Protein 6K35 (pdb70)

CATH classification: 3.20.20.80

Secondary structure (DSSP, 8-state):
--SEEEEEEEEEEETTEEEEEEEEEE-SSSPEEEEEEEEE-SS-B-GGG--SSEEEEETTEEEEE-SSSEE-TT-EEEEEEEE-SSPP--GGGS-S-EEEEEEETTEEEEEEEEEPPPB-SS-----------PPPSS--SSPPSEEEEEEEEEEE-TTS-EEE--GGGHHHHHHHHHHHHHHH-----B-TT-SEEEEE-TTS-TT-EEEEE-SS-EEEEESSHHHHHHHHHHHHHH-EEETTTTEEEEEEEEEEE--S-SEEEEEEE-SSS---HHHHHHHHHHHHHTT--EEEEE-EETTEE-B--TT-THHHHTTTEESTTSSBPPBSB-TTS-EE--B-HHHHHHHHHHHHTTT-EEEEEEEESSS-HHHHHH-HHHH--TT-------TTS-SS----TT-HHHHHHHHHHHHHHHHH--SSEEEEE-----TTTTTT-HHHHHHHHHTT--STHHHHHHHHHHHHHHHHHTT-EEEEEGGGGTTS-S-TTSEEEE-S-SHHHHHHHHTT--EEE--HHHHBTTB-SSSSTTS-SB-SS----HHHHHT--TTTTS-TT-TTGGGEEEEEEEE--TT--SHHHHHHHHTTHHHHHHHHHHS-GGG--HHHHHHHHHHHHHHHHHTT-----TT-/--SEEEEEEEEEEETTEEEEEEEEEE-SSS-EES-EEEEE--S-B-GGG--SSEEEEETTEEEEE-SS-EE-TT-EEEEEEEE-SSPP-SGGGS-SEEEEEEEETTEEEEEEEEEPPPB-S--------PPP----SS--SS--S-EEEEEEEEEE-TTS-EEE--GGGHHHHHHHHHHHHHHH-----B-TT-SEEEEE-TTS-TT-EEEEE-SS-EEEEESSHHHHHHHHHHHHHH---BTTTTBEEEEEEEEEE--S-SEEEEEEE-SSS---HHHHHHHHHHHHHTT--EEEEE-EETTEE-B--TT-THHHHTTTEESTTSSSPPBSB-TTS-EE--B-HHHHHHHHHHHHTTT-EEEEEEEESSS-HHHHHH-HHHH--TT-------TTS-SS----TT-HHHHHHHHHHHHHHHHH--SSEEEEE---PPTTTTTT-HHHHHHHHHHT---THHHHHHHHHHHHHHHHHTT-EEEEEGGGGTTS-S-TTSEEEE-S-SHHHHHHHHTT--EEE--HHHHBTTB-SSSSTTS-SB-SS----HHHHHT--TTTTS-TT-GGGGGEEEEEEEE--TT--SHHHHHHHHTTHHHHHHHHHHS-GGG--HHHHHHHHHHHHHHHHHHT-----TT-

GO terms:
  GO:0016231 beta-N-acetylglucosaminidase activity (F, IDA)

Sequence (1280 aa):
GSEYRVDLVVLSEQKQNCRFGLTFHNLSDQDLNSWGLTFAFDRYILPDSVSNGQLTQIGSFCTLKPEGIVLAANHHYYCEFSIGSNPFRYYSDGFNEAMIDFVVDGQPQRAQVDVTPIVLASPYRERSDIPASLTHAQPLLPKPNHIEVSDHSFTFDEQAGVAIYTDLANSAKAWLLEELQRIHQFTLSSSNSGKIIFKSNPTLDEGAYKLKVSEESIKIEAGSSSGFTHACATLLQLLKRDEATKTMEAVCCSIIDSPRFRYRGMMLDCARHFHSVEQVKRLINLLAHYKLNTFHWHLTDDEGWRVEIKSLPQLTEIGAWRGIDETIEPQYTHLSQRYGGFYTQEEIRDVIAFAEQRGITIIPEIDVPGHCRAAIKSLPHLLIEAEDTTEYRSIQHYNDNVINPALPGSYEFIDKVLEEIAALFPAPYVHIGADEVPNGVWSKSPACQALMEQLGYTDYKELQGHFLRHAEDKLRKLGKRMLGWEEAQHGNKVSKDTVIYSWLSEEAALNCARQGFDVVLQPAQTTYLDMTQDYAPEEPGVDWANPLPLEKAYNYEPLAEVPADDPIRKRIWGIQTALWCEIINNPSRMDYMIFPRLTAMAEACWTEKQHRDWTDYLSRLKGHLPLLDLQGVNYRKPWKGSEYRVDLVVLSEQKQNCRFGLTFHNLSDQDLNSWGLTFAFDRYILPDSVSNGQLTQIGSFCTLKPEGIVLAANHHYYCEFSIGSNPFRYYSDGFNEAMIDFVVDGQPQRAQVDVTPIVLASPYRERSDIPASLTHAQPLLPKPNHIEVSDHSFTFDEQAGVAIYTDLANSAKAWLLEELQRIHQFTLSSSNSGKIIFKSNPTLDEGAYKLKVSEESIKIEAGSSSGFTHACATLLQLLKRDEATKTMEAVCCSIIDSPRFRYRGMMLDCARHFHSVEQVKRLINLLAHYKLNTFHWHLTDDEGWRVEIKSLPQLTEIGAWRGIDETIEPQYTHLSQRYGGFYTQEEIRDVIAFAEQRGITIIPEIDVPGHCRAAIKSLPHLLIEAEDTTEYRSIQHYNDNVINPALPGSYEFIDKVLEEIAALFPAPYVHIGADEVPNGVWSKSPACQALMEQLGYTDYKELQGHFLRHAEDKLRKLGKRMLGWEEAQHGNKVSKDTVIYSWLSEEAALNCARQGFDVVLQPAQTTYLDMTQDYAPEEPGVDWANPLPLEKAYNYEPLAEVPADDPIRKRIWGIQTALWCEIINNPSRMDYMIFPRLTAMAEACWTEKQHRDWTDYLSRLKGHLPLLDLQGVNYRKPWK

B-factor: mean 44.73, std 13.66, range [16.6, 176.31]

Foldseek 3Di:
DDQKAKAKEFPDDDQQKTKIKIKIWNADQFKWFQKKKKFFAQFDWDQVFKDFAHWDDAQRIIMGTGPDTIAHHGGIDMIMTITGDDFAQFLQNDTQFMKMWTATPHRTDIDGYHYDRYHGDDHDPDKDADDDAAADLQLFFLDFQDKFFDPAKAKDAQAQAEEEDDPQAVLLVVLLQVCCCVLPVRHHHHDNRHQEYEDEDQVADPLKWKWFGDHRHIYIYHHHSLVSLLNSLSVVRQWDADPVVRMIMGTGMIGTGFFPFQAQEEEEACQLAHDDLVLVLVVLSVCLSNSHAEYEYAQAFQRAHAEAQPVQRLLCVQRFWEEDPGLHHDHLDPHPDTHGYHAYLVSLLVSQVSNVSNNHAYAYEDEDFARANSVCSSCVVLFDDPQFPFAWAWSSGHRGGGGDLLTVSSVVVLLRVLLVVLVRGVPLEYEHEQPTPTQRPPPRPPSSVVVCVVPVPDGVLLSLLVRVQVSQVSSVVSRHQYEYELSNPRNVNHDLSYEYEDACACPSLQVSLVVNHAYEYHYVLAAELQAFQISGNHTHHDQPNHHHHLVSNLPDARPVPQPPVDCSVVRYNFYYHYYDDSPPHDQLVVLASCPPSVSSSSNNRGHDPVVRDDSVSVSSVVNCVVSCVSVVRNYNDSND/DDQKAKAKEFPDDDQQKTKMKIKIWRQDDFKFFQKKKKFFAFFDWDQVFKDAAHWDDAQRIIIGGHPVGIAGHRGMDMIMTIGGDHFQQFLQNDTLFMKMWGADPRRIDMGTYHYDRYHGDDFDPDKDADDDFAADLQLFFLDFQDKDFDDAKAKDAQAQAEEEDDPQQVLLVVLLQVCCCVQPVGHHHHDNNHQEYEDEDQVADPQKWKWFGDNRHIYIYHNHSNVSLLNSLSVVSQWDADPVVRMIMGTGMIGTGDFPFQAFAEEEACQLAHDDLVLLLVVLLVCLSNSGQEYEYEQAFQRAHAEQQPVQNLLCVARQWEEDPGLHHDHLDPRHDTGGYHAYLVSLLVSQVSNVSSNHAYAYEDADQHRANSVCSSCVVLFPDPQADWAWAWSSGHGGGGGDLQTPSSLVVLLSRLLVVLVSGVAQEYEHEQPTDTPGPCVRPPRVVVVCVVVVPPDPLLSLLVSVLSSQVSSVVSRHQYEYELSNCGNNRHDLSYEYEDECACVSLQVSLVVRHAYEYEYVQAFELQAFQISGNHTHHDQPNHRHHLLSNLPDAHPVVQDPPDSSVVRYNFYYHYYDDSNPHDQLVVLASCPPSSSSSSSNRGHDPVVRDPNVSVSSVVNCVVSCVSVVRNYHDSND

Radius of gyration: 37.57 Å; Cα contacts (8 Å, |Δi|>4): 3111; chains: 2; bounding box: 74×99×106 Å

InterPro domains:
  IPR015882 Beta-hexosaminidase, bacterial type, N-terminal [PF02838] (141-251)
  IPR015883 Beta-hexosaminidase, catalytic domain [PF00728] (263-610)
  IPR017853 Glycoside hydrolase superfamily [SSF51445] (263-623)
  IPR025705 Beta-hexosaminidase [PR00738] (220-240)
  IPR025705 Beta-hexosaminidase [PR00738] (257-274)
  IPR025705 Beta-hexosaminidase [PR00738] (286-307)
  IPR025705 Beta-hexosaminidase [PR00738] (356-373)
  IPR025705 Beta-hexosaminidase [PR00738] (405-423)
  IPR025705 Beta-hexosaminidase [PR00738] (427-440)
  IPR025705 Beta-hexosaminidase [PR00738] (574-590)
  IPR025705 Beta-hexosaminidase [PR00738] (592-609)
  IPR025705 Beta-hexosaminidase [PTHR22600] (138-638)
  IPR029018 Beta-hexosaminidase-like, domain 2 [G3DSA:3.30.379.10] (134-261)
  IPR029018 Beta-hexosaminidase-like, domain 2 [SSF55545] (131-262)

Structure (mmCIF, N/CA/C/O backbone):
data_6K35
#
_entry.id   6K35
#
_cell.length_a   62.340
_cell.length_b   145.040
_cell.length_c   88.680
_cell.angle_alpha   90.00
_cell.angle_beta   109.66
_cell.angle_gamma   90.00
#
_symmetry.space_group_name_H-M   'P 1 21 1'
#
loop_
_entity.id
_entity.type
_entity.pdbx_description
1 polymer 'Beta-N-acetylglucosaminidase Nag2'
2 non-polymer 3AR,5R,6S,7R,7AR-5-HYDROXYMETHYL-2-METHYL-5,6,7,7A-TETRAHYDRO-3AH-PYRANO[3,2-D]THIAZOLE-6,7-DIOL
3 water water
#
loop_
_atom_site.group_PDB
_atom_site.id
_atom_site.type_symbol
_atom_site.label_atom_id
_atom_site.label_alt_id
_atom_site.label_comp_id
_atom_site.label_asym_id
_atom_site.label_entity_id
_atom_site.label_seq_id
_atom_site.pdbx_PDB_ins_code
_atom_site.Cartn_x
_atom_site.Cartn_y
_atom_site.Cartn_z
_atom_site.occupancy
_atom_site.B_iso_or_equiv
_atom_site.auth_seq_id
_atom_site.auth_comp_id
_atom_site.auth_asym_id
_atom_site.auth_atom_id
_atom_site.pdbx_PDB_model_num
ATOM 1 N N . GLY A 1 3 ? 0.94000 47.74500 -32.31300 1.000 32.87000 3 GLY A N 1
ATOM 2 C CA . GLY A 1 3 ? -0.08700 46.79300 -31.91200 1.000 57.42000 3 GLY A CA 1
ATOM 3 C C . GLY A 1 3 ? -1.52300 47.20300 -32.25000 1.000 60.29000 3 GLY A C 1
ATOM 4 O O . GLY A 1 3 ? -1.86800 47.27800 -33.42300 1.000 51.34000 3 GLY A O 1
ATOM 7 N N . SER A 1 4 ? -2.34500 47.42900 -31.21000 1.000 63.46000 4 SER A N 1
ATOM 8 C CA . SER A 1 4 ? -3.71700 47.91500 -31.31100 1.000 50.79000 4 SER A CA 1
ATOM 9 C C . SER A 1 4 ? -3.73400 49.31200 -31.90700 1.000 45.65000 4 SER A C 1
ATOM 10 O O . SER A 1 4 ? -2.73600 50.03700 -31.87600 1.000 46.59000 4 SER A O 1
ATOM 18 N N . GLU A 1 5 ? -4.88500 49.67500 -32.47500 1.000 42.31000 5 GLU A N 1
ATOM 19 C CA . GLU A 1 5 ? -5.10200 51.02800 -32.97200 1.000 51.18000 5 GLU A CA 1
ATOM 20 C C . GLU A 1 5 ? -5.45700 52.00200 -31.85400 1.000 50.77000 5 GLU A C 1
ATOM 21 O O . GLU A 1 5 ? -5.62700 53.19200 -32.11200 1.000 42.63000 5 GLU A O 1
ATOM 33 N N . TYR A 1 6 ? -5.67900 51.51000 -30.65000 1.000 51.25000 6 TYR A N 1
ATOM 34 C CA . TYR A 1 6 ? -6.08600 52.33200 -29.53100 1.000 39.81000 6 TYR A CA 1
ATOM 35 C C . TYR A 1 6 ? -5.04600 52.14800 -28.45700 1.000 37.97000 6 TYR A C 1
ATOM 36 O O . TYR A 1 6 ? -4.70800 51.01500 -28.12600 1.000 35.71000 6 TYR A O 1
ATOM 54 N N . ARG A 1 7 ? -4.46000 53.25700 -28.00100 1.000 34.09000 7 ARG A N 1
ATOM 55 C CA . ARG A 1 7 ? -3.37000 53.21000 -27.04200 1.000 39.22000 7 ARG A CA 1
ATOM 56 C C . ARG A 1 7 ? -3.56400 54.26000 -25.96100 1.000 49.45000 7 ARG A C 1
ATOM 57 O O . ARG A 1 7 ? -3.87800 55.41400 -26.26100 1.000 45.92000 7 ARG A O 1
ATOM 78 N N . VAL A 1 8 ? -3.33200 53.86300 -24.71300 1.000 43.69000 8 VAL A N 1
ATOM 79 C CA . VAL A 1 8 ? -3.42900 54.75100 -23.56500 1.000 42.09000 8 VAL A CA 1
ATOM 80 C C . VAL A 1 8 ? -2.06800 54.85800 -22.88900 1.000 44.71000 8 VAL A C 1
ATOM 81 O O . VAL A 1 8 ? -1.47000 53.84600 -22.51700 1.000 42.28000 8 VAL A O 1
ATOM 94 N N . ASP A 1 9 ? -1.62300 56.09300 -22.67000 1.000 45.17000 9 ASP A N 1
ATOM 95 C CA . ASP A 1 9 ? -0.35900 56.39300 -22.01700 1.000 37.68000 9 ASP A CA 1
ATOM 96 C C . ASP A 1 9 ? -0.65200 57.04300 -20.67500 1.000 42.87000 9 ASP A C 1
ATOM 97 O O . ASP A 1 9 ? -1.43000 57.99400 -20.60500 1.000 43.84000 9 ASP A O 1
ATOM 106 N N . LEU A 1 10 ? -0.04900 56.50700 -19.61100 1.000 31.89000 10 LEU A N 1
ATOM 107 C CA . LEU A 1 10 ? -0.18900 57.02200 -18.26200 1.000 30.63000 10 LEU A CA 1
ATOM 108 C C . LEU A 1 10 ? 1.18100 57.45600 -17.77600 1.000 35.97000 10 LEU A C 1
ATOM 109 O O . LEU A 1 10 ? 2.18800 56.81400 -18.07500 1.000 37.64000 10 LEU A O 1
ATOM 125 N N . VAL A 1 11 ? 1.21900 58.55800 -17.03600 1.000 35.53000 11 VAL A N 1
ATOM 126 C CA . VAL A 1 11 ? 2.47400 59.19100 -16.67100 1.000 37.66000 11 VAL A CA 1
ATOM 127 C C . VAL A 1 11 ? 2.33900 59.74100 -15.27400 1.000 34.07000 11 VAL A C 1
ATOM 128 O O . VAL A 1 11 ? 1.35800 60.40500 -14.95700 1.000 36.49000 11 VAL A O 1
ATOM 141 N N . VAL A 1 12 ? 3.33100 59.48400 -14.43500 1.000 35.03000 12 VAL A N 1
ATOM 142 C CA . VAL A 1 12 ? 3.38700 60.16100 -13.14800 1.000 36.93000 12 VAL A CA 1
ATOM 143 C C . VAL A 1 12 ? 3.87800 61.57700 -13.43300 1.000 39.83000 12 VAL A C 1
ATOM 144 O O . VAL A 1 12 ? 5.04800 61.76500 -13.77100 1.000 44.00000 12 VAL A O 1
ATOM 157 N N . LEU A 1 13 ? 2.98400 62.57100 -13.31200 1.000 41.61000 13 LEU A N 1
ATOM 158 C CA . LEU A 1 13 ? 3.38300 63.95900 -13.52600 1.000 43.61000 13 LEU A CA 1
ATOM 159 C C . LEU A 1 13 ? 4.15800 64.49300 -12.33200 1.000 44.82000 13 LEU A C 1
ATOM 160 O O . LEU A 1 13 ? 5.18700 65.15700 -12.49500 1.000 43.27000 13 LEU A O 1
ATOM 176 N N . SER A 1 14 ? 3.67200 64.21700 -11.12000 1.000 41.87000 14 SER A N 1
ATOM 177 C CA . SER A 1 14 ? 4.25800 64.82300 -9.93800 1.000 38.38000 14 SER A CA 1
ATOM 178 C C . SER A 1 14 ? 3.87800 64.03800 -8.70600 1.000 37.67000 14 SER A C 1
ATOM 179 O O . SER A 1 14 ? 2.83400 63.40700 -8.67200 1.000 46.36000 14 SER A O 1
ATOM 187 N N . GLU A 1 15 ? 4.69300 64.15300 -7.65800 1.000 49.77000 15 GLU A N 1
ATOM 188 C CA . GLU A 1 15 ? 4.39900 63.48100 -6.38800 1.000 44.77000 15 GLU A CA 1
ATOM 189 C C . GLU A 1 15 ? 4.66300 64.43200 -5.22700 1.000 50.67000 15 GLU A C 1
ATOM 190 O O . GLU A 1 15 ? 5.80600 64.80200 -4.96700 1.000 52.46000 15 GLU A O 1
ATOM 202 N N . GLN A 1 16 ? 3.59400 64.83100 -4.54600 1.000 65.84000 16 GLN A N 1
ATOM 203 C CA . GLN A 1 16 ? 3.64100 65.55200 -3.28000 1.000 63.57000 16 GLN A CA 1
ATOM 204 C C . GLN A 1 16 ? 3.02600 64.63500 -2.23700 1.000 67.55000 16 GLN A C 1
ATOM 205 O O . GLN A 1 16 ? 2.08700 63.90100 -2.55000 1.000 75.02000 16 GLN A O 1
ATOM 219 N N . LYS A 1 17 ? 3.51400 64.70700 -0.99600 1.000 76.52000 17 LYS A N 1
ATOM 220 C CA . LYS A 1 17 ? 3.29400 63.63600 -0.02700 1.000 73.60000 17 LYS A CA 1
ATOM 221 C C . LYS A 1 17 ? 1.83400 63.20200 0.02600 1.000 77.06000 17 LYS A C 1
ATOM 222 O O . LYS A 1 17 ? 0.94500 64.00100 0.34700 1.000 69.71000 17 LYS A O 1
ATOM 241 N N . GLN A 1 18 ? 1.60000 61.92500 -0.31100 1.000 70.16000 18 GLN A N 1
ATOM 242 C CA . GLN A 1 18 ? 0.27100 61.32200 -0.43400 1.000 65.00000 18 GLN A CA 1
ATOM 243 C C . GLN A 1 18 ? -0.56300 61.96500 -1.54900 1.000 65.91000 18 GLN A C 1
ATOM 244 O O . GLN A 1 18 ? -1.78300 61.80700 -1.58400 1.000 57.65000 18 GLN A O 1
ATOM 258 N N . ASN A 1 19 ? 0.03100 62.71500 -2.47600 1.000 62.33000 19 ASN A N 1
ATOM 259 C CA . ASN A 1 19 ? -0.78300 63.38500 -3.49700 1.000 55.34000 19 ASN A CA 1
ATOM 260 C C . ASN A 1 19 ? -0.04900 63.30100 -4.82600 1.000 64.57000 19 ASN A C 1
ATOM 261 O O . ASN A 1 19 ? 0.80900 64.13500 -5.12600 1.000 67.78000 19 ASN A O 1
ATOM 272 N N . CYS A 1 20 ? -0.40800 62.29200 -5.61200 1.000 56.56000 20 CYS A N 1
ATOM 273 C CA . CYS A 1 20 ? 0.19700 62.03800 -6.90300 1.000 53.04000 20 CYS A CA 1
ATOM 274 C C . CYS A 1 20 ? -0.76100 62.43200 -7.99800 1.000 51.34000 20 CYS A C 1
ATOM 275 O O . CYS A 1 20 ? -1.92300 62.01100 -7.99300 1.000 45.49000 20 CYS A O 1
ATOM 283 N N . ARG A 1 21 ? -0.24600 63.23900 -8.92300 1.000 50.77000 21 ARG A N 1
ATOM 284 C CA . ARG A 1 21 ? -0.92500 63.65400 -10.13900 1.000 42.31000 21 ARG A CA 1
ATOM 285 C C . ARG A 1 21 ? -0.43800 62.82000 -11.31200 1.000 40.34000 21 ARG A C 1
ATOM 286 O O . ARG A 1 21 ? 0.77100 62.65300 -11.49000 1.000 38.03000 21 ARG A O 1
ATOM 307 N N . PHE A 1 22 ? -1.38200 62.32100 -12.11800 1.000 36.13000 22 PHE A N 1
ATOM 308 C CA . PHE A 1 22 ? -1.08600 61.53500 -13.29900 1.000 34.20000 22 PHE A CA 1
ATOM 309 C C . PHE A 1 22 ? -1.70000 62.22100 -14.50300 1.000 36.95000 22 PHE A C 1
ATOM 310 O O . PHE A 1 22 ? -2.78500 62.79100 -14.40600 1.000 37.63000 22 PHE A O 1
ATOM 327 N N . GLY A 1 23 ? -1.02800 62.09400 -15.64500 1.000 30.45000 23 GLY A N 1
ATOM 328 C CA . GLY A 1 23 ? -1.59500 62.41200 -16.92600 1.000 25.26000 23 GLY A CA 1
ATOM 329 C C . GLY A 1 23 ? -1.95000 61.13600 -17.71300 1.000 30.44000 23 GLY A C 1
ATOM 330 O O . GLY A 1 23 ? -1.13000 60.23500 -17.82100 1.000 23.26000 23 GLY A O 1
ATOM 334 N N . LEU A 1 24 ? -3.15000 61.16000 -18.27200 1.000 33.38000 24 LEU A N 1
ATOM 335 C CA . LEU A 1 24 ? -3.66200 60.07900 -19.10500 1.000 29.29000 24 LEU A CA 1
ATOM 336 C C . LEU A 1 24 ? -3.95600 60.57300 -20.51900 1.000 40.09000 24 LEU A C 1
ATOM 337 O O . LEU A 1 24 ? -4.87900 61.36900 -20.71300 1.000 32.91000 24 LEU A O 1
ATOM 353 N N . THR A 1 25 ? -3.23400 60.02600 -21.50400 1.000 36.73000 25 THR A N 1
ATOM 354 C CA . THR A 1 25 ? -3.41300 60.32700 -22.91700 1.000 36.87000 25 THR A CA 1
ATOM 355 C C . THR A 1 25 ? -3.97400 59.11900 -23.64400 1.000 38.08000 25 THR A C 1
ATOM 356 O O . THR A 1 25 ? -3.32100 58.07300 -23.69100 1.000 36.80000 25 THR A O 1
ATOM 367 N N . PHE A 1 26 ? -5.14100 59.27700 -24.25500 1.000 34.73000 26 PHE A N 1
ATOM 368 C CA . PHE A 1 26 ? -5.72600 58.21600 -25.05100 1.000 36.37000 26 PHE A CA 1
ATOM 369 C C . PHE A 1 26 ? -5.60000 58.49800 -26.53800 1.000 44.80000 26 PHE A C 1
ATOM 370 O O . PHE A 1 26 ? -6.20100 59.44500 -27.03700 1.000 45.58000 26 PHE A O 1
ATOM 387 N N . HIS A 1 27 ? -4.93300 57.61100 -27.26000 1.000 48.77000 27 HIS A N 1
ATOM 388 C CA . HIS A 1 27 ? -4.67700 57.80600 -28.68100 1.000 43.97000 27 HIS A CA 1
ATOM 389 C C . HIS A 1 27 ? -5.63000 56.99600 -29.55100 1.000 40.28000 27 HIS A C 1
ATOM 390 O O . HIS A 1 27 ? -5.65300 55.76800 -29.48400 1.000 39.35000 27 HIS A O 1
ATOM 404 N N . ASN A 1 28 ? -6.43200 57.69200 -30.34500 1.000 37.96000 28 ASN A N 1
ATOM 405 C CA . ASN A 1 28 ? -7.09500 57.07700 -31.48900 1.000 46.72000 28 ASN A CA 1
ATOM 406 C C . ASN A 1 28 ? -6.12100 57.04700 -32.67000 1.000 39.69000 28 ASN A C 1
ATOM 407 O O . ASN A 1 28 ? -6.03900 57.96200 -33.47400 1.000 48.17000 28 ASN A O 1
ATOM 418 N N . LEU A 1 29 ? -5.36900 55.97000 -32.76500 1.000 44.94000 29 LEU A N 1
ATOM 419 C CA . LEU A 1 29 ? -4.35100 55.81400 -33.78600 1.000 50.28000 29 LEU A CA 1
ATOM 420 C C . LEU A 1 29 ? -4.92200 55.51800 -35.16400 1.000 50.36000 29 LEU A C 1
ATOM 421 O O . LEU A 1 29 ? -4.22500 55.68900 -36.16900 1.000 43.27000 29 LEU A O 1
ATOM 437 N N . SER A 1 30 ? -6.15600 55.05500 -35.23100 1.000 49.90000 30 SER A N 1
ATOM 438 C CA . SER A 1 30 ? -6.69100 54.60200 -36.49200 1.000 48.43000 30 SER A CA 1
ATOM 439 C C . SER A 1 30 ? -7.21100 55.73400 -37.35300 1.000 52.85000 30 SER A C 1
ATOM 440 O O . SER A 1 30 ? -7.04300 56.90900 -37.05100 1.000 50.41000 30 SER A O 1
ATOM 448 N N . ASP A 1 31 ? -7.98500 55.35700 -38.37500 1.000 69.22000 31 ASP A N 1
ATOM 449 C CA . ASP A 1 31 ? -8.38500 56.27200 -39.43700 1.000 65.66000 31 ASP A CA 1
ATOM 450 C C . ASP A 1 31 ? -9.78500 56.83500 -39.24600 1.000 65.14000 31 ASP A C 1
ATOM 451 O O . ASP A 1 31 ? -10.18100 57.71700 -40.01400 1.000 70.87000 31 ASP A O 1
ATOM 460 N N . GLN A 1 32 ? -10.54200 56.33900 -38.26200 1.000 55.16000 32 GLN A N 1
ATOM 461 C CA . GLN A 1 32 ? -11.94500 56.69000 -38.07700 1.000 64.47000 32 GLN A CA 1
ATOM 462 C C . GLN A 1 32 ? -12.10000 57.68900 -36.93800 1.000 63.31000 32 GLN A C 1
ATOM 463 O O . GLN A 1 32 ? -11.38000 57.64800 -35.94300 1.000 55.44000 32 GLN A O 1
ATOM 477 N N . ASP A 1 33 ? -13.05500 58.59400 -37.10800 1.000 59.93000 33 ASP A N 1
ATOM 478 C CA . ASP A 1 33 ? -13.55900 59.37100 -35.99900 1.000 49.58000 33 ASP A CA 1
ATOM 479 C C . ASP A 1 33 ? -14.28800 58.42400 -35.05400 1.000 62.06000 33 ASP A C 1
ATOM 480 O O . ASP A 1 33 ? -15.02400 57.53800 -35.49500 1.000 66.71000 33 ASP A O 1
ATOM 489 N N . LEU A 1 34 ? -14.06400 58.58900 -33.75300 1.000 57.90000 34 LEU A N 1
ATOM 490 C CA . LEU A 1 34 ? -14.69300 57.75400 -32.73900 1.000 57.17000 34 LEU A CA 1
ATOM 491 C C . LEU A 1 34 ? -15.86200 58.52600 -32.15900 1.000 55.44000 34 LEU A C 1
ATOM 492 O O . LEU A 1 34 ? -15.66500 59.58500 -31.56800 1.000 45.44000 34 LEU A O 1
ATOM 508 N N . ASN A 1 35 ? -17.05600 57.97500 -32.28000 1.000 62.68000 35 ASN A N 1
ATOM 509 C CA . ASN A 1 35 ? -18.25100 58.64500 -31.80900 1.000 60.47000 35 ASN A CA 1
ATOM 510 C C . ASN A 1 35 ? -18.71900 58.04300 -30.50800 1.000 57.41000 35 ASN A C 1
ATOM 511 O O . ASN A 1 35 ? -18.53900 56.84400 -30.26600 1.000 55.64000 35 ASN A O 1
ATOM 522 N N . SER A 1 36 ? -19.40600 58.88800 -29.72700 1.000 53.59000 36 SER A N 1
ATOM 523 C CA . SER A 1 36 ? -19.80700 58.59400 -28.35500 1.000 54.47000 36 SER A CA 1
ATOM 524 C C . SER A 1 36 ? -19.02800 57.41500 -27.79600 1.000 52.24000 36 SER A C 1
ATOM 525 O O . SER A 1 36 ? -19.54500 56.30200 -27.67900 1.000 58.01000 36 SER A O 1
ATOM 533 N N . TRP A 1 37 ? -17.79100 57.67600 -27.40300 1.000 52.46000 37 TRP A N 1
ATOM 534 C CA . TRP A 1 37 ? -16.89800 56.63600 -26.93600 1.000 48.22000 37 TRP A CA 1
ATOM 535 C C . TRP A 1 37 ? -16.64700 56.77100 -25.44100 1.000 54.46000 37 TRP A C 1
ATOM 536 O O . TRP A 1 37 ? -16.96000 57.79400 -24.81800 1.000 55.69000 37 TRP A O 1
ATOM 557 N N . GLY A 1 38 ? -16.07600 55.71300 -24.86800 1.000 52.82000 38 GLY A N 1
ATOM 558 C CA . GLY A 1 38 ? -15.73700 55.71600 -23.46200 1.000 50.94000 38 GLY A CA 1
ATOM 559 C C . GLY A 1 38 ? -14.65600 54.70300 -23.14600 1.000 46.46000 38 GLY A C 1
ATOM 560 O O . GLY A 1 38 ? -14.69300 53.56800 -23.61800 1.000 45.52000 38 GLY A O 1
ATOM 564 N N . LEU A 1 39 ? -13.68700 55.12000 -22.34400 1.000 40.97000 39 LEU A N 1
ATOM 565 C CA . LEU A 1 39 ? -12.55500 54.29400 -21.98100 1.000 37.33000 39 LEU A CA 1
ATOM 566 C C . LEU A 1 39 ? -12.86300 53.57900 -20.67400 1.000 43.71000 39 LEU A C 1
ATOM 567 O O . LEU A 1 39 ? -13.41100 54.18300 -19.75000 1.000 46.42000 39 LEU A O 1
ATOM 583 N N . THR A 1 40 ? -12.54300 52.28700 -20.59700 1.000 39.83000 40 THR A N 1
ATOM 584 C CA . THR A 1 40 ? -12.63900 51.58600 -19.31600 1.000 38.70000 40 THR A CA 1
ATOM 585 C C . THR A 1 40 ? -11.35200 50.81600 -19.05100 1.000 32.23000 40 THR A C 1
ATOM 586 O O . THR A 1 40 ? -10.80600 50.18300 -19.95100 1.000 34.98000 40 THR A O 1
ATOM 597 N N . PHE A 1 41 ? -10.84500 50.90100 -17.82800 1.000 36.44000 41 PHE A N 1
ATOM 598 C CA . PHE A 1 41 ? -9.58800 50.25000 -17.47400 1.000 36.71000 41 PHE A CA 1
ATOM 599 C C . PHE A 1 41 ? -9.67500 49.71000 -16.03400 1.000 33.60000 41 PHE A C 1
ATOM 600 O O . PHE A 1 41 ? -10.70500 49.80600 -15.35000 1.000 30.41000 41 PHE A O 1
ATOM 617 N N . ALA A 1 42 ? -8.57700 49.11700 -15.58800 1.000 26.97000 42 ALA A N 1
ATOM 618 C CA . ALA A 1 42 ? -8.47300 48.50300 -14.27500 1.000 31.95000 42 ALA A CA 1
ATOM 619 C C . ALA A 1 42 ? -7.29000 49.13600 -13.57500 1.000 29.68000 42 ALA A C 1
ATOM 620 O O . ALA A 1 42 ? -6.15900 49.05500 -14.05400 1.000 30.74000 42 ALA A O 1
ATOM 627 N N . PHE A 1 43 ? -7.56600 49.73900 -12.43200 1.000 33.05000 43 PHE A N 1
ATOM 628 C CA . PHE A 1 43 ? -6.65300 50.56400 -11.65500 1.000 38.28000 43 PHE A CA 1
ATOM 629 C C . PHE A 1 43 ? -7.04600 50.26600 -10.23200 1.000 30.03000 43 PHE A C 1
ATOM 630 O O . PHE A 1 43 ? -8.23900 50.23300 -9.94800 1.000 28.86000 43 PHE A O 1
ATOM 647 N N . ASP A 1 44 ? -6.06700 50.02900 -9.35400 1.000 31.76000 44 ASP A N 1
ATOM 648 C CA . ASP A 1 44 ? -6.35400 49.58400 -7.99700 1.000 28.75000 44 ASP A CA 1
ATOM 649 C C . ASP A 1 44 ? -6.14900 50.70100 -6.98200 1.000 37.50000 44 ASP A C 1
ATOM 650 O O . ASP A 1 44 ? -6.19100 50.46400 -5.76900 1.000 38.80000 44 ASP A O 1
ATOM 659 N N . ARG A 1 45 ? -5.95300 51.91800 -7.46400 1.000 34.12000 45 ARG A N 1
ATOM 660 C CA . ARG A 1 45 ? -5.89900 53.10600 -6.64600 1.000 29.22000 45 ARG A CA 1
ATOM 661 C C . ARG A 1 45 ? -7.21700 53.84900 -6.78700 1.000 32.27000 45 ARG A C 1
ATOM 662 O O . ARG A 1 45 ? -7.91400 53.71700 -7.79200 1.000 23.98000 45 ARG A O 1
ATOM 683 N N . TYR A 1 46 ? -7.57300 54.61200 -5.76000 1.000 33.92000 46 TYR A N 1
ATOM 684 C CA . TYR A 1 46 ? -8.82500 55.36200 -5.76600 1.000 38.30000 46 TYR A CA 1
ATOM 685 C C . TYR A 1 46 ? -8.60700 56.74700 -6.36200 1.000 31.28000 46 TYR A C 1
ATOM 686 O O . TYR A 1 46 ? -7.93800 57.58100 -5.76300 1.000 35.32000 46 TYR A O 1
ATOM 704 N N . ILE A 1 47 ? -9.19500 57.00400 -7.52000 1.000 35.02000 47 ILE A N 1
ATOM 705 C CA . ILE A 1 47 ? -8.96800 58.26200 -8.22400 1.000 39.82000 47 ILE A CA 1
ATOM 706 C C . ILE A 1 47 ? -9.84300 59.32900 -7.57800 1.000 36.72000 47 ILE A C 1
ATOM 707 O O . ILE A 1 47 ? -11.04900 59.13400 -7.42600 1.000 33.38000 47 ILE A O 1
ATOM 723 N N . LEU A 1 48 ? -9.23000 60.42100 -7.15000 1.000 32.36000 48 LEU A N 1
ATOM 724 C CA . LEU A 1 48 ? -9.94700 61.41700 -6.36200 1.000 33.04000 48 LEU A CA 1
ATOM 725 C C . LEU A 1 48 ? -10.95100 62.04400 -7.29100 1.000 31.81000 48 LEU A C 1
ATOM 726 O O . LEU A 1 48 ? -10.55200 62.62000 -8.30600 1.000 36.98000 48 LEU A O 1
ATOM 742 N N . PRO A 1 49 ? -12.23600 61.89200 -7.05800 1.000 35.57000 49 PRO A N 1
ATOM 743 C CA . PRO A 1 49 ? -13.19500 62.30700 -8.09400 1.000 37.94000 49 PRO A CA 1
ATOM 744 C C . PRO A 1 49 ? -13.17600 63.79700 -8.41000 1.000 38.89000 49 PRO A C 1
ATOM 745 O O . PRO A 1 49 ? -13.38900 64.14100 -9.57600 1.000 38.87000 49 PRO A O 1
ATOM 756 N N . ASP A 1 50 ? -12.89800 64.68700 -7.43400 1.000 43.80000 50 ASP A N 1
ATOM 757 C CA . ASP A 1 50 ? -12.83600 66.12600 -7.69500 1.000 39.15000 50 ASP A CA 1
ATOM 758 C C . ASP A 1 50 ? -11.50500 66.57600 -8.27100 1.000 39.83000 50 ASP A C 1
ATOM 759 O O . ASP A 1 50 ? -11.30500 67.78100 -8.45800 1.000 46.09000 50 ASP A O 1
ATOM 768 N N . SER A 1 51 ? -10.57700 65.65500 -8.51100 1.000 39.90000 51 SER A N 1
ATOM 769 C CA . SER A 1 51 ? -9.29600 65.98200 -9.13000 1.000 38.87000 51 SER A CA 1
ATOM 770 C C . SER A 1 51 ? -9.33500 65.84600 -10.63900 1.000 37.62000 51 SER A C 1
ATOM 771 O O . SER A 1 51 ? -8.38300 66.24500 -11.30600 1.000 32.18000 51 SER A O 1
ATOM 779 N N . VAL A 1 52 ? -10.37100 65.21900 -11.18000 1.000 40.48000 52 VAL A N 1
ATOM 780 C CA . VAL A 1 52 ? -10.32800 64.82500 -12.56700 1.000 38.84000 52 VAL A CA 1
ATOM 781 C C . VAL A 1 52 ? -10.40300 66.07700 -13.40000 1.000 39.06000 52 VAL A C 1
ATOM 782 O O . VAL A 1 52 ? -11.22800 66.94900 -13.13600 1.000 35.74000 52 VAL A O 1
ATOM 795 N N . SER A 1 53 ? -9.50700 66.17900 -14.37700 1.000 43.54000 53 SER A N 1
ATOM 796 C CA . SER A 1 53 ? -9.33500 67.42900 -15.09500 1.000 44.04000 53 SER A CA 1
ATOM 797 C C . SER A 1 53 ? -10.39300 67.59000 -16.17600 1.000 41.90000 53 SER A C 1
ATOM 798 O O . SER A 1 53 ? -10.95700 68.67300 -16.34500 1.000 40.49000 53 SER A O 1
ATOM 806 N N . ASN A 1 54 ? -10.70600 66.52600 -16.88700 1.000 33.24000 54 ASN A N 1
ATOM 807 C CA . ASN A 1 54 ? -11.42600 66.62300 -18.14700 1.000 37.36000 54 ASN A CA 1
ATOM 808 C C . ASN A 1 54 ? -12.22600 65.34400 -18.34800 1.000 53.35000 54 ASN A C 1
ATOM 809 O O . ASN A 1 54 ? -11.70300 64.35000 -18.85400 1.000 61.97000 54 ASN A O 1
ATOM 820 N N . GLY A 1 55 ? -13.48500 65.37300 -17.96000 1.000 49.28000 55 GLY A N 1
ATOM 821 C CA . GLY A 1 55 ? -14.42900 64.34000 -18.32800 1.000 53.98000 55 GLY A CA 1
ATOM 822 C C . GLY A 1 55 ? -15.00400 63.65500 -17.11300 1.000 59.92000 55 GLY A C 1
ATOM 823 O O . GLY A 1 55 ? -14.74700 64.02800 -15.97300 1.000 51.53000 55 GLY A O 1
ATOM 827 N N . GLN A 1 56 ? -15.79400 62.63300 -17.38700 1.000 55.79000 56 GLN A N 1
ATOM 828 C CA . GLN A 1 56 ? -16.55200 61.94900 -16.35800 1.000 56.07000 56 GLN A CA 1
ATOM 829 C C . GLN A 1 56 ? -15.91900 60.59700 -16.07900 1.000 50.68000 56 GLN A C 1
ATOM 830 O O . GLN A 1 56 ? -15.70300 59.81400 -16.99900 1.000 56.44000 56 GLN A O 1
ATOM 844 N N . LEU A 1 57 ? -15.59700 60.34000 -14.82100 1.000 47.73000 57 LEU A N 1
ATOM 845 C CA . LEU A 1 57 ? -14.92500 59.11400 -14.44000 1.000 55.27000 57 LEU A CA 1
ATOM 846 C C . LEU A 1 57 ? -15.67000 58.44300 -13.30100 1.000 54.33000 57 LEU A C 1
ATOM 847 O O . LEU A 1 57 ? -16.05700 59.09800 -12.33300 1.000 50.99000 57 LEU A O 1
ATOM 863 N N . THR A 1 58 ? -15.80800 57.12700 -13.41800 1.000 46.15000 58 THR A N 1
ATOM 864 C CA . THR A 1 58 ? -16.57600 56.27100 -12.52800 1.000 47.01000 58 THR A CA 1
ATOM 865 C C . THR A 1 58 ? -15.68400 55.12000 -12.08200 1.000 38.52000 58 THR A C 1
ATOM 866 O O . THR A 1 58 ? -14.99300 54.52900 -12.89800 1.000 39.25000 58 THR A O 1
ATOM 877 N N . GLN A 1 59 ? -15.71500 54.77300 -10.79900 1.000 39.65000 59 GLN A N 1
ATOM 878 C CA . GLN A 1 59 ? -14.83800 53.73100 -10.27900 1.000 33.07000 59 GLN A CA 1
ATOM 879 C C . GLN A 1 59 ? -15.61400 52.84000 -9.32400 1.000 36.62000 59 GLN A C 1
ATOM 880 O O . GLN A 1 59 ? -16.28000 53.31900 -8.40800 1.000 32.72000 59 GLN A O 1
ATOM 894 N N . ILE A 1 60 ? -15.56400 51.54300 -9.58400 1.000 41.00000 60 ILE A N 1
ATOM 895 C CA . ILE A 1 60 ? -16.24200 50.53100 -8.78000 1.000 35.93000 60 ILE A CA 1
ATOM 896 C C . ILE A 1 60 ? -15.16600 49.50700 -8.51300 1.000 30.91000 60 ILE A C 1
ATOM 897 O O . ILE A 1 60 ? -14.81700 48.73800 -9.40100 1.000 25.71000 60 ILE A O 1
ATOM 913 N N . GLY A 1 61 ? -14.57200 49.55500 -7.32700 1.000 29.90000 61 GLY A N 1
ATOM 914 C CA . GLY A 1 61 ? -13.38000 48.76600 -7.10900 1.000 35.56000 61 GLY A CA 1
ATOM 915 C C . GLY A 1 61 ? -12.27400 49.15700 -8.05900 1.000 31.91000 61 GLY A C 1
ATOM 916 O O . GLY A 1 61 ? -11.87100 50.32300 -8.07000 1.000 31.00000 61 GLY A O 1
ATOM 920 N N . SER A 1 62 ? -11.76300 48.20400 -8.85800 1.000 32.76000 62 SER A N 1
ATOM 921 C CA . SER A 1 62 ? -10.74500 48.53100 -9.85200 1.000 33.51000 62 SER A CA 1
ATOM 922 C C . SER A 1 62 ? -11.34700 48.99600 -11.17800 1.000 30.45000 62 SER A C 1
ATOM 923 O O . SER A 1 62 ? -10.61100 49.49800 -12.01500 1.000 30.43000 62 SER A O 1
ATOM 931 N N . PHE A 1 63 ? -12.65900 48.87900 -11.35900 1.000 29.03000 63 PHE A N 1
ATOM 932 C CA . PHE A 1 63 ? -13.30200 49.11900 -12.64200 1.000 33.89000 63 PHE A CA 1
ATOM 933 C C . PHE A 1 63 ? -13.59600 50.59500 -12.85800 1.000 29.06000 63 PHE A C 1
ATOM 934 O O . PHE A 1 63 ? -14.51800 51.14900 -12.25000 1.000 27.16000 63 PHE A O 1
ATOM 951 N N . CYS A 1 64 ? -12.85500 51.21100 -13.76600 1.000 34.85000 64 CYS A N 1
ATOM 952 C CA . CYS A 1 64 ? -13.00600 52.62300 -14.08100 1.000 35.74000 64 CYS A CA 1
ATOM 953 C C . CYS A 1 64 ? -13.59000 52.76300 -15.47400 1.000 37.66000 64 CYS A C 1
ATOM 954 O O . CYS A 1 64 ? -13.28400 51.97100 -16.37200 1.000 36.23000 64 CYS A O 1
ATOM 962 N N . THR A 1 65 ? -14.44300 53.75900 -15.65500 1.000 35.73000 65 THR A N 1
ATOM 963 C CA . THR A 1 65 ? -14.76400 54.20800 -17.00000 1.000 33.43000 65 THR A CA 1
ATOM 964 C C . THR A 1 65 ? -14.53700 55.70600 -17.09000 1.000 40.66000 65 THR A C 1
ATOM 965 O O . THR A 1 65 ? -14.94500 56.46900 -16.21100 1.000 37.73000 65 THR A O 1
ATOM 976 N N . LEU A 1 66 ? -13.85700 56.10100 -18.15100 1.000 36.42000 66 LEU A N 1
ATOM 977 C CA . LEU A 1 66 ? -13.65100 57.48600 -18.52400 1.000 47.54000 66 LEU A CA 1
ATOM 978 C C . LEU A 1 66 ? -14.47900 57.77300 -19.76100 1.000 42.02000 66 LEU A C 1
ATOM 979 O O . LEU A 1 66 ? -14.30300 57.11300 -20.79000 1.000 41.70000 66 LEU A O 1
ATOM 995 N N . LYS A 1 67 ? -15.35600 58.76300 -19.67400 1.000 45.48000 67 LYS A N 1
ATOM 996 C CA . LYS A 1 67 ? -16.10400 59.18900 -20.84400 1.000 47.27000 67 LYS A CA 1
ATOM 997 C C . LYS A 1 67 ? -15.83400 60.65900 -21.09300 1.000 40.28000 67 LYS A C 1
ATOM 998 O O . LYS A 1 67 ? -15.91600 61.45600 -20.15800 1.000 43.89000 67 LYS A O 1
ATOM 1017 N N . PRO A 1 68 ? -15.49000 61.04300 -22.32000 1.000 47.36000 68 PRO A N 1
ATOM 1018 C CA . PRO A 1 68 ? -15.06900 62.42500 -22.57700 1.000 45.80000 68 PRO A CA 1
ATOM 1019 C C . PRO A 1 68 ? -16.22100 63.40900 -22.49800 1.000 46.91000 68 PRO A C 1
ATOM 1020 O O . PRO A 1 68 ? -17.37700 63.07300 -22.77500 1.000 52.63000 68 PRO A O 1
ATOM 1031 N N . GLU A 1 69 ? -15.89200 64.64200 -22.08900 1.000 42.01000 69 GLU A N 1
ATOM 1032 C CA . GLU A 1 69 ? -16.91000 65.69600 -22.11400 1.000 58.46000 69 GLU A CA 1
ATOM 1033 C C . GLU A 1 69 ? -17.48500 65.87600 -23.52800 1.000 52.17000 69 GLU A C 1
ATOM 1034 O O . GLU A 1 69 ? -18.71000 65.98200 -23.68000 1.000 58.46000 69 GLU A O 1
ATOM 1046 N N . GLY A 1 70 ? -16.63900 65.81700 -24.56400 1.000 40.55000 70 GLY A N 1
ATOM 1047 C CA . GLY A 1 70 ? -17.05400 65.95400 -25.93800 1.000 43.30000 70 GLY A CA 1
ATOM 1048 C C . GLY A 1 70 ? -17.77300 64.69500 -26.39100 1.000 45.83000 70 GLY A C 1
ATOM 1049 O O . GLY A 1 70 ? -18.19600 63.86800 -25.58400 1.000 54.35000 70 GLY A O 1
ATOM 1053 N N . ILE A 1 71 ? -17.96600 64.56300 -27.70300 1.000 44.14000 71 ILE A N 1
ATOM 1054 C CA . ILE A 1 71 ? -18.60400 63.35700 -28.22400 1.000 50.88000 71 ILE A CA 1
ATOM 1055 C C . ILE A 1 71 ? -17.87900 62.73900 -29.40600 1.000 48.51000 71 ILE A C 1
ATOM 1056 O O . ILE A 1 71 ? -18.35600 61.74300 -29.93800 1.000 58.48000 71 ILE A O 1
ATOM 1072 N N . VAL A 1 72 ? -16.75300 63.28700 -29.86300 1.000 51.66000 72 VAL A N 1
ATOM 1073 C CA . VAL A 1 72 ? -16.04200 62.65700 -30.97700 1.000 45.88000 72 VAL A CA 1
ATOM 1074 C C . VAL A 1 72 ? -14.53900 62.76000 -30.78400 1.000 43.06000 72 VAL A C 1
ATOM 1075 O O . VAL A 1 72 ? -14.02800 63.79100 -30.35600 1.000 46.00000 72 VAL A O 1
ATOM 1088 N N . LEU A 1 73 ? -13.82900 61.69100 -31.08200 1.000 43.87000 73 LEU A N 1
ATOM 1089 C CA . LEU A 1 73 ? -12.37400 61.70800 -31.01100 1.000 47.05000 73 LEU A CA 1
ATOM 1090 C C . LEU A 1 73 ? -11.88700 61.54600 -32.43300 1.000 48.35000 73 LEU A C 1
ATOM 1091 O O . LEU A 1 73 ? -12.16000 60.53200 -33.08000 1.000 50.68000 73 LEU A O 1
ATOM 1107 N N . ALA A 1 74 ? -11.22100 62.56900 -32.93500 1.000 50.54000 74 ALA A N 1
ATOM 1108 C CA . ALA A 1 74 ? -10.85000 62.57800 -34.32900 1.000 51.41000 74 ALA A CA 1
ATOM 1109 C C . ALA A 1 74 ? -9.79800 61.51800 -34.57600 1.000 53.51000 74 ALA A C 1
ATOM 1110 O O . ALA A 1 74 ? -8.97600 61.23100 -33.70800 1.000 41.58000 74 ALA A O 1
ATOM 1117 N N . ALA A 1 75 ? -9.82100 60.95800 -35.78600 1.000 47.13000 75 ALA A N 1
ATOM 1118 C CA . ALA A 1 75 ? -8.78400 60.05300 -36.23100 1.000 47.65000 75 ALA A CA 1
ATOM 1119 C C . ALA A 1 75 ? -7.43400 60.69600 -36.00800 1.000 47.91000 75 ALA A C 1
ATOM 1120 O O . ALA A 1 75 ? -7.27900 61.90200 -36.17300 1.000 53.83000 75 ALA A O 1
ATOM 1127 N N . ASN A 1 76 ? -6.46900 59.89400 -35.58000 1.000 44.23000 76 ASN A N 1
ATOM 1128 C CA . ASN A 1 76 ? -5.08400 60.30000 -35.44300 1.000 46.21000 76 ASN A CA 1
ATOM 1129 C C . ASN A 1 76 ? -4.91500 61.33100 -34.35800 1.000 46.14000 76 ASN A C 1
ATOM 1130 O O . ASN A 1 76 ? -3.83600 61.86400 -34.22500 1.000 54.11000 76 ASN A O 1
ATOM 1141 N N . HIS A 1 77 ? -5.95200 61.66200 -33.61300 1.000 52.18000 77 HIS A N 1
ATOM 1142 C CA . HIS A 1 77 ? -5.79800 62.54700 -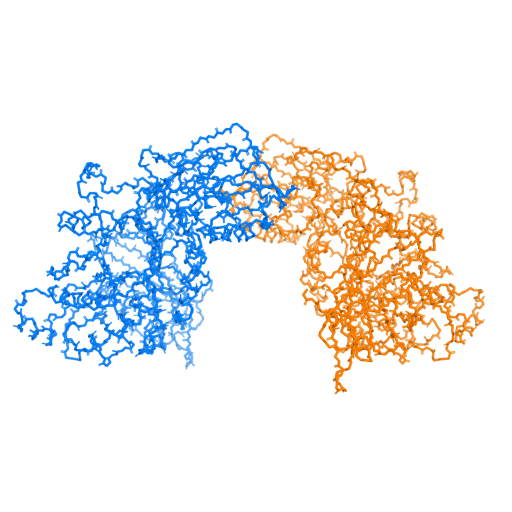32.47800 1.000 49.64000 77 HIS A CA 1
ATOM 1143 C C . HIS A 1 77 ? -5.87200 61.75100 -31.17400 1.000 56.55000 77 HIS A C 1
ATOM 1144 O O . HIS A 1 77 ? -5.69400 60.51800 -31.15000 1.000 45.62000 77 HIS A O 1
ATOM 1158 N N . HIS A 1 78 ? -6.08300 62.46700 -30.06500 1.000 51.10000 78 HIS A N 1
ATOM 1159 C CA . HIS A 1 78 ? -6.16700 61.83000 -28.76200 1.000 52.33000 78 HIS A CA 1
ATOM 1160 C C . HIS A 1 78 ? -6.94000 62.70000 -27.77800 1.000 46.92000 78 HIS A C 1
ATOM 1161 O O . HIS A 1 78 ? -7.23200 63.87300 -28.02400 1.000 51.67000 78 HIS A O 1
ATOM 1175 N N . TYR A 1 79 ? -7.26800 62.07700 -26.65200 1.000 40.97000 79 TYR A N 1
ATOM 1176 C CA . TYR A 1 79 ? -7.90800 62.69300 -25.50200 1.000 42.91000 79 TYR A CA 1
ATOM 1177 C C . TYR A 1 79 ? -6.88300 62.84100 -24.38700 1.000 45.18000 79 TYR A C 1
ATOM 1178 O O . TYR A 1 79 ? -5.98500 62.00900 -24.24000 1.000 50.14000 79 TYR A O 1
ATOM 1196 N N . TYR A 1 80 ? -6.99700 63.90700 -23.60000 1.000 39.48000 80 TYR A N 1
ATOM 1197 C CA . TYR A 1 80 ? -6.10700 64.05400 -22.45700 1.000 38.20000 80 TYR A CA 1
ATOM 1198 C C . TYR A 1 80 ? -6.87200 64.38200 -21.19400 1.000 41.20000 80 TYR A C 1
ATOM 1199 O O . TYR A 1 80 ? -7.75200 65.24400 -21.19700 1.000 44.62000 80 TYR A O 1
ATOM 1217 N N . CYS A 1 81 ? -6.47300 63.72700 -20.11000 1.000 39.12000 81 CYS A N 1
ATOM 1218 C CA . CYS A 1 81 ? -7.14100 63.81300 -18.83100 1.000 36.06000 81 CYS A CA 1
ATOM 1219 C C . CYS A 1 81 ? -6.13000 63.64800 -17.72100 1.000 38.73000 81 CYS A C 1
ATOM 1220 O O . CYS A 1 81 ? -5.27900 62.74700 -17.74600 1.000 37.63000 81 CYS A O 1
ATOM 1228 N N . GLU A 1 82 ? -6.27500 64.48300 -16.71900 1.000 31.32000 82 GLU A N 1
ATOM 1229 C CA . GLU A 1 82 ? -5.43100 64.39600 -15.54500 1.000 37.98000 82 GLU A CA 1
ATOM 1230 C C . GLU A 1 82 ? -6.26800 64.04900 -14.31400 1.000 39.79000 82 GLU A C 1
ATOM 1231 O O . GLU A 1 82 ? -7.45600 64.38100 -14.23900 1.000 32.43000 82 GLU A O 1
ATOM 1243 N N . PHE A 1 83 ? -5.62400 63.37900 -13.34700 1.000 34.74000 83 PHE A N 1
ATOM 1244 C CA . PHE A 1 83 ? -6.27900 63.01600 -12.10200 1.000 31.52000 83 PHE A CA 1
ATOM 1245 C C . PHE A 1 83 ? -5.25200 62.75500 -11.01400 1.000 31.38000 83 PHE A C 1
ATOM 1246 O O . PHE A 1 83 ? -4.05900 62.57400 -11.26300 1.000 32.86000 83 PHE A O 1
ATOM 1263 N N . SER A 1 84 ? -5.74700 62.72100 -9.79500 1.000 33.80000 84 SER A N 1
ATOM 1264 C CA . SER A 1 84 ? -4.89100 62.55700 -8.64200 1.000 36.86000 84 SER A CA 1
ATOM 1265 C C . SER A 1 84 ? -5.39700 61.40600 -7.81200 1.000 33.89000 84 SER A C 1
ATOM 1266 O O . SER A 1 84 ? -6.57400 61.05400 -7.89200 1.000 31.11000 84 SER A O 1
ATOM 1274 N N . ILE A 1 85 ? -4.48700 60.84200 -7.00700 1.000 45.49000 85 ILE A N 1
ATOM 1275 C CA . ILE A 1 85 ? -4.81600 59.85300 -5.97600 1.000 41.85000 85 ILE A CA 1
ATOM 1276 C C . ILE A 1 85 ? -4.05100 60.20900 -4.70400 1.000 46.31000 85 ILE A C 1
ATOM 1277 O O . ILE A 1 85 ? -2.97800 60.82000 -4.75800 1.000 41.13000 85 ILE A O 1
ATOM 1293 N N . GLY A 1 86 ? -4.58300 59.77000 -3.55400 1.000 42.25000 86 GLY A N 1
ATOM 1294 C CA . GLY A 1 86 ? -3.76700 59.66200 -2.35500 1.000 46.09000 86 GLY A CA 1
ATOM 1295 C C . GLY A 1 86 ? -3.01800 58.34200 -2.25300 1.000 49.41000 86 GLY A C 1
ATOM 1296 O O . GLY A 1 86 ? -3.64700 57.29000 -2.09500 1.000 56.71000 86 GLY A O 1
ATOM 1300 N N . SER A 1 87 ? -1.68800 58.36900 -2.33700 1.000 52.32000 87 SER A N 1
ATOM 1301 C CA . SER A 1 87 ? -0.90300 57.14500 -2.21000 1.000 55.47000 87 SER A CA 1
ATOM 1302 C C . SER A 1 87 ? 0.57300 57.49200 -2.29700 1.000 59.81000 87 SER A C 1
ATOM 1303 O O . SER A 1 87 ? 0.94600 58.53600 -2.83600 1.000 68.02000 87 SER A O 1
ATOM 1311 N N . ASN A 1 88 ? 1.40300 56.58700 -1.78400 1.000 45.88000 88 ASN A N 1
ATOM 1312 C CA . ASN A 1 88 ? 2.84200 56.70300 -1.89400 1.000 42.47000 88 ASN A CA 1
ATOM 1313 C C . ASN A 1 88 ? 3.27400 56.54000 -3.34900 1.000 44.90000 88 ASN A C 1
ATOM 1314 O O . ASN A 1 88 ? 2.53700 55.97700 -4.16400 1.000 43.35000 88 ASN A O 1
ATOM 1325 N N . PRO A 1 89 ? 4.48400 56.97900 -3.69000 1.000 35.85000 89 PRO A N 1
ATOM 1326 C CA . PRO A 1 89 ? 4.91800 56.92900 -5.08900 1.000 42.87000 89 PRO A CA 1
ATOM 1327 C C . PRO A 1 89 ? 4.87600 55.51900 -5.64800 1.000 44.64000 89 PRO A C 1
ATOM 1328 O O . PRO A 1 89 ? 5.14000 54.53700 -4.94800 1.000 36.26000 89 PRO A O 1
ATOM 1339 N N . PHE A 1 90 ? 4.52500 55.43400 -6.92500 1.000 42.09000 90 PHE A N 1
ATOM 1340 C CA . PHE A 1 90 ? 4.49100 54.16100 -7.61500 1.000 31.24000 90 PHE A CA 1
ATOM 1341 C C . PHE A 1 90 ? 5.90400 53.70000 -7.88000 1.000 34.13000 90 PHE A C 1
ATOM 1342 O O . PHE A 1 90 ? 6.66200 54.38400 -8.57600 1.000 29.91000 90 PHE A O 1
ATOM 1359 N N . ARG A 1 91 ? 6.25000 52.52500 -7.36500 1.000 35.64000 91 ARG A N 1
ATOM 1360 C CA . ARG A 1 91 ? 7.56000 51.97300 -7.63900 1.000 36.03000 91 ARG A CA 1
ATOM 1361 C C . ARG A 1 91 ? 7.57200 50.96200 -8.77500 1.000 30.65000 91 ARG A C 1
ATOM 1362 O O . ARG A 1 91 ? 8.65700 50.56400 -9.20900 1.000 29.66000 91 ARG A O 1
ATOM 1383 N N . TYR A 1 92 ? 6.42300 50.54400 -9.28200 1.000 35.78000 92 TYR A N 1
ATOM 1384 C CA . TYR A 1 92 ? 6.41300 49.41800 -10.20200 1.000 37.24000 92 TYR A CA 1
ATOM 1385 C C . TYR A 1 92 ? 5.50700 49.64600 -11.39600 1.000 31.15000 92 TYR A C 1
ATOM 1386 O O . TYR A 1 92 ? 4.42900 50.23000 -11.28600 1.000 30.43000 92 TYR A O 1
ATOM 1404 N N . TYR A 1 93 ? 5.93300 49.09800 -12.53200 1.000 32.30000 93 TYR A N 1
ATOM 1405 C CA . TYR A 1 93 ? 5.08600 49.09200 -13.72100 1.000 29.77000 93 TYR A CA 1
ATOM 1406 C C . TYR A 1 93 ? 3.75400 48.41600 -13.45800 1.000 29.93000 93 TYR A C 1
ATOM 1407 O O . TYR A 1 93 ? 2.73500 48.81200 -14.04500 1.000 32.16000 93 TYR A O 1
ATOM 1425 N N . SER A 1 94 ? 3.73700 47.41500 -12.55800 1.000 36.68000 94 SER A N 1
ATOM 1426 C CA . SER A 1 94 ? 2.48800 46.75900 -12.16100 1.000 40.17000 94 SER A CA 1
ATOM 1427 C C . SER A 1 94 ? 1.49800 47.75600 -11.54500 1.000 35.58000 94 SER A C 1
ATOM 1428 O O . SER A 1 94 ? 0.27700 47.52100 -11.55500 1.000 36.58000 94 SER A O 1
ATOM 1436 N N . ASP A 1 95 ? 1.98500 48.87400 -11.00000 1.000 35.92000 95 ASP A N 1
ATOM 1437 C CA . ASP A 1 95 ? 1.04600 49.78600 -10.35500 1.000 34.68000 95 ASP A CA 1
ATOM 1438 C C . ASP A 1 95 ? 0.19100 50.51200 -11.37600 1.000 36.43000 95 ASP A C 1
ATOM 1439 O O . ASP A 1 95 ? -0.80700 51.14400 -10.98500 1.000 28.04000 95 ASP A O 1
ATOM 1448 N N . GLY A 1 96 ? 0.56600 50.42400 -12.66600 1.000 34.20000 96 GLY A N 1
ATOM 1449 C CA . GLY A 1 96 ? -0.19600 51.00900 -13.74700 1.000 33.24000 96 GLY A CA 1
ATOM 1450 C C . GLY A 1 96 ? -1.45000 50.19800 -14.07700 1.000 34.33000 96 GLY A C 1
ATOM 1451 O O . GLY A 1 96 ? -1.78100 49.19300 -13.44100 1.000 34.81000 96 GLY A O 1
ATOM 1455 N N . PHE A 1 97 ? -2.16400 50.67000 -15.09500 1.000 32.86000 97 PHE A N 1
ATOM 1456 C CA . PHE A 1 97 ? -3.41100 50.04900 -15.50100 1.000 35.61000 97 PHE A CA 1
ATOM 1457 C C . PHE A 1 97 ? -3.12200 48.61800 -15.92300 1.000 35.47000 97 PHE A C 1
ATOM 1458 O O . PHE A 1 97 ? -2.13900 48.35100 -16.62900 1.000 36.77000 97 PHE A O 1
ATOM 1475 N N . ASN A 1 98 ? -3.96100 47.68500 -15.48000 1.000 36.99000 98 ASN A N 1
ATOM 1476 C CA . ASN A 1 98 ? -3.70000 46.30400 -15.85300 1.000 36.10000 98 ASN A CA 1
ATOM 1477 C C . ASN A 1 98 ? -4.27100 45.97600 -17.21000 1.000 31.38000 98 ASN A C 1
ATOM 1478 O O . ASN A 1 98 ? -3.77200 45.08000 -17.88400 1.000 41.99000 98 ASN A O 1
ATOM 1489 N N . GLU A 1 99 ? -5.33600 46.65400 -17.59800 1.000 37.53000 99 GLU A N 1
ATOM 1490 C CA . GLU A 1 99 ? -6.06400 46.32100 -18.80700 1.000 38.91000 99 GLU A CA 1
ATOM 1491 C C . GLU A 1 99 ? -6.81700 47.56700 -19.22000 1.000 38.29000 99 GLU A C 1
ATOM 1492 O O . GLU A 1 99 ? -7.30000 48.29000 -18.36300 1.000 36.23000 99 GLU A O 1
ATOM 1504 N N . ALA A 1 100 ? -6.89300 47.82900 -20.52300 1.000 46.10000 100 ALA A N 1
ATOM 1505 C CA . ALA A 1 100 ? -7.69700 48.92900 -21.03000 1.000 42.93000 100 ALA A CA 1
ATOM 1506 C C . ALA A 1 100 ? -8.54700 48.44300 -22.18900 1.000 40.55000 100 ALA A C 1
ATOM 1507 O O . ALA A 1 100 ? -8.16700 47.52900 -22.92200 1.000 40.33000 100 ALA A O 1
ATOM 1514 N N . MET A 1 101 ? -9.70600 49.07000 -22.34200 1.000 41.33000 101 MET A N 1
ATOM 1515 C CA . MET A 1 101 ? -10.58300 48.73300 -23.44700 1.000 47.91000 101 MET A CA 1
ATOM 1516 C C . MET A 1 101 ? -11.49800 49.91200 -23.72300 1.000 46.79000 101 MET A C 1
ATOM 1517 O O . MET A 1 101 ? -11.70800 50.77000 -22.85900 1.000 38.17000 101 MET A O 1
ATOM 1531 N N . ILE A 1 102 ? -11.99300 49.95200 -24.96600 1.000 44.07000 102 ILE A N 1
ATOM 1532 C CA . ILE A 1 102 ? -12.76000 51.06500 -25.49200 1.000 45.00000 102 ILE A CA 1
ATOM 1533 C C . ILE A 1 102 ? -14.05700 50.57400 -26.11500 1.000 50.95000 102 ILE A C 1
ATOM 1534 O O . ILE A 1 102 ? -14.08000 49.60400 -26.87900 1.000 48.19000 102 ILE A O 1
ATOM 1550 N N . ASP A 1 103 ? -15.13600 51.25700 -25.76400 1.000 47.01000 103 ASP A N 1
ATOM 1551 C CA . ASP A 1 103 ? -16.44300 51.09600 -26.37800 1.000 54.15000 103 ASP A CA 1
ATOM 1552 C C . ASP A 1 103 ? -16.66500 52.31400 -27.26800 1.000 58.84000 103 ASP A C 1
ATOM 1553 O O . ASP A 1 103 ? -16.33700 53.43500 -26.86900 1.000 53.44000 103 ASP A O 1
ATOM 1562 N N . PHE A 1 104 ? -17.21700 52.11400 -28.46300 1.000 61.82000 104 PHE A N 1
ATOM 1563 C CA . PHE A 1 104 ? -17.47800 53.27800 -29.29800 1.000 58.50000 104 PHE A CA 1
ATOM 1564 C C . PHE A 1 104 ? -18.45700 53.00300 -30.42400 1.000 59.06000 104 PHE A C 1
ATOM 1565 O O . PHE A 1 104 ? -18.95600 51.89600 -30.59900 1.000 61.78000 104 PHE A O 1
ATOM 1582 N N . VAL A 1 105 ? -18.68300 54.03800 -31.22900 1.000 67.05000 105 VAL A N 1
ATOM 1583 C CA . VAL A 1 105 ? -19.55400 53.96100 -32.39000 1.000 74.45000 105 VAL A CA 1
ATOM 1584 C C . VAL A 1 105 ? -18.87300 54.60800 -33.58700 1.000 74.70000 105 VAL A C 1
ATOM 1585 O O . VAL A 1 105 ? -18.21900 55.64900 -33.46700 1.000 62.22000 105 VAL A O 1
ATOM 1598 N N . VAL A 1 106 ? -19.03800 53.98000 -34.74400 1.000 77.25000 106 VAL A N 1
ATOM 1599 C CA . VAL A 1 106 ? -18.33000 54.35500 -35.95900 1.000 82.20000 106 VAL A CA 1
ATOM 1600 C C . VAL A 1 106 ? -19.33900 54.36700 -37.09200 1.000 77.52000 106 VAL A C 1
ATOM 1601 O O . VAL A 1 106 ? -20.10400 53.40900 -37.25200 1.000 83.08000 106 VAL A O 1
ATOM 1614 N N . ASP A 1 107 ? -19.35000 55.45000 -37.87400 1.000 70.98000 107 ASP A N 1
ATOM 1615 C CA . ASP A 1 107 ? -20.36800 55.61900 -38.91100 1.000 75.77000 107 ASP A CA 1
ATOM 1616 C C . ASP A 1 107 ? -21.66000 54.89900 -38.51700 1.000 68.21000 107 ASP A C 1
ATOM 1617 O O . ASP A 1 107 ? -22.31100 54.28000 -39.36200 1.000 62.12000 107 ASP A O 1
ATOM 1626 N N . GLY A 1 108 ? -22.03100 54.97000 -37.23500 1.000 65.38000 108 GLY A N 1
ATOM 1627 C CA . GLY A 1 108 ? -23.31100 54.47200 -36.78100 1.000 63.63000 108 GLY A CA 1
ATOM 1628 C C . GLY A 1 108 ? -23.28300 53.10600 -36.14100 1.000 73.03000 108 GLY A C 1
ATOM 1629 O O . GLY A 1 108 ? -24.32500 52.64800 -35.66400 1.000 72.72000 108 GLY A O 1
ATOM 1633 N N . GLN A 1 109 ? -22.13700 52.43400 -36.09400 1.000 75.71000 109 GLN A N 1
ATOM 1634 C CA . GLN A 1 109 ? -22.14500 51.04600 -35.63700 1.000 81.80000 109 GLN A CA 1
ATOM 1635 C C . GLN A 1 109 ? -21.44300 50.88800 -34.30000 1.000 77.49000 109 GLN A C 1
ATOM 1636 O O . GLN A 1 109 ? -20.25500 51.23600 -34.20000 1.000 70.81000 109 GLN A O 1
ATOM 1650 N N . PRO A 1 110 ? -22.10900 50.33000 -33.28000 1.000 78.66000 110 PRO A N 1
ATOM 1651 C CA . PRO A 1 110 ? -21.40900 49.98600 -32.03700 1.000 71.35000 110 PRO A CA 1
ATOM 1652 C C . PRO A 1 110 ? -20.24900 49.04100 -32.28900 1.000 68.23000 110 PRO A C 1
ATOM 1653 O O . PRO A 1 110 ? -20.26900 48.21900 -33.21200 1.000 57.32000 110 PRO A O 1
ATOM 1664 N N . GLN A 1 111 ? -19.22900 49.17500 -31.44600 1.000 68.41000 111 GLN A N 1
ATOM 1665 C CA . GLN A 1 111 ? -17.98200 48.44300 -31.59000 1.000 58.56000 111 GLN A CA 1
ATOM 1666 C C . GLN A 1 111 ? -17.29800 48.42100 -30.23100 1.000 58.11000 111 GLN A C 1
ATOM 1667 O O . GLN A 1 111 ? -17.69200 49.12700 -29.29300 1.000 52.49000 111 GLN A O 1
ATOM 1681 N N . ARG A 1 112 ? -16.30100 47.54300 -30.12100 1.000 52.70000 112 ARG A N 1
ATOM 1682 C CA . ARG A 1 112 ? -15.47600 47.43400 -28.92500 1.000 52.62000 112 ARG A CA 1
ATOM 1683 C C . ARG A 1 112 ? -14.08100 46.98200 -29.32800 1.000 52.54000 112 ARG A C 1
ATOM 1684 O O . ARG A 1 112 ? -13.93800 46.18400 -30.25200 1.000 58.48000 112 ARG A O 1
ATOM 1705 N N . ALA A 1 113 ? -13.05400 47.52900 -28.68300 1.000 51.73000 113 ALA A N 1
ATOM 1706 C CA . ALA A 1 113 ? -11.70100 47.18000 -29.07100 1.000 42.35000 113 ALA A CA 1
ATOM 1707 C C . ALA A 1 113 ? -10.78500 47.19900 -27.86800 1.000 39.85000 113 ALA A C 1
ATOM 1708 O O . ALA A 1 113 ? -10.97600 47.96400 -26.93000 1.000 39.64000 113 ALA A O 1
ATOM 1715 N N . GLN A 1 114 ? -9.81000 46.31300 -27.91500 1.000 49.69000 114 GLN A N 1
ATOM 1716 C CA . GLN A 1 114 ? -8.77500 46.27400 -26.91300 1.000 52.77000 114 GLN A CA 1
ATOM 1717 C C . GLN A 1 114 ? -7.89500 47.48800 -27.10700 1.000 44.79000 114 GLN A C 1
ATOM 1718 O O . GLN A 1 114 ? -7.57600 47.87100 -28.24600 1.000 43.79000 114 GLN A O 1
ATOM 1732 N N . VAL A 1 115 ? -7.49800 48.07900 -25.98200 1.000 39.22000 115 VAL A N 1
ATOM 1733 C CA . VAL A 1 115 ? -6.60100 49.22200 -25.95400 1.000 39.06000 115 VAL A CA 1
ATOM 1734 C C . VAL A 1 115 ? -5.23300 48.76800 -25.47400 1.000 36.12000 115 VAL A C 1
ATOM 1735 O O . VAL A 1 115 ? -5.10600 48.07100 -24.46700 1.000 40.01000 115 VAL A O 1
ATOM 1748 N N . ASP A 1 116 ? -4.21700 49.13700 -26.21700 1.000 39.98000 116 ASP A N 1
ATOM 1749 C CA . ASP A 1 116 ? -2.86600 48.90800 -25.75100 1.000 43.35000 116 ASP A CA 1
ATOM 1750 C C . ASP A 1 116 ? -2.61300 49.80600 -24.54100 1.000 41.02000 116 ASP A C 1
ATOM 1751 O O . ASP A 1 116 ? -2.92700 50.99500 -24.55600 1.000 38.91000 116 ASP A O 1
ATOM 1760 N N . VAL A 1 117 ? -2.08300 49.23800 -23.47300 1.000 40.30000 117 VAL A N 1
ATOM 1761 C CA . VAL A 1 117 ? -1.70800 50.01900 -22.29900 1.000 45.55000 117 VAL A CA 1
ATOM 1762 C C . VAL A 1 117 ? -0.19200 50.14500 -22.27400 1.000 36.37000 117 VAL A C 1
ATOM 1763 O O . VAL A 1 117 ? 0.53300 49.17300 -22.05000 1.000 38.72000 117 VAL A O 1
ATOM 1776 N N . THR A 1 118 ? 0.29700 51.34000 -22.49100 1.000 41.80000 118 THR A N 1
ATOM 1777 C CA . THR A 1 118 ? 1.72200 51.56100 -22.36200 1.000 44.35000 118 THR A CA 1
ATOM 1778 C C . THR A 1 118 ? 2.13100 51.44000 -20.90300 1.000 38.90000 118 THR A C 1
ATOM 1779 O O . THR A 1 118 ? 1.37400 51.86900 -20.02500 1.000 37.39000 118 THR A O 1
ATOM 1790 N N . PRO A 1 119 ? 3.30700 50.86300 -20.61200 1.000 43.13000 119 PRO A N 1
ATOM 1791 C CA . PRO A 1 119 ? 3.80200 50.84800 -19.22800 1.000 46.55000 119 PRO A CA 1
ATOM 1792 C C . PRO A 1 119 ? 3.82200 52.25700 -18.68200 1.000 39.36000 119 PRO A C 1
ATOM 1793 O O . PRO A 1 119 ? 4.24300 53.18200 -19.37000 1.000 47.51000 119 PRO A O 1
ATOM 1804 N N . ILE A 1 120 ? 3.32600 52.41700 -17.45700 1.000 37.92000 120 ILE A N 1
ATOM 1805 C CA . ILE A 1 120 ? 3.30700 53.71800 -16.80200 1.000 40.26000 120 ILE A CA 1
ATOM 1806 C C . ILE A 1 120 ? 4.71000 54.29600 -16.82300 1.000 48.00000 120 ILE A C 1
ATOM 1807 O O . ILE A 1 120 ? 5.69600 53.59200 -16.61100 1.000 47.51000 120 ILE A O 1
ATOM 1823 N N . VAL A 1 121 ? 4.82200 55.58100 -17.11200 1.000 48.39000 121 VAL A N 1
ATOM 1824 C CA . VAL A 1 121 ? 6.11000 56.25400 -16.99600 1.000 52.70000 121 VAL A CA 1
ATOM 1825 C C . VAL A 1 121 ? 6.24800 56.66000 -15.53300 1.000 46.23000 121 VAL A C 1
ATOM 1826 O O . VAL A 1 121 ? 5.50100 57.50500 -15.04100 1.000 40.56000 121 VAL A O 1
ATOM 1839 N N . LEU A 1 122 ? 7.16200 56.00900 -14.82700 1.000 46.84000 122 LEU A N 1
ATOM 1840 C CA . LEU A 1 122 ? 7.33200 56.24400 -13.40800 1.000 43.67000 122 LEU A CA 1
ATOM 1841 C C . LEU A 1 122 ? 8.25800 57.42300 -13.17900 1.000 39.88000 122 LEU A C 1
ATOM 1842 O O . LEU A 1 122 ? 9.22900 57.64100 -13.90700 1.000 41.24000 122 LEU A O 1
ATOM 1858 N N . ALA A 1 123 ? 7.97100 58.15300 -12.12600 1.000 30.06000 123 ALA A N 1
ATOM 1859 C CA . ALA A 1 123 ? 8.83700 59.22200 -11.68900 1.000 39.73000 123 ALA A CA 1
ATOM 1860 C C . ALA A 1 123 ? 9.87200 58.74800 -10.67900 1.000 45.31000 123 ALA A C 1
ATOM 1861 O O . ALA A 1 123 ? 11.03000 59.14000 -10.79200 1.000 40.76000 123 ALA A O 1
ATOM 1868 N N . SER A 1 124 ? 9.51800 57.88000 -9.72100 1.000 43.39000 124 SER A N 1
ATOM 1869 C CA . SER A 1 124 ? 10.44300 57.50600 -8.65100 1.000 39.34000 124 SER A CA 1
ATOM 1870 C C . SER A 1 124 ? 10.68300 56.01000 -8.56000 1.000 40.06000 124 SER A C 1
ATOM 1871 O O . SER A 1 124 ? 10.43900 55.38900 -7.51500 1.000 37.91000 124 SER A O 1
ATOM 1879 N N . PRO A 1 125 ? 11.25200 55.41200 -9.59500 1.000 43.25000 125 PRO A N 1
ATOM 1880 C CA . PRO A 1 125 ? 11.67200 54.01700 -9.46800 1.000 44.38000 125 PRO A CA 1
ATOM 1881 C C . PRO A 1 125 ? 12.73200 53.91400 -8.38200 1.000 49.58000 125 PRO A C 1
ATOM 1882 O O . PRO A 1 125 ? 13.30700 54.91100 -7.92700 1.000 49.48000 125 PRO A O 1
ATOM 1893 N N . TYR A 1 126 ? 12.97600 52.68200 -7.95400 1.000 46.04000 126 TYR A N 1
ATOM 1894 C CA . TYR A 1 126 ? 14.02100 52.42900 -6.98900 1.000 44.82000 126 TYR A CA 1
ATOM 1895 C C . TYR A 1 126 ? 15.35200 52.34400 -7.70500 1.000 38.98000 126 TYR A C 1
ATOM 1896 O O . TYR A 1 126 ? 15.44000 51.83100 -8.82200 1.000 42.13000 126 TYR A O 1
ATOM 1914 N N . ARG A 1 127 ? 16.39900 52.77900 -7.01600 1.000 41.69000 127 ARG A N 1
ATOM 1915 C CA . ARG A 1 127 ? 17.75500 52.53900 -7.48100 1.000 49.22000 127 ARG A CA 1
ATOM 1916 C C . ARG A 1 127 ? 18.32000 51.23400 -6.92800 1.000 43.47000 127 ARG A C 1
ATOM 1917 O O . ARG A 1 127 ? 19.03800 50.53700 -7.64600 1.000 51.12000 127 ARG A O 1
ATOM 1938 N N . GLU A 1 128 ? 18.02800 50.87300 -5.67800 1.000 50.58000 128 GLU A N 1
ATOM 1939 C CA . GLU A 1 128 ? 18.60100 49.65700 -5.10300 1.000 38.24000 128 GLU A CA 1
ATOM 1940 C C . GLU A 1 128 ? 18.08600 48.42100 -5.82500 1.000 41.02000 128 GLU A C 1
ATOM 1941 O O . GLU A 1 128 ? 17.00700 48.43200 -6.41100 1.000 44.49000 128 GLU A O 1
ATOM 1953 N N . ARG A 1 129 ? 18.89200 47.35800 -5.79900 1.000 55.33000 129 ARG A N 1
ATOM 1954 C CA . ARG A 1 129 ? 18.55700 46.03800 -6.32000 1.000 47.34000 129 ARG A CA 1
ATOM 1955 C C . ARG A 1 129 ? 18.95800 45.00500 -5.29200 1.000 48.26000 129 ARG A C 1
ATOM 1956 O O . ARG A 1 129 ? 20.05800 45.08100 -4.74700 1.000 43.84000 129 ARG A O 1
ATOM 1977 N N . SER A 1 130 ? 18.11100 44.00900 -5.07000 1.000 51.60000 130 SER A N 1
ATOM 1978 C CA . SER A 1 130 ? 18.55600 42.84000 -4.32000 1.000 51.28000 130 SER A CA 1
ATOM 1979 C C . SER A 1 130 ? 19.46000 42.01500 -5.22400 1.000 51.99000 130 SER A C 1
ATOM 1980 O O . SER A 1 130 ? 19.13400 41.75000 -6.38700 1.000 42.93000 130 SER A O 1
ATOM 1988 N N . ASP A 1 131 ? 20.62600 41.66100 -4.70800 1.000 53.55000 131 ASP A N 1
ATOM 1989 C CA . ASP A 1 131 ? 21.56600 40.79900 -5.41200 1.000 51.85000 131 ASP A CA 1
ATOM 1990 C C . ASP A 1 131 ? 21.68500 39.49000 -4.64600 1.000 52.95000 131 ASP A C 1
ATOM 1991 O O . ASP A 1 131 ? 21.76200 39.49100 -3.41300 1.000 50.02000 131 ASP A O 1
ATOM 2000 N N . ILE A 1 132 ? 21.65100 38.37900 -5.36300 1.000 43.19000 132 ILE A N 1
ATOM 2001 C CA . ILE A 1 132 ? 21.83700 37.06300 -4.76100 1.000 40.26000 132 ILE A CA 1
ATOM 2002 C C . ILE A 1 132 ? 23.20200 36.55900 -5.19400 1.000 44.29000 132 ILE A C 1
ATOM 2003 O O . ILE A 1 132 ? 23.47600 36.49800 -6.39500 1.000 45.33000 132 ILE A O 1
ATOM 2019 N N . PRO A 1 133 ? 24.07500 36.18800 -4.26900 1.000 43.47000 133 PRO A N 1
ATOM 2020 C CA . PRO A 1 133 ? 25.42600 35.76600 -4.65800 1.000 49.77000 133 PRO A CA 1
ATOM 2021 C C . PRO A 1 133 ? 25.44000 34.46700 -5.45800 1.000 47.44000 133 PRO A C 1
ATOM 2022 O O . PRO A 1 133 ? 24.54900 33.63100 -5.36100 1.000 36.09000 133 PRO A O 1
ATOM 2033 N N . ALA A 1 134 ? 26.48700 34.32500 -6.27300 1.000 48.72000 134 ALA A N 1
ATOM 2034 C CA . ALA A 1 134 ? 26.82500 33.05400 -6.88100 1.000 52.14000 134 ALA A CA 1
ATOM 2035 C C . ALA A 1 134 ? 26.88500 31.99400 -5.79700 1.000 55.25000 134 ALA A C 1
ATOM 2036 O O . ALA A 1 134 ? 27.29800 32.26900 -4.66900 1.000 52.04000 134 ALA A O 1
ATOM 2043 N N . SER A 1 135 ? 26.47900 30.77100 -6.14100 1.000 44.03000 135 SER A N 1
ATOM 2044 C CA . SER A 1 135 ? 26.38400 29.72000 -5.14900 1.000 49.19000 135 SER A CA 1
ATOM 2045 C C . SER A 1 135 ? 26.82200 28.36900 -5.68300 1.000 54.51000 135 SER A C 1
ATOM 2046 O O . SER A 1 135 ? 26.67200 28.04400 -6.86400 1.000 51.02000 135 SER A O 1
ATOM 2054 N N . LEU A 1 136 ? 27.34400 27.58000 -4.76300 1.000 56.29000 136 LEU A N 1
ATOM 2055 C CA . LEU A 1 136 ? 27.59600 26.18400 -5.00600 1.000 42.65000 136 LEU A CA 1
ATOM 2056 C C . LEU A 1 136 ? 26.27200 25.44900 -5.09900 1.000 43.95000 136 LEU A C 1
ATOM 2057 O O . LEU A 1 136 ? 25.23900 25.91000 -4.60200 1.000 42.41000 136 LEU A O 1
ATOM 2073 N N . THR A 1 137 ? 26.31400 24.30000 -5.76200 1.000 48.78000 137 THR A N 1
ATOM 2074 C CA . THR A 1 137 ? 25.22600 23.33400 -5.72300 1.000 52.69000 137 THR A CA 1
ATOM 2075 C C . THR A 1 137 ? 25.47700 22.38600 -4.56000 1.000 46.03000 137 THR A C 1
ATOM 2076 O O . THR A 1 137 ? 26.59300 21.89200 -4.39900 1.000 48.29000 137 THR A O 1
ATOM 2087 N N . HIS A 1 138 ? 24.46500 22.18100 -3.72400 1.000 47.70000 138 HIS A N 1
ATOM 2088 C CA . HIS A 1 138 ? 24.64100 21.38800 -2.51300 1.000 47.00000 138 HIS A CA 1
ATOM 2089 C C . HIS A 1 138 ? 24.38100 19.91300 -2.79500 1.000 49.56000 138 HIS A C 1
ATOM 2090 O O . HIS A 1 138 ? 23.48000 19.54600 -3.56000 1.000 45.55000 138 HIS A O 1
ATOM 2104 N N . ALA A 1 139 ? 25.21000 19.06500 -2.19300 1.000 47.69000 139 ALA A N 1
ATOM 2105 C CA . ALA A 1 139 ? 25.13900 17.64500 -2.51600 1.000 55.12000 139 ALA A CA 1
ATOM 2106 C C . ALA A 1 139 ? 23.76100 17.07400 -2.19900 1.000 54.19000 139 ALA A C 1
ATOM 2107 O O . ALA A 1 139 ? 23.24200 16.23000 -2.93800 1.000 50.31000 139 ALA A O 1
ATOM 2114 N N . GLN A 1 140 ? 23.14500 17.54400 -1.12000 1.000 47.14000 140 GLN A N 1
ATOM 2115 C CA . GLN A 1 140 ? 21.80300 17.14400 -0.70900 1.000 47.59000 140 GLN A CA 1
ATOM 2116 C C . GLN A 1 140 ? 20.88500 18.35100 -0.80900 1.000 41.84000 140 GLN A C 1
ATOM 2117 O O . GLN A 1 140 ? 20.85100 19.17600 0.10600 1.000 40.47000 140 GLN A O 1
ATOM 2131 N N . PRO A 1 141 ? 20.18600 18.55600 -1.92700 1.000 45.11000 141 PRO A N 1
ATOM 2132 C CA . PRO A 1 141 ? 19.39400 19.80400 -2.07600 1.000 43.65000 141 PRO A CA 1
ATOM 2133 C C . PRO A 1 141 ? 18.01900 19.65400 -1.43700 1.000 35.10000 141 PRO A C 1
ATOM 2134 O O . PRO A 1 141 ? 16.99400 19.55900 -2.10500 1.000 35.18000 141 PRO A O 1
ATOM 2145 N N . LEU A 1 142 ? 17.99300 19.66500 -0.10500 1.000 34.99000 142 LEU A N 1
ATOM 2146 C CA . LEU A 1 142 ? 16.80300 19.36600 0.68200 1.000 27.32000 142 LEU A CA 1
ATOM 2147 C C . LEU A 1 142 ? 16.15300 20.63200 1.20800 1.000 31.81000 142 LEU A C 1
ATOM 2148 O O . LEU A 1 142 ? 16.80500 21.45100 1.85900 1.000 30.49000 142 LEU A O 1
ATOM 2164 N N . LEU A 1 143 ? 14.85100 20.75400 0.98200 1.000 33.23000 143 LEU A N 1
ATOM 2165 C CA . LEU A 1 143 ? 14.10700 21.94900 1.33500 1.000 32.10000 143 LEU A CA 1
ATOM 2166 C C . LEU A 1 143 ? 12.72700 21.53600 1.81100 1.000 24.72000 143 LEU A C 1
ATOM 2167 O O . LEU A 1 143 ? 11.89600 21.18300 0.98100 1.000 26.38000 143 LEU A O 1
ATOM 2183 N N . PRO A 1 144 ? 12.39600 21.64300 3.08700 1.000 24.05000 144 PRO A N 1
ATOM 2184 C CA . PRO A 1 144 ? 13.16400 22.22000 4.19500 1.000 27.46000 144 PRO A CA 1
ATOM 2185 C C . PRO A 1 144 ? 14.36200 21.39500 4.66300 1.000 26.13000 144 PRO A C 1
ATOM 2186 O O . PRO A 1 144 ? 14.34500 20.18200 4.58700 1.000 29.71000 144 PRO A O 1
ATOM 2197 N N . LYS A 1 145 ? 15.37500 22.06800 5.18600 1.000 32.40000 145 LYS A N 1
ATOM 2198 C CA . LYS A 1 145 ? 16.58400 21.42300 5.71200 1.000 31.53000 145 LYS A CA 1
ATOM 2199 C C . LYS A 1 145 ? 16.22900 20.45500 6.84100 1.000 29.99000 145 LYS A C 1
ATOM 2200 O O . LYS A 1 145 ? 15.62900 20.88100 7.82900 1.000 27.43000 145 LYS A O 1
ATOM 2219 N N . PRO A 1 146 ? 16.52700 19.16000 6.72800 1.000 34.99000 146 PRO A N 1
ATOM 2220 C CA . PRO A 1 146 ? 16.23100 18.24900 7.84100 1.000 36.51000 146 PRO A CA 1
ATOM 2221 C C . PRO A 1 146 ? 16.97800 18.71900 9.06500 1.000 37.10000 146 PRO A C 1
ATOM 2222 O O . PRO A 1 146 ? 18.11100 19.19600 8.95400 1.000 34.96000 146 PRO A O 1
ATOM 2233 N N . ASN A 1 147 ? 16.32100 18.59500 10.23300 1.000 39.01000 147 ASN A N 1
ATOM 2234 C CA . ASN A 1 147 ? 16.90400 19.09500 11.47900 1.000 32.29000 147 ASN A CA 1
ATOM 2235 C C . ASN A 1 147 ? 18.03800 18.20400 11.97000 1.000 38.19000 147 ASN A C 1
ATOM 2236 O O . ASN A 1 147 ? 18.88600 18.66600 12.74000 1.000 40.97000 147 ASN A O 1
ATOM 2247 N N . HIS A 1 148 ? 18.07600 16.93700 11.54800 1.000 31.84000 148 HIS A N 1
ATOM 2248 C CA . HIS A 1 148 ? 19.27100 16.11800 11.72000 1.000 32.98000 148 HIS A CA 1
ATOM 2249 C C . HIS A 1 148 ? 19.61200 15.31800 10.47400 1.000 37.41000 148 HIS A C 1
ATOM 2250 O O . HIS A 1 148 ? 18.77000 14.61100 9.90800 1.000 30.33000 148 HIS A O 1
ATOM 2264 N N . ILE A 1 149 ? 20.86400 15.40400 10.07300 1.000 29.00000 149 ILE A N 1
ATOM 2265 C CA . ILE A 1 149 ? 21.29100 14.64900 8.91300 1.000 39.16000 149 ILE A CA 1
ATOM 2266 C C . ILE A 1 149 ? 22.78000 14.41100 9.02900 1.000 41.25000 149 ILE A C 1
ATOM 2267 O O . ILE A 1 149 ? 23.55200 15.31500 9.32600 1.000 39.34000 149 ILE A O 1
ATOM 2283 N N . GLU A 1 150 ? 23.16800 13.16400 8.86100 1.000 39.42000 150 GLU A N 1
ATOM 2284 C CA . GLU A 1 150 ? 24.56300 12.77200 8.75900 1.000 43.56000 150 GLU A CA 1
ATOM 2285 C C . GLU A 1 150 ? 24.70300 12.14200 7.38700 1.000 36.96000 150 GLU A C 1
ATOM 2286 O O . GLU A 1 150 ? 23.81100 11.42600 6.94800 1.000 43.60000 150 GLU A O 1
ATOM 2298 N N . VAL A 1 151 ? 25.78600 12.44100 6.69100 1.000 39.88000 151 VAL A N 1
ATOM 2299 C CA . VAL A 1 151 ? 25.96200 11.98800 5.31900 1.000 44.51000 151 VAL A CA 1
ATOM 2300 C C . VAL A 1 151 ? 27.26700 11.21800 5.22200 1.000 53.97000 151 VAL A C 1
ATOM 2301 O O . VAL A 1 151 ? 28.30100 11.67400 5.71700 1.000 49.02000 151 VAL A O 1
ATOM 2314 N N . SER A 1 152 ? 27.21500 10.05200 4.60200 1.000 51.44000 152 SER A N 1
ATOM 2315 C CA . SER A 1 152 ? 28.39000 9.22100 4.41000 1.000 60.16000 152 SER A CA 1
ATOM 2316 C C . SER A 1 152 ? 28.98300 9.45600 3.03000 1.000 61.52000 152 SER A C 1
ATOM 2317 O O . SER A 1 152 ? 28.34500 10.01100 2.12700 1.000 57.06000 152 SER A O 1
ATOM 2325 N N . ASP A 1 153 ? 30.23800 9.02700 2.89600 1.000 68.84000 153 ASP A N 1
ATOM 2326 C CA . ASP A 1 153 ? 30.98800 9.19800 1.66200 1.000 75.10000 153 ASP A CA 1
ATOM 2327 C C . ASP A 1 153 ? 30.37700 8.38400 0.53200 1.000 74.10000 153 ASP A C 1
ATOM 2328 O O . ASP A 1 153 ? 30.46300 8.79900 -0.62900 1.000 79.05000 153 ASP A O 1
ATOM 2337 N N . HIS A 1 154 ? 29.70100 7.26900 0.84300 1.000 80.40000 154 HIS A N 1
ATOM 2338 C CA . HIS A 1 154 ? 29.26900 6.34100 -0.19200 1.000 67.27000 154 HIS A CA 1
ATOM 2339 C C . HIS A 1 154 ? 27.81900 6.59300 -0.59500 1.000 49.64000 154 HIS A C 1
ATOM 2340 O O . HIS A 1 154 ? 27.23000 7.62100 -0.26300 1.000 53.76000 154 HIS A O 1
ATOM 2354 N N . SER A 1 155 ? 27.22700 5.63600 -1.31500 1.000 62.20000 155 SER A N 1
ATOM 2355 C CA . SER A 1 155 ? 25.90900 5.82000 -1.91200 1.000 59.65000 155 SER A CA 1
ATOM 2356 C C . SER A 1 155 ? 25.25400 4.47800 -2.19800 1.000 57.02000 155 SER A C 1
ATOM 2357 O O . SER A 1 155 ? 25.91600 3.44400 -2.26500 1.000 59.75000 155 SER A O 1
ATOM 2365 N N . PHE A 1 156 ? 23.92400 4.52500 -2.32600 1.000 51.45000 156 PHE A N 1
ATOM 2366 C CA . PHE A 1 156 ? 23.09000 3.38400 -2.67000 1.000 45.23000 156 PHE A CA 1
ATOM 2367 C C . PHE A 1 156 ? 22.44300 3.69300 -4.01400 1.000 50.88000 156 PHE A C 1
ATOM 2368 O O . PHE A 1 156 ? 21.66800 4.64700 -4.12100 1.000 47.91000 156 PHE A O 1
ATOM 2385 N N . THR A 1 157 ? 22.78400 2.89800 -5.03500 1.000 49.16000 157 THR A N 1
ATOM 2386 C CA . THR A 1 157 ? 22.19100 2.96800 -6.36300 1.000 46.03000 157 THR A CA 1
ATOM 2387 C C . THR A 1 157 ? 21.18600 1.84100 -6.52000 1.000 43.19000 157 THR A C 1
ATOM 2388 O O . THR A 1 157 ? 21.43400 0.73300 -6.06000 1.000 51.98000 157 THR A O 1
ATOM 2399 N N . PHE A 1 158 ? 20.03900 2.12800 -7.13700 1.000 47.20000 158 PHE A N 1
ATOM 2400 C CA . PHE A 1 158 ? 18.99700 1.11600 -7.30800 1.000 38.98000 158 PHE A CA 1
ATOM 2401 C C . PHE A 1 158 ? 18.18000 1.41100 -8.56600 1.000 44.90000 158 PHE A C 1
ATOM 2402 O O . PHE A 1 158 ? 18.27500 2.49200 -9.16900 1.000 45.76000 158 PHE A O 1
ATOM 2419 N N . ASP A 1 159 ? 17.36700 0.42500 -8.96600 1.000 33.44000 159 ASP A N 1
ATOM 2420 C CA . ASP A 1 159 ? 16.73100 0.48800 -10.27400 1.000 42.34000 159 ASP A CA 1
ATOM 2421 C C . ASP A 1 159 ? 15.26400 0.11400 -10.18400 1.000 38.75000 159 ASP A C 1
ATOM 2422 O O . ASP A 1 159 ? 14.72400 0.00900 -9.09100 1.000 35.21000 159 ASP A O 1
ATOM 2431 N N . GLU A 1 160 ? 14.58700 -0.03800 -11.32100 1.000 43.27000 160 GLU A N 1
ATOM 2432 C CA . GLU A 1 160 ? 13.12600 -0.12200 -11.26800 1.000 45.50000 160 GLU A CA 1
ATOM 2433 C C . GLU A 1 160 ? 12.61700 -1.44400 -10.67300 1.000 41.40000 160 GLU A C 1
ATOM 2434 O O . GLU A 1 160 ? 11.43000 -1.54800 -10.34000 1.000 35.62000 160 GLU A O 1
ATOM 2446 N N . GLN A 1 161 ? 13.47300 -2.45000 -10.53000 1.000 44.69000 161 GLN A N 1
ATOM 2447 C CA . GLN A 1 161 ? 13.08100 -3.71700 -9.92800 1.000 41.44000 161 GLN A CA 1
ATOM 2448 C C . GLN A 1 161 ? 13.39200 -3.74000 -8.45000 1.000 44.41000 161 GLN A C 1
ATOM 2449 O O . GLN A 1 161 ? 13.21400 -4.77500 -7.81200 1.000 47.60000 161 GLN A O 1
ATOM 2463 N N . ALA A 1 162 ? 13.80800 -2.59700 -7.89000 1.000 48.81000 162 ALA A N 1
ATOM 2464 C CA . ALA A 1 162 ? 14.25700 -2.54300 -6.50000 1.000 55.90000 162 ALA A CA 1
ATOM 2465 C C . ALA A 1 162 ? 13.15200 -2.92200 -5.51000 1.000 40.82000 162 ALA A C 1
ATOM 2466 O O . ALA A 1 162 ? 13.43400 -3.50000 -4.46500 1.000 32.11000 162 ALA A O 1
ATOM 2473 N N . GLY A 1 163 ? 11.91200 -2.52900 -5.78500 1.000 43.20000 163 GLY A N 1
ATOM 2474 C CA . GLY A 1 163 ? 10.78000 -2.96800 -4.99100 1.000 40.33000 163 GLY A CA 1
ATOM 2475 C C . GLY A 1 163 ? 10.58100 -2.18400 -3.70300 1.000 42.55000 163 GLY A C 1
ATOM 2476 O O . GLY A 1 163 ? 11.51900 -1.69900 -3.06900 1.000 37.31000 163 GLY A O 1
ATOM 2480 N N . VAL A 1 164 ? 9.32400 -2.13200 -3.26800 1.000 30.93000 164 VAL A N 1
ATOM 2481 C CA . VAL A 1 164 ? 8.91800 -1.31200 -2.14300 1.000 34.37000 164 VAL A CA 1
ATOM 2482 C C . VAL A 1 164 ? 8.15600 -2.17300 -1.14800 1.000 32.40000 164 VAL A C 1
ATOM 2483 O O . VAL A 1 164 ? 7.08600 -2.69000 -1.46700 1.000 30.47000 164 VAL A O 1
ATOM 2496 N N . ALA A 1 165 ? 8.64700 -2.21200 0.07700 1.000 25.11000 165 ALA A N 1
ATOM 2497 C CA . ALA A 1 165 ? 8.07200 -2.97800 1.17000 1.000 30.74000 165 ALA A CA 1
ATOM 2498 C C . ALA A 1 165 ? 7.36800 -2.06200 2.15300 1.000 32.65000 165 ALA A C 1
ATOM 2499 O O . ALA A 1 165 ? 7.92300 -1.03900 2.56500 1.000 31.92000 165 ALA A O 1
ATOM 2506 N N . ILE A 1 166 ? 6.17600 -2.45800 2.56800 1.000 32.82000 166 ILE A N 1
ATOM 2507 C CA . ILE A 1 166 ? 5.40000 -1.71300 3.54700 1.000 43.34000 166 ILE A CA 1
ATOM 2508 C C . ILE A 1 166 ? 4.86800 -2.66100 4.63100 1.000 39.16000 166 ILE A C 1
ATOM 2509 O O . ILE A 1 166 ? 4.01600 -3.51300 4.36400 1.000 33.44000 166 ILE A O 1
ATOM 2525 N N . TYR A 1 167 ? 5.34400 -2.47700 5.86200 1.000 32.85000 167 TYR A N 1
ATOM 2526 C CA . TYR A 1 167 ? 4.90500 -3.27200 7.00600 1.000 46.36000 167 TYR A CA 1
ATOM 2527 C C . TYR A 1 167 ? 4.06700 -2.49900 8.03700 1.000 39.42000 167 TYR A C 1
ATOM 2528 O O . TYR A 1 167 ? 4.03200 -2.90200 9.19400 1.000 38.82000 167 TYR A O 1
ATOM 2546 N N . THR A 1 168 ? 3.39000 -1.40800 7.64500 1.000 46.00000 168 THR A N 1
ATOM 2547 C CA . THR A 1 168 ? 2.35800 -0.77600 8.47000 1.000 26.01000 168 THR A CA 1
ATOM 2548 C C . THR A 1 168 ? 1.38900 0.01100 7.61300 1.000 35.92000 168 THR A C 1
ATOM 2549 O O . THR A 1 168 ? 1.81200 0.81300 6.77800 1.000 34.45000 168 THR A O 1
ATOM 2560 N N . ASP A 1 169 ? 0.09900 -0.12300 7.89500 1.000 40.74000 169 ASP A N 1
ATOM 2561 C CA . ASP A 1 169 ? -0.84800 0.57100 7.03100 1.000 45.23000 169 ASP A CA 1
ATOM 2562 C C . ASP A 1 169 ? -0.89400 2.07700 7.27900 1.000 41.29000 169 ASP A C 1
ATOM 2563 O O . ASP A 1 169 ? -1.48600 2.79000 6.45300 1.000 38.61000 169 ASP A O 1
ATOM 2572 N N . LEU A 1 170 ? -0.26400 2.59100 8.35200 1.000 37.22000 170 LEU A N 1
ATOM 2573 C CA . LEU A 1 170 ? -0.12400 4.04700 8.45400 1.000 43.29000 170 LEU A CA 1
ATOM 2574 C C . LEU A 1 170 ? 0.50500 4.65000 7.19900 1.000 41.26000 170 LEU A C 1
ATOM 2575 O O . LEU A 1 170 ? 0.16000 5.77300 6.82000 1.000 49.20000 170 LEU A O 1
ATOM 2591 N N . ALA A 1 171 ? 1.40800 3.93300 6.53400 1.000 35.03000 171 ALA A N 1
ATOM 2592 C CA . ALA A 1 171 ? 2.24500 4.53700 5.50900 1.000 33.81000 171 ALA A CA 1
ATOM 2593 C C . ALA A 1 171 ? 1.77000 4.28400 4.10000 1.000 33.71000 171 ALA A C 1
ATOM 2594 O O . ALA A 1 171 ? 2.48500 4.63500 3.13900 1.000 36.42000 171 ALA A O 1
ATOM 2601 N N . ASN A 1 172 ? 0.56400 3.73900 3.94500 1.000 34.60000 172 ASN A N 1
ATOM 2602 C CA . ASN A 1 172 ? 0.10100 3.35300 2.61100 1.000 42.43000 172 ASN A CA 1
ATOM 2603 C C . ASN A 1 172 ? -0.02100 4.58100 1.69700 1.000 39.10000 172 ASN A C 1
ATOM 2604 O O . ASN A 1 172 ? 0.42500 4.56800 0.54300 1.000 33.54000 172 ASN A O 1
ATOM 2615 N N . SER A 1 173 ? -0.57400 5.67500 2.22500 1.000 43.21000 173 SER A N 1
ATOM 2616 C CA . SER A 1 173 ? -0.74000 6.90900 1.45400 1.000 38.84000 173 SER A CA 1
ATOM 2617 C C . SER A 1 173 ? 0.61800 7.46700 1.00400 1.000 33.87000 173 SER A C 1
ATOM 2618 O O . SER A 1 173 ? 0.87000 7.69700 -0.19300 1.000 21.92000 173 SER A O 1
ATOM 2626 N N . ALA A 1 174 ? 1.54000 7.60900 1.95300 1.000 29.88000 174 ALA A N 1
ATOM 2627 C CA . ALA A 1 174 ? 2.86800 8.09000 1.61000 1.000 30.56000 174 ALA A CA 1
ATOM 2628 C C . ALA A 1 174 ? 3.46800 7.27400 0.48600 1.000 23.53000 174 ALA A C 1
ATOM 2629 O O . ALA A 1 174 ? 3.94000 7.82900 -0.50900 1.000 34.80000 174 ALA A O 1
ATOM 2636 N N . LYS A 1 175 ? 3.44600 5.94200 0.62000 1.000 37.79000 175 LYS A N 1
ATOM 2637 C CA . LYS A 1 175 ? 4.08700 5.05400 -0.35500 1.000 30.40000 175 LYS A CA 1
ATOM 2638 C C . LYS A 1 175 ? 3.47400 5.23000 -1.73500 1.000 25.75000 175 LYS A C 1
ATOM 2639 O O . LYS A 1 175 ? 4.18100 5.31400 -2.74500 1.000 31.56000 175 LYS A O 1
ATOM 2658 N N . ALA A 1 176 ? 2.14900 5.28900 -1.79800 1.000 27.83000 176 ALA A N 1
ATOM 2659 C CA . ALA A 1 176 ? 1.49200 5.48800 -3.08400 1.000 26.32000 176 ALA A CA 1
ATOM 2660 C C . ALA A 1 176 ? 1.74100 6.90400 -3.61500 1.000 34.17000 176 ALA A C 1
ATOM 2661 O O . ALA A 1 176 ? 1.75700 7.11300 -4.82600 1.000 34.57000 176 ALA A O 1
ATOM 2668 N N . TRP A 1 177 ? 1.96300 7.87400 -2.72100 1.000 35.43000 177 TRP A N 1
ATOM 2669 C CA . TRP A 1 177 ? 2.33600 9.20600 -3.15300 1.000 33.07000 177 TRP A CA 1
ATOM 2670 C C . TRP A 1 177 ? 3.75200 9.17600 -3.66900 1.000 29.18000 177 TRP A C 1
ATOM 2671 O O . TRP A 1 177 ? 4.05700 9.76300 -4.71200 1.000 35.14000 177 TRP A O 1
ATOM 2692 N N . LEU A 1 178 ? 4.61600 8.43300 -2.99000 1.000 35.66000 178 LEU A N 1
ATOM 2693 C CA . LEU A 1 178 ? 5.98600 8.32500 -3.46800 1.000 36.98000 178 LEU A CA 1
ATOM 2694 C C . LEU A 1 178 ? 6.01900 7.68900 -4.84900 1.000 31.85000 178 LEU A C 1
ATOM 2695 O O . LEU A 1 178 ? 6.70200 8.17900 -5.75600 1.000 33.30000 178 LEU A O 1
ATOM 2711 N N . LEU A 1 179 ? 5.32000 6.56000 -5.02100 1.000 37.17000 179 LEU A N 1
ATOM 2712 C CA . LEU A 1 179 ? 5.40500 5.87800 -6.31700 1.000 40.27000 179 LEU A CA 1
ATOM 2713 C C . LEU A 1 179 ? 4.84200 6.7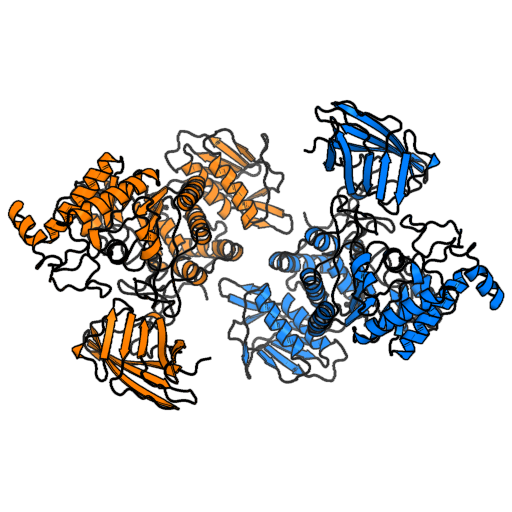6700 -7.41000 1.000 34.96000 179 LEU A C 1
ATOM 2714 O O . LEU A 1 179 ? 5.40400 6.86400 -8.50700 1.000 33.73000 179 LEU A O 1
ATOM 2730 N N . GLU A 1 180 ? 3.73700 7.44700 -7.10300 1.000 36.90000 180 GLU A N 1
ATOM 2731 C CA . GLU A 1 180 ? 3.08500 8.31500 -8.07800 1.000 40.05000 180 GLU A CA 1
ATOM 2732 C C . GLU A 1 180 ? 4.04500 9.40700 -8.53200 1.000 41.31000 180 GLU A C 1
ATOM 2733 O O . GLU A 1 180 ? 4.18500 9.67900 -9.73000 1.000 35.43000 180 GLU A O 1
ATOM 2745 N N . GLU A 1 181 ? 4.79400 9.97500 -7.58800 1.000 40.72000 181 GLU A N 1
ATOM 2746 C CA . GLU A 1 181 ? 5.64300 11.10800 -7.92100 1.000 36.99000 181 GLU A CA 1
ATOM 2747 C C . GLU A 1 181 ? 6.87700 10.64000 -8.67000 1.000 35.72000 181 GLU A C 1
ATOM 2748 O O . GLU A 1 181 ? 7.27000 11.23400 -9.69100 1.000 32.17000 181 GLU A O 1
ATOM 2760 N N . LEU A 1 182 ? 7.47800 9.54200 -8.22200 1.000 37.94000 182 LEU A N 1
ATOM 2761 C CA . LEU A 1 182 ? 8.55100 8.94800 -9.02200 1.000 43.16000 182 LEU A CA 1
ATOM 2762 C C . LEU A 1 182 ? 8.09300 8.74300 -10.46600 1.000 34.80000 182 LEU A C 1
ATOM 2763 O O . LEU A 1 182 ? 8.84200 8.99700 -11.41500 1.000 28.56000 182 LEU A O 1
ATOM 2779 N N . GLN A 1 183 ? 6.83400 8.37200 -10.65700 1.000 36.21000 183 GLN A N 1
ATOM 2780 C CA . GLN A 1 183 ? 6.36700 8.12200 -12.01800 1.000 41.53000 183 GLN A CA 1
ATOM 2781 C C . GLN A 1 183 ? 6.15900 9.43700 -12.75500 1.000 32.44000 183 GLN A C 1
ATOM 2782 O O . GLN A 1 183 ? 6.70600 9.64800 -13.84600 1.000 35.61000 183 GLN A O 1
ATOM 2796 N N . ARG A 1 184 ? 5.40800 10.34500 -12.15300 1.000 32.55000 184 ARG A N 1
ATOM 2797 C CA . ARG A 1 184 ? 5.10500 11.61400 -12.80800 1.000 38.49000 184 ARG A CA 1
ATOM 2798 C C . ARG A 1 184 ? 6.36400 12.42200 -13.05500 1.000 31.82000 184 ARG A C 1
ATOM 2799 O O . ARG A 1 184 ? 6.56600 12.95600 -14.14600 1.000 37.81000 184 ARG A O 1
ATOM 2820 N N . ILE A 1 185 ? 7.24500 12.49100 -12.07300 1.000 37.20000 185 ILE A N 1
ATOM 2821 C CA . ILE A 1 185 ? 8.39600 13.35900 -12.22500 1.000 37.62000 185 ILE A CA 1
ATOM 2822 C C . ILE A 1 185 ? 9.51300 12.70900 -13.01900 1.000 35.75000 185 ILE A C 1
ATOM 2823 O O . ILE A 1 185 ? 10.26700 13.40900 -13.69500 1.000 40.51000 185 ILE A O 1
ATOM 2839 N N . HIS A 1 186 ? 9.67500 11.39100 -12.92400 1.000 41.64000 186 HIS A N 1
ATOM 2840 C CA . HIS A 1 186 ? 10.88800 10.77400 -13.44100 1.000 43.18000 186 HIS A CA 1
ATOM 2841 C C . HIS A 1 186 ? 10.64800 9.58300 -14.36500 1.000 34.33000 186 HIS A C 1
ATOM 2842 O O . HIS A 1 186 ? 11.63000 8.94600 -14.78000 1.000 34.15000 186 HIS A O 1
ATOM 2856 N N . GLN A 1 187 ? 9.39200 9.25300 -14.69700 1.000 34.73000 187 GLN A N 1
ATOM 2857 C CA . GLN A 1 187 ? 9.13000 8.07900 -15.53700 1.000 38.36000 187 GLN A CA 1
ATOM 2858 C C . GLN A 1 187 ? 9.91800 6.90300 -14.97200 1.000 43.68000 187 GLN A C 1
ATOM 2859 O O . GLN A 1 187 ? 10.51700 6.10100 -15.70700 1.000 45.22000 187 GLN A O 1
ATOM 2873 N N . PHE A 1 188 ? 9.92200 6.83600 -13.63600 1.000 45.38000 188 PHE A N 1
ATOM 2874 C CA . PHE A 1 188 ? 10.59400 5.81500 -12.84600 1.000 39.22000 188 PHE A CA 1
ATOM 2875 C C . PHE A 1 188 ? 9.51500 5.04100 -12.09500 1.000 40.69000 188 PHE A C 1
ATOM 2876 O O . PHE A 1 188 ? 8.89700 5.57000 -11.17000 1.000 39.10000 188 PHE A O 1
ATOM 2893 N N . THR A 1 189 ? 9.27800 3.79600 -12.50000 1.000 43.63000 189 THR A N 1
ATOM 2894 C CA . THR A 1 189 ? 8.20000 2.97100 -11.96000 1.000 39.62000 189 THR A CA 1
ATOM 2895 C C . THR A 1 189 ? 8.75600 2.01400 -10.92600 1.000 33.27000 189 THR A C 1
ATOM 2896 O O . THR A 1 189 ? 9.56700 1.16000 -11.26400 1.000 45.42000 189 THR A O 1
ATOM 2907 N N . LEU A 1 190 ? 8.34100 2.16400 -9.66600 1.000 43.26000 190 LEU A N 1
ATOM 2908 C CA . LEU A 1 190 ? 8.65600 1.19400 -8.62200 1.000 33.31000 190 LEU A CA 1
ATOM 2909 C C . LEU A 1 190 ? 7.42800 0.34800 -8.35800 1.000 37.08000 190 LEU A C 1
ATOM 2910 O O . LEU A 1 190 ? 6.29800 0.81700 -8.49500 1.000 32.22000 190 LEU A O 1
ATOM 2926 N N . SER A 1 191 ? 7.65400 -0.90900 -8.02000 1.000 38.41000 191 SER A N 1
ATOM 2927 C CA . SER A 1 191 ? 6.58200 -1.84100 -7.73700 1.000 41.09000 191 SER A CA 1
ATOM 2928 C C . SER A 1 191 ? 6.76000 -2.34700 -6.32700 1.000 35.00000 191 SER A C 1
ATOM 2929 O O . SER A 1 191 ? 7.84500 -2.27200 -5.75100 1.000 39.21000 191 SER A O 1
ATOM 2937 N N . SER A 1 192 ? 5.66900 -2.81700 -5.75900 1.000 32.96000 192 SER A N 1
ATOM 2938 C CA . SER A 1 192 ? 5.69200 -3.22900 -4.36900 1.000 41.28000 192 SER A CA 1
ATOM 2939 C C . SER A 1 192 ? 5.91500 -4.73400 -4.27100 1.000 36.24000 192 SER A C 1
ATOM 2940 O O . SER A 1 192 ? 5.25900 -5.50800 -4.96000 1.000 35.80000 192 SER A O 1
ATOM 2948 N N . SER A 1 193 ? 6.90200 -5.11600 -3.45100 1.000 32.72000 193 SER A N 1
ATOM 2949 C CA . SER A 1 193 ? 7.28600 -6.49200 -3.19600 1.000 45.61000 193 SER A CA 1
ATOM 2950 C C . SER A 1 193 ? 7.57400 -6.70000 -1.71500 1.000 44.88000 193 SER A C 1
ATOM 2951 O O . SER A 1 193 ? 8.04800 -5.79100 -1.02900 1.000 38.07000 193 SER A O 1
ATOM 2959 N N . ASN A 1 194 ? 7.31000 -7.92800 -1.23400 1.000 44.27000 194 ASN A N 1
ATOM 2960 C CA . ASN A 1 194 ? 7.59100 -8.23300 0.16600 1.000 42.91000 194 ASN A CA 1
ATOM 2961 C C . ASN A 1 194 ? 9.05500 -8.00400 0.52600 1.000 43.50000 194 ASN A C 1
ATOM 2962 O O . ASN A 1 194 ? 9.36400 -7.72700 1.69500 1.000 47.79000 194 ASN A O 1
ATOM 2973 N N . SER A 1 195 ? 9.96200 -8.12500 -0.44100 1.000 39.72000 195 SER A N 1
ATOM 2974 C CA . SER A 1 195 ? 11.38500 -7.96100 -0.18200 1.000 42.92000 195 SER A CA 1
ATOM 2975 C C . SER A 1 195 ? 11.96700 -6.75800 -0.91200 1.000 44.18000 195 SER A C 1
ATOM 2976 O O . SER A 1 195 ? 13.03300 -6.87300 -1.53200 1.000 40.89000 195 SER A O 1
ATOM 2984 N N . GLY A 1 196 ? 11.28600 -5.60800 -0.82300 1.000 44.46000 196 GLY A N 1
ATOM 2985 C CA . GLY A 1 196 ? 11.78500 -4.39700 -1.44500 1.000 38.48000 196 GLY A CA 1
ATOM 2986 C C . GLY A 1 196 ? 13.00800 -3.84800 -0.73600 1.000 33.79000 196 GLY A C 1
ATOM 2987 O O . GLY A 1 196 ? 13.23600 -4.08800 0.45100 1.000 34.65000 196 GLY A O 1
ATOM 2991 N N . LYS A 1 197 ? 13.81000 -3.09000 -1.48800 1.000 33.37000 197 LYS A N 1
ATOM 2992 C CA . LYS A 1 197 ? 14.96900 -2.40000 -0.93500 1.000 39.87000 197 LYS A CA 1
ATOM 2993 C C . LYS A 1 197 ? 14.62700 -1.03700 -0.34000 1.000 38.28000 197 LYS A C 1
ATOM 2994 O O . LYS A 1 197 ? 15.49200 -0.40600 0.27900 1.000 32.51000 197 LYS A O 1
ATOM 3013 N N . ILE A 1 198 ? 13.38800 -0.58800 -0.52000 1.000 34.93000 198 ILE A N 1
ATOM 3014 C CA . ILE A 1 198 ? 12.82200 0.59000 0.11800 1.000 39.31000 198 ILE A CA 1
ATOM 3015 C C . ILE A 1 198 ? 11.74800 0.04400 1.03200 1.000 35.51000 198 ILE A C 1
ATOM 3016 O O . ILE A 1 198 ? 10.86800 -0.69300 0.58100 1.000 32.39000 198 ILE A O 1
ATOM 3032 N N . ILE A 1 199 ? 11.86100 0.34200 2.32100 1.000 34.03000 199 ILE A N 1
ATOM 3033 C CA . ILE A 1 199 ? 11.07900 -0.32200 3.35900 1.000 30.14000 199 ILE A CA 1
ATOM 3034 C C . ILE A 1 199 ? 10.39200 0.72600 4.22700 1.000 33.67000 199 ILE A C 1
ATOM 3035 O O . ILE A 1 199 ? 11.06200 1.57600 4.81500 1.000 29.52000 199 ILE A O 1
ATOM 3051 N N . PHE A 1 200 ? 9.05900 0.65400 4.30300 1.000 30.55000 200 PHE A N 1
ATOM 3052 C CA . PHE A 1 200 ? 8.25300 1.47200 5.21600 1.000 37.21000 200 PHE A CA 1
ATOM 3053 C C . PHE A 1 200 ? 7.90500 0.64800 6.46100 1.000 37.62000 200 PHE A C 1
ATOM 3054 O O . PHE A 1 200 ? 6.98400 -0.17500 6.42600 1.000 35.81000 200 PHE A O 1
ATOM 3071 N N . LYS A 1 201 ? 8.60100 0.89900 7.57300 1.000 37.27000 201 LYS A N 1
ATOM 3072 C CA . LYS A 1 201 ? 8.29600 0.26200 8.85300 1.000 37.49000 201 LYS A CA 1
ATOM 3073 C C . LYS A 1 201 ? 7.84900 1.26800 9.91200 1.000 41.16000 201 LYS A C 1
ATOM 3074 O O . LYS A 1 201 ? 8.20400 2.44800 9.86900 1.000 32.52000 201 LYS A O 1
ATOM 3093 N N . SER A 1 202 ? 7.12600 0.77800 10.91800 1.000 37.52000 202 SER A N 1
ATOM 3094 C CA . SER A 1 202 ? 6.63200 1.68500 11.94500 1.000 41.79000 202 SER A CA 1
ATOM 3095 C C . SER A 1 202 ? 7.65000 1.86100 13.06700 1.000 38.72000 202 SER A C 1
ATOM 3096 O O . SER A 1 202 ? 8.54200 1.03400 13.26500 1.000 36.02000 202 SER A O 1
ATOM 3104 N N . ASN A 1 203 ? 7.52500 2.99200 13.77400 1.000 40.73000 203 ASN A N 1
ATOM 3105 C CA . ASN A 1 203 ? 8.36300 3.29700 14.93300 1.000 39.50000 203 ASN A CA 1
ATOM 3106 C C . ASN A 1 203 ? 7.58500 4.16500 15.85000 1.000 46.91000 203 ASN A C 1
ATOM 3107 O O . ASN A 1 203 ? 7.45100 5.38400 15.61500 1.000 39.74000 203 ASN A O 1
ATOM 3118 N N . PRO A 1 204 ? 7.05800 3.64400 16.97600 1.000 49.47000 204 PRO A N 1
ATOM 3119 C CA . PRO A 1 204 ? 6.14500 4.41500 17.82200 1.000 40.34000 204 PRO A CA 1
ATOM 3120 C C . PRO A 1 204 ? 6.81800 5.43300 18.73600 1.000 44.99000 204 PRO A C 1
ATOM 3121 O O . PRO A 1 204 ? 6.09400 6.28700 19.29100 1.000 43.06000 204 PRO A O 1
ATOM 3132 N N . THR A 1 205 ? 8.15300 5.44000 18.84600 1.000 37.84000 205 THR A N 1
ATOM 3133 C CA . THR A 1 205 ? 8.77900 6.52600 19.59200 1.000 38.45000 205 THR A CA 1
ATOM 3134 C C . THR A 1 205 ? 8.72600 7.86400 18.84700 1.000 47.58000 205 THR A C 1
ATOM 3135 O O . THR A 1 205 ? 9.04700 8.89500 19.43700 1.000 43.50000 205 THR A O 1
ATOM 3146 N N . LEU A 1 206 ? 8.32200 7.88800 17.57900 1.000 48.91000 206 LEU A N 1
ATOM 3147 C CA . LEU A 1 206 ? 8.36800 9.11200 16.78400 1.000 45.31000 206 LEU A CA 1
ATOM 3148 C C . LEU A 1 206 ? 7.01600 9.80000 16.84900 1.000 42.78000 206 LEU A C 1
ATOM 3149 O O . LEU A 1 206 ? 5.98300 9.15700 16.63100 1.000 37.77000 206 LEU A O 1
ATOM 3165 N N . ASP A 1 207 ? 7.02500 11.09200 17.19600 1.000 46.43000 207 ASP A N 1
ATOM 3166 C CA . ASP A 1 207 ? 5.79300 11.84900 17.37100 1.000 43.19000 207 ASP A CA 1
ATOM 3167 C C . ASP A 1 207 ? 5.33100 12.39600 16.02400 1.000 37.55000 207 ASP A C 1
ATOM 3168 O O . ASP A 1 207 ? 6.09100 12.43400 15.04500 1.000 33.93000 207 ASP A O 1
ATOM 3177 N N . GLU A 1 208 ? 4.08000 12.85100 16.00700 1.000 26.27000 208 GLU A N 1
ATOM 3178 C CA . GLU A 1 208 ? 3.39800 13.31700 14.81700 1.000 32.13000 208 GLU A CA 1
ATOM 3179 C C . GLU A 1 208 ? 4.31900 14.07800 13.87500 1.000 39.18000 208 GLU A C 1
ATOM 3180 O O . GLU A 1 208 ? 4.90700 15.11100 14.24600 1.000 39.00000 208 GLU A O 1
ATOM 3192 N N . GLY A 1 209 ? 4.44100 13.54800 12.65500 1.000 39.12000 209 GLY A N 1
ATOM 3193 C CA . GLY A 1 209 ? 5.12100 14.21700 11.57300 1.000 37.50000 209 GLY A CA 1
ATOM 3194 C C . GLY A 1 209 ? 6.61400 14.08400 11.63600 1.000 37.30000 209 GLY A C 1
ATOM 3195 O O . GLY A 1 209 ? 7.31000 14.51800 10.70800 1.000 32.35000 209 GLY A O 1
ATOM 3199 N N . ALA A 1 210 ? 7.12300 13.52000 12.71600 1.000 33.37000 210 ALA A N 1
ATOM 3200 C CA . ALA A 1 210 ? 8.51500 13.12800 12.78600 1.000 42.26000 210 ALA A CA 1
ATOM 3201 C C . ALA A 1 210 ? 8.72200 11.86900 11.95400 1.000 37.15000 210 ALA A C 1
ATOM 3202 O O . ALA A 1 210 ? 7.79800 11.08100 11.73800 1.000 42.00000 210 ALA A O 1
ATOM 3209 N N . TYR A 1 211 ? 9.95200 11.66500 11.51000 1.000 39.65000 211 TYR A N 1
ATOM 3210 C CA . TYR A 1 211 ? 10.26800 10.48200 10.71700 1.000 40.08000 211 TYR A CA 1
ATOM 3211 C C . TYR A 1 211 ? 11.76400 10.22200 10.85700 1.000 41.62000 211 TYR A C 1
ATOM 3212 O O . TYR A 1 211 ? 12.52700 11.10100 11.25400 1.000 36.34000 211 TYR A O 1
ATOM 3230 N N . LYS A 1 212 ? 12.16600 8.99700 10.50600 1.000 40.32000 212 LYS A N 1
ATOM 3231 C CA . LYS A 1 212 ? 13.55800 8.60500 10.33400 1.000 35.85000 212 LYS A CA 1
ATOM 3232 C C . LYS A 1 212 ? 13.72400 8.01500 8.93300 1.000 41.45000 212 LYS A C 1
ATOM 3233 O O . LYS A 1 212 ? 12.86700 7.27200 8.44200 1.000 34.87000 212 LYS A O 1
ATOM 3252 N N . LEU A 1 213 ? 14.81000 8.38800 8.28400 1.000 41.91000 213 LEU A N 1
ATOM 3253 C CA . LEU A 1 213 ? 15.13000 7.93100 6.94800 1.000 39.14000 213 LEU A CA 1
ATOM 3254 C C . LEU A 1 213 ? 16.61800 7.62300 6.96400 1.000 48.16000 213 LEU A C 1
ATOM 3255 O O . LEU A 1 213 ? 17.41800 8.47400 7.36100 1.000 42.81000 213 LEU A O 1
ATOM 3271 N N . LYS A 1 214 ? 16.97200 6.39600 6.57500 1.000 44.60000 214 LYS A N 1
ATOM 3272 C CA . LYS A 1 214 ? 18.35400 5.93500 6.52900 1.000 48.37000 214 LYS A CA 1
ATOM 3273 C C . LYS A 1 214 ? 18.59200 5.23400 5.20400 1.000 54.08000 214 LYS A C 1
ATOM 3274 O O . LYS A 1 214 ? 17.91900 4.24500 4.89400 1.000 42.87000 214 LYS A O 1
ATOM 3293 N N . VAL A 1 215 ? 19.55000 5.75100 4.43800 1.000 54.18000 215 VAL A N 1
ATOM 3294 C CA . VAL A 1 215 ? 20.08700 5.10200 3.25200 1.000 51.81000 215 VAL A CA 1
ATOM 3295 C C . VAL A 1 215 ? 21.32200 4.33400 3.68700 1.000 49.83000 215 VAL A C 1
ATOM 3296 O O . VAL A 1 215 ? 22.22400 4.90000 4.31400 1.000 44.24000 215 VAL A O 1
ATOM 3309 N N . SER A 1 216 ? 21.35600 3.05400 3.35900 1.000 48.89000 216 SER A N 1
ATOM 3310 C CA . SER A 1 216 ? 22.51600 2.19200 3.54400 1.000 57.83000 216 SER A CA 1
ATOM 3311 C C . SER A 1 216 ? 22.88100 1.52800 2.21600 1.000 67.78000 216 SER A C 1
ATOM 3312 O O . SER A 1 216 ? 22.28300 1.80600 1.17700 1.000 67.11000 216 SER A O 1
ATOM 3320 N N . GLU A 1 217 ? 23.89000 0.65400 2.24700 1.000 72.03000 217 GLU A N 1
ATOM 3321 C CA . GLU A 1 217 ? 24.33100 -0.04500 1.04100 1.000 64.95000 217 GLU A CA 1
ATOM 3322 C C . GLU A 1 217 ? 23.32500 -1.09400 0.58500 1.000 62.68000 217 GLU A C 1
ATOM 3323 O O . GLU A 1 217 ? 23.32200 -1.45500 -0.59600 1.000 67.34000 217 GLU A O 1
ATOM 3335 N N . GLU A 1 218 ? 22.47100 -1.58000 1.48600 1.000 64.52000 218 GLU A N 1
ATOM 3336 C CA . GLU A 1 218 ? 21.45300 -2.57400 1.15400 1.000 59.44000 218 GLU A CA 1
ATOM 3337 C C . GLU A 1 218 ? 20.09800 -1.95800 0.81900 1.000 58.86000 218 GLU A C 1
ATOM 3338 O O . GLU A 1 218 ? 19.40700 -2.45100 -0.08300 1.000 52.70000 218 GLU A O 1
ATOM 3350 N N . SER A 1 219 ? 19.70400 -0.88700 1.49700 1.000 50.23000 219 SER A N 1
ATOM 3351 C CA . SER A 1 219 ? 18.29000 -0.56400 1.52900 1.000 46.78000 219 SER A CA 1
ATOM 3352 C C . SER A 1 219 ? 18.09200 0.91700 1.78000 1.000 44.34000 219 SER A C 1
ATOM 3353 O O . SER A 1 219 ? 19.04100 1.66500 2.02200 1.000 40.94000 219 SER A O 1
ATOM 3361 N N . ILE A 1 220 ? 16.83700 1.33300 1.72300 1.000 44.62000 220 ILE A N 1
ATOM 3362 C CA . ILE A 1 220 ? 16.42000 2.62300 2.25000 1.000 46.26000 220 ILE A CA 1
ATOM 3363 C C . ILE A 1 220 ? 15.27500 2.38700 3.21100 1.000 37.09000 220 ILE A C 1
ATOM 3364 O O . ILE A 1 220 ? 14.22600 1.88100 2.80100 1.000 36.22000 220 ILE A O 1
ATOM 3380 N N . LYS A 1 221 ? 15.44200 2.81500 4.46600 1.000 41.70000 221 LYS A N 1
ATOM 3381 C CA . LYS A 1 221 ? 14.44000 2.59300 5.50600 1.000 38.60000 221 LYS A CA 1
ATOM 3382 C C . LYS A 1 221 ? 13.74400 3.89500 5.87900 1.000 43.37000 221 LYS A C 1
ATOM 3383 O O . LYS A 1 221 ? 14.39700 4.92200 6.08900 1.000 47.89000 221 LYS A O 1
ATOM 3402 N N . ILE A 1 222 ? 12.42000 3.84300 5.98100 1.000 44.68000 222 ILE A N 1
ATOM 3403 C CA . ILE A 1 222 ? 11.60500 4.97700 6.40800 1.000 44.65000 222 ILE A CA 1
ATOM 3404 C C . ILE A 1 222 ? 10.83800 4.57700 7.66400 1.000 44.02000 222 ILE A C 1
ATOM 3405 O O . ILE A 1 222 ? 10.01300 3.66300 7.62900 1.000 39.72000 222 ILE A O 1
ATOM 3421 N N . GLU A 1 223 ? 11.09000 5.27200 8.76200 1.000 42.49000 223 GLU A N 1
ATOM 3422 C CA . GLU A 1 223 ? 10.39700 5.01900 10.02100 1.000 48.16000 223 GLU A CA 1
ATOM 3423 C C . GLU A 1 223 ? 9.59000 6.25000 10.42200 1.000 41.08000 223 GLU A C 1
ATOM 3424 O O . GLU A 1 223 ? 10.11500 7.37000 10.42000 1.000 37.99000 223 GLU A O 1
ATOM 3436 N N . ALA A 1 224 ? 8.34100 6.03400 10.81300 1.000 29.54000 224 ALA A N 1
ATOM 3437 C CA . ALA A 1 224 ? 7.54700 7.10700 11.38300 1.000 43.80000 224 ALA A CA 1
ATOM 3438 C C . ALA A 1 224 ? 6.47300 6.49000 12.25900 1.000 38.20000 224 ALA A C 1
ATOM 3439 O O . ALA A 1 224 ? 6.19400 5.30300 12.14600 1.000 35.28000 224 ALA A O 1
ATOM 3446 N N . GLY A 1 225 ? 5.86000 7.31900 13.12300 1.000 39.83000 225 GLY A N 1
ATOM 3447 C CA . GLY A 1 225 ? 4.74500 6.87200 13.93800 1.000 38.48000 225 GLY A CA 1
ATOM 3448 C C . GLY A 1 225 ? 3.43800 7.45700 13.45000 1.000 33.01000 225 GLY A C 1
ATOM 3449 O O . GLY A 1 225 ? 2.38900 7.24000 14.05500 1.000 24.46000 225 GLY A O 1
ATOM 3453 N N . SER A 1 226 ? 3.47600 8.23200 12.37500 1.000 33.67000 226 SER A N 1
ATOM 3454 C CA . SER A 1 226 ? 2.25900 8.85400 11.87800 1.000 35.39000 226 SER A CA 1
ATOM 3455 C C . SER A 1 226 ? 2.24300 8.76900 10.36800 1.000 36.25000 226 SER A C 1
ATOM 3456 O O . SER A 1 226 ? 3.28300 8.62800 9.71400 1.000 33.24000 226 SER A O 1
ATOM 3464 N N . SER A 1 227 ? 1.02800 8.80100 9.82700 1.000 35.28000 227 SER A N 1
ATOM 3465 C CA . SER A 1 227 ? 0.88500 8.93700 8.38800 1.000 35.63000 227 SER A CA 1
ATOM 3466 C C . SER A 1 227 ? 1.70300 10.12700 7.89600 1.000 32.23000 227 SER A C 1
ATOM 3467 O O . SER A 1 227 ? 2.51100 9.99800 6.96800 1.000 26.10000 227 SER A O 1
ATOM 3475 N N . SER A 1 228 ? 1.54700 11.28700 8.57400 1.000 28.43000 228 SER A N 1
ATOM 3476 C CA . SER A 1 228 ? 2.11900 12.55700 8.10300 1.000 31.30000 228 SER A CA 1
ATOM 3477 C C . SER A 1 228 ? 3.64300 12.50100 8.09800 1.000 31.62000 228 SER A C 1
ATOM 3478 O O . SER A 1 228 ? 4.30400 13.00800 7.17700 1.000 28.14000 228 SER A O 1
ATOM 3486 N N . GLY A 1 229 ? 4.21300 11.83700 9.09400 1.000 28.62000 229 GLY A N 1
ATOM 3487 C CA . GLY A 1 229 ? 5.65100 11.57500 9.09300 1.000 40.34000 229 GLY A CA 1
ATOM 3488 C C . GLY A 1 229 ? 6.08600 10.68500 7.93700 1.000 36.82000 229 GLY A C 1
ATOM 3489 O O . GLY A 1 229 ? 7.17900 10.84900 7.37800 1.000 33.03000 229 GLY A O 1
ATOM 3493 N N . PHE A 1 230 ? 5.24100 9.73200 7.55000 1.000 24.30000 230 PHE A N 1
ATOM 3494 C CA . PHE A 1 230 ? 5.59500 8.94900 6.36600 1.000 34.73000 230 PHE A CA 1
ATOM 3495 C C . PHE A 1 230 ? 5.56800 9.83100 5.12100 1.000 33.37000 230 PHE A C 1
ATOM 3496 O O . PHE A 1 230 ? 6.49500 9.77900 4.28600 1.000 30.51000 230 PHE A O 1
ATOM 3513 N N . THR A 1 231 ? 4.55000 10.70600 5.03600 1.000 33.49000 231 THR A N 1
ATOM 3514 C CA . THR A 1 231 ? 4.44100 11.66800 3.94100 1.000 38.27000 231 THR A CA 1
ATOM 3515 C C . THR A 1 231 ? 5.64300 12.60000 3.90800 1.000 31.66000 231 THR A C 1
ATOM 3516 O O . THR A 1 231 ? 6.17300 12.88800 2.84000 1.000 31.54000 231 THR A O 1
ATOM 3527 N N . HIS A 1 232 ? 6.11700 13.04800 5.07900 1.000 32.51000 232 HIS A N 1
ATOM 3528 C CA . HIS A 1 232 ? 7.26900 13.94900 5.11600 1.000 34.99000 232 HIS A CA 1
ATOM 3529 C C . HIS A 1 232 ? 8.53400 13.24000 4.68300 1.000 34.01000 232 HIS A C 1
ATOM 3530 O O . HIS A 1 232 ? 9.27500 13.74600 3.82300 1.000 32.48000 232 HIS A O 1
ATOM 3544 N N . ALA A 1 233 ? 8.75400 12.03200 5.21800 1.000 34.50000 233 ALA A N 1
ATOM 3545 C CA . ALA A 1 233 ? 9.88900 11.20000 4.81200 1.000 30.39000 233 ALA A CA 1
ATOM 3546 C C . ALA A 1 233 ? 9.93000 11.00800 3.31500 1.000 26.21000 233 ALA A C 1
ATOM 3547 O O . ALA A 1 233 ? 11.00500 11.07000 2.68900 1.000 22.24000 233 ALA A O 1
ATOM 3554 N N . CYS A 1 234 ? 8.75900 10.75900 2.71800 1.000 29.29000 234 CYS A N 1
ATOM 3555 C CA . CYS A 1 234 ? 8.70300 10.54900 1.26900 1.000 28.63000 234 CYS A CA 1
ATOM 3556 C C . CYS A 1 234 ? 9.09900 11.79800 0.51300 1.000 34.31000 234 CYS A C 1
ATOM 3557 O O . CYS A 1 234 ? 9.72400 11.72100 -0.56200 1.000 33.02000 234 CYS A O 1
ATOM 3565 N N . ALA A 1 235 ? 8.78200 12.95400 1.09600 1.000 28.70000 235 ALA A N 1
ATOM 3566 C CA . ALA A 1 235 ? 9.06900 14.23400 0.48100 1.000 29.71000 235 ALA A CA 1
ATOM 3567 C C . ALA A 1 235 ? 10.52500 14.61000 0.63900 1.000 32.02000 235 ALA A C 1
ATOM 3568 O O . ALA A 1 235 ? 11.05600 15.39100 -0.16000 1.000 37.38000 235 ALA A O 1
ATOM 3575 N N . THR A 1 236 ? 11.19200 14.08800 1.65700 1.000 26.74000 236 THR A N 1
ATOM 3576 C CA . THR A 1 236 ? 12.63800 14.25300 1.68800 1.000 28.18000 236 THR A CA 1
ATOM 3577 C C . THR A 1 236 ? 13.27900 13.35700 0.64300 1.000 29.99000 236 THR A C 1
ATOM 3578 O O . THR A 1 236 ? 14.09500 13.80100 -0.17600 1.000 29.66000 236 THR A O 1
ATOM 3589 N N . LEU A 1 237 ? 12.84100 12.09700 0.60600 1.000 38.28000 237 LEU A N 1
ATOM 3590 C CA . LEU A 1 237 ? 13.39400 11.11400 -0.32400 1.000 37.51000 237 LEU A CA 1
ATOM 3591 C C . LEU A 1 237 ? 13.29900 11.60500 -1.77500 1.000 27.75000 237 LEU A C 1
ATOM 3592 O O . LEU A 1 237 ? 14.28300 11.55200 -2.52600 1.000 30.13000 237 LEU A O 1
ATOM 3608 N N . LEU A 1 238 ? 12.15600 12.15800 -2.16800 1.000 29.80000 238 LEU A N 1
ATOM 3609 C CA . LEU A 1 238 ? 12.04400 12.71400 -3.52600 1.000 32.84000 238 LEU A CA 1
ATOM 3610 C C . LEU A 1 238 ? 13.08000 13.79400 -3.80600 1.000 29.37000 238 LEU A C 1
ATOM 3611 O O . LEU A 1 238 ? 13.50200 13.96600 -4.95500 1.000 39.57000 238 LEU A O 1
ATOM 3627 N N . GLN A 1 239 ? 13.51100 14.53500 -2.78100 1.000 34.96000 239 GLN A N 1
ATOM 3628 C CA . GLN A 1 239 ? 14.55800 15.51100 -3.02100 1.000 31.84000 239 GLN A CA 1
ATOM 3629 C C . GLN A 1 239 ? 15.93300 14.89100 -3.00100 1.000 34.61000 239 GLN A C 1
ATOM 3630 O O . GLN A 1 239 ? 16.85700 15.42200 -3.64600 1.000 30.86000 239 GLN A O 1
ATOM 3644 N N . LEU A 1 240 ? 16.07800 13.78400 -2.26000 1.000 30.50000 240 LEU A N 1
ATOM 3645 C CA . LEU A 1 240 ? 17.37800 13.16600 -2.05900 1.000 31.40000 240 LEU A CA 1
ATOM 3646 C C . LEU A 1 240 ? 17.81000 12.37600 -3.28200 1.000 37.39000 240 LEU A C 1
ATOM 3647 O O . LEU A 1 240 ? 18.99600 12.36700 -3.64100 1.000 37.28000 240 LEU A O 1
ATOM 3663 N N . LEU A 1 241 ? 16.87100 11.70800 -3.93800 1.000 36.66000 241 LEU A N 1
ATOM 3664 C CA . LEU A 1 241 ? 17.27700 10.79300 -4.99400 1.000 47.66000 241 LEU A CA 1
ATOM 3665 C C . LEU A 1 241 ? 17.79600 11.58600 -6.18600 1.000 39.54000 241 LEU A C 1
ATOM 3666 O O . LEU A 1 241 ? 17.44600 12.74000 -6.39200 1.000 35.19000 241 LEU A O 1
ATOM 3682 N N . LYS A 1 242 ? 18.69400 10.96300 -6.93900 1.000 45.64000 242 LYS A N 1
ATOM 3683 C CA . LYS A 1 242 ? 19.32300 11.57200 -8.10700 1.000 42.59000 242 LYS A CA 1
ATOM 3684 C C . LYS A 1 242 ? 19.25800 10.58300 -9.25000 1.000 42.04000 242 LYS A C 1
ATOM 3685 O O . LYS A 1 242 ? 19.76100 9.47000 -9.12200 1.000 53.64000 242 LYS A O 1
ATOM 3704 N N . ARG A 1 243 ? 18.68000 11.00900 -10.37400 1.000 47.19000 243 ARG A N 1
ATOM 3705 C CA . ARG A 1 243 ? 18.35600 10.12200 -11.47700 1.000 39.78000 243 ARG A CA 1
ATOM 3706 C C . ARG A 1 243 ? 19.48300 10.09700 -12.48700 1.000 45.84000 243 ARG A C 1
ATOM 3707 O O . ARG A 1 243 ? 20.03700 11.13600 -12.84100 1.000 54.35000 243 ARG A O 1
ATOM 3728 N N . ASP A 1 244 ? 19.82000 8.90100 -12.93500 1.000 50.95000 244 ASP A N 1
ATOM 3729 C CA . ASP A 1 244 ? 20.68100 8.67700 -14.08800 1.000 47.10000 244 ASP A CA 1
ATOM 3730 C C . ASP A 1 244 ? 19.80400 8.06600 -15.16400 1.000 44.45000 244 ASP A C 1
ATOM 3731 O O . ASP A 1 244 ? 19.44600 6.89000 -15.08500 1.000 48.44000 244 ASP A O 1
ATOM 3740 N N . GLU A 1 245 ? 19.48100 8.86000 -16.18800 1.000 56.51000 245 GLU A N 1
ATOM 3741 C CA . GLU A 1 245 ? 18.59900 8.36600 -17.24500 1.000 49.69000 245 GLU A CA 1
ATOM 3742 C C . GLU A 1 245 ? 19.31200 7.40400 -18.18100 1.000 52.01000 245 GLU A C 1
ATOM 3743 O O . GLU A 1 245 ? 18.65600 6.58700 -18.83800 1.000 52.59000 245 GLU A O 1
ATOM 3755 N N . ALA A 1 246 ? 20.64800 7.49700 -18.25900 1.000 52.98000 246 ALA A N 1
ATOM 3756 C CA . ALA A 1 246 ? 21.42100 6.60500 -19.12000 1.000 52.43000 246 ALA A CA 1
ATOM 3757 C C . ALA A 1 246 ? 21.36800 5.16600 -18.61000 1.000 54.97000 246 ALA A C 1
ATOM 3758 O O . ALA A 1 246 ? 21.29400 4.20600 -19.38700 1.000 46.83000 246 ALA A O 1
ATOM 3765 N N . THR A 1 247 ? 21.39000 5.00000 -17.30900 1.000 55.22000 247 THR A N 1
ATOM 3766 C CA . THR A 1 247 ? 21.26900 3.69700 -16.70800 1.000 54.62000 247 THR A CA 1
ATOM 3767 C C . THR A 1 247 ? 19.87000 3.45400 -16.18300 1.000 50.87000 247 THR A C 1
ATOM 3768 O O . THR A 1 247 ? 19.55100 2.32000 -15.81100 1.000 53.37000 247 THR A O 1
ATOM 3779 N N . LYS A 1 248 ? 19.01200 4.47100 -16.22900 1.000 46.76000 248 LYS A N 1
ATOM 3780 C CA . LYS A 1 248 ? 17.73500 4.47000 -15.52500 1.000 47.39000 248 LYS A CA 1
ATOM 3781 C C . LYS A 1 248 ? 17.90000 3.91900 -14.10300 1.000 45.81000 248 LYS A C 1
ATOM 3782 O O . LYS A 1 248 ? 17.22100 2.98500 -13.68200 1.000 46.24000 248 LYS A O 1
ATOM 3801 N N . THR A 1 249 ? 18.77800 4.57400 -13.33400 1.000 47.19000 249 THR A N 1
ATOM 3802 C CA . THR A 1 249 ? 18.90200 4.31200 -11.90700 1.000 44.75000 249 THR A CA 1
ATOM 3803 C C . THR A 1 249 ? 18.59200 5.55300 -11.06700 1.000 50.69000 249 THR A C 1
ATOM 3804 O O . THR A 1 249 ? 18.55400 6.69200 -11.56100 1.000 42.96000 249 THR A O 1
ATOM 3815 N N . MET A 1 250 ? 18.31700 5.29400 -9.78000 1.000 52.88000 250 MET A N 1
ATOM 3816 C CA . MET A 1 250 ? 18.21500 6.30300 -8.72900 1.000 51.54000 250 MET A CA 1
ATOM 3817 C C . MET A 1 250 ? 19.40800 6.13400 -7.80200 1.000 47.96000 250 MET A C 1
ATOM 3818 O O . MET A 1 250 ? 19.94800 5.03100 -7.64600 1.000 48.72000 250 MET A O 1
ATOM 3832 N N . GLU A 1 251 ? 19.79600 7.22700 -7.17300 1.000 37.28000 251 GLU A N 1
ATOM 3833 C CA . GLU A 1 251 ? 20.96900 7.23900 -6.32100 1.000 48.38000 251 GLU A CA 1
ATOM 3834 C C . GLU A 1 251 ? 20.66500 8.11700 -5.12400 1.000 44.63000 251 GLU A C 1
ATOM 3835 O O . GLU A 1 251 ? 20.18100 9.23700 -5.28500 1.000 44.56000 251 GLU A O 1
ATOM 3847 N N . ALA A 1 252 ? 20.91500 7.59500 -3.93100 1.000 42.68000 252 ALA A N 1
ATOM 3848 C CA . ALA A 1 252 ? 20.74900 8.34600 -2.70100 1.000 36.73000 252 ALA A CA 1
ATOM 3849 C C . ALA A 1 252 ? 22.00200 8.17600 -1.87700 1.000 42.83000 252 ALA A C 1
ATOM 3850 O O . ALA A 1 252 ? 22.54000 7.07900 -1.78700 1.000 48.81000 252 ALA A O 1
ATOM 3857 N N . VAL A 1 253 ? 22.49200 9.28100 -1.33100 1.000 48.96000 253 VAL A N 1
ATOM 3858 C CA . VAL A 1 253 ? 23.68900 9.23900 -0.51300 1.000 49.01000 253 VAL A CA 1
ATOM 3859 C C . VAL A 1 253 ? 23.40100 8.43500 0.74100 1.000 51.82000 253 VAL A C 1
ATOM 3860 O O . VAL A 1 253 ? 22.34600 8.57800 1.37500 1.000 48.38000 253 VAL A O 1
ATOM 3873 N N . CYS A 1 254 ? 24.33400 7.56100 1.09100 1.000 50.62000 254 CYS A N 1
ATOM 3874 C CA . CYS A 1 254 ? 24.24400 6.87000 2.36300 1.000 55.48000 254 CYS A CA 1
ATOM 3875 C C . CYS A 1 254 ? 24.15500 7.94500 3.42700 1.000 45.14000 254 CYS A C 1
ATOM 3876 O O . CYS A 1 254 ? 24.93700 8.89800 3.41800 1.000 46.18000 254 CYS A O 1
ATOM 3884 N N . CYS A 1 255 ? 23.15800 7.84900 4.29700 1.000 48.25000 255 CYS A N 1
ATOM 3885 C CA . CYS A 1 255 ? 22.97800 8.94100 5.24600 1.000 44.00000 255 CYS A CA 1
ATOM 3886 C C . CYS A 1 255 ? 21.97300 8.54600 6.30400 1.000 39.07000 255 CYS A C 1
ATOM 3887 O O . CYS A 1 255 ? 21.18100 7.62800 6.11600 1.000 39.03000 255 CYS A O 1
ATOM 3895 N N . SER A 1 256 ? 21.94400 9.33100 7.37500 1.000 42.29000 256 SER A N 1
ATOM 3896 C CA . SER A 1 256 ? 20.96800 9.14400 8.43900 1.000 49.05000 256 SER A CA 1
ATOM 3897 C C . SER A 1 256 ? 20.25400 10.44900 8.70900 1.000 37.19000 256 SER A C 1
ATOM 3898 O O . SER A 1 256 ? 20.89700 11.42000 9.09800 1.000 41.18000 256 SER A O 1
ATOM 3906 N N . ILE A 1 257 ? 18.92300 10.44500 8.56600 1.000 43.21000 257 ILE A N 1
ATOM 3907 C CA . ILE A 1 257 ? 18.07200 11.61100 8.80700 1.000 36.44000 257 ILE A CA 1
ATOM 3908 C C . ILE A 1 257 ? 17.08300 11.30300 9.92600 1.000 44.34000 257 ILE A C 1
ATOM 3909 O O . ILE A 1 257 ? 16.36600 10.30300 9.87900 1.000 42.75000 257 ILE A O 1
ATOM 3925 N N . ILE A 1 258 ? 17.04400 12.18000 10.91500 1.000 34.25000 258 ILE A N 1
ATOM 3926 C CA . ILE A 1 258 ? 16.05100 12.19000 11.96800 1.000 39.69000 258 ILE A CA 1
ATOM 3927 C C . ILE A 1 258 ? 15.44100 13.57500 11.90300 1.000 37.26000 258 ILE A C 1
ATOM 3928 O O . ILE A 1 258 ? 16.17200 14.56100 11.86700 1.000 37.15000 258 ILE A O 1
ATOM 3944 N N . ASP A 1 259 ? 14.12500 13.65800 11.81900 1.000 38.13000 259 ASP A N 1
ATOM 3945 C CA . ASP A 1 259 ? 13.50600 14.90300 11.41300 1.000 32.30000 259 ASP A CA 1
ATOM 3946 C C . ASP A 1 259 ? 12.13900 15.06500 12.02400 1.000 35.92000 259 ASP A C 1
ATOM 3947 O O . ASP A 1 259 ? 11.37500 14.09700 12.11700 1.000 36.01000 259 ASP A O 1
ATOM 3956 N N . SER A 1 260 ? 11.81200 16.33600 12.33000 1.000 29.67000 260 SER A N 1
ATOM 3957 C CA . SER A 1 260 ? 10.59000 16.75400 12.99600 1.000 31.97000 260 SER A CA 1
ATOM 3958 C C . SER A 1 260 ? 10.32000 18.23400 12.78500 1.000 29.15000 260 SER A C 1
ATOM 3959 O O . SER A 1 260 ? 11.27300 19.02000 12.74100 1.000 30.77000 260 SER A O 1
ATOM 3967 N N . PRO A 1 261 ? 9.06000 18.65500 12.73500 1.000 27.34000 261 PRO A N 1
ATOM 3968 C CA . PRO A 1 261 ? 8.77500 20.06700 12.46200 1.000 28.05000 261 PRO A CA 1
ATOM 3969 C C . PRO A 1 261 ? 8.80200 21.02500 13.63800 1.000 31.88000 261 PRO A C 1
ATOM 3970 O O . PRO A 1 261 ? 8.28200 20.76100 14.71900 1.000 28.90000 261 PRO A O 1
ATOM 3981 N N . ARG A 1 262 ? 9.30000 22.21700 13.35600 1.000 37.56000 262 ARG A N 1
ATOM 3982 C CA . ARG A 1 262 ? 9.31400 23.24900 14.37400 1.000 35.03000 262 ARG A CA 1
ATOM 3983 C C . ARG A 1 262 ? 7.90100 23.68500 14.73800 1.000 32.06000 262 ARG A C 1
ATOM 3984 O O . ARG A 1 262 ? 7.60000 23.89300 15.91600 1.000 34.01000 262 ARG A O 1
ATOM 4005 N N . PHE A 1 263 ? 7.02700 23.84700 13.74400 1.000 36.98000 263 PHE A N 1
ATOM 4006 C CA . PHE A 1 263 ? 5.68700 24.37900 13.95300 1.000 36.90000 263 PHE A CA 1
ATOM 4007 C C . PHE A 1 263 ? 4.67800 23.33300 13.50000 1.000 30.49000 263 PHE A C 1
ATOM 4008 O O . PHE A 1 263 ? 4.93100 22.60500 12.54700 1.000 26.49000 263 PHE A O 1
ATOM 4025 N N . ARG A 1 264 ? 3.55600 23.24300 14.24000 1.000 32.01000 264 ARG A N 1
ATOM 4026 C CA . ARG A 1 264 ? 2.49200 22.31300 13.89600 1.000 33.84000 264 ARG A CA 1
ATOM 4027 C C . ARG A 1 264 ? 1.71300 22.78900 12.66800 1.000 36.76000 264 ARG A C 1
ATOM 4028 O O . ARG A 1 264 ? 1.19200 21.97500 11.90000 1.000 35.13000 264 ARG A O 1
ATOM 4049 N N . TYR A 1 265 ? 1.58700 24.10900 12.50800 1.000 36.09000 265 TYR A N 1
ATOM 4050 C CA . TYR A 1 265 ? 0.74000 24.72700 11.49200 1.000 30.38000 265 TYR A CA 1
ATOM 4051 C C . TYR A 1 265 ? 1.64000 25.34500 10.43800 1.000 29.20000 265 TYR A C 1
ATOM 4052 O O . TYR A 1 265 ? 2.29800 26.34900 10.68000 1.000 31.43000 265 TYR A O 1
ATOM 4070 N N . ARG A 1 266 ? 1.67700 24.73200 9.27500 1.000 35.64000 266 ARG A N 1
ATOM 4071 C CA . ARG A 1 266 ? 2.56800 25.11000 8.18100 1.000 34.30000 266 ARG A CA 1
ATOM 4072 C C . ARG A 1 266 ? 1.67100 25.27000 6.95600 1.000 33.92000 266 ARG A C 1
ATOM 4073 O O . ARG A 1 266 ? 1.39100 24.29600 6.25300 1.000 30.63000 266 ARG A O 1
ATOM 4094 N N . GLY A 1 267 ? 1.23000 26.51200 6.72400 1.000 32.34000 267 GLY A N 1
ATOM 4095 C CA . GLY A 1 267 ? 0.16300 26.77600 5.77200 1.000 33.07000 267 GLY A CA 1
ATOM 4096 C C . GLY A 1 267 ? 0.50500 27.57200 4.52500 1.000 30.60000 267 GLY A C 1
ATOM 4097 O O . GLY A 1 267 ? 1.53600 28.24200 4.41500 1.000 24.30000 267 GLY A O 1
ATOM 4101 N N . MET A 1 268 ? -0.39400 27.47500 3.55600 1.000 31.56000 268 MET A N 1
ATOM 4102 C CA . MET A 1 268 ? -0.35700 28.29200 2.35900 1.000 22.32000 268 MET A CA 1
ATOM 4103 C C . MET A 1 268 ? -1.79800 28.61900 2.03000 1.000 23.13000 268 MET A C 1
ATOM 4104 O O . MET A 1 268 ? -2.64700 27.73500 1.99700 1.000 24.29000 268 MET A O 1
ATOM 4118 N N . MET A 1 269 ? -2.07700 29.88600 1.80900 1.000 29.42000 269 MET A N 1
ATOM 4119 C CA . MET A 1 269 ? -3.40300 30.33300 1.42500 1.000 25.16000 269 MET A CA 1
ATOM 4120 C C . MET A 1 269 ? -3.32700 30.77700 -0.01200 1.000 26.98000 269 MET A C 1
ATOM 4121 O O . MET A 1 269 ? -2.33300 31.37800 -0.42000 1.000 16.60000 269 MET A O 1
ATOM 4135 N N . LEU A 1 270 ? -4.37300 30.42400 -0.76100 1.000 24.49000 270 LEU A N 1
ATOM 4136 C CA . LEU A 1 270 ? -4.54900 30.77100 -2.16100 1.000 26.32000 270 LEU A CA 1
ATOM 4137 C C . LEU A 1 270 ? -5.83500 31.55600 -2.34800 1.000 26.44000 270 LEU A C 1
ATOM 4138 O O . LEU A 1 270 ? -6.90800 31.05400 -2.01700 1.000 22.59000 270 LEU A O 1
ATOM 4154 N N . ASP A 1 271 ? -5.71900 32.76900 -2.91800 1.000 31.91000 271 ASP A N 1
ATOM 4155 C CA . ASP A 1 271 ? -6.86600 33.57600 -3.32900 1.000 28.48000 271 ASP A CA 1
ATOM 4156 C C . ASP A 1 271 ? -7.37700 33.09100 -4.68000 1.000 23.95000 271 ASP A C 1
ATOM 4157 O O . ASP A 1 271 ? -6.69800 33.21300 -5.70600 1.000 28.91000 271 ASP A O 1
ATOM 4166 N N . CYS A 1 272 ? -8.57500 32.51300 -4.64500 1.000 25.17000 272 CYS A N 1
ATOM 4167 C CA . CYS A 1 272 ? -9.30500 32.00900 -5.79900 1.000 27.11000 272 CYS A CA 1
ATOM 4168 C C . CYS A 1 272 ? -10.55600 32.82700 -6.06500 1.000 32.54000 272 CYS A C 1
ATOM 4169 O O . CYS A 1 272 ? -11.26300 32.55500 -7.04800 1.000 27.08000 272 CYS A O 1
ATOM 4177 N N . ALA A 1 273 ? -10.84500 33.82800 -5.21200 1.000 32.40000 273 ALA A N 1
ATOM 4178 C CA . ALA A 1 273 ? -11.90900 34.77300 -5.53400 1.000 31.48000 273 ALA A CA 1
ATOM 4179 C C . ALA A 1 273 ? -11.48900 35.81000 -6.58100 1.000 29.09000 273 ALA A C 1
ATOM 4180 O O . ALA A 1 273 ? -12.22500 36.06300 -7.54600 1.000 29.59000 273 ALA A O 1
ATOM 4187 N N . ARG A 1 274 ? -10.32300 36.42900 -6.42200 1.000 30.12000 274 ARG A N 1
ATOM 4188 C CA . ARG A 1 274 ? -9.95100 37.51200 -7.34400 1.000 29.11000 274 ARG A CA 1
ATOM 4189 C C . ARG A 1 274 ? -9.77400 36.99000 -8.77300 1.000 30.64000 274 ARG A C 1
ATOM 4190 O O . ARG A 1 274 ? -10.15100 37.63700 -9.75300 1.000 35.94000 274 ARG A O 1
ATOM 4211 N N . HIS A 1 275 ? -9.17500 35.83100 -8.90400 1.000 30.94000 275 HIS A N 1
ATOM 4212 C CA . HIS A 1 275 ? -9.09600 35.13700 -10.16600 1.000 33.75000 275 HIS A CA 1
ATOM 4213 C C . HIS A 1 275 ? -9.26500 33.66200 -9.87900 1.000 32.59000 275 HIS A C 1
ATOM 4214 O O . HIS A 1 275 ? -8.76400 33.15100 -8.88400 1.000 36.68000 275 HIS A O 1
ATOM 4228 N N . PHE A 1 276 ? -10.04000 33.01900 -10.72900 1.000 35.33000 276 PHE A N 1
ATOM 4229 C CA . PHE A 1 276 ? -10.41900 31.64300 -10.52800 1.000 35.36000 276 PHE A CA 1
ATOM 4230 C C . PHE A 1 276 ? -9.30600 30.77000 -11.05600 1.000 36.60000 276 PHE A C 1
ATOM 4231 O O . PHE A 1 276 ? -8.74000 31.04700 -12.10700 1.000 39.00000 276 PHE A O 1
ATOM 4248 N N . HIS A 1 277 ? -8.95000 29.75400 -10.30200 1.000 33.48000 277 HIS A N 1
ATOM 4249 C CA . HIS A 1 277 ? -7.96500 28.79500 -10.75500 1.000 34.12000 277 HIS A CA 1
ATOM 4250 C C . HIS A 1 277 ? -8.60100 27.42400 -10.86400 1.000 34.32000 277 HIS A C 1
ATOM 4251 O O . HIS A 1 277 ? -9.48300 27.08700 -10.08700 1.000 36.73000 277 HIS A O 1
ATOM 4265 N N . SER A 1 278 ? -8.14900 26.64100 -11.82600 1.000 36.14000 278 SER A N 1
ATOM 4266 C CA . SER A 1 278 ? -8.80500 25.38700 -12.13400 1.000 31.93000 278 SER A CA 1
ATOM 4267 C C . SER A 1 278 ? -8.48500 24.33700 -11.08800 1.000 32.46000 278 SER A C 1
ATOM 4268 O O . SER A 1 278 ? -7.40800 24.34900 -10.45700 1.000 28.71000 278 SER A O 1
ATOM 4276 N N . VAL A 1 279 ? -9.43200 23.39800 -10.93700 1.000 35.73000 279 VAL A N 1
ATOM 4277 C CA . VAL A 1 279 ? -9.18300 22.20200 -10.13500 1.000 21.39000 279 VAL A CA 1
ATOM 4278 C C . VAL A 1 279 ? -7.79200 21.65800 -10.39600 1.000 32.29000 279 VAL A C 1
ATOM 4279 O O . VAL A 1 279 ? -7.07900 21.28700 -9.45500 1.000 37.07000 279 VAL A O 1
ATOM 4292 N N . GLU A 1 280 ? -7.36800 21.60600 -11.67500 1.000 33.06000 280 GLU A N 1
ATOM 4293 C CA . GLU A 1 280 ? -6.06300 21.00900 -11.99300 1.000 32.01000 280 GLU A CA 1
ATOM 4294 C C . GLU A 1 280 ? -4.93100 21.89900 -11.51700 1.000 33.40000 280 GLU A C 1
ATOM 4295 O O . GLU A 1 280 ? -3.86400 21.42300 -11.09000 1.000 29.28000 280 GLU A O 1
ATOM 4307 N N . GLN A 1 281 ? -5.13700 23.21200 -11.61100 1.000 32.23000 281 GLN A N 1
ATOM 4308 C CA . GLN A 1 281 ? -4.13600 24.11600 -11.08200 1.000 30.48000 281 GLN A CA 1
ATOM 4309 C C . GLN A 1 281 ? -4.12900 24.05600 -9.56900 1.000 27.78000 281 GLN A C 1
ATOM 4310 O O . GLN A 1 281 ? -3.06500 24.10900 -8.94600 1.000 29.31000 281 GLN A O 1
ATOM 4324 N N . VAL A 1 282 ? -5.29400 23.88500 -8.94900 1.000 27.97000 282 VAL A N 1
ATOM 4325 C CA . VAL A 1 282 ? -5.31400 23.90800 -7.48400 1.000 32.74000 282 VAL A CA 1
ATOM 4326 C C . VAL A 1 282 ? -4.65700 22.65100 -6.93000 1.000 29.59000 282 VAL A C 1
ATOM 4327 O O . VAL A 1 282 ? -3.77700 22.70700 -6.06300 1.000 26.95000 282 VAL A O 1
ATOM 4340 N N . LYS A 1 283 ? -5.05700 21.49900 -7.46400 1.000 29.28000 283 LYS A N 1
ATOM 4341 C CA . LYS A 1 283 ? -4.39000 20.24200 -7.14100 1.000 32.74000 283 LYS A CA 1
ATOM 4342 C C . LYS A 1 283 ? -2.89400 20.33200 -7.39100 1.000 27.73000 283 LYS A C 1
ATOM 4343 O O . LYS A 1 283 ? -2.08400 19.92700 -6.54100 1.000 29.35000 283 LYS A O 1
ATOM 4362 N N . ARG A 1 284 ? -2.48600 20.86700 -8.54300 1.000 25.42000 284 ARG A N 1
ATOM 4363 C CA . ARG A 1 284 ? -1.04700 20.91700 -8.81600 1.000 24.54000 284 ARG A CA 1
ATOM 4364 C C . ARG A 1 284 ? -0.33600 21.71100 -7.72800 1.000 36.16000 284 ARG A C 1
ATOM 4365 O O . ARG A 1 284 ? 0.78000 21.35300 -7.31100 1.000 31.41000 284 ARG A O 1
ATOM 4386 N N . LEU A 1 285 ? -1.00700 22.74400 -7.18300 1.000 33.45000 285 LEU A N 1
ATOM 4387 C CA . LEU A 1 285 ? -0.37300 23.52500 -6.12900 1.000 24.85000 285 LEU A CA 1
ATOM 4388 C C . LEU A 1 285 ? -0.27200 22.71500 -4.85000 1.000 30.35000 285 LEU A C 1
ATOM 4389 O O . LEU A 1 285 ? 0.79700 22.63000 -4.23000 1.000 31.57000 285 LEU A O 1
ATOM 4405 N N . ILE A 1 286 ? -1.40500 22.15700 -4.41300 1.000 31.71000 286 ILE A N 1
ATOM 4406 C CA . ILE A 1 286 ? -1.43100 21.34400 -3.20100 1.000 32.13000 286 ILE A CA 1
ATOM 4407 C C . ILE A 1 286 ? -0.33500 20.27900 -3.26300 1.000 25.74000 286 ILE A C 1
ATOM 4408 O O . ILE A 1 286 ? 0.40900 20.06600 -2.30400 1.000 26.14000 286 ILE A O 1
ATOM 4424 N N . ASN A 1 287 ? -0.15800 19.65700 -4.42400 1.000 29.02000 287 ASN A N 1
ATOM 4425 C CA . ASN A 1 287 ? 0.93100 18.70000 -4.55400 1.000 32.99000 287 ASN A CA 1
ATOM 4426 C C . ASN A 1 287 ? 2.25800 19.38000 -4.26500 1.000 32.37000 287 ASN A C 1
ATOM 4427 O O . ASN A 1 287 ? 3.04100 18.90800 -3.43200 1.000 29.43000 287 ASN A O 1
ATOM 4438 N N . LEU A 1 288 ? 2.51000 20.52900 -4.89900 1.000 29.73000 288 LEU A N 1
ATOM 4439 C CA . LEU A 1 288 ? 3.76700 21.21700 -4.62000 1.000 30.99000 288 LEU A CA 1
ATOM 4440 C C . LEU A 1 288 ? 3.88400 21.68200 -3.16800 1.000 31.71000 288 LEU A C 1
ATOM 4441 O O . LEU A 1 288 ? 5.01000 21.93900 -2.70100 1.000 28.47000 288 LEU A O 1
ATOM 4457 N N . LEU A 1 289 ? 2.75900 21.79600 -2.44800 1.000 29.78000 289 LEU A N 1
ATOM 4458 C CA . LEU A 1 289 ? 2.83900 22.19600 -1.04400 1.000 33.88000 289 LEU A CA 1
ATOM 4459 C C . LEU A 1 289 ? 3.38900 21.06500 -0.16200 1.000 38.97000 289 LEU A C 1
ATOM 4460 O O . LEU A 1 289 ? 4.15000 21.31700 0.79900 1.000 32.21000 289 LEU A O 1
ATOM 4476 N N . ALA A 1 290 ? 3.01100 19.81200 -0.47400 1.000 30.50000 290 ALA A N 1
ATOM 4477 C CA . ALA A 1 290 ? 3.46000 18.66400 0.31000 1.000 27.07000 290 ALA A CA 1
ATOM 4478 C C . ALA A 1 290 ? 4.90500 18.31100 0.01400 1.000 28.86000 290 ALA A C 1
ATOM 4479 O O . ALA A 1 290 ? 5.58200 17.77700 0.90700 1.000 21.17000 290 ALA A O 1
ATOM 4486 N N . HIS A 1 291 ? 5.41400 18.71700 -1.16900 1.000 26.27000 291 HIS A N 1
ATOM 4487 C CA . HIS A 1 291 ? 6.83300 18.56000 -1.47400 1.000 24.15000 291 HIS A CA 1
ATOM 4488 C C . HIS A 1 291 ? 7.73300 19.24800 -0.47200 1.000 26.41000 291 HIS A C 1
ATOM 4489 O O . HIS A 1 291 ? 8.84000 18.76000 -0.19900 1.000 27.84000 291 HIS A O 1
ATOM 4503 N N . TYR A 1 292 ? 7.25700 20.34700 0.11900 1.000 28.02000 292 TYR A N 1
ATOM 4504 C CA . TYR A 1 292 ? 7.99200 21.14800 1.10000 1.000 33.66000 292 TYR A CA 1
ATOM 4505 C C . TYR A 1 292 ? 7.46600 20.94200 2.50700 1.000 31.00000 292 TYR A C 1
ATOM 4506 O O . TYR A 1 292 ? 7.81600 21.71300 3.42000 1.000 22.24000 292 TYR A O 1
ATOM 4524 N N . LYS A 1 293 ? 6.62100 19.91300 2.68400 1.000 32.61000 293 LYS A N 1
ATOM 4525 C CA . LYS A 1 293 ? 6.15200 19.45100 3.98900 1.000 33.78000 293 LYS A CA 1
ATOM 4526 C C . LYS A 1 293 ? 5.17100 20.42600 4.64400 1.000 27.19000 293 LYS A C 1
ATOM 4527 O O . LYS A 1 293 ? 4.96500 20.38900 5.84700 1.000 29.69000 293 LYS A O 1
ATOM 4546 N N . LEU A 1 294 ? 4.50800 21.28700 3.88900 1.000 33.67000 294 LEU A N 1
ATOM 4547 C CA . LEU A 1 294 ? 3.40700 22.03200 4.48100 1.000 32.03000 294 LEU A CA 1
ATOM 4548 C C . LEU A 1 294 ? 2.25000 21.07300 4.67300 1.000 32.34000 294 LEU A C 1
ATOM 4549 O O . LEU A 1 294 ? 2.11300 20.07800 3.94200 1.000 28.99000 294 LEU A O 1
ATOM 4565 N N . ASN A 1 295 ? 1.36300 21.41500 5.59000 1.000 32.63000 295 ASN A N 1
ATOM 4566 C CA . ASN A 1 295 ? 0.26100 20.53100 5.89800 1.000 32.11000 295 ASN A CA 1
ATOM 4567 C C . ASN A 1 295 ? -1.10000 21.18800 5.83000 1.000 30.68000 295 ASN A C 1
ATOM 4568 O O . ASN A 1 295 ? -2.09200 20.50100 6.05100 1.000 28.49000 295 ASN A O 1
ATOM 4579 N N . THR A 1 296 ? -1.19000 22.48300 5.55600 1.000 29.26000 296 THR A N 1
ATOM 4580 C CA . THR A 1 296 ? -2.47600 23.17000 5.52900 1.000 28.66000 296 THR A CA 1
ATOM 4581 C C . THR A 1 296 ? -2.62900 23.92800 4.21800 1.000 26.00000 296 THR A C 1
ATOM 4582 O O . THR A 1 296 ? -1.68700 24.55000 3.74600 1.000 24.29000 296 THR A O 1
ATOM 4593 N N . PHE A 1 297 ? -3.79400 23.82200 3.60300 1.000 27.12000 297 PHE A N 1
ATOM 4594 C CA . PHE A 1 297 ? -4.11400 24.60400 2.41600 1.000 28.37000 297 PHE A CA 1
ATOM 4595 C C . PHE A 1 297 ? -5.31800 25.43500 2.80400 1.000 31.12000 297 PHE A C 1
ATOM 4596 O O . PHE A 1 297 ? -6.36200 24.87000 3.10700 1.000 28.16000 297 PHE A O 1
ATOM 4613 N N . HIS A 1 298 ? -5.14600 26.76600 2.85900 1.000 27.22000 298 HIS A N 1
ATOM 4614 C CA . HIS A 1 298 ? -6.18000 27.69700 3.31000 1.000 30.54000 298 HIS A CA 1
ATOM 4615 C C . HIS A 1 298 ? -6.80300 28.27600 2.05200 1.000 33.17000 298 HIS A C 1
ATOM 4616 O O . HIS A 1 298 ? -6.12500 28.91600 1.24600 1.000 38.11000 298 HIS A O 1
ATOM 4630 N N . TRP A 1 299 ? -8.06900 27.93100 1.83900 1.000 33.03000 299 TRP A N 1
ATOM 4631 C CA . TRP A 1 299 ? -8.74300 28.10700 0.55600 1.000 33.79000 299 TRP A CA 1
ATOM 4632 C C . TRP A 1 299 ? -9.53800 29.41300 0.62900 1.000 34.93000 299 TRP A C 1
ATOM 4633 O O . TRP A 1 299 ? -10.65100 29.47300 1.14400 1.000 22.25000 299 TRP A O 1
ATOM 4654 N N . HIS A 1 300 ? -8.96500 30.48100 0.12700 1.000 26.19000 300 HIS A N 1
ATOM 4655 C CA . HIS A 1 300 ? -9.73400 31.70200 0.14600 1.000 30.39000 300 HIS A CA 1
ATOM 4656 C C . HIS A 1 300 ? -10.73600 31.70900 -0.99100 1.000 28.51000 300 HIS A C 1
ATOM 4657 O O . HIS A 1 300 ? -10.39800 32.10700 -2.10600 1.000 25.42000 300 HIS A O 1
ATOM 4672 N N . LEU A 1 301 ? -11.96700 31.33200 -0.72000 1.000 23.76000 301 LEU A N 1
ATOM 4673 C CA . LEU A 1 301 ? -12.90200 30.99200 -1.78400 1.000 28.74000 301 LEU A CA 1
ATOM 4674 C C . LEU A 1 301 ? -13.89800 32.09700 -2.12500 1.000 34.17000 301 LEU A C 1
ATOM 4675 O O . LEU A 1 301 ? -14.65000 31.94600 -3.10700 1.000 33.46000 301 LEU A O 1
ATOM 4691 N N . THR A 1 302 ? -13.95700 33.17100 -1.31700 1.000 31.15000 302 THR A N 1
ATOM 4692 C CA . THR A 1 302 ? -15.02700 34.16600 -1.37900 1.000 31.13000 302 THR A CA 1
ATOM 4693 C C . THR A 1 302 ? -14.46500 35.57300 -1.17300 1.000 32.81000 302 THR A C 1
ATOM 4694 O O . THR A 1 302 ? -13.61500 35.77200 -0.31300 1.000 25.24000 302 THR A O 1
ATOM 4705 N N . ASP A 1 303 ? -14.90900 36.53500 -1.97700 1.000 33.61000 303 ASP A N 1
ATOM 4706 C CA . ASP A 1 303 ? -14.44000 37.91900 -1.84500 1.000 33.67000 303 ASP A CA 1
ATOM 4707 C C . ASP A 1 303 ? -15.36300 38.79100 -2.66200 1.000 25.57000 303 ASP A C 1
ATOM 4708 O O . ASP A 1 303 ? -16.45300 38.36600 -3.05900 1.000 22.90000 303 ASP A O 1
ATOM 4717 N N . ASP A 1 304 ? -14.94800 40.03300 -2.86800 1.000 34.28000 304 ASP A N 1
ATOM 4718 C CA . ASP A 1 304 ? -15.82300 40.97400 -3.55800 1.000 30.42000 304 ASP A CA 1
ATOM 4719 C C . ASP A 1 304 ? -15.95300 40.63900 -5.04400 1.000 29.79000 304 ASP A C 1
ATOM 4720 O O . ASP A 1 304 ? -16.97700 40.96300 -5.67300 1.000 28.78000 304 ASP A O 1
ATOM 4729 N N . GLU A 1 305 ? -14.96300 39.96700 -5.63300 1.000 29.11000 305 GLU A N 1
ATOM 4730 C CA . GLU A 1 305 ? -14.96000 39.82100 -7.08900 1.000 33.93000 305 GLU A CA 1
ATOM 4731 C C . GLU A 1 305 ? -15.23900 38.39700 -7.54300 1.000 31.66000 305 GLU A C 1
ATOM 4732 O O . GLU A 1 305 ? -15.02800 38.07900 -8.72200 1.000 35.47000 305 GLU A O 1
ATOM 4744 N N . GLY A 1 306 ? -15.70000 37.53800 -6.64400 1.000 30.92000 306 GLY A N 1
ATOM 4745 C CA . GLY A 1 306 ? -16.02800 36.16400 -6.99000 1.000 32.22000 306 GLY A CA 1
ATOM 4746 C C . GLY A 1 306 ? -16.48400 35.35700 -5.77700 1.000 33.92000 306 GLY A C 1
ATOM 4747 O O . GLY A 1 306 ? -15.96700 35.53200 -4.66200 1.000 36.74000 306 GLY A O 1
ATOM 4751 N N . TRP A 1 307 ? -17.47700 34.49600 -5.96700 1.000 33.17000 307 TRP A N 1
ATOM 4752 C CA . TRP A 1 307 ? -17.78700 33.41900 -5.02600 1.000 35.83000 307 TRP A CA 1
ATOM 4753 C C . TRP A 1 307 ? -17.56200 32.08600 -5.71400 1.000 31.33000 307 TRP A C 1
ATOM 4754 O O . TRP A 1 307 ? -18.21200 31.79300 -6.72200 1.000 29.78000 307 TRP A O 1
ATOM 4775 N N . ARG A 1 308 ? -16.65000 31.28400 -5.16700 1.000 31.50000 308 ARG A N 1
ATOM 4776 C CA . ARG A 1 308 ? -16.19300 30.09700 -5.87300 1.000 31.08000 308 ARG A CA 1
ATOM 4777 C C . ARG A 1 308 ? -16.63900 28.76700 -5.28300 1.000 34.93000 308 ARG A C 1
ATOM 4778 O O . ARG A 1 308 ? -16.18600 27.72300 -5.76700 1.000 31.90000 308 ARG A O 1
ATOM 4799 N N . VAL A 1 309 ? -17.44200 28.74300 -4.23300 1.000 30.98000 309 VAL A N 1
ATOM 4800 C CA . VAL A 1 309 ? -17.84800 27.46100 -3.66000 1.000 34.74000 309 VAL A CA 1
ATOM 4801 C C . VAL A 1 309 ? -19.35500 27.30000 -3.79400 1.000 33.41000 309 VAL A C 1
ATOM 4802 O O . VAL A 1 309 ? -20.12300 28.09600 -3.25100 1.000 26.02000 309 VAL A O 1
ATOM 4815 N N . GLU A 1 310 ? -19.77600 26.25000 -4.49500 1.000 32.55000 310 GLU A N 1
ATOM 4816 C CA . GLU A 1 310 ? -21.19700 25.97800 -4.67400 1.000 38.11000 310 GLU A CA 1
ATOM 4817 C C . GLU A 1 310 ? -21.87800 25.67900 -3.34000 1.000 35.55000 310 GLU A C 1
ATOM 4818 O O . GLU A 1 310 ? -21.37700 24.89800 -2.53600 1.000 34.67000 310 GLU A O 1
ATOM 4830 N N . ILE A 1 311 ? -23.04200 26.29100 -3.13800 1.000 35.27000 311 ILE A N 1
ATOM 4831 C CA . ILE A 1 311 ? -23.86500 26.13100 -1.95800 1.000 32.77000 311 ILE A CA 1
ATOM 4832 C C . ILE A 1 311 ? -25.23200 25.73900 -2.47500 1.000 41.56000 311 ILE A C 1
ATOM 4833 O O . ILE A 1 311 ? -26.01400 26.60700 -2.89100 1.000 39.66000 311 ILE A O 1
ATOM 4849 N N . LYS A 1 312 ? -25.53400 24.43800 -2.40700 1.000 38.60000 312 LYS A N 1
ATOM 4850 C CA . LYS A 1 312 ? -26.71800 23.91500 -3.07800 1.000 39.80000 312 LYS A CA 1
ATOM 4851 C C . LYS A 1 312 ? -27.95300 24.70400 -2.69900 1.000 36.54000 312 LYS A C 1
ATOM 4852 O O . LYS A 1 312 ? -28.74500 25.09800 -3.55300 1.000 39.19000 312 LYS A O 1
ATOM 4871 N N . SER A 1 313 ? -28.09600 25.00200 -1.42100 1.000 36.08000 313 SER A N 1
ATOM 4872 C CA . SER A 1 313 ? -29.27100 25.70300 -0.92400 1.000 39.32000 313 SER A CA 1
ATOM 4873 C C . SER A 1 313 ? -29.29100 27.19200 -1.25300 1.000 42.48000 313 SER A C 1
ATOM 4874 O O . SER A 1 313 ? -30.22900 27.90000 -0.85500 1.000 36.90000 313 SER A O 1
ATOM 4882 N N . LEU A 1 314 ? -28.29000 27.69100 -1.95200 1.000 38.88000 314 LEU A N 1
ATOM 4883 C CA . LEU A 1 314 ? -28.21400 29.11500 -2.28400 1.000 44.17000 314 LEU A CA 1
ATOM 4884 C C . LEU A 1 314 ? -27.58500 29.20700 -3.65300 1.000 35.66000 314 LEU A C 1
ATOM 4885 O O . LEU A 1 314 ? -26.46100 29.69200 -3.79800 1.000 34.78000 314 LEU A O 1
ATOM 4901 N N . PRO A 1 315 ? -28.24800 28.65200 -4.67600 1.000 37.48000 315 PRO A N 1
ATOM 4902 C CA . PRO A 1 315 ? -27.56500 28.46600 -5.97100 1.000 43.72000 315 PRO A CA 1
ATOM 4903 C C . PRO A 1 315 ? -27.16500 29.76900 -6.63300 1.000 38.50000 315 PRO A C 1
ATOM 4904 O O . PRO A 1 315 ? -26.19200 29.76400 -7.40700 1.000 37.56000 315 PRO A O 1
ATOM 4915 N N . GLN A 1 316 ? -27.82800 30.88500 -6.29300 1.000 32.22000 316 GLN A N 1
ATOM 4916 C CA . GLN A 1 316 ? -27.43800 32.17300 -6.85500 1.000 37.95000 316 GLN A CA 1
ATOM 4917 C C . GLN A 1 316 ? -25.97600 32.50200 -6.57200 1.000 40.55000 316 GLN A C 1
ATOM 4918 O O . GLN A 1 316 ? -25.33600 33.22500 -7.35700 1.000 35.07000 316 GLN A O 1
ATOM 4932 N N . LEU A 1 317 ? -25.41600 31.98400 -5.46800 1.000 30.70000 317 LEU A N 1
ATOM 4933 C CA . LEU A 1 317 ? -24.08300 32.43800 -5.09300 1.000 28.41000 317 LEU A CA 1
ATOM 4934 C C . LEU A 1 317 ? -23.06300 32.09800 -6.17300 1.000 38.78000 317 LEU A C 1
ATOM 4935 O O . LEU A 1 317 ? -22.06600 32.81400 -6.33100 1.000 33.85000 317 LEU A O 1
ATOM 4951 N N . THR A 1 318 ? -23.28000 30.99500 -6.91700 1.000 34.90000 318 THR A N 1
ATOM 4952 C CA . THR A 1 318 ? -22.40100 30.65000 -8.03100 1.000 38.95000 318 THR A CA 1
ATOM 4953 C C . THR A 1 318 ? -23.00100 31.01700 -9.37800 1.000 40.28000 318 THR A C 1
ATOM 4954 O O . THR A 1 318 ? -22.27600 31.49300 -10.25700 1.000 35.74000 318 THR A O 1
ATOM 4965 N N . GLU A 1 319 ? -24.30900 30.81200 -9.55700 1.000 38.68000 319 GLU A N 1
ATOM 4966 C CA . GLU A 1 319 ? -24.93700 31.19400 -10.81300 1.000 42.35000 319 GLU A CA 1
ATOM 4967 C C . GLU A 1 319 ? -24.70600 32.66400 -11.11300 1.000 35.98000 319 GLU A C 1
ATOM 4968 O O . GLU A 1 319 ? -24.59800 33.05200 -12.28400 1.000 39.85000 319 GLU A O 1
ATOM 4980 N N . ILE A 1 320 ? -24.65500 33.49500 -10.06600 1.000 38.93000 320 ILE A N 1
ATOM 4981 C CA . ILE A 1 320 ? -24.37100 34.92300 -10.19500 1.000 31.23000 320 ILE A CA 1
ATOM 4982 C C . ILE A 1 320 ? -22.98300 35.25500 -9.67100 1.000 30.69000 320 ILE A C 1
ATOM 4983 O O . ILE A 1 320 ? -22.16500 35.82700 -10.38200 1.000 34.26000 320 ILE A O 1
ATOM 4999 N N . GLY A 1 321 ? -22.69000 34.87000 -8.45000 1.000 34.75000 321 GLY A N 1
ATOM 5000 C CA . GLY A 1 321 ? -21.46000 35.35000 -7.85700 1.000 32.71000 321 GLY A CA 1
ATOM 5001 C C . GLY A 1 321 ? -20.20000 34.74100 -8.40900 1.000 25.37000 321 GLY A C 1
ATOM 5002 O O . GLY A 1 321 ? -19.10400 35.19100 -8.05200 1.000 24.64000 321 GLY A O 1
ATOM 5006 N N . ALA A 1 322 ? -20.32200 33.73600 -9.26700 1.000 34.26000 322 ALA A N 1
ATOM 5007 C CA . ALA A 1 322 ? -19.14000 33.10800 -9.83400 1.000 32.47000 322 ALA A CA 1
ATOM 5008 C C . ALA A 1 322 ? -18.67000 33.76800 -11.11100 1.000 31.20000 322 ALA A C 1
ATOM 5009 O O . ALA A 1 322 ? -17.65500 33.33600 -11.66200 1.000 35.61000 322 ALA A O 1
ATOM 5016 N N . TRP A 1 323 ? -19.38700 34.78200 -11.60300 1.000 33.85000 323 TRP A N 1
ATOM 5017 C CA . TRP A 1 323 ? -19.12400 35.36800 -12.91100 1.000 37.02000 323 TRP A CA 1
ATOM 5018 C C . TRP A 1 323 ? -19.22000 36.86800 -12.81200 1.000 31.55000 323 TRP A C 1
ATOM 5019 O O . TRP A 1 323 ? -20.13300 37.38200 -12.16900 1.000 27.97000 323 TRP A O 1
ATOM 5040 N N . ARG A 1 324 ? -18.31300 37.56700 -13.49400 1.000 35.57000 324 ARG A N 1
ATOM 5041 C CA . ARG A 1 324 ? -18.39500 39.02700 -13.61000 1.000 33.83000 324 ARG A CA 1
ATOM 5042 C C . ARG A 1 324 ? -18.08400 39.48200 -15.02400 1.000 28.67000 324 ARG A C 1
ATOM 5043 O O . ARG A 1 324 ? -17.40300 38.80300 -15.77400 1.000 25.95000 324 ARG A O 1
ATOM 5064 N N . GLY A 1 325 ? -18.51500 40.68700 -15.33300 1.000 37.01000 325 GLY A N 1
ATOM 5065 C CA . GLY A 1 325 ? -18.22300 41.29700 -16.60700 1.000 38.28000 325 GLY A CA 1
ATOM 5066 C C . GLY A 1 325 ? -19.33900 42.22700 -17.00400 1.000 32.37000 325 GLY A C 1
ATOM 5067 O O . GLY A 1 325 ? -20.35000 42.36700 -16.31300 1.000 27.69000 325 GLY A O 1
ATOM 5071 N N . ILE A 1 326 ? -19.13800 42.82600 -18.18400 1.000 41.83000 326 ILE A N 1
ATOM 5072 C CA . ILE A 1 326 ? -19.95900 43.93500 -18.66500 1.000 47.35000 326 ILE A CA 1
ATOM 5073 C C . ILE A 1 326 ? -21.43600 43.57500 -18.65100 1.000 40.97000 326 ILE A C 1
ATOM 5074 O O . ILE A 1 326 ? -22.28900 44.38700 -18.28800 1.000 38.38000 326 ILE A O 1
ATOM 5090 N N . ASP A 1 327 ? -21.76300 42.35200 -19.03500 1.000 52.46000 327 ASP A N 1
ATOM 5091 C CA . ASP A 1 327 ? -23.15300 41.94300 -19.16700 1.000 51.43000 327 ASP A CA 1
ATOM 5092 C C . ASP A 1 327 ? -23.56100 40.98900 -18.06800 1.000 50.45000 327 ASP A C 1
ATOM 5093 O O . ASP A 1 327 ? -24.49400 40.20300 -18.25500 1.000 56.13000 327 ASP A O 1
ATOM 5102 N N . GLU A 1 328 ? -22.82600 40.99100 -16.96200 1.000 44.57000 328 GLU A N 1
ATOM 5103 C CA . GLU A 1 328 ? -23.16800 40.22700 -15.77800 1.000 47.12000 328 GLU A CA 1
ATOM 5104 C C . GLU A 1 328 ? -23.59800 41.19400 -14.69500 1.000 42.57000 328 GLU A C 1
ATOM 5105 O O . GLU A 1 328 ? -23.37500 42.40600 -14.80600 1.000 31.27000 328 GLU A O 1
ATOM 5117 N N . THR A 1 329 ? -24.23700 40.62500 -13.66200 1.000 38.16000 329 THR A N 1
ATOM 5118 C CA . THR A 1 329 ? -24.63500 41.40000 -12.49500 1.000 38.21000 329 THR A CA 1
ATOM 5119 C C . THR A 1 329 ? -23.42800 42.04800 -11.83300 1.000 42.56000 329 THR A C 1
ATOM 5120 O O . THR A 1 329 ? -23.48900 43.21500 -11.42400 1.000 41.08000 329 THR A O 1
ATOM 5131 N N . ILE A 1 330 ? -22.30700 41.31300 -11.74900 1.000 35.37000 330 ILE A N 1
ATOM 5132 C CA . ILE A 1 330 ? -21.07700 41.81700 -11.14500 1.000 33.48000 330 ILE A CA 1
ATOM 5133 C C . ILE A 1 330 ? -20.15900 42.38100 -12.22700 1.000 37.73000 330 ILE A C 1
ATOM 5134 O O . ILE A 1 330 ? -19.90300 41.72800 -13.24800 1.000 33.78000 330 ILE A O 1
ATOM 5150 N N . GLU A 1 331 ? -19.62400 43.57100 -11.98300 1.000 30.44000 331 GLU A N 1
ATOM 5151 C CA . GLU A 1 331 ? -18.82500 44.24300 -12.99200 1.000 37.02000 331 GLU A CA 1
ATOM 5152 C C . GLU A 1 331 ? -17.47800 43.56100 -13.15400 1.000 34.06000 331 GLU A C 1
ATOM 5153 O O . GLU A 1 331 ? -16.99500 42.89200 -12.23400 1.000 31.23000 331 GLU A O 1
ATOM 5165 N N . PRO A 1 332 ? -16.81200 43.81300 -14.27500 1.000 36.38000 332 PRO A N 1
ATOM 5166 C CA . PRO A 1 332 ? -15.43300 43.34100 -14.45600 1.000 36.55000 332 PRO A CA 1
ATOM 5167 C C . PRO A 1 332 ? -14.51400 43.91200 -13.39500 1.000 34.50000 332 PRO A C 1
ATOM 5168 O O . PRO A 1 332 ? -14.71900 45.03300 -12.93500 1.000 34.08000 332 PRO A O 1
ATOM 5179 N N . GLN A 1 333 ? -13.46600 43.15300 -13.05600 1.000 27.77000 333 GLN A N 1
ATOM 5180 C CA . GLN A 1 333 ? -12.55400 43.53700 -11.99200 1.000 26.61000 333 GLN A CA 1
ATOM 5181 C C . GLN A 1 333 ? -11.16400 43.02500 -12.30000 1.000 28.90000 333 GLN A C 1
ATOM 5182 O O . GLN A 1 333 ? -10.98900 41.85600 -12.62500 1.000 26.98000 333 GLN A O 1
ATOM 5196 N N . TYR A 1 334 ? -10.20400 43.94200 -12.23600 1.000 25.24000 334 TYR A N 1
ATOM 5197 C CA . TYR A 1 334 ? -8.77300 43.69500 -12.32900 1.000 28.10000 334 TYR A CA 1
ATOM 5198 C C . TYR A 1 334 ? -8.28600 43.28700 -13.70800 1.000 29.57000 334 TYR A C 1
ATOM 5199 O O . TYR A 1 334 ? -7.28500 43.82800 -14.16400 1.000 28.95000 334 TYR A O 1
ATOM 5217 N N . THR A 1 335 ? -8.91700 42.30500 -14.34500 1.000 37.04000 335 THR A N 1
ATOM 5218 C CA . THR A 1 335 ? -8.49100 41.85100 -15.66900 1.000 36.25000 335 THR A CA 1
ATOM 5219 C C . THR A 1 335 ? -9.69000 41.21200 -16.36400 1.000 33.06000 335 THR A C 1
ATOM 5220 O O . THR A 1 335 ? -10.77000 41.06800 -15.77700 1.000 33.01000 335 THR A O 1
ATOM 5231 N N . HIS A 1 336 ? -9.49000 40.85400 -17.63500 1.000 34.75000 336 HIS A N 1
ATOM 5232 C CA . HIS A 1 336 ? -10.54000 40.28100 -18.48500 1.000 37.17000 336 HIS A CA 1
ATOM 5233 C C . HIS A 1 336 ? -11.73300 41.22400 -18.60100 1.000 34.08000 336 HIS A C 1
ATOM 5234 O O . HIS A 1 336 ? -12.89300 40.83100 -18.45200 1.000 30.90000 336 HIS A O 1
ATOM 5248 N N . LEU A 1 337 ? -11.42500 42.49200 -18.87600 1.000 39.93000 337 LEU A N 1
ATOM 5249 C CA . LEU A 1 337 ? -12.45500 43.52600 -18.96900 1.000 36.19000 337 LEU A CA 1
ATOM 5250 C C . LEU A 1 337 ? -13.49400 43.25000 -20.05100 1.000 40.22000 337 LEU A C 1
ATOM 5251 O O . LEU A 1 337 ? -14.66300 43.63600 -19.89400 1.000 33.20000 337 LEU A O 1
ATOM 5267 N N . SER A 1 338 ? -13.10800 42.54800 -21.12500 1.000 39.98000 338 SER A N 1
ATOM 5268 C CA . SER A 1 338 ? -13.97500 42.37700 -22.28400 1.000 42.51000 338 SER A CA 1
ATOM 5269 C C . SER A 1 338 ? -14.73000 41.05000 -22.29900 1.000 50.42000 338 SER A C 1
ATOM 5270 O O . SER A 1 338 ? -15.56900 40.84000 -23.17800 1.000 51.45000 338 SER A O 1
ATOM 5278 N N . GLN A 1 339 ? -14.46600 40.15100 -21.36400 1.000 49.70000 339 GLN A N 1
ATOM 5279 C CA . GLN A 1 339 ? -15.11400 38.85500 -21.38200 1.000 46.80000 339 GLN A CA 1
ATOM 5280 C C . GLN A 1 339 ? -15.94400 38.63700 -20.13500 1.000 41.33000 339 GLN A C 1
ATOM 5281 O O . GLN A 1 339 ? -15.78900 39.32700 -19.12300 1.000 41.17000 339 GLN A O 1
ATOM 5295 N N . ARG A 1 340 ? -16.85000 37.67800 -20.23200 1.000 34.44000 340 ARG A N 1
ATOM 5296 C CA . ARG A 1 340 ? -17.41000 37.07500 -19.03100 1.000 48.32000 340 ARG A CA 1
ATOM 5297 C C . ARG A 1 340 ? -16.34400 36.19300 -18.38600 1.000 35.80000 340 ARG A C 1
ATOM 5298 O O . ARG A 1 340 ? -15.76000 35.33000 -19.04400 1.000 39.01000 340 ARG A O 1
ATOM 5319 N N . TYR A 1 341 ? -16.06200 36.43600 -17.11700 1.000 36.02000 341 TYR A N 1
ATOM 5320 C CA . TYR A 1 341 ? -14.91700 35.84800 -16.44700 1.000 32.86000 341 TYR A CA 1
ATOM 5321 C C . TYR A 1 341 ? -15.36700 35.20000 -15.15200 1.000 29.96000 341 TYR A C 1
ATOM 5322 O O . TYR A 1 341 ? -16.07800 35.81800 -14.35900 1.000 33.23000 341 TYR A O 1
ATOM 5340 N N . GLY A 1 342 ? -14.94300 33.95500 -14.94500 1.000 31.49000 342 GLY A N 1
ATOM 5341 C CA . GLY A 1 342 ? -15.10900 33.30900 -13.65900 1.000 34.98000 342 GLY A CA 1
ATOM 5342 C C . GLY A 1 342 ? -15.10900 31.78800 -13.78100 1.000 39.36000 342 GLY A C 1
ATOM 5343 O O . GLY A 1 342 ? -14.41800 31.20800 -14.63500 1.000 32.07000 342 GLY A O 1
ATOM 5347 N N . GLY A 1 343 ? -15.90900 31.18800 -12.90900 1.000 32.13000 343 GLY A N 1
ATOM 5348 C CA . GLY A 1 343 ? -15.78100 29.79600 -12.59400 1.000 32.56000 343 GLY A CA 1
ATOM 5349 C C . GLY A 1 343 ? -16.04600 29.62600 -11.12300 1.000 34.16000 343 GLY A C 1
ATOM 5350 O O . GLY A 1 343 ? -16.19800 30.61300 -10.37900 1.000 30.70000 343 GLY A O 1
ATOM 5354 N N . PHE A 1 344 ? -16.11200 28.36700 -10.70700 1.000 32.46000 344 PHE A N 1
ATOM 5355 C CA . PHE A 1 344 ? -16.37100 28.00600 -9.32800 1.000 27.48000 344 PHE A CA 1
ATOM 5356 C C . PHE A 1 344 ? -16.19200 26.51300 -9.22500 1.000 31.98000 344 PHE A C 1
ATOM 5357 O O . PHE A 1 344 ? -16.17800 25.81000 -10.23600 1.000 34.46000 344 PHE A O 1
ATOM 5374 N N . TYR A 1 345 ? -16.08700 26.04100 -7.99100 1.000 35.33000 345 TYR A N 1
ATOM 5375 C CA . TYR A 1 345 ? -15.90700 24.62900 -7.70300 1.000 32.64000 345 TYR A CA 1
ATOM 5376 C C . TYR A 1 345 ? -17.21800 24.03800 -7.22900 1.000 33.98000 345 TYR A C 1
ATOM 5377 O O . TYR A 1 345 ? -17.83000 24.55900 -6.29300 1.000 33.56000 345 TYR A O 1
ATOM 5395 N N . THR A 1 346 ? -17.63700 22.94500 -7.86200 1.000 37.81000 346 THR A N 1
ATOM 5396 C CA . THR A 1 346 ? -18.80800 22.23100 -7.39000 1.000 33.38000 346 THR A CA 1
ATOM 5397 C C . THR A 1 346 ? -18.44200 21.48900 -6.11800 1.000 33.36000 346 THR A C 1
ATOM 5398 O O . THR A 1 346 ? -17.26200 21.27500 -5.80100 1.000 28.55000 346 THR A O 1
ATOM 5409 N N . GLN A 1 347 ? -19.46500 21.08800 -5.37700 1.000 33.88000 347 GLN A N 1
ATOM 5410 C CA . GLN A 1 347 ? -19.18300 20.31500 -4.18200 1.000 37.14000 347 GLN A CA 1
ATOM 5411 C C . GLN A 1 347 ? -18.46200 19.01100 -4.52700 1.000 32.14000 347 GLN A C 1
ATOM 5412 O O . GLN A 1 347 ? -17.50700 18.61900 -3.84300 1.000 34.30000 347 GLN A O 1
ATOM 5426 N N . GLU A 1 348 ? -18.81300 18.40000 -5.64700 1.000 35.08000 348 GLU A N 1
ATOM 5427 C CA . GLU A 1 348 ? -18.13400 17.17900 -6.08500 1.000 39.09000 348 GLU A CA 1
ATOM 5428 C C . GLU A 1 348 ? -16.67200 17.43700 -6.46800 1.000 34.19000 348 GLU A C 1
ATOM 5429 O O . GLU A 1 348 ? -15.76800 16.64500 -6.13000 1.000 31.30000 348 GLU A O 1
ATOM 5441 N N . GLU A 1 349 ? -16.41200 18.53600 -7.17500 1.000 32.80000 349 GLU A N 1
ATOM 5442 C CA . GLU A 1 349 ? -15.02300 18.95000 -7.38300 1.000 30.98000 349 GLU A CA 1
ATOM 5443 C C . GLU A 1 349 ? -14.30400 19.14900 -6.05000 1.000 29.48000 349 GLU A C 1
ATOM 5444 O O . GLU A 1 349 ? -13.21400 18.60100 -5.84000 1.000 28.93000 349 GLU A O 1
ATOM 5456 N N . ILE A 1 350 ? -14.96200 19.80900 -5.08500 1.000 35.68000 350 ILE A N 1
ATOM 5457 C CA . ILE A 1 350 ? -14.34000 20.09300 -3.78400 1.000 30.98000 350 ILE A CA 1
ATOM 5458 C C . ILE A 1 350 ? -14.06200 18.80200 -3.02400 1.000 33.10000 350 ILE A C 1
ATOM 5459 O O . ILE A 1 350 ? -12.96300 18.57900 -2.48500 1.000 27.89000 350 ILE A O 1
ATOM 5475 N N . ARG A 1 351 ? -15.04700 17.91700 -2.97500 1.000 32.55000 351 ARG A N 1
ATOM 5476 C CA . ARG A 1 351 ? -14.79100 16.60800 -2.40000 1.000 31.18000 351 ARG A CA 1
ATOM 5477 C C . ARG A 1 351 ? -13.58000 15.95700 -3.06200 1.000 37.81000 351 ARG A C 1
ATOM 5478 O O . ARG A 1 351 ? -12.70900 15.40100 -2.37700 1.000 40.83000 351 ARG A O 1
ATOM 5499 N N . ASP A 1 352 ? -13.44600 16.11600 -4.38600 1.000 34.99000 352 ASP A N 1
ATOM 5500 C CA . ASP A 1 352 ? -12.31400 15.53200 -5.09100 1.000 30.58000 352 ASP A CA 1
ATOM 5501 C C . ASP A 1 352 ? -11.00200 16.18500 -4.66400 1.000 30.79000 352 ASP A C 1
ATOM 5502 O O . ASP A 1 352 ? -9.99500 15.50600 -4.44200 1.000 25.59000 352 ASP A O 1
ATOM 5511 N N . VAL A 1 353 ? -10.98600 17.52000 -4.56200 1.000 35.27000 353 VAL A N 1
ATOM 5512 C CA . VAL A 1 353 ? -9.75500 18.21200 -4.15900 1.000 38.10000 353 VAL A CA 1
ATOM 5513 C C . VAL A 1 353 ? -9.37300 17.84400 -2.72200 1.000 36.09000 353 VAL A C 1
ATOM 5514 O O . VAL A 1 353 ? -8.18600 17.75800 -2.37500 1.000 29.73000 353 VAL A O 1
ATOM 5527 N N . ILE A 1 354 ? -10.37400 17.68500 -1.85100 1.000 32.17000 354 ILE A N 1
ATOM 5528 C CA . ILE A 1 354 ? -10.10900 17.29300 -0.47100 1.000 37.24000 354 ILE A CA 1
ATOM 5529 C C . ILE A 1 354 ? -9.44700 15.91400 -0.43800 1.000 35.67000 354 ILE A C 1
ATOM 5530 O O . ILE A 1 354 ? -8.39900 15.70300 0.19700 1.000 30.70000 354 ILE A O 1
ATOM 5546 N N . ALA A 1 355 ? -10.05400 14.95600 -1.13500 1.000 35.56000 355 ALA A N 1
ATOM 5547 C CA . ALA A 1 355 ? -9.48700 13.59900 -1.20400 1.000 41.33000 355 ALA A CA 1
ATOM 5548 C C . ALA A 1 355 ? -8.06700 13.63400 -1.75600 1.000 37.86000 355 ALA A C 1
ATOM 5549 O O . ALA A 1 355 ? -7.15300 13.01600 -1.19300 1.000 35.81000 355 ALA A O 1
ATOM 5556 N N . PHE A 1 356 ? -7.85400 14.41000 -2.83300 1.000 36.10000 356 PHE A N 1
ATOM 5557 C CA . PHE A 1 356 ? -6.52400 14.53600 -3.41900 1.000 30.05000 356 PHE A CA 1
ATOM 5558 C C . PHE A 1 356 ? -5.53100 15.07800 -2.39600 1.000 34.22000 356 PHE A C 1
ATOM 5559 O O . PHE A 1 356 ? -4.40600 14.57300 -2.27100 1.000 28.37000 356 PHE A O 1
ATOM 5576 N N . ALA A 1 357 ? -5.94100 16.09900 -1.63000 1.000 34.45000 357 ALA A N 1
ATOM 5577 C CA . ALA A 1 357 ? -5.01900 16.73000 -0.68400 1.000 38.21000 357 ALA A CA 1
ATOM 5578 C C . ALA A 1 357 ? -4.84500 15.88200 0.58400 1.000 36.44000 357 ALA A C 1
ATOM 5579 O O . ALA A 1 357 ? -3.74900 15.82200 1.16900 1.000 34.00000 357 ALA A O 1
ATOM 5586 N N . GLU A 1 358 ? -5.90700 15.22200 1.03600 1.000 30.46000 358 GLU A N 1
ATOM 5587 C CA . GLU A 1 358 ? -5.71800 14.26800 2.12200 1.000 38.80000 358 GLU A CA 1
ATOM 5588 C C . GLU A 1 358 ? -4.63600 13.25400 1.78400 1.000 33.59000 358 GLU A C 1
ATOM 5589 O O . GLU A 1 358 ? -3.81900 12.91100 2.64500 1.000 38.64000 358 GLU A O 1
ATOM 5601 N N . GLN A 1 359 ? -4.56400 12.82300 0.51600 1.000 36.05000 359 GLN A N 1
ATOM 5602 C CA . GLN A 1 359 ? -3.58300 11.79000 0.19100 1.000 42.44000 359 GLN A CA 1
ATOM 5603 C C . GLN A 1 359 ? -2.15800 12.27700 0.35500 1.000 44.48000 359 GLN A C 1
ATOM 5604 O O . GLN A 1 359 ? -1.22600 11.45300 0.29300 1.000 40.33000 359 GLN A O 1
ATOM 5618 N N . ARG A 1 360 ? -1.99000 13.60000 0.49600 1.000 40.78000 360 ARG A N 1
ATOM 5619 C CA . ARG A 1 360 ? -0.71900 14.30500 0.57900 1.000 41.56000 360 ARG A CA 1
ATOM 5620 C C . ARG A 1 360 ? -0.47200 14.86400 1.96400 1.000 37.32000 360 ARG A C 1
ATOM 5621 O O . ARG A 1 360 ? 0.41500 15.72100 2.13300 1.000 35.25000 360 ARG A O 1
ATOM 5642 N N . GLY A 1 361 ? -1.29700 14.48200 2.93400 1.000 33.44000 361 GLY A N 1
ATOM 5643 C CA . GLY A 1 361 ? -1.05700 14.94700 4.27900 1.000 32.29000 361 GLY A CA 1
ATOM 5644 C C . GLY A 1 361 ? -1.46100 16.37600 4.49800 1.000 31.15000 361 GLY A C 1
ATOM 5645 O O . GLY A 1 361 ? -1.01400 16.98200 5.45800 1.000 36.19000 361 GLY A O 1
ATOM 5649 N N . ILE A 1 362 ? -2.29700 16.92700 3.61600 1.000 37.78000 362 ILE A N 1
ATOM 5650 C CA . ILE A 1 362 ? -2.67100 18.33500 3.62300 1.000 34.37000 362 ILE A CA 1
ATOM 5651 C C . ILE A 1 362 ? -4.12400 18.42800 4.02700 1.000 32.11000 362 ILE A C 1
ATOM 5652 O O . ILE A 1 362 ? -4.99100 17.79500 3.42700 1.000 31.98000 362 ILE A O 1
ATOM 5668 N N . THR A 1 363 ? -4.36700 19.18300 5.07400 1.000 35.19000 363 THR A N 1
ATOM 5669 C CA . THR A 1 363 ? -5.70300 19.51300 5.52500 1.000 35.62000 363 THR A CA 1
ATOM 5670 C C . THR A 1 363 ? -6.10800 20.80700 4.85200 1.000 29.34000 363 THR A C 1
ATOM 5671 O O . THR A 1 363 ? -5.28500 21.70300 4.69400 1.000 34.70000 363 THR A O 1
ATOM 5682 N N . ILE A 1 364 ? -7.36000 20.89000 4.43300 1.000 28.74000 364 ILE A N 1
ATOM 5683 C CA . ILE A 1 364 ? -7.88000 22.04700 3.72300 1.000 30.24000 364 ILE A CA 1
ATOM 5684 C C . ILE A 1 364 ? -8.82000 22.79200 4.65000 1.000 29.29000 364 ILE A C 1
ATOM 5685 O O . ILE A 1 364 ? -9.70100 22.18800 5.25800 1.000 32.30000 364 ILE A O 1
ATOM 5701 N N . ILE A 1 365 ? -8.60800 24.09200 4.77200 1.000 30.34000 365 ILE A N 1
ATOM 5702 C CA . ILE A 1 365 ? -9.42600 24.97500 5.59100 1.000 26.37000 365 ILE A CA 1
ATOM 5703 C C . ILE A 1 365 ? -10.17000 25.90700 4.65000 1.000 30.08000 365 ILE A C 1
ATOM 5704 O O . ILE A 1 365 ? -9.53100 26.69500 3.95000 1.000 27.53000 365 ILE A O 1
ATOM 5720 N N . PRO A 1 366 ? -11.49800 25.83900 4.57900 1.000 34.29000 366 PRO A N 1
ATOM 5721 C CA . PRO A 1 366 ? -12.23100 26.79000 3.73500 1.000 37.68000 366 PRO A CA 1
ATOM 5722 C C . PRO A 1 366 ? -12.39100 28.12600 4.44100 1.000 28.29000 366 PRO A C 1
ATOM 5723 O O . PRO A 1 366 ? -12.55500 28.17800 5.65800 1.000 28.08000 366 PRO A O 1
ATOM 5734 N N . GLU A 1 367 ? -12.38500 29.19900 3.67000 1.000 31.51000 367 GLU A N 1
ATOM 5735 C CA . GLU A 1 367 ? -12.64400 30.54500 4.18100 1.000 29.41000 367 GLU A CA 1
ATOM 5736 C C . GLU A 1 367 ? -13.94300 31.04700 3.58500 1.000 25.19000 367 GLU A C 1
ATOM 5737 O O . GLU A 1 367 ? -14.07500 31.12200 2.37000 1.000 27.43000 367 GLU A O 1
ATOM 5749 N N . ILE A 1 368 ? -14.88000 31.39700 4.44200 1.000 28.35000 368 ILE A N 1
ATOM 5750 C CA . ILE A 1 368 ? -16.05600 32.15900 4.05800 1.000 26.52000 368 ILE A CA 1
ATOM 5751 C C . ILE A 1 368 ? -15.87800 33.55000 4.67000 1.000 31.88000 368 ILE A C 1
ATOM 5752 O O . ILE A 1 368 ? -16.11200 33.72200 5.87300 1.000 27.78000 368 ILE A O 1
ATOM 5768 N N . ASP A 1 369 ? -15.44000 34.53100 3.85700 1.000 33.43000 369 ASP A N 1
ATOM 5769 C CA . ASP A 1 369 ? -15.03100 35.85700 4.35200 1.000 34.07000 369 ASP A CA 1
ATOM 5770 C C . ASP A 1 369 ? -16.24900 36.72200 4.59400 1.000 28.37000 369 ASP A C 1
ATOM 5771 O O . ASP A 1 369 ? -16.86900 37.19000 3.64100 1.000 29.87000 369 ASP A O 1
ATOM 5780 N N . VAL A 1 370 ? -16.56900 36.96800 5.85800 1.000 32.34000 370 VAL A N 1
ATOM 5781 C CA . VAL A 1 370 ? -17.60200 37.95500 6.20800 1.000 35.37000 370 VAL A CA 1
ATOM 5782 C C . VAL A 1 370 ? -17.09900 38.86200 7.32100 1.000 28.59000 370 VAL A C 1
ATOM 5783 O O . VAL A 1 370 ? -16.09100 38.53200 7.94900 1.000 35.35000 370 VAL A O 1
ATOM 5796 N N . PRO A 1 371 ? -17.73900 40.01000 7.60700 1.000 32.69000 371 PRO A N 1
ATOM 5797 C CA . PRO A 1 371 ? -18.81500 40.65500 6.84300 1.000 32.37000 371 PRO A CA 1
ATOM 5798 C C . PRO A 1 371 ? -18.32800 41.65400 5.78800 1.000 35.17000 371 PRO A C 1
ATOM 5799 O O . PRO A 1 371 ? -19.10100 42.25900 5.03600 1.000 29.11000 371 PRO A O 1
ATOM 5810 N N . GLY A 1 372 ? -17.02500 41.86000 5.76300 1.000 28.53000 372 GLY A N 1
ATOM 5811 C CA . GLY A 1 372 ? -16.43900 42.59500 4.67700 1.000 32.64000 372 GLY A CA 1
ATOM 5812 C C . GLY A 1 372 ? -16.21100 41.69200 3.49800 1.000 33.70000 372 GLY A C 1
ATOM 5813 O O . GLY A 1 372 ? -16.42800 40.47500 3.54300 1.000 35.49000 372 GLY A O 1
ATOM 5817 N N . HIS A 1 373 ? -15.77600 42.32300 2.40700 1.000 28.09000 373 HIS A N 1
ATOM 5818 C CA . HIS A 1 373 ? -15.33700 41.60500 1.22600 1.000 28.14000 373 HIS A CA 1
ATOM 5819 C C . HIS A 1 373 ? -16.43000 40.67300 0.69900 1.000 30.66000 373 HIS A C 1
ATOM 5820 O O . HIS A 1 373 ? -16.18000 39.56600 0.21000 1.000 21.23000 373 HIS A O 1
ATOM 5835 N N . CYS A 1 374 ? -17.66000 41.15600 0.75500 1.000 31.31000 374 CYS A N 1
ATOM 5836 C CA . CYS A 1 374 ? -18.80000 40.31600 0.45400 1.000 34.53000 374 CYS A CA 1
ATOM 5837 C C . CYS A 1 374 ? -19.54900 40.71200 -0.80600 1.000 30.17000 374 CYS A C 1
ATOM 5838 O O . CYS A 1 374 ? -20.70100 40.30700 -0.98000 1.000 24.36000 374 CYS A O 1
ATOM 5846 N N . ARG A 1 375 ? -18.93800 41.52400 -1.67800 1.000 38.06000 375 ARG A N 1
ATOM 5847 C CA . ARG A 1 375 ? -19.70600 42.09900 -2.77800 1.000 30.40000 375 ARG A CA 1
ATOM 5848 C C . ARG A 1 375 ? -20.38100 41.00300 -3.60500 1.000 30.42000 375 ARG A C 1
ATOM 5849 O O . ARG A 1 375 ? -21.57200 41.09500 -3.93400 1.000 23.29000 375 ARG A O 1
ATOM 5870 N N . ALA A 1 376 ? -19.63700 39.93100 -3.91400 1.000 29.55000 376 ALA A N 1
ATOM 5871 C CA . ALA A 1 376 ? -20.17800 38.85700 -4.75000 1.000 28.41000 376 ALA A CA 1
ATOM 5872 C C . ALA A 1 376 ? -21.39500 38.20600 -4.09600 1.000 31.48000 376 ALA A C 1
ATOM 5873 O O . ALA A 1 376 ? -22.40300 37.92600 -4.76100 1.000 31.26000 376 ALA A O 1
ATOM 5880 N N . ALA A 1 377 ? -21.35000 38.01500 -2.77200 1.000 33.96000 377 ALA A N 1
ATOM 5881 C CA . ALA A 1 377 ? -22.50900 37.43100 -2.09100 1.000 31.25000 377 ALA A CA 1
ATOM 5882 C C . ALA A 1 377 ? -23.68900 38.39300 -2.10600 1.000 30.70000 377 ALA A C 1
ATOM 5883 O O . ALA A 1 377 ? -24.84000 37.99500 -2.34400 1.000 30.69000 377 ALA A O 1
ATOM 5890 N N . ILE A 1 378 ? -23.40500 39.68000 -1.92900 1.000 33.04000 378 ILE A N 1
ATOM 5891 C CA . ILE A 1 378 ? -24.47400 40.66600 -1.83800 1.000 34.09000 378 ILE A CA 1
ATOM 5892 C C . ILE A 1 378 ? -25.16200 40.82100 -3.18400 1.000 31.82000 378 ILE A C 1
ATOM 5893 O O . ILE A 1 378 ? -26.39500 40.83200 -3.25800 1.000 35.94000 378 ILE A O 1
ATOM 5909 N N . LYS A 1 379 ? -24.37800 40.85800 -4.27100 1.000 30.03000 379 LYS A N 1
ATOM 5910 C CA . LYS A 1 379 ? -24.95000 40.92800 -5.60700 1.000 33.14000 379 LYS A CA 1
ATOM 5911 C C . LYS A 1 379 ? -25.67500 39.64500 -5.98600 1.000 39.72000 379 LYS A C 1
ATOM 5912 O O . LYS A 1 379 ? -26.61400 39.68400 -6.79700 1.000 40.74000 379 LYS A O 1
ATOM 5931 N N . SER A 1 380 ? -25.26700 38.50200 -5.41900 1.000 43.63000 380 SER A N 1
ATOM 5932 C CA . SER A 1 380 ? -25.97200 37.25700 -5.73700 1.000 43.70000 380 SER A CA 1
ATOM 5933 C C . SER A 1 380 ? -27.29900 37.14700 -4.98800 1.000 39.65000 380 SER A C 1
ATOM 5934 O O . SER A 1 380 ? -28.27900 36.63800 -5.54900 1.000 41.50000 380 SER A O 1
ATOM 5942 N N . LEU A 1 381 ? -27.37500 37.69000 -3.77200 1.000 34.68000 381 LEU A N 1
ATOM 5943 C CA . LEU A 1 381 ? -28.53100 37.49800 -2.88400 1.000 43.97000 381 LEU A CA 1
ATOM 5944 C C . LEU A 1 381 ? -29.06000 38.80500 -2.30600 1.000 40.80000 381 LEU A C 1
ATOM 5945 O O . LEU A 1 381 ? -29.12600 38.98200 -1.08600 1.000 33.10000 381 LEU A O 1
ATOM 5961 N N . PRO A 1 382 ? -29.45500 39.74500 -3.17200 1.000 50.63000 382 PRO A N 1
ATOM 5962 C CA . PRO A 1 382 ? -29.90100 41.06400 -2.68000 1.000 42.49000 382 PRO A CA 1
ATOM 5963 C C . PRO A 1 382 ? -31.13700 41.00900 -1.80800 1.000 41.49000 382 PRO A C 1
ATOM 5964 O O . PRO A 1 382 ? -31.25100 41.82200 -0.87700 1.000 42.66000 382 PRO A O 1
ATOM 5975 N N . HIS A 1 383 ? -32.03900 40.05600 -2.05000 1.000 43.03000 383 HIS A N 1
ATOM 5976 C CA . HIS A 1 383 ? -33.24400 39.96200 -1.23000 1.000 45.66000 383 HIS A CA 1
ATOM 5977 C C . HIS A 1 383 ? -32.94100 39.59800 0.22400 1.000 45.64000 383 HIS A C 1
ATOM 5978 O O . HIS A 1 383 ? -33.72000 39.94300 1.13500 1.000 48.72000 383 HIS A O 1
ATOM 5992 N N . LEU A 1 384 ? -31.81900 38.93600 0.48100 1.000 38.62000 384 LEU A N 1
ATOM 5993 C CA . LEU A 1 384 ? -31.51600 38.60700 1.86200 1.000 43.26000 384 LEU A CA 1
ATOM 5994 C C . LEU A 1 384 ? -30.48300 39.52200 2.48900 1.000 39.07000 384 LEU A C 1
ATOM 5995 O O . LEU A 1 384 ? -30.37100 39.53500 3.71500 1.000 39.84000 384 LEU A O 1
ATOM 6011 N N . LEU A 1 385 ? -29.71700 40.26800 1.69800 1.000 39.49000 385 LEU A N 1
ATOM 6012 C CA . LEU A 1 385 ? -28.52000 40.91100 2.23500 1.000 44.50000 385 LEU A CA 1
ATOM 6013 C C . LEU A 1 385 ? -28.47300 42.42500 2.03400 1.000 44.24000 385 LEU A C 1
ATOM 6014 O O . LEU A 1 385 ? -27.52000 43.07100 2.49400 1.000 38.32000 385 LEU A O 1
ATOM 6030 N N . ILE A 1 386 ? -29.44800 43.01300 1.34700 1.000 48.15000 386 ILE A N 1
ATOM 6031 C CA . ILE A 1 386 ? -29.50500 44.46100 1.15900 1.000 47.28000 386 ILE A CA 1
ATOM 6032 C C . ILE A 1 386 ? -30.50900 45.04700 2.14200 1.000 43.09000 386 ILE A C 1
ATOM 6033 O O . ILE A 1 386 ? -31.60900 44.51900 2.27700 1.000 48.36000 386 ILE A O 1
ATOM 6049 N N . GLU A 1 387 ? -30.14000 46.14400 2.82200 1.000 47.38000 387 GLU A N 1
ATOM 6050 C CA . GLU A 1 387 ? -31.11000 47.01800 3.48900 1.000 48.49000 387 GLU A CA 1
ATOM 6051 C C . GLU A 1 387 ? -31.34100 48.24800 2.62800 1.000 42.38000 387 GLU A C 1
ATOM 6052 O O . GLU A 1 387 ? -30.51800 49.15600 2.62300 1.000 41.34000 387 GLU A O 1
ATOM 6064 N N . ALA A 1 388 ? -32.49900 48.30400 1.95400 1.000 54.85000 388 ALA A N 1
ATOM 6065 C CA . ALA A 1 388 ? -32.79500 49.39300 1.01400 1.000 61.12000 388 ALA A CA 1
ATOM 6066 C C . ALA A 1 388 ? -32.79000 50.76600 1.67500 1.000 61.56000 388 ALA A C 1
ATOM 6067 O O . ALA A 1 388 ? -32.56100 51.78300 1.00300 1.000 55.75000 388 ALA A O 1
ATOM 6074 N N . GLU A 1 389 ? -33.01000 50.80900 2.98300 1.000 49.23000 389 GLU A N 1
ATOM 6075 C CA . GLU A 1 389 ? -33.13200 52.03700 3.74200 1.000 47.22000 389 GLU A CA 1
ATOM 6076 C C . GLU A 1 389 ? -31.79200 52.53000 4.27900 1.000 45.24000 389 GLU A C 1
ATOM 6077 O O . GLU A 1 389 ? -31.73700 53.62800 4.82300 1.000 43.92000 389 GLU A O 1
ATOM 6089 N N . ASP A 1 390 ? -30.71100 51.75800 4.14700 1.000 45.49000 390 ASP A N 1
ATOM 6090 C CA . ASP A 1 390 ? -29.41000 52.19300 4.64000 1.000 46.44000 390 ASP A CA 1
ATOM 6091 C C . ASP A 1 390 ? -28.81300 53.20000 3.67000 1.000 42.49000 390 ASP A C 1
ATOM 6092 O O . ASP A 1 390 ? -28.68200 52.91500 2.48300 1.000 43.64000 390 ASP A O 1
ATOM 6101 N N . THR A 1 391 ? -28.43400 54.37600 4.17400 1.000 41.50000 391 THR A N 1
ATOM 6102 C CA . THR A 1 391 ? -27.75600 55.37900 3.36000 1.000 41.08000 391 THR A CA 1
ATOM 6103 C C . THR A 1 391 ? -26.34200 55.62600 3.85900 1.000 45.28000 391 THR A C 1
ATOM 6104 O O . THR A 1 391 ? -25.77600 56.68500 3.56400 1.000 44.95000 391 THR A O 1
ATOM 6115 N N . THR A 1 392 ? -25.75400 54.69600 4.61900 1.000 39.40000 392 THR A N 1
ATOM 6116 C CA . THR A 1 392 ? -24.36400 54.88800 5.01800 1.000 40.97000 392 THR A CA 1
ATOM 6117 C C . THR A 1 392 ? -23.50800 54.99400 3.76400 1.000 45.66000 392 THR A C 1
ATOM 6118 O O . THR A 1 392 ? -23.64200 54.18500 2.84100 1.000 43.32000 392 THR A O 1
ATOM 6129 N N . GLU A 1 393 ? -22.66800 56.02500 3.70700 1.000 43.50000 393 GLU A N 1
ATOM 6130 C CA . GLU A 1 393 ? -21.69300 56.18200 2.63500 1.000 40.35000 393 GLU A CA 1
ATOM 6131 C C . GLU A 1 393 ? -20.32800 55.77000 3.17900 1.000 39.84000 393 GLU A C 1
ATOM 6132 O O . GLU A 1 393 ? -19.76400 56.44700 4.03000 1.000 32.87000 393 GLU A O 1
ATOM 6144 N N . TYR A 1 394 ? -19.81600 54.63400 2.70600 1.000 37.14000 394 TYR A N 1
ATOM 6145 C CA . TYR A 1 394 ? -18.52100 54.12400 3.13400 1.000 37.04000 394 TYR A CA 1
ATOM 6146 C C . TYR A 1 394 ? -17.68900 53.75800 1.90800 1.000 38.38000 394 TYR A C 1
ATOM 6147 O O . TYR A 1 394 ? -18.19900 53.66200 0.79400 1.000 35.80000 394 TYR A O 1
ATOM 6165 N N . ARG A 1 395 ? -16.38900 53.57300 2.10800 1.000 36.79000 395 ARG A N 1
ATOM 6166 C CA . ARG A 1 395 ? -15.57300 53.02800 1.03400 1.000 31.89000 395 ARG A CA 1
ATOM 6167 C C . ARG A 1 395 ? -14.49600 52.10900 1.58200 1.000 33.34000 395 ARG A C 1
ATOM 6168 O O . ARG A 1 395 ? -13.70000 52.52000 2.42300 1.000 29.40000 395 ARG A O 1
ATOM 6189 N N . SER A 1 396 ? -14.41200 50.91100 1.01500 1.000 28.90000 396 SER A N 1
ATOM 6190 C CA . SER A 1 396 ? -13.46300 49.90700 1.45400 1.000 37.19000 396 SER A CA 1
ATOM 6191 C C . SER A 1 396 ? -12.09100 50.15800 0.85500 1.000 32.20000 396 SER A C 1
ATOM 6192 O O . SER A 1 396 ? -11.90000 51.01700 -0.02000 1.000 31.21000 396 SER A O 1
ATOM 6200 N N . ILE A 1 397 ? -11.13400 49.36300 1.34800 1.000 30.20000 397 ILE A N 1
ATOM 6201 C CA . ILE A 1 397 ? -9.74800 49.40000 0.91100 1.000 29.58000 397 ILE A CA 1
ATOM 6202 C C . ILE A 1 397 ? -9.60800 49.14200 -0.56300 1.000 33.23000 397 ILE A C 1
ATOM 6203 O O . ILE A 1 397 ? -8.59400 49.49600 -1.17300 1.000 36.58000 397 ILE A O 1
ATOM 6219 N N . GLN A 1 398 ? -10.59800 48.49200 -1.14400 1.000 32.77000 398 GLN A N 1
ATOM 6220 C CA . GLN A 1 398 ? -10.61800 48.13400 -2.53900 1.000 28.24000 398 GLN A CA 1
ATOM 6221 C C . GLN A 1 398 ? -11.57400 49.02000 -3.31800 1.000 29.23000 398 GLN A C 1
ATOM 6222 O O . GLN A 1 398 ? -11.77100 48.79300 -4.51400 1.000 29.20000 398 GLN A O 1
ATOM 6236 N N . HIS A 1 399 ? -12.18400 50.00600 -2.65500 1.000 30.61000 399 HIS A N 1
ATOM 6237 C CA . HIS A 1 399 ? -12.91400 51.09200 -3.30900 1.000 33.04000 399 HIS A CA 1
ATOM 6238 C C . HIS A 1 399 ? -14.30900 50.63600 -3.69600 1.000 31.83000 399 HIS A C 1
ATOM 6239 O O . HIS A 1 399 ? -14.84400 51.01600 -4.73700 1.000 27.55000 399 HIS A O 1
ATOM 6254 N N . TYR A 1 400 ? -14.92900 49.87400 -2.82000 1.000 38.87000 400 TYR A N 1
ATOM 6255 C CA . TYR A 1 400 ? -16.33800 49.57400 -2.91800 1.000 33.96000 400 TYR A CA 1
ATOM 6256 C C . TYR A 1 400 ? -17.09800 50.31300 -1.82700 1.000 35.24000 400 TYR A C 1
ATOM 6257 O O . TYR A 1 400 ? -16.57200 50.57500 -0.75200 1.000 23.86000 400 TYR A O 1
ATOM 6275 N N . ASN A 1 401 ? -18.35800 50.58000 -2.09700 1.000 36.03000 401 ASN A N 1
ATOM 6276 C CA . ASN A 1 401 ? -19.21400 51.23600 -1.13600 1.000 34.72000 401 ASN A CA 1
ATOM 6277 C C . ASN A 1 401 ? -20.50100 50.47200 -0.93300 1.000 33.55000 401 ASN A C 1
ATOM 6278 O O . ASN A 1 401 ? -21.42400 51.01300 -0.29500 1.000 31.86000 401 ASN A O 1
ATOM 6289 N N . ASP A 1 402 ? -20.57900 49.22200 -1.44700 1.000 31.18000 402 ASP A N 1
ATOM 6290 C CA . ASP A 1 402 ? -21.82500 48.45900 -1.46000 1.000 33.41000 402 ASP A CA 1
ATOM 6291 C C . ASP A 1 402 ? -21.60100 46.97100 -1.14900 1.000 40.81000 402 ASP A C 1
ATOM 6292 O O . ASP A 1 402 ? -22.34900 46.10200 -1.63600 1.000 38.65000 402 ASP A O 1
ATOM 6301 N N . ASN A 1 403 ? -20.59800 46.65800 -0.32900 1.000 33.19000 403 ASN A N 1
ATOM 6302 C CA . ASN A 1 403 ? -19.98800 45.33200 -0.34500 1.000 36.51000 403 ASN A CA 1
ATOM 6303 C C . ASN A 1 403 ? -19.90400 44.68300 1.03100 1.000 33.37000 403 ASN A C 1
ATOM 6304 O O . ASN A 1 403 ? -19.20800 43.68800 1.18200 1.000 29.40000 403 ASN A O 1
ATOM 6315 N N . VAL A 1 404 ? -20.59200 45.23300 2.02400 1.000 30.63000 404 VAL A N 1
ATOM 6316 C CA . VAL A 1 404 ? -20.46300 44.83000 3.40400 1.000 29.86000 404 VAL A CA 1
ATOM 6317 C C . VAL A 1 404 ? -21.77500 44.23700 3.86500 1.000 35.66000 404 VAL A C 1
ATOM 6318 O O . VAL A 1 404 ? -22.84300 44.78000 3.58000 1.000 32.73000 404 VAL A O 1
ATOM 6331 N N . ILE A 1 405 ? -21.68200 43.13300 4.60300 1.000 29.34000 405 ILE A N 1
ATOM 6332 C CA . ILE A 1 405 ? -22.86600 42.49800 5.15300 1.000 32.42000 405 ILE A CA 1
ATOM 6333 C C . ILE A 1 405 ? -23.40300 43.37500 6.26500 1.000 30.95000 405 ILE A C 1
ATOM 6334 O O . ILE A 1 405 ? -22.63000 43.94000 7.04100 1.000 27.74000 405 ILE A O 1
ATOM 6350 N N . ASN A 1 406 ? -24.73100 43.43600 6.37400 1.000 32.83000 406 ASN A N 1
ATOM 6351 C CA . ASN A 1 406 ? -25.42300 44.14800 7.43700 1.000 36.20000 406 ASN A CA 1
ATOM 6352 C C . ASN A 1 406 ? -25.77000 43.21200 8.58900 1.000 41.80000 406 ASN A C 1
ATOM 6353 O O . ASN A 1 406 ? -26.68800 42.38200 8.44400 1.000 39.00000 406 ASN A O 1
ATOM 6364 N N . PRO A 1 407 ? -25.16000 43.37800 9.76900 1.000 38.59000 407 PRO A N 1
ATOM 6365 C CA . PRO A 1 407 ? -25.37700 42.42800 10.87100 1.000 39.32000 407 PRO A CA 1
ATOM 6366 C C . PRO A 1 407 ? -26.69500 42.56700 11.61200 1.000 39.17000 407 PRO A C 1
ATOM 6367 O O . PRO A 1 407 ? -26.89200 41.85200 12.60000 1.000 33.90000 407 PRO A O 1
ATOM 6378 N N . ALA A 1 408 ? -27.59000 43.45200 11.18800 1.000 44.48000 408 ALA A N 1
ATOM 6379 C CA . ALA A 1 408 ? -28.90000 43.58500 11.80700 1.000 45.22000 408 ALA A CA 1
ATOM 6380 C C . ALA A 1 408 ? -30.00100 43.05400 10.91400 1.000 39.09000 408 ALA A C 1
ATOM 6381 O O . ALA A 1 408 ? -31.17000 43.22600 11.23800 1.000 46.83000 408 ALA A O 1
ATOM 6388 N N . LEU A 1 409 ? -29.66500 42.47900 9.77600 1.000 43.99000 409 LEU A N 1
ATOM 6389 C CA . LEU A 1 409 ? -30.66600 41.98400 8.83300 1.000 40.90000 409 LEU A CA 1
ATOM 6390 C C . LEU A 1 409 ? -30.86600 40.49600 9.05300 1.000 41.20000 409 LEU A C 1
ATOM 6391 O O . LEU A 1 409 ? -29.89500 39.73900 8.99300 1.000 40.49000 409 LEU A O 1
ATOM 6407 N N . PRO A 1 410 ? -32.08300 40.04300 9.34700 1.000 35.34000 410 PRO A N 1
ATOM 6408 C CA . PRO A 1 410 ? -32.29600 38.60700 9.522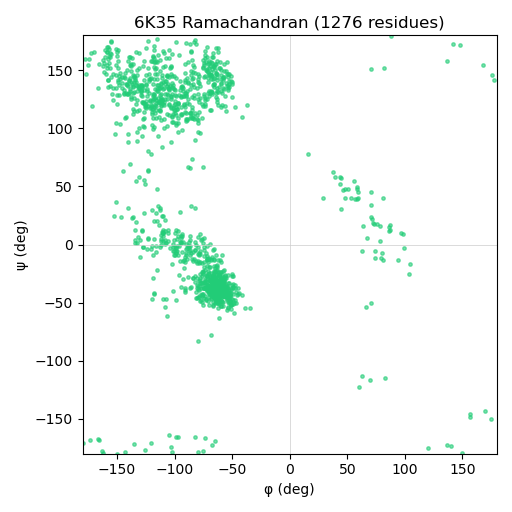00 1.000 35.92000 410 PRO A CA 1
ATOM 6409 C C . PRO A 1 410 ? -31.88100 37.80100 8.31400 1.000 41.92000 410 PRO A C 1
ATOM 6410 O O . PRO A 1 410 ? -31.52500 36.62500 8.49400 1.000 42.60000 410 PRO A O 1
ATOM 6421 N N . GLY A 1 411 ? -31.80600 38.41500 7.12100 1.000 41.87000 411 GLY A N 1
ATOM 6422 C CA . GLY A 1 411 ? -31.32600 37.69700 5.93900 1.000 37.77000 411 GLY A CA 1
ATOM 6423 C C . GLY A 1 411 ? -29.84000 37.35700 6.00200 1.000 39.56000 411 GLY A C 1
ATOM 6424 O O . GLY A 1 411 ? -29.38500 36.34600 5.44600 1.000 37.71000 411 GLY A O 1
ATOM 6428 N N . SER A 1 412 ? -29.05200 38.22400 6.65100 1.000 46.15000 412 SER A N 1
ATOM 6429 C CA . SER A 1 412 ? -27.62600 37.95100 6.81800 1.000 43.29000 412 SER A CA 1
ATOM 6430 C C . SER A 1 412 ? -27.41000 36.71900 7.68700 1.000 41.04000 412 SER A C 1
ATOM 6431 O O . SER A 1 412 ? -26.44400 35.96300 7.47400 1.000 40.82000 412 SER A O 1
ATOM 6439 N N . TYR A 1 413 ? -28.30100 36.48500 8.65600 1.000 41.28000 413 TYR A N 1
ATOM 6440 C CA . TYR A 1 413 ? -28.18700 35.25600 9.44900 1.000 45.76000 413 TYR A CA 1
ATOM 6441 C C . TYR A 1 413 ? -28.75600 34.04100 8.71600 1.000 38.56000 413 TYR A C 1
ATOM 6442 O O . TYR A 1 413 ? -28.18800 32.94300 8.79500 1.000 35.92000 413 TYR A O 1
ATOM 6460 N N . GLU A 1 414 ? -29.86600 34.21500 7.99700 1.000 40.77000 414 GLU A N 1
ATOM 6461 C CA . GLU A 1 414 ? -30.30800 33.18400 7.06400 1.000 40.38000 414 GLU A CA 1
ATOM 6462 C C . GLU A 1 414 ? -29.14100 32.74300 6.17800 1.000 42.61000 414 GLU A C 1
ATOM 6463 O O . GLU A 1 414 ? -28.81300 31.55100 6.10100 1.000 33.05000 414 GLU A O 1
ATOM 6475 N N . PHE A 1 415 ? -28.45600 33.71800 5.55900 1.000 37.87000 415 PHE A N 1
ATOM 6476 C CA . PHE A 1 415 ? -27.38700 33.44400 4.60300 1.000 32.45000 415 PHE A CA 1
ATOM 6477 C C . PHE A 1 415 ? -26.23400 32.69000 5.25300 1.000 32.57000 415 PHE A C 1
ATOM 6478 O O . PHE A 1 415 ? -25.86500 31.60300 4.80900 1.000 33.74000 415 PHE A O 1
ATOM 6495 N N . ILE A 1 416 ? -25.67100 33.21800 6.33500 1.000 31.60000 416 ILE A N 1
ATOM 6496 C CA . ILE A 1 416 ? -24.47900 32.59200 6.90000 1.000 33.02000 416 ILE A CA 1
ATOM 6497 C C . ILE A 1 416 ? -24.81600 31.22900 7.52100 1.000 36.61000 416 ILE A C 1
ATOM 6498 O O . ILE A 1 416 ? -24.03700 30.26900 7.41900 1.000 32.28000 416 ILE A O 1
ATOM 6514 N N . ASP A 1 417 ? -25.99400 31.10300 8.14000 1.000 40.38000 417 ASP A N 1
ATOM 6515 C CA . ASP A 1 417 ? -26.37200 29.80400 8.70400 1.000 38.84000 417 ASP A CA 1
ATOM 6516 C C . ASP A 1 417 ? -26.41200 28.74800 7.60500 1.000 40.14000 417 ASP A C 1
ATOM 6517 O O . ASP A 1 417 ? -26.01400 27.58800 7.81300 1.000 33.56000 417 ASP A O 1
ATOM 6526 N N . LYS A 1 418 ? -26.82100 29.15100 6.39300 1.000 40.10000 418 LYS A N 1
ATOM 6527 C CA . LYS A 1 418 ? -26.93400 28.16700 5.31700 1.000 40.10000 418 LYS A CA 1
ATOM 6528 C C . LYS A 1 418 ? -25.58300 27.87300 4.68200 1.000 37.56000 418 LYS A C 1
ATOM 6529 O O . LYS A 1 418 ? -25.28200 26.72400 4.34500 1.000 39.83000 418 LYS A O 1
ATOM 6548 N N . VAL A 1 419 ? -24.74200 28.88900 4.54100 1.000 37.60000 419 VAL A N 1
ATOM 6549 C CA . VAL A 1 419 ? -23.42600 28.64200 3.98000 1.000 33.52000 419 VAL A CA 1
ATOM 6550 C C . VAL A 1 419 ? -22.62200 27.75500 4.91000 1.000 33.80000 419 VAL A C 1
ATOM 6551 O O . VAL A 1 419 ? -22.00100 26.78300 4.47600 1.000 33.39000 419 VAL A O 1
ATOM 6564 N N . LEU A 1 420 ? -22.64300 28.05400 6.21100 1.000 35.20000 420 LEU A N 1
ATOM 6565 C CA . LEU A 1 420 ? -21.74100 27.37300 7.14600 1.000 38.12000 420 LEU A CA 1
ATOM 6566 C C . LEU A 1 420 ? -22.11700 25.89800 7.31200 1.000 35.90000 420 LEU A C 1
ATOM 6567 O O . LEU A 1 420 ? -21.23600 25.03000 7.44300 1.000 31.05000 420 LEU A O 1
ATOM 6583 N N . GLU A 1 421 ? -23.42700 25.61000 7.31600 1.000 34.87000 421 GLU A N 1
ATOM 6584 C CA . GLU A 1 421 ? -23.91100 24.23800 7.41000 1.000 39.53000 421 GLU A CA 1
ATOM 6585 C C . GLU A 1 421 ? -23.36600 23.39700 6.27000 1.000 36.56000 421 GLU A C 1
ATOM 6586 O O . GLU A 1 421 ? -22.83000 22.30700 6.49100 1.000 44.20000 421 GLU A O 1
ATOM 6598 N N . GLU A 1 422 ? -23.49000 23.88700 5.03700 1.000 33.71000 422 GLU A N 1
ATOM 6599 C CA . GLU A 1 422 ? -22.97100 23.13100 3.89400 1.000 38.19000 422 GLU A CA 1
ATOM 6600 C C . GLU A 1 422 ? -21.44400 23.09000 3.91800 1.000 38.88000 422 GLU A C 1
ATOM 6601 O O . GLU A 1 422 ? -20.83000 22.03400 3.70900 1.000 37.64000 422 GLU A O 1
ATOM 6613 N N . ILE A 1 423 ? -20.80900 24.24200 4.13700 1.000 39.56000 423 ILE A N 1
ATOM 6614 C CA . ILE A 1 423 ? -19.35400 24.26900 4.28600 1.000 44.07000 423 ILE A CA 1
ATOM 6615 C C . ILE A 1 423 ? -18.90600 23.22800 5.31600 1.000 37.30000 423 ILE A C 1
ATOM 6616 O O . ILE A 1 423 ? -18.03300 22.40500 5.04900 1.000 32.35000 423 ILE A O 1
ATOM 6632 N N . ALA A 1 424 ? -19.49500 23.25200 6.50800 1.000 34.42000 424 ALA A N 1
ATOM 6633 C CA . ALA A 1 424 ? -19.07300 22.32400 7.56500 1.000 42.17000 424 ALA A CA 1
ATOM 6634 C C . ALA A 1 424 ? -19.18700 20.88000 7.10000 1.000 39.68000 424 ALA A C 1
ATOM 6635 O O . ALA A 1 424 ? -18.28300 20.05800 7.31000 1.000 37.81000 424 ALA A O 1
ATOM 6642 N N . ALA A 1 425 ? -20.30100 20.57100 6.44200 1.000 36.73000 425 ALA A N 1
ATOM 6643 C CA . ALA A 1 425 ? -20.56600 19.22200 5.96700 1.000 32.26000 425 ALA A CA 1
ATOM 6644 C C . ALA A 1 425 ? -19.55500 18.81200 4.92300 1.000 32.69000 425 ALA A C 1
ATOM 6645 O O . ALA A 1 425 ? -19.14700 17.65500 4.86300 1.000 34.56000 425 ALA A O 1
ATOM 6652 N N . LEU A 1 426 ? -19.09200 19.77000 4.14200 1.000 39.33000 426 LEU A N 1
ATOM 6653 C CA . LEU A 1 426 ? -18.28700 19.48500 2.97300 1.000 25.78000 426 LEU A CA 1
ATOM 6654 C C . LEU A 1 426 ? -16.84500 19.23400 3.34900 1.000 32.68000 426 LEU A C 1
ATOM 6655 O O . LEU A 1 426 ? -16.23200 18.28300 2.87000 1.000 36.89000 426 LEU A O 1
ATOM 6671 N N . PHE A 1 427 ? -16.28400 20.08400 4.19400 1.000 37.15000 427 PHE A N 1
ATOM 6672 C CA . PHE A 1 427 ? -14.87600 20.02800 4.52000 1.000 36.94000 427 PHE A CA 1
ATOM 6673 C C . PHE A 1 427 ? -14.68800 19.28400 5.83100 1.000 39.38000 427 PHE A C 1
ATOM 6674 O O . PHE A 1 427 ? -15.17600 19.74600 6.87500 1.000 37.40000 427 PHE A O 1
ATOM 6691 N N . PRO A 1 428 ? -14.01300 18.13400 5.82900 1.000 40.05000 428 PRO A N 1
ATOM 6692 C CA . PRO A 1 428 ? -13.84300 17.39300 7.08300 1.000 36.91000 428 PRO A CA 1
ATOM 6693 C C . PRO A 1 428 ? -13.01300 18.12700 8.12200 1.000 39.36000 428 PRO A C 1
ATOM 6694 O O . PRO A 1 428 ? -13.14600 17.79100 9.30000 1.000 40.82000 428 PRO A O 1
ATOM 6705 N N . ALA A 1 429 ? -12.20000 19.11100 7.74800 1.000 39.16000 429 ALA A N 1
ATOM 6706 C CA . ALA A 1 429 ? -11.32800 19.75400 8.71400 1.000 36.02000 429 ALA A CA 1
ATOM 6707 C C . ALA A 1 429 ? -12.18200 20.32900 9.83000 1.000 37.95000 429 ALA A C 1
ATOM 6708 O O . ALA A 1 429 ? -13.30000 20.77600 9.57700 1.000 33.71000 429 ALA A O 1
ATOM 6715 N N . PRO A 1 430 ? -11.71400 20.29600 11.08300 1.000 40.30000 430 PRO A N 1
ATOM 6716 C CA . PRO A 1 430 ? -12.52900 20.84800 12.17300 1.000 34.56000 430 PRO A CA 1
ATOM 6717 C C . PRO A 1 430 ? -12.37500 22.36300 12.27500 1.000 30.45000 430 PRO A C 1
ATOM 6718 O O . PRO A 1 430 ? -12.59600 22.95300 13.33500 1.000 23.93000 430 PRO A O 1
ATOM 6729 N N . TYR A 1 431 ? -12.14600 23.00700 11.13300 1.000 36.10000 431 TYR A N 1
ATOM 6730 C CA . TYR A 1 431 ? -11.82100 24.42300 11.10700 1.000 35.13000 431 TYR A CA 1
ATOM 6731 C C . TYR A 1 431 ? -12.48200 25.12400 9.93900 1.000 30.07000 431 TYR A C 1
ATOM 6732 O O . TYR A 1 431 ? -12.48300 24.62800 8.81300 1.000 34.22000 431 TYR A O 1
ATOM 6750 N N . VAL A 1 432 ? -13.00600 26.30200 10.21500 1.000 34.03000 432 VAL A N 1
ATOM 6751 C CA . VAL A 1 432 ? -13.55200 27.17000 9.19400 1.000 27.14000 432 VAL A CA 1
ATOM 6752 C C . VAL A 1 432 ? -13.04700 28.57500 9.46100 1.000 31.01000 432 VAL A C 1
ATOM 6753 O O . VAL A 1 432 ? -13.22600 29.10300 10.55800 1.000 27.49000 432 VAL A O 1
ATOM 6766 N N . HIS A 1 433 ? -12.43500 29.18000 8.46300 1.000 34.53000 433 HIS A N 1
ATOM 6767 C CA . HIS A 1 433 ? -11.96400 30.54400 8.56700 1.000 25.53000 433 HIS A CA 1
ATOM 6768 C C . HIS A 1 433 ? -13.08500 31.47800 8.15700 1.000 29.50000 433 HIS A C 1
ATOM 6769 O O . HIS A 1 433 ? -13.69800 31.29200 7.11100 1.000 30.42000 433 HIS A O 1
ATOM 6783 N N . ILE A 1 434 ? -13.41400 32.42000 9.04500 1.000 34.05000 434 ILE A N 1
ATOM 6784 C CA . ILE A 1 434 ? -14.54800 33.30800 8.85100 1.000 33.13000 434 ILE A CA 1
ATOM 6785 C C . ILE A 1 434 ? -14.15800 34.66600 8.28600 1.000 35.82000 434 ILE A C 1
ATOM 6786 O O . ILE A 1 434 ? -15.01700 35.55800 8.18600 1.000 35.62000 434 ILE A O 1
ATOM 6802 N N . GLY A 1 435 ? -12.88800 34.86300 7.95500 1.000 27.93000 435 GLY A N 1
ATOM 6803 C CA . GLY A 1 435 ? -12.44300 36.14100 7.45800 1.000 37.99000 435 GLY A CA 1
ATOM 6804 C C . GLY A 1 435 ? -12.41900 37.30300 8.43000 1.000 31.67000 435 GLY A C 1
ATOM 6805 O O . GLY A 1 435 ? -11.60700 37.32500 9.37000 1.000 31.55000 435 GLY A O 1
ATOM 6809 N N . ALA A 1 436 ? -13.24700 38.31500 8.12500 1.000 33.38000 436 ALA A N 1
ATOM 6810 C CA . ALA A 1 436 ? -13.42900 39.50500 8.96300 1.000 35.01000 436 ALA A CA 1
ATOM 6811 C C . ALA A 1 436 ? -12.43300 40.64000 8.73200 1.000 27.89000 436 ALA A C 1
ATOM 6812 O O . ALA A 1 436 ? -12.36400 41.55600 9.56100 1.000 33.69000 436 ALA A O 1
ATOM 6819 N N . ASP A 1 437 ? -11.70500 40.60600 7.61300 1.000 31.48000 437 ASP A N 1
ATOM 6820 C CA . ASP A 1 437 ? -10.71800 41.62700 7.29300 1.000 34.23000 437 ASP A CA 1
ATOM 6821 C C . ASP A 1 437 ? -11.35600 42.84200 6.62900 1.000 27.75000 437 ASP A C 1
ATOM 6822 O O . ASP A 1 437 ? -12.37200 42.74700 5.91400 1.000 26.19000 437 ASP A O 1
ATOM 6831 N N . GLU A 1 438 ? -10.73900 43.99400 6.89600 1.000 28.42000 438 GLU A N 1
ATOM 6832 C CA . GLU A 1 438 ? -10.95000 45.23400 6.12900 1.000 31.38000 438 GLU A CA 1
ATOM 6833 C C . GLU A 1 438 ? -12.42500 45.58200 5.97200 1.000 27.84000 438 GLU A C 1
ATOM 6834 O O . GLU A 1 438 ? -12.90000 45.88500 4.88300 1.000 28.97000 438 GLU A O 1
ATOM 6846 N N . VAL A 1 439 ? -13.15200 45.52700 7.07900 1.000 30.56000 439 VAL A N 1
ATOM 6847 C CA . VAL A 1 439 ? -14.48300 46.11100 7.17200 1.000 36.09000 439 VAL A CA 1
ATOM 6848 C C . VAL A 1 439 ? -14.29600 47.61300 7.28300 1.000 31.02000 439 VAL A C 1
ATOM 6849 O O . VAL A 1 439 ? -13.61300 48.05800 8.19600 1.000 28.88000 439 VAL A O 1
ATOM 6862 N N . PRO A 1 440 ? -14.80500 48.40600 6.34700 1.000 40.02000 440 PRO A N 1
ATOM 6863 C CA . PRO A 1 440 ? -14.52000 49.84900 6.34200 1.000 36.69000 440 PRO A CA 1
ATOM 6864 C C . PRO A 1 440 ? -15.00500 50.50800 7.61900 1.000 40.74000 440 PRO A C 1
ATOM 6865 O O . PRO A 1 440 ? -15.97300 50.04900 8.23700 1.000 40.98000 440 PRO A O 1
ATOM 6876 N N . ASN A 1 441 ? -14.33200 51.61000 7.99400 1.000 49.33000 441 ASN A N 1
ATOM 6877 C CA . ASN A 1 441 ? -14.59800 52.25100 9.28600 1.000 51.05000 441 ASN A CA 1
ATOM 6878 C C . ASN A 1 441 ? -15.98800 52.86800 9.35800 1.000 44.86000 441 ASN A C 1
ATOM 6879 O O . ASN A 1 441 ? -16.58500 52.92600 10.45400 1.000 51.43000 441 ASN A O 1
ATOM 6890 N N . GLY A 1 442 ? -16.50700 53.33500 8.22500 1.000 38.24000 442 GLY A N 1
ATOM 6891 C CA . GLY A 1 442 ? -17.77800 54.01000 8.26100 1.000 53.11000 442 GLY A CA 1
ATOM 6892 C C . GLY A 1 442 ? -19.02500 53.14400 8.32400 1.000 50.91000 442 GLY A C 1
ATOM 6893 O O . GLY A 1 442 ? -20.12200 53.70400 8.42500 1.000 43.66000 442 GLY A O 1
ATOM 6897 N N . VAL A 1 443 ? -18.93700 51.81000 8.30600 1.000 39.95000 443 VAL A N 1
ATOM 6898 C CA . VAL A 1 443 ? -20.12700 51.06600 7.89300 1.000 41.93000 443 VAL A CA 1
ATOM 6899 C C . VAL A 1 443 ? -21.22900 51.09000 8.95800 1.000 39.01000 443 VAL A C 1
ATOM 6900 O O . VAL A 1 443 ? -20.97900 51.12600 10.17300 1.000 35.23000 443 VAL A O 1
ATOM 6913 N N . TRP A 1 444 ? -22.47700 51.01100 8.48400 1.000 39.67000 444 TRP A N 1
ATOM 6914 C CA . TRP A 1 444 ? -23.66400 50.80800 9.31500 1.000 39.36000 444 TRP A CA 1
ATOM 6915 C C . TRP A 1 444 ? -24.06300 52.05000 10.09300 1.000 40.83000 444 TRP A C 1
ATOM 6916 O O . TRP A 1 444 ? -25.09100 52.03400 10.76500 1.000 47.08000 444 TRP A O 1
ATOM 6937 N N . SER A 1 445 ? -23.27800 53.12200 10.04300 1.000 43.26000 445 SER A N 1
ATOM 6938 C CA . SER A 1 445 ? -23.55700 54.28000 10.88600 1.000 43.17000 445 SER A CA 1
ATOM 6939 C C . SER A 1 445 ? -24.90600 54.91000 10.56700 1.000 47.13000 445 SER A C 1
ATOM 6940 O O . SER A 1 445 ? -25.57700 55.40400 11.47800 1.000 45.28000 445 SER A O 1
ATOM 6948 N N . LYS A 1 446 ? -25.34400 54.85200 9.30500 1.000 38.91000 446 LYS A N 1
ATOM 6949 C CA . LYS A 1 446 ? -26.66300 55.33800 8.91500 1.000 40.23000 446 LYS A CA 1
ATOM 6950 C C . LYS A 1 446 ? -27.60600 54.20600 8.52700 1.000 40.13000 446 LYS A C 1
ATOM 6951 O O . LYS A 1 446 ? -28.54300 54.42900 7.77600 1.000 44.15000 446 LYS A O 1
ATOM 6970 N N . SER A 1 447 ? -27.38600 52.99100 9.02400 1.000 49.99000 447 SER A N 1
ATOM 6971 C CA . SER A 1 447 ? -28.31400 51.89300 8.79900 1.000 43.40000 447 SER A CA 1
ATOM 6972 C C . SER A 1 447 ? -29.40100 51.92200 9.86000 1.000 43.36000 447 SER A C 1
ATOM 6973 O O . SER A 1 447 ? -29.10000 51.68400 11.03900 1.000 42.35000 447 SER A O 1
ATOM 6981 N N . PRO A 1 448 ? -30.66500 52.19700 9.50400 1.000 44.39000 448 PRO A N 1
ATOM 6982 C CA . PRO A 1 448 ? -31.74300 52.15800 10.52000 1.000 43.03000 448 PRO A CA 1
ATOM 6983 C C . PRO A 1 448 ? -31.75800 50.89400 11.34400 1.000 43.31000 448 PRO A C 1
ATOM 6984 O O . PRO A 1 448 ? -31.88900 50.94500 12.57600 1.000 41.63000 448 PRO A O 1
ATOM 6995 N N . ALA A 1 449 ? -31.64600 49.74200 10.68400 1.000 45.19000 449 ALA A N 1
ATOM 6996 C CA . ALA A 1 449 ? -31.69900 48.48300 11.40400 1.000 35.94000 449 ALA A CA 1
ATOM 6997 C C . ALA A 1 449 ? -30.51900 48.35300 12.36700 1.000 45.76000 449 ALA A C 1
ATOM 6998 O O . ALA A 1 449 ? -30.67600 47.91700 13.52100 1.000 42.72000 449 ALA A O 1
ATOM 7005 N N . CYS A 1 450 ? -29.32400 48.75100 11.92200 1.000 47.55000 450 CYS A N 1
ATOM 7006 C CA . CYS A 1 450 ? -28.18800 48.68300 12.83200 1.000 44.32000 450 CYS A CA 1
ATOM 7007 C C . CYS A 1 450 ? -28.33000 49.71200 13.93800 1.000 43.99000 450 CYS A C 1
ATOM 7008 O O . CYS A 1 450 ? -27.99100 49.44100 15.09600 1.000 46.16000 450 CYS A O 1
ATOM 7016 N N . GLN A 1 451 ? -28.78200 50.91800 13.59000 1.000 43.66000 451 GLN A N 1
ATOM 7017 C CA . GLN A 1 451 ? -29.03800 51.92100 14.62300 1.000 45.69000 451 GLN A CA 1
ATOM 7018 C C . GLN A 1 451 ? -29.95200 51.35200 15.70500 1.000 43.49000 451 GLN A C 1
ATOM 7019 O O . GLN A 1 451 ? -29.71900 51.55200 16.90200 1.000 51.88000 451 GLN A O 1
ATOM 7033 N N . ALA A 1 452 ? -30.97000 50.58900 15.30700 1.000 44.03000 452 ALA A N 1
ATOM 7034 C CA . ALA A 1 452 ? -31.92300 50.08400 16.29000 1.000 33.08000 452 ALA A CA 1
ATOM 7035 C C . ALA A 1 452 ? -31.32600 48.96400 17.12700 1.000 37.90000 452 ALA A C 1
ATOM 7036 O O . ALA A 1 452 ? -31.60200 48.86500 18.32900 1.000 49.04000 452 ALA A O 1
ATOM 7043 N N . LEU A 1 453 ? -30.51100 48.10200 16.51500 1.000 51.70000 453 LEU A N 1
ATOM 7044 C CA . LEU A 1 453 ? -29.87700 47.01400 17.26100 1.000 46.75000 453 LEU A CA 1
ATOM 7045 C C . LEU A 1 453 ? -28.76700 47.54600 18.15700 1.000 49.36000 453 LEU A C 1
ATOM 7046 O O . LEU A 1 453 ? -28.52200 46.98900 19.23600 1.000 48.77000 453 LEU A O 1
ATOM 7062 N N . MET A 1 454 ? -28.11000 48.63200 17.73000 1.000 50.12000 454 MET A N 1
ATOM 7063 C CA . MET A 1 454 ? -27.10300 49.30500 18.55300 1.000 57.67000 454 MET A CA 1
ATOM 7064 C C . MET A 1 454 ? -27.72000 49.84600 19.84500 1.000 58.50000 454 MET A C 1
ATOM 7065 O O . MET A 1 454 ? -27.10100 49.81500 20.92000 1.000 50.52000 454 MET A O 1
ATOM 7079 N N . GLU A 1 455 ? -28.92600 50.40200 19.72700 1.000 56.78000 455 GLU A N 1
ATOM 7080 C CA . GLU A 1 455 ? -29.73300 50.83100 20.85500 1.000 58.90000 455 GLU A CA 1
ATOM 7081 C C . GLU A 1 455 ? -30.30000 49.65400 21.64700 1.000 57.34000 455 GLU A C 1
ATOM 7082 O O . GLU A 1 455 ? -30.43000 49.73200 22.88000 1.000 62.63000 455 GLU A O 1
ATOM 7094 N N . GLN A 1 456 ? -30.66400 48.57600 20.96000 1.000 56.99000 456 GLN A N 1
ATOM 7095 C CA . GLN A 1 456 ? -31.44200 47.51400 21.60200 1.000 57.11000 456 GLN A CA 1
ATOM 7096 C C . GLN A 1 456 ? -30.61800 46.74300 22.61800 1.000 48.27000 456 GLN A C 1
ATOM 7097 O O . GLN A 1 456 ? -31.16800 46.15300 23.55500 1.000 58.58000 456 GLN A O 1
ATOM 7111 N N . LEU A 1 457 ? -29.30400 46.74500 22.45400 1.000 49.45000 457 LEU A N 1
ATOM 7112 C CA . LEU A 1 457 ? -28.41500 46.03000 23.35200 1.000 49.23000 457 LEU A CA 1
ATOM 7113 C C . LEU A 1 457 ? -27.19800 46.87800 23.71400 1.000 49.25000 457 LEU A C 1
ATOM 7114 O O . LEU A 1 457 ? -26.19400 46.34500 24.17500 1.000 44.78000 457 LEU A O 1
ATOM 7130 N N . GLY A 1 458 ? -27.30900 48.20500 23.62500 1.000 58.72000 458 GLY A N 1
ATOM 7131 C CA . GLY A 1 458 ? -26.40200 49.04900 24.39700 1.000 49.93000 458 GLY A CA 1
ATOM 7132 C C . GLY A 1 458 ? -24.99100 49.09100 23.86900 1.000 51.43000 458 GLY A C 1
ATOM 7133 O O . GLY A 1 458 ? -24.07300 49.50800 24.58100 1.000 47.79000 458 GLY A O 1
ATOM 7137 N N . TYR A 1 459 ? -24.79400 48.69600 22.62100 1.000 52.49000 459 TYR A N 1
ATOM 7138 C CA . TYR A 1 459 ? -23.48900 48.83400 22.00800 1.000 46.88000 459 TYR A CA 1
ATOM 7139 C C . TYR A 1 459 ? -23.13400 50.30900 21.88900 1.000 44.80000 459 TYR A C 1
ATOM 7140 O O . TYR A 1 459 ? -24.00100 51.15300 21.69400 1.000 44.35000 459 TYR A O 1
ATOM 7158 N N . THR A 1 460 ? -21.83900 50.61400 21.99900 1.000 43.67000 460 THR A N 1
ATOM 7159 C CA . THR A 1 460 ? -21.35900 51.98700 21.91000 1.000 48.92000 460 THR A CA 1
ATOM 7160 C C . THR A 1 460 ? -20.44700 52.20500 20.72000 1.000 50.33000 460 THR A C 1
ATOM 7161 O O . THR A 1 460 ? -20.04900 53.34700 20.46900 1.000 46.02000 460 THR A O 1
ATOM 7172 N N . ASP A 1 461 ? -20.09900 51.14000 19.99600 1.000 49.99000 461 ASP A N 1
ATOM 7173 C CA . ASP A 1 461 ? -19.16000 51.16100 18.89100 1.000 41.56000 461 ASP A CA 1
ATOM 7174 C C . ASP A 1 461 ? -19.71200 50.25200 17.81400 1.000 50.77000 461 ASP A C 1
ATOM 7175 O O . ASP A 1 461 ? -20.24900 49.17700 18.11000 1.000 39.70000 461 ASP A O 1
ATOM 7184 N N . TYR A 1 462 ? -19.56100 50.68000 16.56400 1.000 53.82000 462 TYR A N 1
ATOM 7185 C CA . TYR A 1 462 ? -20.07600 49.89000 15.46200 1.000 45.48000 462 TYR A CA 1
ATOM 7186 C C . TYR A 1 462 ? -19.17100 48.71400 15.14300 1.000 43.46000 462 TYR A C 1
ATOM 7187 O O . TYR A 1 462 ? -19.63200 47.76600 14.51000 1.000 48.30000 462 TYR A O 1
ATOM 7205 N N . LYS A 1 463 ? -17.93100 48.70300 15.64800 1.000 44.07000 463 LYS A N 1
ATOM 7206 C CA . LYS A 1 463 ? -17.14400 47.47400 15.62100 1.000 37.41000 463 LYS A CA 1
ATOM 7207 C C . LYS A 1 463 ? -17.78400 46.39600 16.49300 1.000 47.28000 463 LYS A C 1
ATOM 7208 O O . LYS A 1 463 ? -17.66200 45.19800 16.20300 1.000 45.31000 463 LYS A O 1
ATOM 7227 N N . GLU A 1 464 ? -18.44000 46.80600 17.58400 1.000 52.76000 464 GLU A N 1
ATOM 7228 C CA . GLU A 1 464 ? -19.19400 45.88600 18.43600 1.000 43.10000 464 GLU A CA 1
ATOM 7229 C C . GLU A 1 464 ? -20.23500 45.11000 17.63900 1.000 45.18000 464 GLU A C 1
ATOM 7230 O O . GLU A 1 464 ? -20.62200 43.98400 18.01800 1.000 41.42000 464 GLU A O 1
ATOM 7242 N N . LEU A 1 465 ? -20.73600 45.71300 16.55700 1.000 37.14000 465 LEU A N 1
ATOM 7243 C CA . LEU A 1 465 ? -21.75600 45.05100 15.75500 1.000 38.83000 465 LEU A CA 1
ATOM 7244 C C . LEU A 1 465 ? -21.12200 43.95600 14.91900 1.000 38.74000 465 LEU A C 1
ATOM 7245 O O . LEU A 1 465 ? -21.74600 42.92300 14.65200 1.000 31.49000 465 LEU A O 1
ATOM 7261 N N . GLN A 1 466 ? -19.87300 44.17700 14.49500 1.000 42.18000 466 GLN A N 1
ATOM 7262 C CA . GLN A 1 466 ? -19.13300 43.15800 13.75700 1.000 40.01000 466 GLN A CA 1
ATOM 7263 C C . GLN A 1 466 ? -18.87000 41.93700 14.63800 1.000 41.93000 466 GLN A C 1
ATOM 7264 O O . GLN A 1 466 ? -19.07600 40.79300 14.21000 1.000 37.52000 466 GLN A O 1
ATOM 7278 N N . GLY A 1 467 ? -18.41500 42.16600 15.88000 1.000 36.17000 467 GLY A N 1
ATOM 7279 C CA . GLY A 1 467 ? -18.20600 41.07200 16.81800 1.000 35.92000 467 GLY A CA 1
ATOM 7280 C C . GLY A 1 467 ? -19.49000 40.31400 17.10200 1.000 41.80000 467 GLY A C 1
ATOM 7281 O O . GLY A 1 467 ? -19.49500 39.08400 17.24500 1.000 37.42000 467 GLY A O 1
ATOM 7285 N N . HIS A 1 468 ? -20.59500 41.05100 17.22500 1.000 40.45000 468 HIS A N 1
ATOM 7286 C CA . HIS A 1 468 ? -21.88200 40.41600 17.44700 1.000 37.43000 468 HIS A CA 1
ATOM 7287 C C . HIS A 1 468 ? -22.14200 39.36000 16.38800 1.000 41.55000 468 HIS A C 1
ATOM 7288 O O . HIS A 1 468 ? -22.62400 38.26400 16.70000 1.000 37.75000 468 HIS A O 1
ATOM 7302 N N . PHE A 1 469 ? -21.80300 39.67500 15.12800 1.000 37.56000 469 PHE A N 1
ATOM 7303 C CA . PHE A 1 469 ? -22.06600 38.77100 14.00700 1.000 40.66000 469 PHE A CA 1
ATOM 7304 C C . PHE A 1 469 ? -21.09700 37.59500 14.00300 1.000 36.88000 469 PHE A C 1
ATOM 7305 O O . PHE A 1 469 ? -21.50600 36.43700 13.84100 1.000 33.45000 469 PHE A O 1
ATOM 7322 N N . LEU A 1 470 ? -19.80700 37.88500 14.19500 1.000 34.46000 470 LEU A N 1
ATOM 7323 C CA . LEU A 1 470 ? -18.79200 36.84600 14.23500 1.000 38.77000 470 LEU A CA 1
ATOM 7324 C C . LEU A 1 470 ? -19.01300 35.91400 15.41300 1.000 42.39000 470 LEU A C 1
ATOM 7325 O O . LEU A 1 470 ? -18.74300 34.69900 15.29500 1.000 44.47000 470 LEU A O 1
ATOM 7341 N N . ARG A 1 471 ? -19.53700 36.43700 16.53600 1.000 40.13000 471 ARG A N 1
ATOM 7342 C CA . ARG A 1 471 ? -19.81800 35.53500 17.64000 1.000 38.52000 471 ARG A CA 1
ATOM 7343 C C . ARG A 1 471 ? -20.96100 34.59500 17.27900 1.000 36.57000 471 ARG A C 1
ATOM 7344 O O . ARG A 1 471 ? -20.96900 33.43000 17.69100 1.000 35.79000 471 ARG A O 1
ATOM 7365 N N . HIS A 1 472 ? -21.93500 35.08500 16.51100 1.000 30.06000 472 HIS A N 1
ATOM 7366 C CA . HIS A 1 472 ? -22.99600 34.21300 16.03500 1.000 37.49000 472 HIS A CA 1
ATOM 7367 C C . HIS A 1 472 ? -22.43800 33.14900 15.08500 1.000 41.03000 472 HIS A C 1
ATOM 7368 O O . HIS A 1 472 ? -22.74300 31.95200 15.20900 1.000 40.54000 472 HIS A O 1
ATOM 7382 N N . ALA A 1 473 ? -21.58600 33.56600 14.14400 1.000 34.71000 473 ALA A N 1
ATOM 7383 C CA . ALA A 1 473 ? -20.89300 32.59300 13.30600 1.000 42.61000 473 ALA A CA 1
ATOM 7384 C C . ALA A 1 473 ? -20.12500 31.57700 14.15600 1.000 45.41000 473 ALA A C 1
ATOM 7385 O O . ALA A 1 473 ? -20.07700 30.38700 13.82500 1.000 43.69000 473 ALA A O 1
ATOM 7392 N N . GLU A 1 474 ? -19.49900 32.02000 15.24500 1.000 40.18000 474 GLU A N 1
ATOM 7393 C CA . GLU A 1 474 ? -18.68300 31.08900 16.01500 1.000 39.21000 474 GLU A CA 1
ATOM 7394 C C . GLU A 1 474 ? -19.56700 30.08600 16.73400 1.000 40.48000 474 GLU A C 1
ATOM 7395 O O . GLU A 1 474 ? -19.23900 28.89000 16.83000 1.000 30.82000 474 GLU A O 1
ATOM 7407 N N . ASP A 1 475 ? -20.68900 30.58000 17.26100 1.000 44.13000 475 ASP A N 1
ATOM 7408 C CA . ASP A 1 475 ? -21.63600 29.72000 17.95700 1.000 46.79000 475 ASP A CA 1
ATOM 7409 C C . ASP A 1 475 ? -22.24000 28.70400 16.99500 1.000 39.25000 475 ASP A C 1
ATOM 7410 O O . ASP A 1 475 ? -22.46900 27.54600 17.36400 1.000 43.82000 475 ASP A O 1
ATOM 7419 N N . LYS A 1 476 ? -22.47600 29.09900 15.74400 1.000 42.38000 476 LYS A N 1
ATOM 7420 C CA . LYS A 1 476 ? -23.02100 28.14300 14.78000 1.000 41.14000 476 LYS A CA 1
ATOM 7421 C C . LYS A 1 476 ? -21.95400 27.14200 14.35300 1.000 40.37000 476 LYS A C 1
ATOM 7422 O O . LYS A 1 476 ? -22.21900 25.94000 14.23400 1.000 36.08000 476 LYS A O 1
ATOM 7441 N N . LEU A 1 477 ? -20.75000 27.63900 14.07100 1.000 35.51000 477 LEU A N 1
ATOM 7442 C CA . LEU A 1 477 ? -19.63300 26.76300 13.78500 1.000 36.13000 477 LEU A CA 1
ATOM 7443 C C . LEU A 1 477 ? -19.42700 25.74600 14.91700 1.000 39.24000 477 LEU A C 1
ATOM 7444 O O . LEU A 1 477 ? -19.19900 24.55100 14.66700 1.000 39.24000 477 LEU A O 1
ATOM 7460 N N . ARG A 1 478 ? -19.52900 26.18900 16.17000 1.000 39.35000 478 ARG A N 1
ATOM 7461 C CA . ARG A 1 478 ? -19.29800 25.26600 17.27900 1.000 42.29000 478 ARG A CA 1
ATOM 7462 C C . ARG A 1 478 ? -20.36000 24.17600 17.31500 1.000 40.19000 478 ARG A C 1
ATOM 7463 O O . ARG A 1 478 ? -20.03700 22.99800 17.49100 1.000 34.43000 478 ARG A O 1
ATOM 7484 N N . LYS A 1 479 ? -21.62600 24.54500 17.10100 1.000 41.87000 479 LYS A N 1
ATOM 7485 C CA . LYS A 1 479 ? -22.70200 23.56300 17.02800 1.000 40.40000 479 LYS A CA 1
ATOM 7486 C C . LYS A 1 479 ? -22.53800 22.58600 15.86600 1.000 32.21000 479 LYS A C 1
ATOM 7487 O O . LYS A 1 479 ? -23.13000 21.50400 15.89200 1.000 38.77000 479 LYS A O 1
ATOM 7506 N N . LEU A 1 480 ? -21.77700 22.95500 14.85300 1.000 38.95000 480 LEU A N 1
ATOM 7507 C CA . LEU A 1 480 ? -21.47800 22.12600 13.69700 1.000 31.48000 480 LEU A CA 1
ATOM 7508 C C . LEU A 1 480 ? -20.17900 21.36800 13.87700 1.000 34.24000 480 LEU A C 1
ATOM 7509 O O . LEU A 1 480 ? -19.71600 20.72300 12.93400 1.000 37.99000 480 LEU A O 1
ATOM 7525 N N . GLY A 1 481 ? -19.53700 21.50900 15.03500 1.000 33.11000 481 GLY A N 1
ATOM 7526 C CA . GLY A 1 481 ? -18.30700 20.80000 15.28000 1.000 33.50000 481 GLY A CA 1
ATOM 7527 C C . GLY A 1 481 ? -17.05200 21.48700 14.81200 1.000 32.79000 481 GLY A C 1
ATOM 7528 O O . GLY A 1 481 ? -15.98900 20.87000 14.84100 1.000 31.50000 481 GLY A O 1
ATOM 7532 N N . LYS A 1 482 ? -17.11200 22.76900 14.44800 1.000 32.88000 482 LYS A N 1
ATOM 7533 C CA . LYS A 1 482 ? -15.93900 23.46800 13.93100 1.000 31.10000 482 LYS A CA 1
ATOM 7534 C C . LYS A 1 482 ? -15.47700 24.59400 14.85200 1.000 32.99000 482 LYS A C 1
ATOM 7535 O O . LYS A 1 482 ? -16.28900 25.33400 15.41100 1.000 38.90000 482 LYS A O 1
ATOM 7554 N N . ARG A 1 483 ? -14.15700 24.67900 15.03200 1.000 32.15000 483 ARG A N 1
ATOM 7555 C CA . ARG A 1 483 ? -13.50800 25.83000 15.64000 1.000 33.61000 483 ARG A CA 1
ATOM 7556 C C . ARG A 1 483 ? -13.35800 26.93400 14.59700 1.000 28.55000 483 ARG A C 1
ATOM 7557 O O . ARG A 1 483 ? -12.94900 26.68900 13.46100 1.000 28.08000 483 ARG A O 1
ATOM 7578 N N . MET A 1 484 ? -13.68300 28.15000 14.98800 1.000 29.14000 484 MET A N 1
ATOM 7579 C CA . MET A 1 484 ? -13.59500 29.30200 14.10000 1.000 35.68000 484 MET A CA 1
ATOM 7580 C C . MET A 1 484 ? -12.19500 29.89600 14.06400 1.000 35.89000 484 MET A C 1
ATOM 7581 O O . MET A 1 484 ? -11.55500 30.08100 15.10400 1.000 26.54000 484 MET A O 1
ATOM 7595 N N . LEU A 1 485 ? -11.76400 30.25500 12.86100 1.000 33.50000 485 LEU A N 1
ATOM 7596 C CA . LEU A 1 485 ? -10.54100 31.00800 12.63000 1.000 33.11000 485 LEU A CA 1
ATOM 7597 C C . LEU A 1 485 ? -10.94300 32.32400 11.98500 1.000 29.44000 485 LEU A C 1
ATOM 7598 O O . LEU A 1 485 ? -12.00300 32.41900 11.35200 1.000 28.65000 485 LEU A O 1
ATOM 7614 N N . GLY A 1 486 ? -10.07800 33.32500 12.13000 1.000 23.95000 486 GLY A N 1
ATOM 7615 C CA . GLY A 1 486 ? -10.34700 34.66800 11.63800 1.000 24.38000 486 GLY A CA 1
ATOM 7616 C C . GLY A 1 486 ? -9.07700 35.46300 11.44400 1.000 24.82000 486 GLY A C 1
ATOM 7617 O O . GLY A 1 486 ? -8.05300 35.17400 12.06400 1.000 22.84000 486 GLY A O 1
ATOM 7621 N N . TRP A 1 487 ? -9.12600 36.41800 10.50600 1.000 27.42000 487 TRP A N 1
ATOM 7622 C CA . TRP A 1 487 ? -8.08800 37.44200 10.44000 1.000 32.77000 487 TRP A CA 1
ATOM 7623 C C . TRP A 1 487 ? -8.15200 38.25600 11.71700 1.000 28.57000 487 TRP A C 1
ATOM 7624 O O . TRP A 1 487 ? -9.10300 38.13000 12.50700 1.000 27.90000 487 TRP A O 1
ATOM 7645 N N . GLU A 1 488 ? -7.11800 39.09200 11.92200 1.000 34.92000 488 GLU A N 1
ATOM 7646 C CA . GLU A 1 488 ? -6.94200 39.72700 13.23000 1.000 28.75000 488 GLU A CA 1
ATOM 7647 C C . GLU A 1 488 ? -8.15100 40.56300 13.60600 1.000 32.00000 488 GLU A C 1
ATOM 7648 O O . GLU A 1 488 ? -8.59000 40.54400 14.75700 1.000 36.34000 488 GLU A O 1
ATOM 7660 N N . GLU A 1 489 ? -8.76000 41.23000 12.63000 1.000 35.21000 489 GLU A N 1
ATOM 7661 C CA . GLU A 1 489 ? -9.86800 42.11700 12.95200 1.000 34.60000 489 GLU A CA 1
ATOM 7662 C C . GLU A 1 489 ? -11.05900 41.38500 13.51900 1.000 35.28000 489 GLU A C 1
ATOM 7663 O O . GLU A 1 489 ? -11.99600 42.04700 13.98300 1.000 37.89000 489 GLU A O 1
ATOM 7675 N N . ALA A 1 490 ? -11.06200 40.05000 13.48800 1.000 34.27000 490 ALA A N 1
ATOM 7676 C CA . ALA A 1 490 ? -12.17400 39.32700 14.09300 1.000 37.50000 490 ALA A CA 1
ATOM 7677 C C . ALA A 1 490 ? -12.26900 39.64800 15.57500 1.000 36.20000 490 ALA A C 1
ATOM 7678 O O . ALA A 1 490 ? -13.36200 39.64900 16.16500 1.000 27.52000 490 ALA A O 1
ATOM 7685 N N . GLN A 1 491 ? -11.12500 39.93600 16.18100 1.000 44.11000 491 GLN A N 1
ATOM 7686 C CA . GLN A 1 491 ? -11.07600 40.34000 17.56800 1.000 42.55000 491 GLN A CA 1
ATOM 7687 C C . GLN A 1 491 ? -11.78000 41.67600 17.82200 1.000 44.88000 491 GLN A C 1
ATOM 7688 O O . GLN A 1 491 ? -12.24500 41.89200 18.94200 1.000 43.96000 491 GLN A O 1
ATOM 7702 N N . HIS A 1 492 ? -11.92900 42.54500 16.81900 1.000 45.87000 492 HIS A N 1
ATOM 7703 C CA . HIS A 1 492 ? -12.60500 43.81400 17.04500 1.000 40.40000 492 HIS A CA 1
ATOM 7704 C C . HIS A 1 492 ? -13.96300 43.58400 17.68700 1.000 45.65000 492 HIS A C 1
ATOM 7705 O O . HIS A 1 492 ? -14.69900 42.65600 17.32800 1.000 44.45000 492 HIS A O 1
ATOM 7719 N N . GLY A 1 493 ? -14.25200 44.39000 18.69900 1.000 41.86000 493 GLY A N 1
ATOM 7720 C CA . GLY A 1 493 ? -15.49100 44.28200 19.40200 1.000 41.57000 493 GLY A CA 1
ATOM 7721 C C . GLY A 1 493 ? -15.43300 43.42200 20.63200 1.000 42.04000 493 GLY A C 1
ATOM 7722 O O . GLY A 1 493 ? -16.36200 43.47000 21.44100 1.000 43.47000 493 GLY A O 1
ATOM 7726 N N . ASN A 1 494 ? -14.36200 42.64600 20.79100 1.000 49.86000 494 ASN A N 1
ATOM 7727 C CA . ASN A 1 494 ? -14.22900 41.68600 21.88500 1.000 40.24000 494 ASN A CA 1
ATOM 7728 C C . ASN A 1 494 ? -15.54900 40.97700 22.16700 1.000 45.10000 494 ASN A C 1
ATOM 7729 O O . ASN A 1 494 ? -16.06000 40.98100 23.29900 1.000 37.12000 494 ASN A O 1
ATOM 7740 N N . LYS A 1 495 ? -16.07800 40.31500 21.12700 1.000 39.68000 495 LYS A N 1
ATOM 7741 C CA . LYS A 1 495 ? -17.27600 39.49100 21.26100 1.000 42.88000 495 LYS A CA 1
ATOM 7742 C C . LYS A 1 495 ? -17.01700 38.02300 21.00700 1.000 42.65000 495 LYS A C 1
ATOM 7743 O O . LYS A 1 495 ? -17.75700 37.17500 21.50600 1.000 39.79000 495 LYS A O 1
ATOM 7762 N N . VAL A 1 496 ? -15.96900 37.72000 20.30100 1.000 42.10000 496 VAL A N 1
ATOM 7763 C CA . VAL A 1 496 ? -15.65400 36.35600 19.93800 1.000 41.98000 496 VAL A CA 1
ATOM 7764 C C . VAL A 1 496 ? -14.89700 35.70900 21.07700 1.000 37.06000 496 VAL A C 1
ATOM 7765 O O . VAL A 1 496 ? -14.22200 36.38500 21.84100 1.000 34.23000 496 VAL A O 1
ATOM 7778 N N . SER A 1 497 ? -14.97300 34.38600 21.17500 1.000 41.09000 497 SER A N 1
ATOM 7779 C CA . SER A 1 497 ? -14.42500 33.70500 22.33400 1.000 30.55000 497 SER A CA 1
ATOM 7780 C C . SER A 1 497 ? -12.93700 33.41600 22.13500 1.000 40.10000 497 SER A C 1
ATOM 7781 O O . SER A 1 497 ? -12.39000 33.47500 21.01200 1.000 32.75000 497 SER A O 1
ATOM 7789 N N . LYS A 1 498 ? -12.28900 33.05500 23.24900 1.000 41.30000 498 LYS A N 1
ATOM 7790 C CA . LYS A 1 498 ? -10.85500 32.81000 23.23900 1.000 39.41000 498 LYS A CA 1
ATOM 7791 C C . LYS A 1 498 ? -10.46500 31.61000 22.41100 1.000 31.73000 498 LYS A C 1
ATOM 7792 O O . LYS A 1 498 ? -9.26200 31.34100 22.30600 1.000 26.71000 498 LYS A O 1
ATOM 7811 N N . ASP A 1 499 ? -11.44300 30.89200 21.87400 1.000 32.51000 499 ASP A N 1
ATOM 7812 C CA . ASP A 1 499 ? -11.21700 29.72200 21.04400 1.000 33.59000 499 ASP A CA 1
ATOM 7813 C C . ASP A 1 499 ? -10.98500 30.09600 19.57800 1.000 40.69000 499 ASP A C 1
ATOM 7814 O O . ASP A 1 499 ? -10.56400 29.23400 18.78600 1.000 32.59000 499 ASP A O 1
ATOM 7823 N N . THR A 1 500 ? -11.26400 31.35200 19.21600 1.000 31.85000 500 THR A N 1
ATOM 7824 C CA . THR A 1 500 ? -11.04500 31.83300 17.86600 1.000 30.34000 500 THR A CA 1
ATOM 7825 C C . THR A 1 500 ? -9.56500 32.01700 17.62200 1.000 32.65000 500 THR A C 1
ATOM 7826 O O . THR A 1 500 ? -8.87000 32.66400 18.40700 1.000 29.98000 500 THR A O 1
ATOM 7837 N N . VAL A 1 501 ? -9.09300 31.38100 16.55200 1.000 33.19000 501 VAL A N 1
ATOM 7838 C CA . VAL A 1 501 ? -7.69400 31.36600 16.17200 1.000 25.32000 501 VAL A CA 1
ATOM 7839 C C . VAL A 1 501 ? -7.43100 32.59500 15.30900 1.000 33.27000 501 VAL A C 1
ATOM 7840 O O . VAL A 1 501 ? -8.10300 32.81200 14.29700 1.000 26.85000 501 VAL A O 1
ATOM 7853 N N . ILE A 1 502 ? -6.50700 33.43500 15.76000 1.000 29.74000 502 ILE A N 1
ATOM 7854 C CA . ILE A 1 502 ? -6.30400 34.77300 15.22100 1.000 32.11000 502 ILE A CA 1
ATOM 7855 C C . ILE A 1 502 ? -5.16600 34.72500 14.22400 1.000 23.05000 502 ILE A C 1
ATOM 7856 O O . ILE A 1 502 ? -4.03000 34.42200 14.59300 1.000 27.08000 502 ILE A O 1
ATOM 7872 N N . TYR A 1 503 ? -5.44700 35.09400 12.98900 1.000 27.95000 503 TYR A N 1
ATOM 7873 C CA . TYR A 1 503 ? -4.41400 35.23500 11.96000 1.000 34.17000 503 TYR A CA 1
ATOM 7874 C C . TYR A 1 503 ? -3.90400 36.67700 11.93100 1.000 31.60000 503 TYR A C 1
ATOM 7875 O O . TYR A 1 503 ? -4.67600 37.58700 11.67500 1.000 28.53000 503 TYR A O 1
ATOM 7893 N N . SER A 1 504 ? -2.59700 36.85600 12.15100 1.000 31.96000 504 SER A N 1
ATOM 7894 C CA . SER A 1 504 ? -1.91900 38.14400 12.25800 1.000 32.79000 504 SER A CA 1
ATOM 7895 C C . SER A 1 504 ? -1.24800 38.48300 10.92700 1.000 32.11000 504 SER A C 1
ATOM 7896 O O . SER A 1 504 ? -0.20200 37.94000 10.57900 1.000 28.52000 504 SER A O 1
ATOM 7904 N N . TRP A 1 505 ? -1.83800 39.39700 10.19600 1.000 40.16000 505 TRP A N 1
ATOM 7905 C CA . TRP A 1 505 ? -1.39900 39.66800 8.83200 1.000 39.55000 505 TRP A CA 1
ATOM 7906 C C . TRP A 1 505 ? -0.88700 41.07400 8.58700 1.000 35.43000 505 TRP A C 1
ATOM 7907 O O . TRP A 1 505 ? 0.07600 41.23900 7.85200 1.000 37.54000 505 TRP A O 1
ATOM 7928 N N . LEU A 1 506 ? -1.54700 42.09400 9.12400 1.000 32.34000 506 LEU A N 1
ATOM 7929 C CA . LEU A 1 506 ? -0.98600 43.43800 9.08400 1.000 36.84000 506 LEU A CA 1
ATOM 7930 C C . LEU A 1 506 ? 0.46700 43.45500 9.55600 1.000 33.75000 506 LEU A C 1
ATOM 7931 O O . LEU A 1 506 ? 1.31700 44.14800 8.98800 1.000 32.50000 506 LEU A O 1
ATOM 7947 N N . SER A 1 507 ? 0.78300 42.64200 10.53400 1.000 40.10000 507 SER A N 1
ATOM 7948 C CA . SER A 1 507 ? 2.12500 42.54200 11.10300 1.000 42.72000 507 SER A CA 1
ATOM 7949 C C . SER A 1 507 ? 2.05200 41.37000 12.07200 1.000 37.04000 507 SER A C 1
ATOM 7950 O O . SER A 1 507 ? 1.06800 40.61800 12.05700 1.000 39.13000 507 SER A O 1
ATOM 7958 N N . GLU A 1 508 ? 3.07600 41.21100 12.91600 1.000 40.46000 508 GLU A N 1
ATOM 7959 C CA . GLU A 1 508 ? 3.02500 40.24500 14.01400 1.000 40.73000 508 GLU A CA 1
ATOM 7960 C C . GLU A 1 508 ? 2.38500 40.81000 15.26900 1.000 34.45000 508 GLU A C 1
ATOM 7961 O O . GLU A 1 508 ? 2.36800 40.12700 16.30000 1.000 33.50000 508 GLU A O 1
ATOM 7973 N N . GLU A 1 509 ? 1.87900 42.04500 15.22500 1.000 35.48000 509 GLU A N 1
ATOM 7974 C CA . GLU A 1 509 ? 1.45900 42.70400 16.46400 1.000 40.81000 509 GLU A CA 1
ATOM 7975 C C . GLU A 1 509 ? 0.27500 41.97400 17.09100 1.000 37.30000 509 GLU A C 1
ATOM 7976 O O . GLU A 1 509 ? 0.27100 41.67300 18.28800 1.000 35.25000 509 GLU A O 1
ATOM 7988 N N . ALA A 1 510 ? -0.75700 41.70200 16.29600 1.000 39.70000 510 ALA A N 1
ATOM 7989 C CA . ALA A 1 510 ? -1.95300 41.06000 16.83100 1.000 39.23000 510 ALA A CA 1
ATOM 7990 C C . ALA A 1 510 ? -1.62200 39.66500 17.33700 1.000 36.72000 510 ALA A C 1
ATOM 7991 O O . ALA A 1 510 ? -2.20900 39.17200 18.30500 1.000 36.54000 510 ALA A O 1
ATOM 7998 N N . ALA A 1 511 ? -0.65800 39.02300 16.70300 1.000 39.35000 511 ALA A N 1
ATOM 7999 C CA . ALA A 1 511 ? -0.25000 37.71100 17.16000 1.000 32.83000 511 ALA A CA 1
ATOM 8000 C C . ALA A 1 511 ? 0.27300 37.80600 18.57200 1.000 33.83000 511 ALA A C 1
ATOM 8001 O O . ALA A 1 511 ? -0.06100 36.98400 19.43500 1.000 35.25000 511 ALA A O 1
ATOM 8008 N N . LEU A 1 512 ? 1.10900 38.81300 18.82000 1.000 40.65000 512 LEU A N 1
ATOM 8009 C CA . LEU A 1 512 ? 1.67400 39.00700 20.15300 1.000 46.62000 512 LEU A CA 1
ATOM 8010 C C . LEU A 1 512 ? 0.59200 39.39100 21.14500 1.000 38.96000 512 LEU A C 1
ATOM 8011 O O . LEU A 1 512 ? 0.40100 38.73200 22.17800 1.000 39.67000 512 LEU A O 1
ATOM 8027 N N . ASN A 1 513 ? -0.17800 40.40500 20.80600 1.000 41.68000 513 ASN A N 1
ATOM 8028 C CA . ASN A 1 513 ? -1.21400 40.87500 21.70700 1.000 46.16000 513 ASN A CA 1
ATOM 8029 C C . ASN A 1 513 ? -2.20800 39.77400 22.00700 1.000 39.75000 513 ASN A C 1
ATOM 8030 O O . ASN A 1 513 ? -2.55600 39.52500 23.17100 1.000 38.81000 513 ASN A O 1
ATOM 8041 N N . CYS A 1 514 ? -2.67100 39.08800 20.96600 1.000 39.87000 514 CYS A N 1
ATOM 8042 C CA . CYS A 1 514 ? -3.74100 38.12000 21.18500 1.000 38.48000 514 CYS A CA 1
ATOM 8043 C C . CYS A 1 514 ? -3.22200 36.90500 21.93900 1.000 38.51000 514 CYS A C 1
ATOM 8044 O O . CYS A 1 514 ? -3.90800 36.38500 22.83200 1.000 38.74000 514 CYS A O 1
ATOM 8052 N N . ALA A 1 515 ? -1.97700 36.49100 21.67200 1.000 39.16000 515 ALA A N 1
ATOM 8053 C CA . ALA A 1 515 ? -1.42700 35.34700 22.40500 1.000 42.28000 515 ALA A CA 1
ATOM 8054 C C . ALA A 1 515 ? -1.31000 35.66300 23.90100 1.000 45.77000 515 ALA A C 1
ATOM 8055 O O . ALA A 1 515 ? -1.63600 34.82200 24.75900 1.000 36.88000 515 ALA A O 1
ATOM 8062 N N . ARG A 1 516 ? -0.92600 36.90600 24.23400 1.000 46.84000 516 ARG A N 1
ATOM 8063 C CA . ARG A 1 516 ? -0.84300 37.28500 25.64100 1.000 41.13000 516 ARG A CA 1
ATOM 8064 C C . ARG A 1 516 ? -2.16600 37.07900 26.35300 1.000 35.08000 516 ARG A C 1
ATOM 8065 O O . ARG A 1 516 ? -2.17900 36.77100 27.54300 1.000 43.35000 516 ARG A O 1
ATOM 8086 N N . GLN A 1 517 ? -3.28000 37.24600 25.65000 1.000 38.05000 517 GLN A N 1
ATOM 8087 C CA . GLN A 1 517 ? -4.61200 37.14600 26.22900 1.000 40.29000 517 GLN A CA 1
ATOM 8088 C C . GLN A 1 517 ? -5.22800 35.75700 26.10800 1.000 42.65000 517 GLN A C 1
ATOM 8089 O O . GLN A 1 517 ? -6.41500 35.59500 26.39900 1.000 46.80000 517 GLN A O 1
ATOM 8103 N N . GLY A 1 518 ? -4.47600 34.75400 25.67400 1.000 44.86000 518 GLY A N 1
ATOM 8104 C CA . GLY A 1 518 ? -4.98200 33.39500 25.68200 1.000 35.64000 518 GLY A CA 1
ATOM 8105 C C . GLY A 1 518 ? -5.55700 32.90800 24.37200 1.000 40.12000 518 GLY A C 1
ATOM 8106 O O . GLY A 1 518 ? -6.19100 31.84000 24.35800 1.000 39.82000 518 GLY A O 1
ATOM 8110 N N . PHE A 1 519 ? -5.37000 33.66200 23.27600 1.000 42.59000 519 PHE A N 1
ATOM 8111 C CA . PHE A 1 519 ? -5.80700 33.26500 21.94700 1.000 33.13000 519 PHE A CA 1
ATOM 8112 C C . PHE A 1 519 ? -4.72000 32.46100 21.27100 1.000 32.62000 519 PHE A C 1
ATOM 8113 O O . PHE A 1 519 ? -3.55900 32.86200 21.32000 1.000 32.31000 519 PHE A O 1
ATOM 8130 N N . ASP A 1 520 ? -5.09500 31.39400 20.55700 1.000 25.77000 520 ASP A N 1
ATOM 8131 C CA . ASP A 1 520 ? -4.13100 30.74600 19.67500 1.000 36.38000 520 ASP A CA 1
ATOM 8132 C C . ASP A 1 520 ? -4.00000 31.55300 18.39000 1.000 28.06000 520 ASP A C 1
ATOM 8133 O O . ASP A 1 520 ? -4.99600 32.03100 17.84400 1.000 28.01000 520 ASP A O 1
ATOM 8142 N N . VAL A 1 521 ? -2.76600 31.69900 17.90000 1.000 32.50000 521 VAL A N 1
ATOM 8143 C CA . VAL A 1 521 ? -2.52600 32.52000 16.71800 1.000 28.05000 521 VAL A CA 1
ATOM 8144 C C . VAL A 1 521 ? -1.75300 31.78700 15.62100 1.000 34.59000 521 VAL A C 1
ATOM 8145 O O . VAL A 1 521 ? -0.98000 30.85600 15.87700 1.000 32.98000 521 VAL A O 1
ATOM 8158 N N . VAL A 1 522 ? -1.98100 32.24300 14.37900 1.000 31.26000 522 VAL A N 1
ATOM 8159 C CA . VAL A 1 522 ? -1.16100 31.92700 13.22100 1.000 27.15000 522 VAL A CA 1
ATOM 8160 C C . VAL A 1 522 ? -0.50000 33.20400 12.72600 1.000 30.30000 522 VAL A C 1
ATOM 8161 O O . VAL A 1 522 ? -1.15300 34.23700 12.55900 1.000 26.22000 522 VAL A O 1
ATOM 8174 N N . LEU A 1 523 ? 0.78600 33.11600 12.48200 1.000 31.10000 523 LEU A N 1
ATOM 8175 C CA . LEU A 1 523 ? 1.58400 34.22500 11.98700 1.000 33.26000 523 LEU A CA 1
ATOM 8176 C C . LEU A 1 523 ? 1.61500 34.26400 10.45500 1.000 32.41000 523 LEU A C 1
ATOM 8177 O O . LEU A 1 523 ? 2.26700 33.43500 9.80700 1.000 30.25000 523 LEU A O 1
ATOM 8193 N N . GLN A 1 524 ? 0.90300 35.25300 9.88900 1.000 34.05000 524 GLN A N 1
ATOM 8194 C CA . GLN A 1 524 ? 0.92700 35.54000 8.45800 1.000 31.89000 524 GLN A CA 1
ATOM 8195 C C . GLN A 1 524 ? 1.27800 37.00200 8.18400 1.000 36.36000 524 GLN A C 1
ATOM 8196 O O . GLN A 1 524 ? 0.57500 37.68800 7.43800 1.000 37.47000 524 GLN A O 1
ATOM 8210 N N . PRO A 1 525 ? 2.37700 37.51000 8.75800 1.000 37.84000 525 PRO A N 1
ATOM 8211 C CA . PRO A 1 525 ? 2.70700 38.92200 8.53900 1.000 36.42000 525 PRO A CA 1
ATOM 8212 C C . PRO A 1 525 ? 2.99500 39.20100 7.08000 1.000 37.74000 525 PRO A C 1
ATOM 8213 O O . PRO A 1 525 ? 3.77000 38.48200 6.44000 1.000 30.28000 525 PRO A O 1
ATOM 8224 N N . ALA A 1 526 ? 2.36300 40.28500 6.58100 1.000 36.58000 526 ALA A N 1
ATOM 8225 C CA . ALA A 1 526 ? 2.56000 40.77100 5.21600 1.000 34.79000 526 ALA A CA 1
ATOM 8226 C C . ALA A 1 526 ? 3.99000 41.19200 4.94400 1.000 29.15000 526 ALA A C 1
ATOM 8227 O O . ALA A 1 526 ? 4.45800 41.12100 3.80000 1.000 30.05000 526 ALA A O 1
ATOM 8234 N N . GLN A 1 527 ? 4.70600 41.62800 5.96700 1.000 32.52000 527 GLN A N 1
ATOM 8235 C CA . GLN A 1 527 ? 6.05400 42.10400 5.70300 1.000 34.90000 527 GLN A CA 1
ATOM 8236 C C . GLN A 1 527 ? 6.98100 40.99200 5.26500 1.000 35.32000 527 GLN A C 1
ATOM 8237 O O . GLN A 1 527 ? 7.93700 41.27100 4.51700 1.000 38.90000 527 GLN A O 1
ATOM 8251 N N . THR A 1 528 ? 6.70500 39.73200 5.68100 1.000 37.83000 528 THR A N 1
ATOM 8252 C CA . THR A 1 528 ? 7.60800 38.64800 5.32900 1.000 32.57000 528 THR A CA 1
ATOM 8253 C C . THR A 1 528 ? 6.98400 37.43500 4.66700 1.000 32.33000 528 THR A C 1
ATOM 8254 O O . THR A 1 528 ? 7.72800 36.49100 4.38500 1.000 31.93000 528 THR A O 1
ATOM 8265 N N . THR A 1 529 ? 5.66300 37.37600 4.47500 1.000 35.55000 529 THR A N 1
ATOM 8266 C CA . THR A 1 529 ? 5.07000 36.09300 4.10000 1.000 38.31000 529 THR A CA 1
ATOM 8267 C C . THR A 1 529 ? 4.12100 36.21200 2.92000 1.000 39.55000 529 THR A C 1
ATOM 8268 O O . THR A 1 529 ? 3.42700 35.23700 2.60100 1.000 34.56000 529 THR A O 1
ATOM 8279 N N . TYR A 1 530 ? 4.03000 37.37600 2.28500 1.000 38.61000 530 TYR A N 1
ATOM 8280 C CA . TYR A 1 530 ? 3.06600 37.55100 1.20400 1.000 43.32000 530 TYR A CA 1
ATOM 8281 C C . TYR A 1 530 ? 3.71200 37.35900 -0.15300 1.000 38.12000 530 TYR A C 1
ATOM 8282 O O . TYR A 1 530 ? 4.44700 38.23400 -0.62100 1.000 34.60000 530 TYR A O 1
ATOM 8300 N N . LEU A 1 531 ? 3.37500 36.24300 -0.79700 1.000 33.44000 531 LEU A N 1
ATOM 8301 C CA . LEU A 1 531 ? 3.90200 35.91900 -2.11500 1.000 33.05000 531 LEU A CA 1
ATOM 8302 C C . LEU A 1 531 ? 3.38900 36.84900 -3.21300 1.000 33.49000 531 LEU A C 1
ATOM 8303 O O . LEU A 1 531 ? 3.94000 36.83300 -4.31700 1.000 27.39000 531 LEU A O 1
ATOM 8319 N N . ASP A 1 532 ? 2.36500 37.65700 -2.94400 1.000 30.45000 532 ASP A N 1
ATOM 8320 C CA . ASP A 1 532 ? 1.96200 38.61600 -3.95600 1.000 33.15000 532 ASP A CA 1
ATOM 8321 C C . ASP A 1 532 ? 2.85200 39.85300 -3.97800 1.000 36.34000 532 ASP A C 1
ATOM 8322 O O . ASP A 1 532 ? 2.78000 40.60800 -4.96400 1.000 35.59000 532 ASP A O 1
ATOM 8331 N N . MET A 1 533 ? 3.67400 40.08000 -2.93400 1.000 29.56000 533 MET A N 1
ATOM 8332 C CA . MET A 1 533 ? 4.58400 41.22600 -2.93200 1.000 28.15000 533 MET A CA 1
ATOM 8333 C C . MET A 1 533 ? 5.68800 40.96300 -3.94500 1.000 32.42000 533 MET A C 1
ATOM 8334 O O . MET A 1 533 ? 6.08300 39.81200 -4.13900 1.000 33.44000 533 MET A O 1
ATOM 8348 N N . THR A 1 534 ? 6.21000 42.04200 -4.56300 1.000 35.41000 534 THR A N 1
ATOM 8349 C CA . THR A 1 534 ? 7.30400 41.96100 -5.53300 1.000 31.55000 534 THR A CA 1
ATOM 8350 C C . THR A 1 534 ? 8.53200 41.29100 -4.92300 1.000 28.88000 534 THR A C 1
ATOM 8351 O O . THR A 1 534 ? 8.77200 41.34400 -3.71600 1.000 27.85000 534 THR A O 1
ATOM 8362 N N . GLN A 1 535 ? 9.35700 40.71100 -5.78000 1.000 30.83000 535 GLN A N 1
ATOM 8363 C CA . GLN A 1 535 ? 10.52600 39.98500 -5.31100 1.000 35.91000 535 GLN A CA 1
ATOM 8364 C C . GLN A 1 535 ? 11.81300 40.79900 -5.41500 1.000 38.78000 535 GLN A C 1
ATOM 8365 O O . GLN A 1 535 ? 12.86400 40.28200 -5.04000 1.000 32.72000 535 GLN A O 1
ATOM 8379 N N . ASP A 1 536 ? 11.76600 42.03400 -5.94100 1.000 40.18000 536 ASP A N 1
ATOM 8380 C CA . ASP A 1 536 ? 12.95100 42.87500 -6.10700 1.000 39.51000 536 ASP A CA 1
ATOM 8381 C C . ASP A 1 536 ? 12.50600 44.32700 -6.24700 1.000 40.93000 536 ASP A C 1
ATOM 8382 O O . ASP A 1 536 ? 11.31800 44.62600 -6.40300 1.000 39.27000 536 ASP A O 1
ATOM 8391 N N . TYR A 1 537 ? 13.47500 45.23600 -6.14700 1.000 42.86000 537 TYR A N 1
ATOM 8392 C CA . TYR A 1 537 ? 13.16400 46.65600 -6.23200 1.000 41.27000 537 TYR A CA 1
ATOM 8393 C C . TYR A 1 537 ? 13.07700 47.15800 -7.67100 1.000 41.31000 537 TYR A C 1
ATOM 8394 O O . TYR A 1 537 ? 12.59100 48.27000 -7.88400 1.000 40.63000 537 TYR A O 1
ATOM 8412 N N . ALA A 1 538 ? 13.55800 46.39600 -8.65100 1.000 32.56000 538 ALA A N 1
ATOM 8413 C CA . ALA A 1 538 ? 13.49300 46.85600 -10.02200 1.000 34.38000 538 ALA A CA 1
ATOM 8414 C C . ALA A 1 538 ? 12.03600 47.08000 -10.40700 1.000 36.36000 538 ALA A C 1
ATOM 8415 O O . ALA A 1 538 ? 11.17900 46.26700 -10.04800 1.000 32.65000 538 ALA A O 1
ATOM 8422 N N . PRO A 1 539 ? 11.71600 48.16800 -11.12100 1.000 29.29000 539 PRO A N 1
ATOM 8423 C CA . PRO A 1 539 ? 10.30200 48.46100 -11.41600 1.000 35.47000 539 PRO A CA 1
ATOM 8424 C C . PRO A 1 539 ? 9.66300 47.47000 -12.37200 1.000 36.55000 539 PRO A C 1
ATOM 8425 O O . PRO A 1 539 ? 8.42300 47.43800 -12.45400 1.000 35.49000 539 PRO A O 1
ATOM 8436 N N . GLU A 1 540 ? 10.45800 46.63800 -13.04100 1.000 31.65000 540 GLU A N 1
ATOM 8437 C CA . GLU A 1 540 ? 9.91500 45.57300 -13.87300 1.000 36.66000 540 GLU A CA 1
ATOM 8438 C C . GLU A 1 540 ? 9.38500 44.36600 -13.09000 1.000 33.82000 540 GLU A C 1
ATOM 8439 O O . GLU A 1 540 ? 8.64800 43.57400 -13.67200 1.000 25.39000 540 GLU A O 1
ATOM 8451 N N . GLU A 1 541 ? 9.72900 44.20700 -11.80600 1.000 35.24000 541 GLU A N 1
ATOM 8452 C CA . GLU A 1 541 ? 9.19700 43.11100 -10.98400 1.000 31.01000 541 GLU A CA 1
ATOM 8453 C C . GLU A 1 541 ? 7.67300 43.13200 -10.85900 1.000 33.75000 541 GLU A C 1
ATOM 8454 O O . GLU A 1 541 ? 7.11800 44.07700 -10.27400 1.000 31.83000 541 GLU A O 1
ATOM 8466 N N . PRO A 1 542 ? 6.97000 42.10100 -11.32300 1.000 32.01000 542 PRO A N 1
ATOM 8467 C CA . PRO A 1 542 ? 5.52200 42.05400 -11.09100 1.000 31.64000 542 PRO A CA 1
ATOM 8468 C C . PRO A 1 542 ? 5.22300 41.93100 -9.60400 1.000 32.93000 542 PRO A C 1
ATOM 8469 O O . PRO A 1 542 ? 6.01000 41.37700 -8.83600 1.000 36.56000 542 PRO A O 1
ATOM 8480 N N . GLY A 1 543 ? 4.07900 42.46800 -9.20100 1.000 31.01000 543 GLY A N 1
ATOM 8481 C CA . GLY A 1 543 ? 3.57000 42.31200 -7.86300 1.000 29.47000 543 GLY A CA 1
ATOM 8482 C C . GLY A 1 543 ? 3.03500 43.60200 -7.32800 1.000 28.24000 543 GLY A C 1
ATOM 8483 O O . GLY A 1 543 ? 2.86300 44.57100 -8.05400 1.000 35.39000 543 GLY A O 1
ATOM 8487 N N . VAL A 1 544 ? 2.70000 43.56400 -6.04200 1.000 30.08000 544 VAL A N 1
ATOM 8488 C CA . VAL A 1 544 ? 2.28000 44.72400 -5.27800 1.000 24.94000 544 VAL A CA 1
ATOM 8489 C C . VAL A 1 544 ? 3.32800 44.97400 -4.20500 1.000 32.72000 544 VAL A C 1
ATOM 8490 O O . VAL A 1 544 ? 4.28400 44.19800 -4.03600 1.000 31.12000 544 VAL A O 1
ATOM 8503 N N . ASP A 1 545 ? 3.12500 46.07900 -3.43700 1.000 37.32000 545 ASP A N 1
ATOM 8504 C CA . ASP A 1 545 ? 4.14100 46.45400 -2.45700 1.000 32.26000 545 ASP A CA 1
ATOM 8505 C C . ASP A 1 545 ? 3.63800 47.22600 -1.23600 1.000 33.99000 545 ASP A C 1
ATOM 8506 O O . ASP A 1 545 ? 4.45600 47.90800 -0.60100 1.000 37.60000 545 ASP A O 1
ATOM 8515 N N . TRP A 1 546 ? 2.35500 47.09800 -0.83900 1.000 39.00000 546 TRP A N 1
ATOM 8516 C CA . TRP A 1 546 ? 1.84800 47.89500 0.29500 1.000 41.02000 546 TRP A CA 1
ATOM 8517 C C . TRP A 1 546 ? 2.55900 47.52500 1.59800 1.000 33.83000 546 TRP A C 1
ATOM 8518 O O . TRP A 1 546 ? 2.88000 48.39800 2.40600 1.000 30.58000 546 TRP A O 1
ATOM 8539 N N . ALA A 1 547 ? 2.88700 46.25700 1.79600 1.000 39.65000 547 ALA A N 1
ATOM 8540 C CA . ALA A 1 547 ? 3.75600 45.98000 2.93200 1.000 43.80000 547 ALA A CA 1
ATOM 8541 C C . ALA A 1 547 ? 5.11000 46.59600 2.56900 1.000 45.21000 547 ALA A C 1
ATOM 8542 O O . ALA A 1 547 ? 5.43900 47.71800 2.98600 1.000 49.29000 547 ALA A O 1
ATOM 8549 N N . ASN A 1 548 ? 5.85600 45.91100 1.72000 1.000 39.17000 548 ASN A N 1
ATOM 8550 C CA . ASN A 1 548 ? 7.21500 46.26800 1.33400 1.000 36.28000 548 ASN A CA 1
ATOM 8551 C C . ASN A 1 548 ? 7.61000 45.26200 0.25800 1.000 37.11000 548 ASN A C 1
ATOM 8552 O O . ASN A 1 548 ? 7.02000 44.17700 0.19700 1.000 31.32000 548 ASN A O 1
ATOM 8563 N N . PRO A 1 549 ? 8.53900 45.58300 -0.63500 1.000 37.63000 549 PRO A N 1
ATOM 8564 C CA . PRO A 1 549 ? 9.12200 44.53100 -1.46700 1.000 33.66000 549 PRO A CA 1
ATOM 8565 C C . PRO A 1 549 ? 9.61700 43.42100 -0.56800 1.000 34.22000 549 PRO A C 1
ATOM 8566 O O . PRO A 1 549 ? 10.14800 43.69100 0.50100 1.000 34.02000 549 PRO A O 1
ATOM 8577 N N . LEU A 1 550 ? 9.43300 42.16000 -1.00100 1.000 32.79000 550 LEU A N 1
ATOM 8578 C CA . LEU A 1 550 ? 9.84500 40.98500 -0.23400 1.000 31.02000 550 LEU A CA 1
ATOM 8579 C C . LEU A 1 550 ? 10.79600 40.14100 -1.06400 1.000 35.51000 550 LEU A C 1
ATOM 8580 O O . LEU A 1 550 ? 10.38300 39.14400 -1.67400 1.000 28.63000 550 LEU A O 1
ATOM 8596 N N . PRO A 1 551 ? 12.06500 40.52100 -1.12400 1.000 36.70000 551 PRO A N 1
ATOM 8597 C CA . PRO A 1 551 ? 13.06900 39.65100 -1.74300 1.000 36.85000 551 PRO A CA 1
ATOM 8598 C C . PRO A 1 551 ? 13.20000 38.29500 -1.04600 1.000 36.17000 551 PRO A C 1
ATOM 8599 O O . PRO A 1 551 ? 12.87500 38.10200 0.13000 1.000 32.83000 551 PRO A O 1
ATOM 8610 N N . LEU A 1 552 ? 13.70500 37.33700 -1.81500 1.000 41.88000 552 LEU A N 1
ATOM 8611 C CA . LEU A 1 552 ? 13.96300 36.00600 -1.28700 1.000 37.96000 552 LEU A CA 1
ATOM 8612 C C . LEU A 1 552 ? 14.68700 36.08200 0.06400 1.000 37.57000 552 LEU A C 1
ATOM 8613 O O . LEU A 1 552 ? 14.23700 35.48900 1.05300 1.000 42.56000 552 LEU A O 1
ATOM 8629 N N . GLU A 1 553 ? 15.77600 36.84900 0.15500 1.000 34.30000 553 GLU A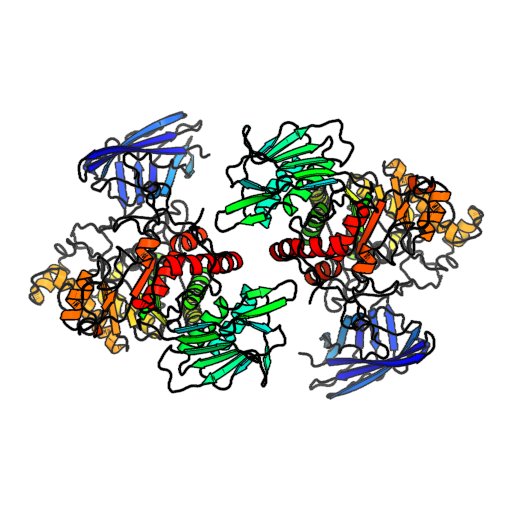 N 1
ATOM 8630 C CA . GLU A 1 553 ? 16.57600 36.82700 1.38900 1.000 36.88000 553 GLU A CA 1
ATOM 8631 C C . GLU A 1 553 ? 15.76300 37.32200 2.58500 1.000 36.02000 553 GLU A C 1
ATOM 8632 O O . GLU A 1 553 ? 15.87900 36.78800 3.69600 1.000 31.98000 553 GLU A O 1
ATOM 8644 N N . LYS A 1 554 ? 14.90700 38.32600 2.36600 1.000 38.09000 554 LYS A N 1
ATOM 8645 C CA . LYS A 1 554 ? 14.02600 38.80400 3.43000 1.000 37.35000 554 LYS A CA 1
ATOM 8646 C C . LYS A 1 554 ? 13.12200 37.68200 3.91300 1.000 37.13000 554 LYS A C 1
ATOM 8647 O O . LYS A 1 554 ? 13.01400 37.42800 5.11400 1.000 38.94000 554 LYS A O 1
ATOM 8666 N N . ALA A 1 555 ? 12.47700 36.98000 2.97100 1.000 36.80000 555 ALA A N 1
ATOM 8667 C CA . ALA A 1 555 ? 11.53500 35.92200 3.32700 1.000 36.34000 555 ALA A CA 1
ATOM 8668 C C . ALA A 1 555 ? 12.24000 34.78700 4.07300 1.000 36.90000 555 ALA A C 1
ATOM 8669 O O . ALA A 1 555 ? 11.71600 34.26400 5.06000 1.000 24.88000 555 ALA A O 1
ATOM 8676 N N . TYR A 1 556 ? 13.45300 34.42200 3.63000 1.000 41.85000 556 TYR A N 1
ATOM 8677 C CA . TYR A 1 556 ? 14.21000 33.38000 4.31400 1.000 37.29000 556 TYR A CA 1
ATOM 8678 C C . TYR A 1 556 ? 14.51400 33.78600 5.75600 1.000 41.95000 556 TYR A C 1
ATOM 8679 O O . TYR A 1 556 ? 14.23700 33.03100 6.69700 1.000 36.70000 556 TYR A O 1
ATOM 8697 N N . ASN A 1 557 ? 15.03500 34.99500 5.95200 1.000 43.98000 557 ASN A N 1
ATOM 8698 C CA . ASN A 1 557 ? 15.52800 35.39200 7.25300 1.000 46.49000 557 ASN A CA 1
ATOM 8699 C C . ASN A 1 557 ? 14.41500 35.72900 8.23400 1.000 34.54000 557 ASN A C 1
ATOM 8700 O O . ASN A 1 557 ? 14.73900 36.17100 9.33400 1.000 33.14000 557 ASN A O 1
ATOM 8711 N N . TYR A 1 558 ? 13.14500 35.53600 7.86700 1.000 35.90000 558 TYR A N 1
ATOM 8712 C CA . TYR A 1 558 ? 12.03600 35.75500 8.78600 1.000 30.16000 558 TYR A CA 1
ATOM 8713 C C . TYR A 1 558 ? 12.12000 34.79000 9.95000 1.000 32.92000 558 TYR A C 1
ATOM 8714 O O . TYR A 1 558 ? 12.19000 33.58300 9.75700 1.000 34.68000 558 TYR A O 1
ATOM 8732 N N . GLU A 1 559 ? 12.16300 35.33700 11.15600 1.000 36.49000 559 GLU A N 1
ATOM 8733 C CA . GLU A 1 559 ? 12.13500 34.58900 12.39300 1.000 39.36000 559 GLU A CA 1
ATOM 8734 C C . GLU A 1 559 ? 10.88100 34.99000 13.14400 1.000 39.37000 559 GLU A C 1
ATOM 8735 O O . GLU A 1 559 ? 10.80300 36.12500 13.61900 1.000 45.25000 559 GLU A O 1
ATOM 8747 N N . PRO A 1 560 ? 9.91600 34.10900 13.32300 1.000 37.72000 560 PRO A N 1
ATOM 8748 C CA . PRO A 1 560 ? 8.63900 34.53200 13.90900 1.000 45.56000 560 PRO A CA 1
ATOM 8749 C C . PRO A 1 560 ? 8.78200 34.98200 15.35900 1.000 45.91000 560 PRO A C 1
ATOM 8750 O O . PRO A 1 560 ? 9.48800 34.35400 16.16100 1.000 28.41000 560 PRO A O 1
ATOM 8761 N N . LEU A 1 561 ? 8.07900 36.08500 15.66700 1.000 40.80000 561 LEU A N 1
ATOM 8762 C CA . LEU A 1 561 ? 8.17800 36.83000 16.92500 1.000 46.63000 561 LEU A CA 1
ATOM 8763 C C . LEU A 1 561 ? 9.62400 36.84600 17.40000 1.000 44.69000 561 LEU A C 1
ATOM 8764 O O . LEU A 1 561 ? 9.97000 36.34400 18.46400 1.000 51.71000 561 LEU A O 1
ATOM 8780 N N . ALA A 1 562 ? 10.48300 37.46200 16.58400 1.000 45.16000 562 ALA A N 1
ATOM 8781 C CA . ALA A 1 562 ? 11.92400 37.36900 16.81800 1.000 51.07000 562 ALA A CA 1
ATOM 8782 C C . ALA A 1 562 ? 12.32900 37.89100 18.19200 1.000 52.93000 562 ALA A C 1
ATOM 8783 O O . ALA A 1 562 ? 13.47000 37.69100 18.61600 1.000 53.85000 562 ALA A O 1
ATOM 8790 N N . GLU A 1 563 ? 11.41200 38.50900 18.91500 1.000 57.18000 563 GLU A N 1
ATOM 8791 C CA . GLU A 1 563 ? 11.78100 39.27500 20.09300 1.000 66.71000 563 GLU A CA 1
ATOM 8792 C C . GLU A 1 563 ? 11.14100 38.71700 21.34100 1.000 63.72000 563 GLU A C 1
ATOM 8793 O O . GLU A 1 563 ? 11.44800 39.16300 22.44300 1.000 64.30000 563 GLU A O 1
ATOM 8805 N N . VAL A 1 564 ? 10.23300 37.78600 21.19100 1.000 56.16000 564 VAL A N 1
ATOM 8806 C CA . VAL A 1 564 ? 9.76600 37.01100 22.31900 1.000 52.98000 564 VAL A CA 1
ATOM 8807 C C . VAL A 1 564 ? 10.82000 35.95500 22.61000 1.000 48.72000 564 VAL A C 1
ATOM 8808 O O . VAL A 1 564 ? 11.14400 35.16600 21.72100 1.000 54.67000 564 VAL A O 1
ATOM 8813 N N . PRO A 1 565 ? 11.37300 35.90600 23.81500 1.000 55.29000 565 PRO A N 1
ATOM 8814 C CA . PRO A 1 565 ? 12.38000 34.88500 24.11200 1.000 55.36000 565 PRO A CA 1
ATOM 8815 C C . PRO A 1 565 ? 11.78200 33.49500 24.01000 1.000 51.10000 565 PRO A C 1
ATOM 8816 O O . PRO A 1 565 ? 10.61500 33.27800 24.31900 1.000 49.98000 565 PRO A O 1
ATOM 8827 N N . ALA A 1 566 ? 12.59300 32.55400 23.52700 1.000 48.21000 566 ALA A N 1
ATOM 8828 C CA . ALA A 1 566 ? 12.14000 31.17300 23.39700 1.000 45.32000 566 ALA A CA 1
ATOM 8829 C C . ALA A 1 566 ? 11.49900 30.64400 24.67400 1.000 51.83000 566 ALA A C 1
ATOM 8830 O O . ALA A 1 566 ? 10.63600 29.75600 24.60300 1.000 53.25000 566 ALA A O 1
ATOM 8837 N N . ASP A 1 567 ? 11.88600 31.17600 25.84900 1.000 61.46000 567 ASP A N 1
ATOM 8838 C CA . ASP A 1 567 ? 11.25400 30.71200 27.08100 1.000 60.98000 567 ASP A CA 1
ATOM 8839 C C . ASP A 1 567 ? 9.78200 31.07200 27.14700 1.000 51.45000 567 ASP A C 1
ATOM 8840 O O . ASP A 1 567 ? 9.03600 30.44600 27.89800 1.000 55.01000 567 ASP A O 1
ATOM 8849 N N . ASP A 1 568 ? 9.36400 32.08700 26.42700 1.000 54.43000 568 ASP A N 1
ATOM 8850 C CA . ASP A 1 568 ? 8.13500 32.77700 26.76500 1.000 51.19000 568 ASP A CA 1
ATOM 8851 C C . ASP A 1 568 ? 6.91400 31.90100 26.54100 1.000 46.91000 568 ASP A C 1
ATOM 8852 O O . ASP A 1 568 ? 6.74900 31.34000 25.44200 1.000 43.23000 568 ASP A O 1
ATOM 8861 N N . PRO A 1 569 ? 6.00300 31.81400 27.51800 1.000 45.76000 569 PRO A N 1
ATOM 8862 C CA . PRO A 1 569 ? 4.75800 31.07000 27.29300 1.000 42.06000 569 PRO A CA 1
ATOM 8863 C C . PRO A 1 569 ? 3.85500 31.70600 26.26900 1.000 36.12000 569 PRO A C 1
ATOM 8864 O O . PRO A 1 569 ? 2.77700 31.17400 26.03300 1.000 39.94000 569 PRO A O 1
ATOM 8875 N N . ILE A 1 570 ? 4.17400 32.88300 25.74000 1.000 42.06000 570 ILE A N 1
ATOM 8876 C CA . ILE A 1 570 ? 3.43900 33.32500 24.56300 1.000 47.58000 570 ILE A CA 1
ATOM 8877 C C . ILE A 1 570 ? 3.65200 32.33400 23.42900 1.000 34.62000 570 ILE A C 1
ATOM 8878 O O . ILE A 1 570 ? 2.73400 32.05200 22.64200 1.000 31.54000 570 ILE A O 1
ATOM 8894 N N . ARG A 1 571 ? 4.86300 31.78600 23.33300 1.000 34.52000 571 ARG A N 1
ATOM 8895 C CA . ARG A 1 571 ? 5.20200 30.91400 22.21800 1.000 34.21000 571 ARG A CA 1
ATOM 8896 C C . ARG A 1 571 ? 4.36600 29.64800 22.20000 1.000 35.51000 571 ARG A C 1
ATOM 8897 O O . ARG A 1 571 ? 4.20200 29.05200 21.12800 1.000 38.98000 571 ARG A O 1
ATOM 8918 N N . LYS A 1 572 ? 3.73000 29.28500 23.32800 1.000 37.24000 572 LYS A N 1
ATOM 8919 C CA . LYS A 1 572 ? 2.85200 28.11300 23.34100 1.000 38.66000 572 LYS A CA 1
ATOM 8920 C C . LYS A 1 572 ? 1.54300 28.35000 22.59000 1.000 42.07000 572 LYS A C 1
ATOM 8921 O O . LYS A 1 572 ? 0.83400 27.38100 22.26700 1.000 32.90000 572 LYS A O 1
ATOM 8940 N N . ARG A 1 573 ? 1.23700 29.60700 22.24900 1.000 39.54000 573 ARG A N 1
ATOM 8941 C CA . ARG A 1 573 ? 0.00100 29.91800 21.53800 1.000 36.60000 573 ARG A CA 1
ATOM 8942 C C . ARG A 1 573 ? 0.20400 30.07300 20.04300 1.000 31.79000 573 ARG A C 1
ATOM 8943 O O . ARG A 1 573 ? -0.75900 30.29300 19.30700 1.000 34.43000 573 ARG A O 1
ATOM 8964 N N . ILE A 1 574 ? 1.43300 29.98000 19.57000 1.000 25.99000 574 ILE A N 1
ATOM 8965 C CA . ILE A 1 574 ? 1.66900 29.98400 18.13800 1.000 30.77000 574 ILE A CA 1
ATOM 8966 C C . ILE A 1 574 ? 1.39000 28.58900 17.58200 1.000 31.63000 574 ILE A C 1
ATOM 8967 O O . ILE A 1 574 ? 2.19300 27.67400 17.76800 1.000 24.14000 574 ILE A O 1
ATOM 8983 N N . TRP A 1 575 ? 0.26900 28.44400 16.86700 1.000 34.65000 575 TRP A N 1
ATOM 8984 C CA . TRP A 1 575 ? 0.03300 27.28400 15.99900 1.000 30.96000 575 TRP A CA 1
ATOM 8985 C C . TRP A 1 575 ? 1.17400 27.10400 14.99700 1.000 29.62000 575 TRP A C 1
ATOM 8986 O O . TRP A 1 575 ? 1.79000 26.04100 14.90700 1.000 30.88000 575 TRP A O 1
ATOM 9007 N N . GLY A 1 576 ? 1.45100 28.13400 14.21700 1.000 31.02000 576 GLY A N 1
ATOM 9008 C CA . GLY A 1 576 ? 2.59200 28.11300 13.31800 1.000 26.08000 576 GLY A CA 1
ATOM 9009 C C . GLY A 1 576 ? 2.55800 29.28300 12.34500 1.000 33.73000 576 GLY A C 1
ATOM 9010 O O . GLY A 1 576 ? 2.14300 30.39600 12.69900 1.000 26.90000 576 GLY A O 1
ATOM 9014 N N . ILE A 1 577 ? 2.99300 29.00800 11.10400 1.000 35.14000 577 ILE A N 1
ATOM 9015 C CA . ILE A 1 577 ? 3.13900 30.03900 10.08800 1.000 31.95000 577 ILE A CA 1
ATOM 9016 C C . ILE A 1 577 ? 2.31200 29.71000 8.85100 1.000 38.92000 577 ILE A C 1
ATOM 9017 O O . ILE A 1 577 ? 2.14200 28.53200 8.49100 1.000 36.09000 577 ILE A O 1
ATOM 9033 N N . GLN A 1 578 ? 1.89500 30.77600 8.14000 1.000 29.89000 578 GLN A N 1
ATOM 9034 C CA . GLN A 1 578 ? 1.28400 30.68100 6.81800 1.000 27.67000 578 GLN A CA 1
ATOM 9035 C C . GLN A 1 578 ? 1.84500 31.68200 5.83100 1.000 31.88000 578 GLN A C 1
ATOM 9036 O O . GLN A 1 578 ? 2.10600 32.83800 6.16600 1.000 32.10000 578 GLN A O 1
ATOM 9050 N N . THR A 1 579 ? 1.97300 31.24800 4.59000 1.000 32.69000 579 THR A N 1
ATOM 9051 C CA . THR A 1 579 ? 2.33300 32.12700 3.49000 1.000 29.57000 579 THR A CA 1
ATOM 9052 C C . THR A 1 579 ? 1.12900 32.24400 2.56700 1.000 31.23000 579 THR A C 1
ATOM 9053 O O . THR A 1 579 ? 0.42800 31.26300 2.33900 1.000 22.88000 579 THR A O 1
ATOM 9064 N N . ALA A 1 580 ? 0.86700 33.45500 2.06500 1.000 33.21000 580 ALA A N 1
ATOM 9065 C CA . ALA A 1 580 ? -0.31300 33.71500 1.25400 1.000 30.05000 580 ALA A CA 1
ATOM 9066 C C . ALA A 1 580 ? -0.02100 34.32900 -0.11800 1.000 31.16000 580 ALA A C 1
ATOM 9067 O O . ALA A 1 580 ? 0.90700 35.12600 -0.30700 1.000 33.63000 580 ALA A O 1
ATOM 9074 N N . LEU A 1 581 ? -0.85700 33.92600 -1.06800 1.000 23.83000 581 LEU A N 1
ATOM 9075 C CA . LEU A 1 581 ? -0.94600 34.50300 -2.39500 1.000 27.54000 581 LEU A CA 1
ATOM 9076 C C . LEU A 1 581 ? -2.34900 35.03400 -2.58300 1.000 31.56000 581 LEU A C 1
ATOM 9077 O O . LEU A 1 581 ? -3.30600 34.25400 -2.64500 1.000 30.60000 581 LEU A O 1
ATOM 9093 N N . TRP A 1 582 ? -2.44200 36.35600 -2.67500 1.000 33.22000 582 TRP A N 1
ATOM 9094 C CA . TRP A 1 582 ? -3.60900 37.09200 -3.12100 1.000 29.93000 582 TRP A CA 1
ATOM 9095 C C . TRP A 1 582 ? -3.41200 37.36600 -4.60400 1.000 28.81000 582 TRP A C 1
ATOM 9096 O O . TRP A 1 582 ? -2.30200 37.66100 -5.04300 1.000 19.52000 582 TRP A O 1
ATOM 9117 N N . CYS A 1 583 ? -4.49200 37.26500 -5.36600 1.000 25.20000 583 CYS A N 1
ATOM 9118 C CA . CYS A 1 583 ? -4.39300 37.13400 -6.80800 1.000 29.56000 583 CYS A CA 1
ATOM 9119 C C . CYS A 1 583 ? -5.00000 38.28700 -7.61400 1.000 36.07000 583 CYS A C 1
ATOM 9120 O O . CYS A 1 583 ? -5.34400 38.10600 -8.78800 1.000 29.29000 583 CYS A O 1
ATOM 9128 N N . GLU A 1 584 ? -5.04200 39.49400 -7.02900 1.000 32.95000 584 GLU A N 1
ATOM 9129 C CA . GLU A 1 584 ? -5.56700 40.66300 -7.72700 1.000 30.19000 584 GLU A CA 1
ATOM 9130 C C . GLU A 1 584 ? -4.98400 40.78600 -9.11600 1.000 30.54000 584 GLU A C 1
ATOM 9131 O O . GLU A 1 584 ? -5.71500 40.97300 -10.10100 1.000 35.31000 584 GLU A O 1
ATOM 9143 N N . ILE A 1 585 ? -3.66500 40.66000 -9.22600 1.000 32.16000 585 ILE A N 1
ATOM 9144 C CA . ILE A 1 585 ? -3.04300 40.77700 -10.53500 1.000 28.74000 585 ILE A CA 1
ATOM 9145 C C . ILE A 1 585 ? -2.44200 39.46000 -10.99800 1.000 30.13000 585 ILE A C 1
ATOM 9146 O O . ILE A 1 585 ? -1.46400 39.48300 -11.74800 1.000 31.25000 585 ILE A O 1
ATOM 9162 N N . ILE A 1 586 ? -3.02100 38.32000 -10.57700 1.000 30.69000 586 ILE A N 1
ATOM 9163 C CA . ILE A 1 586 ? -2.50800 36.96800 -10.88800 1.000 36.05000 586 ILE A CA 1
ATOM 9164 C C . ILE A 1 586 ? -3.60700 36.08200 -11.48700 1.000 32.19000 586 ILE A C 1
ATOM 9165 O O . ILE A 1 586 ? -4.47800 35.59100 -10.76000 1.000 24.92000 586 ILE A O 1
ATOM 9181 N N . ASN A 1 587 ? -3.52200 35.79500 -12.79200 1.000 29.66000 587 ASN A N 1
ATOM 9182 C CA . ASN A 1 587 ? -4.64400 35.12000 -13.43800 1.000 30.67000 587 ASN A CA 1
ATOM 9183 C C . ASN A 1 587 ? -4.20500 34.01700 -14.37900 1.000 32.65000 587 ASN A C 1
ATOM 9184 O O . ASN A 1 587 ? -4.93400 33.70600 -15.31600 1.000 37.00000 587 ASN A O 1
ATOM 9195 N N . ASN A 1 588 ? -3.01700 33.46300 -14.20700 1.000 28.86000 588 ASN A N 1
ATOM 9196 C CA . ASN A 1 588 ? -2.54300 32.44700 -15.13300 1.000 36.79000 588 ASN A CA 1
ATOM 9197 C C . ASN A 1 588 ? -1.45900 31.67900 -14.41000 1.000 41.03000 588 ASN A C 1
ATOM 9198 O O . ASN A 1 588 ? -0.71300 32.26900 -13.61500 1.000 36.09000 588 ASN A O 1
ATOM 9209 N N . PRO A 1 589 ? -1.32900 30.37600 -14.67600 1.000 34.11000 589 PRO A N 1
ATOM 9210 C CA . PRO A 1 589 ? -0.37500 29.57200 -13.90200 1.000 30.71000 589 PRO A CA 1
ATOM 9211 C C . PRO A 1 589 ? 1.05000 30.05000 -14.01300 1.000 29.28000 589 PRO A C 1
ATOM 9212 O O . PRO A 1 589 ? 1.82300 29.91000 -13.05700 1.000 35.52000 589 PRO A O 1
ATOM 9223 N N . SER A 1 590 ? 1.41700 30.65400 -15.12200 1.000 33.27000 590 SER A N 1
ATOM 9224 C CA . SER A 1 590 ? 2.79800 31.07800 -15.29000 1.000 36.09000 590 SER A CA 1
ATOM 9225 C C . SER A 1 590 ? 3.12400 32.21200 -14.31700 1.000 34.09000 590 SER A C 1
ATOM 9226 O O . SER A 1 590 ? 4.17300 32.20300 -13.64300 1.000 31.70000 590 SER A O 1
ATOM 9234 N N . ARG A 1 591 ? 2.20600 33.16600 -14.17200 1.000 35.48000 591 ARG A N 1
ATOM 9235 C CA . ARG A 1 591 ? 2.44000 34.22000 -13.18600 1.000 33.16000 591 ARG A CA 1
ATOM 9236 C C . ARG A 1 591 ? 2.38300 33.65300 -11.77100 1.000 31.05000 591 ARG A C 1
ATOM 9237 O O . ARG A 1 591 ? 3.25400 33.95300 -10.93500 1.000 29.82000 591 ARG A O 1
ATOM 9258 N N . MET A 1 592 ? 1.43000 32.75200 -11.51100 1.000 27.31000 592 MET A N 1
ATOM 9259 C CA . MET A 1 592 ? 1.32600 32.15400 -10.18000 1.000 32.09000 592 MET A CA 1
ATOM 9260 C C . MET A 1 592 ? 2.65600 31.53100 -9.72800 1.000 33.33000 592 MET A C 1
ATOM 9261 O O . MET A 1 592 ? 3.20800 31.89500 -8.67500 1.000 28.13000 592 MET A O 1
ATOM 9275 N N . ASP A 1 593 ? 3.20800 30.62400 -10.55300 1.000 24.93000 593 ASP A N 1
ATOM 9276 C CA . ASP A 1 593 ? 4.47400 29.97000 -10.23300 1.000 30.75000 593 ASP A CA 1
ATOM 9277 C C . ASP A 1 593 ? 5.58700 30.98500 -9.96800 1.000 34.04000 593 ASP A C 1
ATOM 9278 O O . ASP A 1 593 ? 6.44500 30.78300 -9.09400 1.000 29.56000 593 ASP A O 1
ATOM 9287 N N . TYR A 1 594 ? 5.60200 32.07900 -10.73200 1.000 29.38000 594 TYR A N 1
ATOM 9288 C CA . TYR A 1 594 ? 6.66400 33.07300 -10.61400 1.000 30.82000 594 TYR A CA 1
ATOM 9289 C C . TYR A 1 594 ? 6.61000 33.77400 -9.25700 1.000 27.55000 594 TYR A C 1
ATOM 9290 O O . TYR A 1 594 ? 7.63100 33.97700 -8.60000 1.000 20.47000 594 TYR A O 1
ATOM 9308 N N . MET A 1 595 ? 5.41500 34.15100 -8.83300 1.000 23.51000 595 MET A N 1
ATOM 9309 C CA . MET A 1 595 ? 5.24500 34.79000 -7.53600 1.000 28.73000 595 MET A CA 1
ATOM 9310 C C . MET A 1 595 ? 5.46800 33.80100 -6.38500 1.000 36.10000 595 MET A C 1
ATOM 9311 O O . MET A 1 595 ? 6.05100 34.16700 -5.34900 1.000 27.59000 595 MET A O 1
ATOM 9325 N N . ILE A 1 596 ? 5.04600 32.53400 -6.53900 1.000 26.78000 596 ILE A N 1
ATOM 9326 C CA . ILE A 1 596 ? 5.09700 31.63600 -5.38600 1.000 27.21000 596 ILE A CA 1
ATOM 9327 C C . ILE A 1 596 ? 6.52600 31.13800 -5.14400 1.000 30.19000 596 ILE A C 1
ATOM 9328 O O . ILE A 1 596 ? 7.00500 31.08600 -3.99600 1.000 30.31000 596 ILE A O 1
ATOM 9344 N N . PHE A 1 597 ? 7.18700 30.66800 -6.20200 1.000 26.42000 597 PHE A N 1
ATOM 9345 C CA . PHE A 1 597 ? 8.49700 30.04400 -6.11900 1.000 28.78000 597 PHE A CA 1
ATOM 9346 C C . PHE A 1 597 ? 9.54400 31.04900 -6.54000 1.000 30.95000 597 PHE A C 1
ATOM 9347 O O . PHE A 1 597 ? 9.38800 31.69200 -7.57500 1.000 29.89000 597 PHE A O 1
ATOM 9364 N N . PRO A 1 598 ? 10.64700 31.17500 -5.79600 1.000 34.43000 598 PRO A N 1
ATOM 9365 C CA . PRO A 1 598 ? 11.00600 30.18300 -4.78400 1.000 32.65000 598 PRO A CA 1
ATOM 9366 C C . PRO A 1 598 ? 10.71400 30.49800 -3.35600 1.000 34.85000 598 PRO A C 1
ATOM 9367 O O . PRO A 1 598 ? 11.02800 29.66900 -2.49300 1.000 33.98000 598 PRO A O 1
ATOM 9378 N N . ARG A 1 599 ? 10.13700 31.67900 -3.10400 1.000 35.85000 599 ARG A N 1
ATOM 9379 C CA . ARG A 1 599 ? 10.02100 32.13300 -1.72900 1.000 29.70000 599 ARG A CA 1
ATOM 9380 C C . ARG A 1 599 ? 9.17400 31.17900 -0.91600 1.000 31.76000 599 ARG A C 1
ATOM 9381 O O . ARG A 1 599 ? 9.39100 31.01800 0.29000 1.000 29.36000 599 ARG A O 1
ATOM 9402 N N . LEU A 1 600 ? 8.27200 30.45400 -1.56200 1.000 38.08000 600 LEU A N 1
ATOM 9403 C CA . LEU A 1 600 ? 7.55400 29.44400 -0.79100 1.000 31.83000 600 LEU A CA 1
ATOM 9404 C C . LEU A 1 600 ? 8.52300 28.47900 -0.12100 1.000 29.19000 600 LEU A C 1
ATOM 9405 O O . LEU A 1 600 ? 8.32800 28.11100 1.03700 1.000 34.23000 600 LEU A O 1
ATOM 9421 N N . THR A 1 601 ? 9.58200 28.05200 -0.82100 1.000 35.13000 601 THR A N 1
ATOM 9422 C CA . THR A 1 601 ? 10.46800 27.06700 -0.18700 1.000 37.65000 601 THR A CA 1
ATOM 9423 C C . THR A 1 601 ? 11.20500 27.69400 0.99900 1.000 34.85000 601 THR A C 1
ATOM 9424 O O . THR A 1 601 ? 11.45400 27.01400 2.00400 1.000 34.89000 601 THR A O 1
ATOM 9435 N N . ALA A 1 602 ? 11.52500 28.99800 0.92400 1.000 35.63000 602 ALA A N 1
ATOM 9436 C CA . ALA A 1 602 ? 12.10700 29.66300 2.09200 1.000 37.84000 602 ALA A CA 1
ATOM 9437 C C . ALA A 1 602 ? 11.10000 29.73400 3.23100 1.000 31.64000 602 ALA A C 1
ATOM 9438 O O . ALA A 1 602 ? 11.47500 29.67200 4.41200 1.000 29.49000 602 ALA A O 1
ATOM 9445 N N . MET A 1 603 ? 9.81700 29.84000 2.88400 1.000 30.58000 603 MET A N 1
ATOM 9446 C CA . MET A 1 603 ? 8.76900 29.85800 3.89100 1.000 29.66000 603 MET A CA 1
ATOM 9447 C C . MET A 1 603 ? 8.56200 28.47900 4.53300 1.000 30.76000 603 MET A C 1
ATOM 9448 O O . MET A 1 603 ? 8.29400 28.38400 5.74200 1.000 26.33000 603 MET A O 1
ATOM 9462 N N . ALA A 1 604 ? 8.64700 27.40100 3.73900 1.000 28.38000 604 ALA A N 1
ATOM 9463 C CA . ALA A 1 604 ? 8.52600 26.04500 4.28700 1.000 30.63000 604 ALA A CA 1
ATOM 9464 C C . ALA A 1 604 ? 9.69600 25.72700 5.22700 1.000 29.23000 604 ALA A C 1
ATOM 9465 O O . ALA A 1 604 ? 9.50500 25.09300 6.27600 1.000 27.76000 604 ALA A O 1
ATOM 9472 N N . GLU A 1 605 ? 10.87600 26.28400 4.94300 1.000 26.57000 605 GLU A N 1
ATOM 9473 C CA . GLU A 1 605 ? 12.02600 26.08800 5.82100 1.000 28.38000 605 GLU A CA 1
ATOM 9474 C C . GLU A 1 605 ? 11.90600 26.84100 7.14700 1.000 31.52000 605 GLU A C 1
ATOM 9475 O O . GLU A 1 605 ? 12.54500 26.44800 8.12800 1.000 34.41000 605 GLU A O 1
ATOM 9487 N N . ALA A 1 606 ? 11.16200 27.95200 7.19000 1.000 25.60000 606 ALA A N 1
ATOM 9488 C CA . ALA A 1 606 ? 10.91900 28.66700 8.44700 1.000 29.02000 606 ALA A CA 1
ATOM 9489 C C . ALA A 1 606 ? 9.85500 27.96400 9.27900 1.000 29.30000 606 ALA A C 1
ATOM 9490 O O . ALA A 1 606 ? 9.86300 28.02000 10.52600 1.000 25.30000 606 ALA A O 1
ATOM 9497 N N . CYS A 1 607 ? 8.93300 27.31300 8.57500 1.000 34.13000 607 CYS A N 1
ATOM 9498 C CA . CYS A 1 607 ? 7.88900 26.52700 9.20200 1.000 34.59000 607 CYS A CA 1
ATOM 9499 C C . CYS A 1 607 ? 8.43400 25.29500 9.91000 1.000 30.50000 607 CYS A C 1
ATOM 9500 O O . CYS A 1 607 ? 7.85800 24.86700 10.91700 1.000 32.84000 607 CYS A O 1
ATOM 9508 N N . TRP A 1 608 ? 9.54300 24.73700 9.41500 1.000 30.10000 608 TRP A N 1
ATOM 9509 C CA . TRP A 1 608 ? 9.92600 23.34300 9.67400 1.000 30.58000 608 TRP A CA 1
ATOM 9510 C C . TRP A 1 608 ? 11.26900 23.22400 10.37600 1.000 30.78000 608 TRP A C 1
ATOM 9511 O O . TRP A 1 608 ? 11.41400 22.45300 11.33700 1.000 34.21000 608 TRP A O 1
ATOM 9532 N N . THR A 1 609 ? 12.27300 23.95300 9.90100 1.000 32.66000 609 THR A N 1
ATOM 9533 C CA . THR A 1 609 ? 13.60100 23.86000 10.47300 1.000 35.75000 609 THR A CA 1
ATOM 9534 C C . THR A 1 609 ? 13.76600 24.79000 11.66500 1.000 37.35000 609 THR A C 1
ATOM 9535 O O . THR A 1 609 ? 13.34900 25.94800 11.64300 1.000 33.72000 609 THR A O 1
ATOM 9546 N N . GLU A 1 610 ? 14.40300 24.24800 12.69200 1.000 32.94000 610 GLU A N 1
ATOM 9547 C CA . GLU A 1 610 ? 14.81100 24.96600 13.87700 1.000 31.36000 610 GLU A CA 1
ATOM 9548 C C . GLU A 1 610 ? 15.76600 26.09000 13.51600 1.000 32.53000 610 GLU A C 1
ATOM 9549 O O . GLU A 1 610 ? 16.64700 25.92700 12.67500 1.000 37.44000 610 GLU A O 1
ATOM 9561 N N . LYS A 1 611 ? 15.58200 27.23300 14.16900 1.000 41.61000 611 LYS A N 1
ATOM 9562 C CA . LYS A 1 611 ? 16.31100 28.46200 13.89300 1.000 33.85000 611 LYS A CA 1
ATOM 9563 C C . LYS A 1 611 ? 17.78700 28.20400 13.83200 1.000 33.15000 611 LYS A C 1
ATOM 9564 O O . LYS A 1 611 ? 18.48100 28.77400 12.99000 1.000 43.42000 611 LYS A O 1
ATOM 9583 N N . GLN A 1 612 ? 18.26600 27.31800 14.68500 1.000 33.76000 612 GLN A N 1
ATOM 9584 C CA . GLN A 1 612 ? 19.70200 27.10700 14.76200 1.000 39.09000 612 GLN A CA 1
ATOM 9585 C C . GLN A 1 612 ? 20.27800 26.42600 13.52900 1.000 41.37000 612 GLN A C 1
ATOM 9586 O O . GLN A 1 612 ? 21.49200 26.52100 13.31100 1.000 44.76000 612 GLN A O 1
ATOM 9600 N N . HIS A 1 613 ? 19.45700 25.75600 12.71700 1.000 39.34000 613 HIS A N 1
ATOM 9601 C CA . HIS A 1 613 ? 19.95300 25.10400 11.51300 1.000 43.22000 613 HIS A CA 1
ATOM 9602 C C . HIS A 1 613 ? 19.68500 25.92100 10.25000 1.000 44.08000 613 HIS A C 1
ATOM 9603 O O . HIS A 1 613 ? 19.99100 25.45600 9.13700 1.000 38.43000 613 HIS A O 1
ATOM 9617 N N . ARG A 1 614 ? 19.13400 27.12200 10.39200 1.000 38.77000 614 ARG A N 1
ATOM 9618 C CA . ARG A 1 614 ? 18.74700 27.94200 9.24100 1.000 48.72000 614 ARG A CA 1
ATOM 9619 C C . ARG A 1 614 ? 19.82700 28.97000 8.92800 1.000 46.01000 614 ARG A C 1
ATOM 9620 O O . ARG A 1 614 ? 20.08500 29.86600 9.73000 1.000 51.88000 614 ARG A O 1
ATOM 9641 N N . ASP A 1 615 ? 20.42700 28.86300 7.73800 1.000 48.03000 615 ASP A N 1
ATOM 9642 C CA . ASP A 1 615 ? 21.47900 29.76000 7.28600 1.000 43.64000 615 ASP A CA 1
ATOM 9643 C C . ASP A 1 615 ? 21.23500 30.15400 5.84300 1.000 41.96000 615 ASP A C 1
ATOM 9644 O O . ASP A 1 615 ? 20.95300 29.30500 4.99500 1.000 39.75000 615 ASP A O 1
ATOM 9653 N N . TRP A 1 616 ? 21.39700 31.44700 5.55700 1.000 44.93000 616 TRP A N 1
ATOM 9654 C CA . TRP A 1 616 ? 21.10000 31.94400 4.21800 1.000 39.46000 616 TRP A CA 1
ATOM 9655 C C . TRP A 1 616 ? 21.96200 31.25600 3.17100 1.000 40.20000 616 TRP A C 1
ATOM 9656 O O . TRP A 1 616 ? 21.45700 30.72700 2.17500 1.000 33.78000 616 TRP A O 1
ATOM 9677 N N . THR A 1 617 ? 23.27900 31.27200 3.38900 1.000 40.00000 617 THR A N 1
ATOM 9678 C CA . THR A 1 617 ? 24.22200 30.74500 2.41700 1.000 37.69000 617 THR A CA 1
ATOM 9679 C C . THR A 1 617 ? 23.97500 29.26000 2.18600 1.000 40.60000 617 THR A C 1
ATOM 9680 O O . THR A 1 617 ? 23.92200 28.80100 1.03500 1.000 42.65000 617 THR A O 1
ATOM 9691 N N . ASP A 1 618 ? 23.75900 28.50700 3.27000 1.000 37.03000 618 ASP A N 1
ATOM 9692 C CA . ASP A 1 618 ? 23.45200 27.09100 3.15000 1.000 37.37000 618 ASP A CA 1
ATOM 9693 C C . ASP A 1 618 ? 22.15100 26.87200 2.38600 1.000 35.14000 618 ASP A C 1
ATOM 9694 O O . ASP A 1 618 ? 22.09300 26.03000 1.48700 1.000 35.60000 618 ASP A O 1
ATOM 9703 N N . TYR A 1 619 ? 21.10100 27.63100 2.71400 1.000 33.91000 619 TYR A N 1
ATOM 9704 C CA . TYR A 1 619 ? 19.83200 27.49000 2.00000 1.000 37.04000 619 TYR A CA 1
ATOM 9705 C C . TYR A 1 619 ? 19.96900 27.81600 0.51100 1.000 40.79000 619 TYR A C 1
ATOM 9706 O O . TYR A 1 619 ? 19.30100 27.19600 -0.33400 1.000 33.73000 619 TYR A O 1
ATOM 9724 N N . LEU A 1 620 ? 20.84000 28.76300 0.15000 1.000 38.98000 620 LEU A N 1
ATOM 9725 C CA . LEU A 1 620 ? 20.92800 29.09200 -1.27100 1.000 39.75000 620 LEU A CA 1
ATOM 9726 C C . LEU A 1 620 ? 21.54700 27.95800 -2.08100 1.000 42.82000 620 LEU A C 1
ATOM 9727 O O . LEU A 1 620 ? 21.20600 27.77400 -3.27000 1.000 34.57000 620 LEU A O 1
ATOM 9743 N N . SER A 1 621 ? 22.44700 27.18800 -1.45100 1.000 36.39000 621 SER A N 1
ATOM 9744 C CA . SER A 1 621 ? 23.09800 26.08400 -2.14300 1.000 43.68000 621 SER A CA 1
ATOM 9745 C C . SER A 1 621 ? 22.17500 24.88600 -2.24100 1.000 40.05000 621 SER A C 1
ATOM 9746 O O . SER A 1 621 ? 22.28100 24.09000 -3.18700 1.000 38.71000 621 SER A O 1
ATOM 9754 N N . ARG A 1 622 ? 21.26900 24.74400 -1.27600 1.000 39.68000 622 ARG A N 1
ATOM 9755 C CA . ARG A 1 622 ? 20.24800 23.71200 -1.39300 1.000 38.17000 622 ARG A CA 1
ATOM 9756 C C . ARG A 1 622 ? 19.20300 24.11900 -2.42500 1.000 38.83000 622 ARG A C 1
ATOM 9757 O O . ARG A 1 622 ? 18.75300 23.28200 -3.21700 1.000 35.22000 622 ARG A O 1
ATOM 9778 N N . LEU A 1 623 ? 18.86200 25.41300 -2.48300 1.000 39.01000 623 LEU A N 1
ATOM 9779 C CA . LEU A 1 623 ? 17.91400 25.88900 -3.49100 1.000 41.89000 623 LEU A CA 1
ATOM 9780 C C . LEU A 1 623 ? 18.47500 25.68700 -4.89300 1.000 41.68000 623 LEU A C 1
ATOM 9781 O O . LEU A 1 623 ? 17.81400 25.13700 -5.78200 1.000 38.61000 623 LEU A O 1
ATOM 9797 N N . LYS A 1 624 ? 19.72500 26.08800 -5.08700 1.000 42.87000 624 LYS A N 1
ATOM 9798 C CA . LYS A 1 624 ? 20.37200 25.90300 -6.37500 1.000 37.51000 624 LYS A CA 1
ATOM 9799 C C . LYS A 1 624 ? 20.35100 24.44900 -6.83100 1.000 38.61000 624 LYS A C 1
ATOM 9800 O O . LYS A 1 624 ? 20.25600 24.18500 -8.04200 1.000 35.17000 624 LYS A O 1
ATOM 9819 N N . GLY A 1 625 ? 20.49200 23.49400 -5.90400 1.000 40.89000 625 GLY A N 1
ATOM 9820 C CA . GLY A 1 625 ? 20.38600 22.08800 -6.27200 1.000 38.55000 625 GLY A CA 1
ATOM 9821 C C . GLY A 1 625 ? 18.97500 21.56600 -6.38200 1.000 30.59000 625 GLY A C 1
ATOM 9822 O O . GLY A 1 625 ? 18.76900 20.48400 -6.92800 1.000 36.41000 625 GLY A O 1
ATOM 9826 N N . HIS A 1 626 ? 17.99900 22.30100 -5.87800 1.000 39.25000 626 HIS A N 1
ATOM 9827 C CA . HIS A 1 626 ? 16.61500 21.90100 -6.05700 1.000 34.82000 626 HIS A CA 1
ATOM 9828 C C . HIS A 1 626 ? 16.05100 22.38700 -7.35900 1.000 33.97000 626 HIS A C 1
ATOM 9829 O O . HIS A 1 626 ? 15.20300 21.71400 -7.95100 1.000 34.66000 626 HIS A O 1
ATOM 9843 N N . LEU A 1 627 ? 16.45800 23.59100 -7.74900 1.000 36.48000 627 LEU A N 1
ATOM 9844 C CA . LEU A 1 627 ? 16.02400 24.22400 -8.99500 1.000 38.67000 627 LEU A CA 1
ATOM 9845 C C . LEU A 1 627 ? 15.80000 23.24000 -10.13800 1.000 34.99000 627 LEU A C 1
ATOM 9846 O O . LEU A 1 627 ? 14.71800 23.26800 -10.75100 1.000 34.86000 627 LEU A O 1
ATOM 9862 N N . PRO A 1 628 ? 16.76800 22.39500 -10.50700 1.000 38.02000 628 PRO A N 1
ATOM 9863 C CA . PRO A 1 628 ? 16.51800 21.41300 -11.58900 1.000 39.75000 628 PRO A CA 1
ATOM 9864 C C . PRO A 1 628 ? 15.23800 20.62100 -11.40100 1.000 36.91000 628 PRO A C 1
ATOM 9865 O O . PRO A 1 628 ? 14.53600 20.33500 -12.39100 1.000 37.45000 628 PRO A O 1
ATOM 9876 N N . LEU A 1 629 ? 14.88000 20.30500 -10.15700 1.000 34.40000 629 LEU A N 1
ATOM 9877 C CA . LEU A 1 629 ? 13.68000 19.51900 -9.93700 1.000 30.83000 629 LEU A CA 1
ATOM 9878 C C . LEU A 1 629 ? 12.42400 20.31100 -10.27900 1.000 36.76000 629 LEU A C 1
ATOM 9879 O O . LEU A 1 629 ? 11.41400 19.74000 -10.74300 1.000 35.64000 629 LEU A O 1
ATOM 9895 N N . LEU A 1 630 ? 12.46600 21.62500 -10.09300 1.000 35.53000 630 LEU A N 1
ATOM 9896 C CA . LEU A 1 630 ? 11.32900 22.41700 -10.55500 1.000 42.77000 630 LEU A CA 1
ATOM 9897 C C . LEU A 1 630 ? 11.33100 22.60600 -12.07300 1.000 34.39000 630 LEU A C 1
ATOM 9898 O O . LEU A 1 630 ? 10.24900 22.76700 -12.66500 1.000 29.25000 630 LEU A O 1
ATOM 9914 N N . ASP A 1 631 ? 12.51600 22.56700 -12.71900 1.000 38.88000 631 ASP A N 1
ATOM 9915 C CA . ASP A 1 631 ? 12.54900 22.61500 -14.19200 1.000 32.11000 631 ASP A CA 1
ATOM 9916 C C . ASP A 1 631 ? 11.89800 21.36400 -14.79600 1.000 34.53000 631 ASP A C 1
ATOM 9917 O O . ASP A 1 631 ? 11.14800 21.44700 -15.78000 1.000 38.65000 631 ASP A O 1
ATOM 9926 N N . LEU A 1 632 ? 12.14700 20.19600 -14.19300 1.000 34.41000 632 LEU A N 1
ATOM 9927 C CA . LEU A 1 632 ? 11.56700 18.94400 -14.68900 1.000 31.95000 632 LEU A CA 1
ATOM 9928 C C . LEU A 1 632 ? 10.04000 18.93000 -14.57700 1.000 34.91000 632 LEU A C 1
ATOM 9929 O O . LEU A 1 632 ? 9.35700 18.31900 -15.41100 1.000 32.97000 632 LEU A O 1
ATOM 9945 N N . GLN A 1 633 ? 9.49200 19.62500 -13.58300 1.000 37.42000 633 GLN A N 1
ATOM 9946 C CA . GLN A 1 633 ? 8.05000 19.75100 -13.38400 1.000 38.17000 633 GLN A CA 1
ATOM 9947 C C . GLN A 1 633 ? 7.42800 20.91400 -14.17400 1.000 40.38000 633 GLN A C 1
ATOM 9948 O O . GLN A 1 633 ? 6.20000 21.08300 -14.11800 1.000 29.11000 633 GLN A O 1
ATOM 9962 N N . GLY A 1 634 ? 8.22700 21.69300 -14.91400 1.000 36.06000 634 GLY A N 1
ATOM 9963 C CA . GLY A 1 634 ? 7.71200 22.87200 -15.61600 1.000 34.01000 634 GLY A CA 1
ATOM 9964 C C . GLY A 1 634 ? 7.06900 23.87900 -14.68300 1.000 36.41000 634 GLY A C 1
ATOM 9965 O O . GLY A 1 634 ? 5.91300 24.25900 -14.88700 1.000 33.26000 634 GLY A O 1
ATOM 9969 N N . VAL A 1 635 ? 7.76600 24.24000 -13.60500 1.000 33.45000 635 VAL A N 1
ATOM 9970 C CA . VAL A 1 635 ? 7.30800 25.21000 -12.61300 1.000 35.68000 635 VAL A CA 1
ATOM 9971 C C . VAL A 1 635 ? 8.07100 26.48500 -12.89400 1.000 33.32000 635 VAL A C 1
ATOM 9972 O O . VAL A 1 635 ? 9.30700 26.48500 -12.84600 1.000 29.19000 635 VAL A O 1
ATOM 9985 N N . ASN A 1 636 ? 7.35900 27.55600 -13.23100 1.000 31.34000 636 ASN A N 1
ATOM 9986 C CA . ASN A 1 636 ? 8.04100 28.77200 -13.70900 1.000 40.37000 636 ASN A CA 1
ATOM 9987 C C . ASN A 1 636 ? 8.47200 29.69800 -12.56500 1.000 39.65000 636 ASN A C 1
ATOM 9988 O O . ASN A 1 636 ? 7.99400 30.82400 -12.42400 1.000 40.94000 636 ASN A O 1
ATOM 9999 N N . TYR A 1 637 ? 9.40800 29.22000 -11.76200 1.000 36.56000 637 TYR A N 1
ATOM 10000 C CA . TYR A 1 637 ? 9.91800 30.00400 -10.65300 1.000 37.54000 637 TYR A CA 1
ATOM 10001 C C . TYR A 1 637 ? 10.70600 31.20800 -11.16400 1.000 36.34000 637 TYR A C 1
ATOM 10002 O O . TYR A 1 637 ? 11.29900 31.16900 -12.24400 1.000 43.07000 637 TYR A O 1
ATOM 10020 N N . ARG A 1 638 ? 10.72000 32.28400 -10.37000 1.000 33.08000 638 ARG A N 1
ATOM 10021 C CA . ARG A 1 638 ? 11.64500 33.37800 -10.63600 1.000 36.83000 638 ARG A CA 1
ATOM 10022 C C . ARG A 1 638 ? 13.06300 32.91000 -10.34800 1.000 34.27000 638 ARG A C 1
ATOM 10023 O O . ARG A 1 638 ? 13.33900 32.38700 -9.26200 1.000 34.44000 638 ARG A O 1
ATOM 10044 N N . LYS A 1 639 ? 13.96900 33.14700 -11.29600 1.000 33.36000 639 LYS A N 1
ATOM 10045 C CA . LYS A 1 639 ? 15.28000 32.52000 -11.28200 1.000 35.91000 639 LYS A CA 1
ATOM 10046 C C . LYS A 1 639 ? 16.23100 33.31300 -10.41000 1.000 40.08000 639 LYS A C 1
ATOM 10047 O O . LYS A 1 639 ? 16.61500 34.43100 -10.78600 1.000 39.38000 639 LYS A O 1
ATOM 10066 N N . PRO A 1 640 ? 16.61400 32.80400 -9.24800 1.000 44.15000 640 PRO A N 1
ATOM 10067 C CA . PRO A 1 640 ? 17.49300 33.58800 -8.37300 1.000 45.80000 640 PRO A CA 1
ATOM 10068 C C . PRO A 1 640 ? 18.71700 34.18000 -9.04500 1.000 45.64000 640 PRO A C 1
ATOM 10069 O O . PRO A 1 640 ? 19.15000 35.27300 -8.64200 1.000 34.52000 640 PRO A O 1
ATOM 10080 N N . TRP A 1 641 ? 19.28600 33.48200 -10.03700 1.000 46.27000 641 TRP A N 1
ATOM 10081 C CA . TRP A 1 641 ? 20.63000 33.74900 -10.52800 1.000 45.55000 641 TRP A CA 1
ATOM 10082 C C . TRP A 1 641 ? 20.67400 34.32400 -11.94300 1.000 48.71000 641 TRP A C 1
ATOM 10083 O O . TRP A 1 641 ? 21.76600 34.45500 -12.50700 1.000 47.76000 641 TRP A O 1
ATOM 10104 N N . LYS A 1 642 ? 19.53800 34.72500 -12.50800 1.000 43.79000 642 LYS A N 1
ATOM 10105 C CA . LYS A 1 642 ? 19.52800 35.32000 -13.84500 1.000 50.91000 642 LYS A CA 1
ATOM 10106 C C . LYS A 1 642 ? 19.78400 36.81200 -13.77000 1.000 45.51000 642 LYS A C 1
ATOM 10107 O O . LYS A 1 642 ? 20.38000 37.37400 -14.69100 1.000 57.49000 642 LYS A O 1
ATOM 10126 N N . GLY B 1 3 ? -6.28300 -10.16800 -17.93900 1.000 38.60000 3 GLY B N 1
ATOM 10127 C CA . GLY B 1 3 ? -7.51700 -9.37500 -17.94500 1.000 34.53000 3 GLY B CA 1
ATOM 10128 C C . GLY B 1 3 ? -8.55300 -10.15200 -18.75300 1.000 39.05000 3 GLY B C 1
ATOM 10129 O O . GLY B 1 3 ? -9.72600 -9.70200 -18.91000 1.000 44.14000 3 GLY B O 1
ATOM 10132 N N . SER B 1 4 ? -8.14500 -11.33200 -19.23400 1.000 56.50000 4 SER B N 1
ATOM 10133 C CA . SER B 1 4 ? -8.84400 -12.02800 -20.30100 1.000 47.93000 4 SER B CA 1
ATOM 10134 C C . SER B 1 4 ? -9.31200 -13.41000 -19.88200 1.000 49.04000 4 SER B C 1
ATOM 10135 O O . SER B 1 4 ? -8.60700 -14.14400 -19.17800 1.000 45.95000 4 SER B O 1
ATOM 10143 N N . GLU B 1 5 ? -10.49300 -13.76300 -20.37600 1.000 49.03000 5 GLU B N 1
ATOM 10144 C CA . GLU B 1 5 ? -11.08100 -15.06700 -20.15900 1.000 50.27000 5 GLU B CA 1
ATOM 10145 C C . GLU B 1 5 ? -10.56500 -16.08700 -21.16600 1.000 55.48000 5 GLU B C 1
ATOM 10146 O O . GLU B 1 5 ? -10.88400 -17.27300 -21.05300 1.000 55.66000 5 GLU B O 1
ATOM 10158 N N . TYR B 1 6 ? -9.79000 -15.64600 -22.15400 1.000 56.26000 6 TYR B N 1
ATOM 10159 C CA . TYR B 1 6 ? -9.26000 -16.50900 -23.19800 1.000 54.25000 6 TYR B CA 1
ATOM 10160 C C . TYR B 1 6 ? -7.76300 -16.29600 -23.31700 1.000 47.28000 6 TYR B C 1
ATOM 10161 O O . TYR B 1 6 ? -7.27800 -15.16700 -23.27200 1.000 44.08000 6 TYR B O 1
ATOM 10179 N N . ARG B 1 7 ? -7.03100 -17.39300 -23.43700 1.000 45.93000 7 ARG B N 1
ATOM 10180 C CA . ARG B 1 7 ? -5.58300 -17.32400 -23.48300 1.000 44.77000 7 ARG B CA 1
ATOM 10181 C C . ARG B 1 7 ? -5.04300 -18.28300 -24.52900 1.000 44.93000 7 ARG B C 1
ATOM 10182 O O . ARG B 1 7 ? -5.57100 -19.37700 -24.73200 1.000 41.20000 7 ARG B O 1
ATOM 10203 N N . VAL B 1 8 ? -3.98900 -17.85300 -25.19600 1.000 38.48000 8 VAL B N 1
ATOM 10204 C CA . VAL B 1 8 ? -3.30200 -18.67600 -26.16500 1.000 40.99000 8 VAL B CA 1
ATOM 10205 C C . VAL B 1 8 ? -1.87900 -18.85000 -25.67900 1.000 41.26000 8 VAL B C 1
ATOM 10206 O O . VAL B 1 8 ? -1.22800 -17.87200 -25.32200 1.000 34.21000 8 VAL B O 1
ATOM 10219 N N . ASP B 1 9 ? -1.41400 -20.10200 -25.63000 1.000 41.94000 9 ASP B N 1
ATOM 10220 C CA . ASP B 1 9 ? -0.02700 -20.41800 -25.30700 1.000 38.64000 9 ASP B CA 1
ATOM 10221 C C . ASP B 1 9 ? 0.63500 -21.06100 -26.51700 1.000 46.49000 9 ASP B C 1
ATOM 10222 O O . ASP B 1 9 ? 0.07200 -21.97900 -27.10900 1.000 51.28000 9 ASP B O 1
ATOM 10231 N N . LEU B 1 10 ? 1.84200 -20.60300 -26.86000 1.000 43.90000 10 LEU B N 1
ATOM 10232 C CA . LEU B 1 10 ? 2.59600 -21.10400 -28.00000 1.000 41.38000 10 LEU B CA 1
ATOM 10233 C C . LEU B 1 10 ? 3.95400 -21.58300 -27.53000 1.000 37.46000 10 LEU B C 1
ATOM 10234 O O . LEU B 1 10 ? 4.64500 -20.86800 -26.80200 1.000 36.56000 10 LEU B O 1
ATOM 10250 N N . VAL B 1 11 ? 4.35400 -22.75500 -27.99000 1.000 31.06000 11 VAL B N 1
ATOM 10251 C CA . VAL B 1 11 ? 5.56900 -23.37700 -27.50200 1.000 37.66000 11 VAL B CA 1
ATOM 10252 C C . VAL B 1 11 ? 6.36400 -23.91200 -28.66400 1.000 34.60000 11 VAL B C 1
ATOM 10253 O O . VAL B 1 11 ? 5.79700 -24.42300 -29.62100 1.000 45.31000 11 VAL B O 1
ATOM 10266 N N . VAL B 1 12 ? 7.68100 -23.83700 -28.56800 1.000 33.67000 12 VAL B N 1
ATOM 10267 C CA . VAL B 1 12 ? 8.52200 -24.48400 -29.56300 1.000 36.76000 12 VAL B CA 1
ATOM 10268 C C . VAL B 1 12 ? 8.71300 -25.92200 -29.10000 1.000 44.13000 12 VAL B C 1
ATOM 10269 O O . VAL B 1 12 ? 9.31500 -26.16000 -28.05500 1.000 35.32000 12 VAL B O 1
ATOM 10282 N N . LEU B 1 13 ? 8.17000 -26.88000 -29.85500 1.000 40.88000 13 LEU B N 1
ATOM 10283 C CA . LEU B 1 13 ? 8.29400 -28.27700 -29.45200 1.000 42.93000 13 LEU B CA 1
ATOM 10284 C C . LEU B 1 13 ? 9.58200 -28.90800 -29.96300 1.000 48.30000 13 LEU B C 1
ATOM 10285 O O . LEU B 1 13 ? 10.18200 -29.72500 -29.26200 1.000 47.52000 13 LEU B O 1
ATOM 10301 N N . SER B 1 14 ? 10.01900 -28.57100 -31.17800 1.000 46.21000 14 SER B N 1
ATOM 10302 C CA . SER B 1 14 ? 11.27100 -29.12400 -31.67900 1.000 38.49000 14 SER B CA 1
ATOM 10303 C C . SER B 1 14 ? 11.79300 -28.30900 -32.84500 1.000 47.61000 14 SER B C 1
ATOM 10304 O O . SER B 1 14 ? 11.01600 -27.73400 -33.60300 1.000 47.40000 14 SER B O 1
ATOM 10312 N N . GLU B 1 15 ? 13.11600 -28.33900 -33.02700 1.000 48.20000 15 GLU B N 1
ATOM 10313 C CA . GLU B 1 15 ? 13.77900 -27.61700 -34.11200 1.000 46.19000 15 GLU B CA 1
ATOM 10314 C C . GLU B 1 15 ? 14.76100 -28.53400 -34.82400 1.000 40.21000 15 GLU B C 1
ATOM 10315 O O . GLU B 1 15 ? 15.89100 -28.72500 -34.38300 1.000 51.85000 15 GLU B O 1
ATOM 10327 N N . GLN B 1 16 ? 14.33000 -29.10800 -35.92600 1.000 51.10000 16 GLN B N 1
ATOM 10328 C CA . GLN B 1 16 ? 15.21900 -29.82700 -36.82200 1.000 56.40000 16 GLN B CA 1
ATOM 10329 C C . GLN B 1 16 ? 15.52200 -28.93900 -38.01200 1.000 58.64000 16 GLN B C 1
ATOM 10330 O O . GLN B 1 16 ? 14.80400 -27.97100 -38.26900 1.000 70.58000 16 GLN B O 1
ATOM 10344 N N . LYS B 1 17 ? 16.57100 -29.29600 -38.75900 1.000 52.89000 17 LYS B N 1
ATOM 10345 C CA . LYS B 1 17 ? 17.09100 -28.38600 -39.77300 1.000 49.85000 17 LYS B CA 1
ATOM 10346 C C . LYS B 1 17 ? 15.94100 -27.71100 -40.51400 1.000 58.29000 17 LYS B C 1
ATOM 10347 O O . LYS B 1 17 ? 15.19300 -28.38600 -41.23900 1.000 54.99000 17 LYS B O 1
ATOM 10366 N N . GLN B 1 18 ? 15.77300 -26.39500 -40.25800 1.000 63.62000 18 GLN B N 1
ATOM 10367 C CA . GLN B 1 18 ? 14.73000 -25.51500 -40.84500 1.000 55.91000 18 GLN B CA 1
ATOM 10368 C C . GLN B 1 18 ? 13.34500 -26.16500 -40.85200 1.000 58.73000 18 GLN B C 1
ATOM 10369 O O . GLN B 1 18 ? 12.51400 -25.86200 -41.70500 1.000 59.29000 18 GLN B O 1
ATOM 10383 N N . ASN B 1 19 ? 13.06600 -27.02800 -39.87300 1.000 62.39000 19 ASN B N 1
ATOM 10384 C CA . ASN B 1 19 ? 11.77100 -27.70300 -39.71600 1.000 54.94000 19 ASN B CA 1
ATOM 10385 C C . ASN B 1 19 ? 11.40300 -27.53700 -38.24500 1.000 58.55000 19 ASN B C 1
ATOM 10386 O O . ASN B 1 19 ? 11.76400 -28.37200 -37.41000 1.000 66.35000 19 ASN B O 1
ATOM 10397 N N . CYS B 1 20 ? 10.71700 -26.44400 -37.91700 1.000 61.91000 20 CYS B N 1
ATOM 10398 C CA . CYS B 1 20 ? 10.35900 -26.14200 -36.53600 1.000 54.06000 20 CYS B CA 1
ATOM 10399 C C . CYS B 1 20 ? 8.91700 -26.55400 -36.27500 1.000 52.89000 20 CYS B C 1
ATOM 10400 O O . CYS B 1 20 ? 8.00400 -26.13900 -36.99700 1.000 48.28000 20 CYS B O 1
ATOM 10408 N N . ARG B 1 21 ? 8.71300 -27.32900 -35.21000 1.000 55.41000 21 ARG B N 1
ATOM 10409 C CA . ARG B 1 21 ? 7.38300 -27.73200 -34.76500 1.000 45.79000 21 ARG B CA 1
ATOM 10410 C C . ARG B 1 21 ? 6.95500 -26.96200 -33.52500 1.000 41.72000 21 ARG B C 1
ATOM 10411 O O . ARG B 1 21 ? 7.71900 -26.84400 -32.56400 1.000 42.64000 21 ARG B O 1
ATOM 10432 N N . PHE B 1 22 ? 5.70900 -26.48900 -33.54400 1.000 41.51000 22 PHE B N 1
ATOM 10433 C CA . PHE B 1 22 ? 5.11500 -25.70300 -32.48400 1.000 36.65000 22 PHE B CA 1
ATOM 10434 C C . PHE B 1 22 ? 3.92000 -26.43300 -31.89600 1.000 35.13000 22 PHE B C 1
ATOM 10435 O O . PHE B 1 22 ? 3.24700 -27.19300 -32.58700 1.000 37.27000 22 PHE B O 1
ATOM 10452 N N . GLY B 1 23 ? 3.63900 -26.15900 -30.62800 1.000 25.66000 23 GLY B N 1
ATOM 10453 C CA . GLY B 1 23 ? 2.35700 -26.46300 -30.03100 1.000 29.71000 23 GLY B CA 1
ATOM 10454 C C . GLY B 1 23 ? 1.58400 -25.21400 -29.66600 1.000 34.47000 23 GLY B C 1
ATOM 10455 O O . GLY B 1 23 ? 2.11500 -24.30100 -29.03700 1.000 30.50000 23 GLY B O 1
ATOM 10459 N N . LEU B 1 24 ? 0.29900 -25.21400 -30.01200 1.000 37.40000 24 LEU B N 1
ATOM 10460 C CA . LEU B 1 24 ? -0.62900 -24.13800 -29.68900 1.000 36.31000 24 LEU B CA 1
ATOM 10461 C C . LEU B 1 24 ? -1.73500 -24.66000 -28.78500 1.000 39.34000 24 LEU B C 1
ATOM 10462 O O . LEU B 1 24 ? -2.44200 -25.59900 -29.14100 1.000 30.23000 24 LEU B O 1
ATOM 10478 N N . THR B 1 25 ? -1.92400 -23.99300 -27.65500 1.000 43.33000 25 THR B N 1
ATOM 10479 C CA . THR B 1 25 ? -2.90800 -24.36000 -26.65200 1.000 47.53000 25 THR B CA 1
ATOM 10480 C C . THR B 1 25 ? -3.78200 -23.15000 -26.40000 1.000 42.14000 25 THR B C 1
ATOM 10481 O O . THR B 1 25 ? -3.28500 -22.10500 -25.99000 1.000 44.05000 25 THR B O 1
ATOM 10492 N N . PHE B 1 26 ? -5.07200 -23.28900 -26.66700 1.000 44.68000 26 PHE B N 1
ATOM 10493 C CA . PHE B 1 26 ? -6.02200 -22.19500 -26.56400 1.000 46.99000 26 PHE B CA 1
ATOM 10494 C C . PHE B 1 26 ? -6.98100 -22.47100 -25.41700 1.000 52.21000 26 PHE B C 1
ATOM 10495 O O . PHE B 1 26 ? -7.78500 -23.40200 -25.48800 1.000 44.50000 26 PHE B O 1
ATOM 10512 N N . HIS B 1 27 ? -6.94300 -21.63700 -24.39300 1.000 56.94000 27 HIS B N 1
ATOM 10513 C CA . HIS B 1 27 ? -7.66300 -21.91500 -23.16000 1.000 55.60000 27 HIS B CA 1
ATOM 10514 C C . HIS B 1 27 ? -8.94000 -21.09100 -23.09900 1.000 50.30000 27 HIS B C 1
ATOM 10515 O O . HIS B 1 27 ? -8.94400 -19.91100 -23.45200 1.000 47.81000 27 HIS B O 1
ATOM 10529 N N . ASN B 1 28 ? -10.02100 -21.73800 -22.70400 1.000 47.93000 28 ASN B N 1
ATOM 10530 C CA . ASN B 1 28 ? -11.29500 -21.08800 -22.44700 1.000 50.80000 28 ASN B CA 1
ATOM 10531 C C . ASN B 1 28 ? -11.46500 -20.98000 -20.94200 1.000 51.52000 28 ASN B C 1
ATOM 10532 O O . ASN B 1 28 ? -12.04200 -21.86200 -20.31600 1.000 55.64000 28 ASN B O 1
ATOM 10543 N N . LEU B 1 29 ? -10.96300 -19.87900 -20.36000 1.000 54.66000 29 LEU B N 1
ATOM 10544 C CA . LEU B 1 29 ? -11.02600 -19.68500 -18.91000 1.000 56.94000 29 LEU B CA 1
ATOM 10545 C C . LEU B 1 29 ? -12.39100 -19.21200 -18.42800 1.000 56.23000 29 LEU B C 1
ATOM 10546 O O . LEU B 1 29 ? -12.63000 -19.23400 -17.22300 1.000 59.71000 29 LEU B O 1
ATOM 10562 N N . SER B 1 30 ? -13.30300 -18.88100 -19.33900 1.000 61.65000 30 SER B N 1
ATOM 10563 C CA . SER B 1 30 ? -14.57800 -18.27400 -18.99800 1.000 60.98000 30 SER B CA 1
ATOM 10564 C C . SER B 1 30 ? -15.48400 -19.23700 -18.23500 1.000 66.98000 30 SER B C 1
ATOM 10565 O O . SER B 1 30 ? -15.09400 -20.34000 -17.84000 1.000 62.55000 30 SER B O 1
ATOM 10573 N N . ASP B 1 31 ? -16.72500 -18.77100 -18.03300 1.000 81.20000 31 ASP B N 1
ATOM 10574 C CA . ASP B 1 31 ? -17.79700 -19.49600 -17.37200 1.000 78.60000 31 ASP B CA 1
ATOM 10575 C C . ASP B 1 31 ? -18.65700 -20.26900 -18.35000 1.000 78.29000 31 ASP B C 1
ATOM 10576 O O . ASP B 1 31 ? -19.23500 -21.29000 -17.97500 1.000 80.25000 31 ASP B O 1
ATOM 10585 N N . GLN B 1 32 ? -18.78500 -19.78400 -19.58200 1.000 71.42000 32 GLN B N 1
ATOM 10586 C CA . GLN B 1 32 ? -19.66500 -20.38900 -20.56800 1.000 68.34000 32 GLN B CA 1
ATOM 10587 C C . GLN B 1 32 ? -18.85300 -21.16700 -21.59100 1.000 74.52000 32 GLN B C 1
ATOM 10588 O O . GLN B 1 32 ? -17.62900 -21.06100 -21.67100 1.000 75.08000 32 GLN B O 1
ATOM 10602 N N . ASP B 1 33 ? -19.56200 -21.96300 -22.37700 1.000 75.76000 33 ASP B N 1
ATOM 10603 C CA . ASP B 1 33 ? -18.95800 -22.69600 -23.47300 1.000 76.20000 33 ASP B CA 1
ATOM 10604 C C . ASP B 1 33 ? -18.85600 -21.78300 -24.68300 1.000 72.70000 33 ASP B C 1
ATOM 10605 O O . ASP B 1 33 ? -19.64200 -20.84600 -24.83600 1.000 66.22000 33 ASP B O 1
ATOM 10614 N N . LEU B 1 34 ? -17.87000 -22.05600 -25.53900 1.000 69.75000 34 LEU B N 1
ATOM 10615 C CA . LEU B 1 34 ? -17.66600 -21.29600 -26.77400 1.000 69.69000 34 LEU B CA 1
ATOM 10616 C C . LEU B 1 34 ? -18.24100 -22.10300 -27.92700 1.000 64.94000 34 LEU B C 1
ATOM 10617 O O . LEU B 1 34 ? -17.74200 -23.18300 -28.23400 1.000 68.43000 34 LEU B O 1
ATOM 10633 N N . ASN B 1 35 ? -19.27300 -21.58300 -28.57600 1.000 70.70000 35 ASN B N 1
ATOM 10634 C CA . ASN B 1 35 ? -19.90000 -22.28100 -29.68400 1.000 74.20000 35 ASN B CA 1
ATOM 10635 C C . ASN B 1 35 ? -19.52900 -21.61600 -30.99500 1.000 75.68000 35 ASN B C 1
ATOM 10636 O O . ASN B 1 35 ? -19.42200 -20.38900 -31.06300 1.000 71.25000 35 ASN B O 1
ATOM 10647 N N . SER B 1 36 ? -19.37300 -22.43900 -32.03600 1.000 76.64000 36 SER B N 1
ATOM 10648 C CA . SER B 1 36 ? -19.01600 -21.97900 -33.37800 1.000 67.85000 36 SER B CA 1
ATOM 10649 C C . SER B 1 36 ? -17.91100 -20.93300 -33.28900 1.000 73.73000 36 SER B C 1
ATOM 10650 O O . SER B 1 36 ? -18.00600 -19.82600 -33.83200 1.000 71.53000 36 SER B O 1
ATOM 10658 N N . TRP B 1 37 ? -16.84700 -21.28600 -32.57600 1.000 65.97000 37 TRP B N 1
ATOM 10659 C CA . TRP B 1 37 ? -15.78600 -20.32300 -32.36100 1.000 58.59000 37 TRP B CA 1
ATOM 10660 C C . TRP B 1 37 ? -14.72700 -20.41800 -33.44200 1.000 59.37000 37 TRP B C 1
ATOM 10661 O O . TRP B 1 37 ? -14.57100 -21.43900 -34.11900 1.000 60.84000 37 TRP B O 1
ATOM 10682 N N . GLY B 1 38 ? -14.02400 -19.30400 -33.62400 1.000 60.63000 38 GLY B N 1
ATOM 10683 C CA . GLY B 1 38 ? -12.84800 -19.27400 -34.45600 1.000 54.62000 38 GLY B CA 1
ATOM 10684 C C . GLY B 1 38 ? -11.77400 -18.42500 -33.81600 1.000 56.98000 38 GLY B C 1
ATOM 10685 O O . GLY B 1 38 ? -12.01700 -17.27900 -33.42400 1.000 59.53000 38 GLY B O 1
ATOM 10689 N N . LEU B 1 39 ? -10.56700 -18.97000 -33.73800 1.000 51.38000 39 LEU B N 1
ATOM 10690 C CA . LEU B 1 39 ? -9.42000 -18.22600 -33.25100 1.000 48.12000 39 LEU B CA 1
ATOM 10691 C C . LEU B 1 39 ? -8.66600 -17.61100 -34.42800 1.000 41.78000 39 LEU B C 1
ATOM 10692 O O . LEU B 1 39 ? -8.43500 -18.26800 -35.44200 1.000 42.83000 39 LEU B O 1
ATOM 10708 N N . THR B 1 40 ? -8.28400 -16.34600 -34.27100 1.000 49.38000 40 THR B N 1
ATOM 10709 C CA . THR B 1 40 ? -7.49900 -15.60300 -35.25300 1.000 43.23000 40 THR B CA 1
ATOM 10710 C C . THR B 1 40 ? -6.29600 -14.95200 -34.57900 1.000 37.17000 40 THR B C 1
ATOM 10711 O O . THR B 1 40 ? -6.42700 -14.31900 -33.54000 1.000 42.88000 40 THR B O 1
ATOM 10722 N N . PHE B 1 41 ? -5.12400 -15.10500 -35.16400 1.000 39.24000 41 PHE B N 1
ATOM 10723 C CA . PHE B 1 41 ? -3.93600 -14.47300 -34.61500 1.000 40.44000 41 PHE B CA 1
ATOM 10724 C C . PHE B 1 41 ? -3.09900 -13.92200 -35.76800 1.000 33.63000 41 PHE B C 1
ATOM 10725 O O . PHE B 1 41 ? -3.24700 -14.33500 -36.91800 1.000 32.38000 41 PHE B O 1
ATOM 10742 N N . ALA B 1 42 ? -2.20500 -13.00000 -35.43500 1.000 30.35000 42 ALA B N 1
ATOM 10743 C CA . ALA B 1 42 ? -1.19600 -12.50000 -36.35200 1.000 31.64000 42 ALA B CA 1
ATOM 10744 C C . ALA B 1 42 ? 0.11400 -13.21700 -36.07500 1.000 32.81000 42 ALA B C 1
ATOM 10745 O O . ALA B 1 42 ? 0.58600 -13.22800 -34.93800 1.000 31.24000 42 ALA B O 1
ATOM 10752 N N . PHE B 1 43 ? 0.70200 -13.78000 -37.14000 1.000 31.24000 43 PHE B N 1
ATOM 10753 C CA . PHE B 1 43 ? 1.92400 -14.57500 -37.14500 1.000 31.21000 43 PHE B CA 1
ATOM 10754 C C . PHE B 1 43 ? 2.58400 -14.34300 -38.47800 1.000 31.61000 43 PHE B C 1
ATOM 10755 O O . PHE B 1 43 ? 1.90200 -14.35700 -39.49900 1.000 39.05000 43 PHE B O 1
ATOM 10772 N N . ASP B 1 44 ? 3.90300 -14.21100 -38.48500 1.000 33.21000 44 ASP B N 1
ATOM 10773 C CA . ASP B 1 44 ? 4.58500 -13.70500 -39.66600 1.000 32.99000 44 ASP B CA 1
ATOM 10774 C C . ASP B 1 44 ? 5.43100 -14.78400 -40.33800 1.000 31.79000 44 ASP B C 1
ATOM 10775 O O . ASP B 1 44 ? 6.19600 -14.48000 -41.25500 1.000 34.06000 44 ASP B O 1
ATOM 10784 N N . ARG B 1 45 ? 5.32400 -16.03400 -39.89400 1.000 34.65000 45 ARG B N 1
ATOM 10785 C CA . ARG B 1 45 ? 5.95300 -17.16400 -40.55700 1.000 25.50000 45 ARG B CA 1
ATOM 10786 C C . ARG B 1 45 ? 4.83800 -17.94400 -41.23700 1.000 31.73000 45 ARG B C 1
ATOM 10787 O O . ARG B 1 45 ? 3.66500 -17.76000 -40.91000 1.000 28.06000 45 ARG B O 1
ATOM 10808 N N . TYR B 1 46 ? 5.20900 -18.77500 -42.22300 1.000 31.75000 46 TYR B N 1
ATOM 10809 C CA . TYR B 1 46 ? 4.24200 -19.44700 -43.08800 1.000 33.89000 46 TYR B CA 1
ATOM 10810 C C . TYR B 1 46 ? 3.91600 -20.83300 -42.51900 1.000 36.02000 46 TYR B C 1
ATOM 10811 O O . TYR B 1 46 ? 4.77200 -21.72600 -42.48400 1.000 35.40000 46 TYR B O 1
ATOM 10829 N N . ILE B 1 47 ? 2.68700 -21.01100 -42.05200 1.000 32.41000 47 ILE B N 1
ATOM 10830 C CA . ILE B 1 47 ? 2.31100 -22.28800 -41.45000 1.000 45.69000 47 ILE B CA 1
ATOM 10831 C C . ILE B 1 47 ? 2.09100 -23.29700 -42.57500 1.000 44.89000 47 ILE B C 1
ATOM 10832 O O . ILE B 1 47 ? 1.27900 -23.06700 -43.48000 1.000 34.21000 47 ILE B O 1
ATOM 10848 N N . LEU B 1 48 ? 2.85300 -24.38100 -42.54800 1.000 39.04000 48 LEU B N 1
ATOM 10849 C CA . LEU B 1 48 ? 2.82300 -25.38400 -43.58700 1.000 36.28000 48 LEU B CA 1
ATOM 10850 C C . LEU B 1 48 ? 1.49100 -26.09800 -43.49900 1.000 35.10000 48 LEU B C 1
ATOM 10851 O O . LEU B 1 48 ? 1.22300 -26.73700 -42.48100 1.000 39.90000 48 LEU B O 1
ATOM 10867 N N . PRO B 1 49 ? 0.62100 -26.00400 -44.49700 1.000 40.33000 49 PRO B N 1
ATOM 10868 C CA . PRO B 1 49 ? -0.77600 -26.43100 -44.27100 1.000 49.30000 49 PRO B CA 1
ATOM 10869 C C . PRO B 1 49 ? -0.94800 -27.91400 -44.01400 1.000 40.08000 49 PRO B C 1
ATOM 10870 O O . PRO B 1 49 ? -1.89000 -28.27400 -43.29700 1.000 43.07000 49 PRO B O 1
ATOM 10881 N N . ASP B 1 50 ? -0.06400 -28.76800 -44.53000 1.000 40.90000 50 ASP B N 1
ATOM 10882 C CA . ASP B 1 50 ? -0.11900 -30.20400 -44.28200 1.000 39.07000 50 ASP B CA 1
ATOM 10883 C C . ASP B 1 50 ? 0.49200 -30.62400 -42.95500 1.000 38.21000 50 ASP B C 1
ATOM 10884 O O . ASP B 1 50 ? 0.52900 -31.82000 -42.66900 1.000 36.57000 50 ASP B O 1
ATOM 10893 N N . SER B 1 51 ? 1.01000 -29.69400 -42.15300 1.000 41.99000 51 SER B N 1
ATOM 10894 C CA . SER B 1 51 ? 1.58700 -30.05500 -40.86200 1.000 40.53000 51 SER B CA 1
ATOM 10895 C C . SER B 1 51 ? 0.59000 -29.89400 -39.71900 1.000 36.51000 51 SER B C 1
ATOM 10896 O O . SER B 1 51 ? 0.94400 -30.10600 -38.56100 1.000 35.77000 51 SER B O 1
ATOM 10904 N N . VAL B 1 52 ? -0.63700 -29.50900 -40.01300 1.000 36.90000 52 VAL B N 1
ATOM 10905 C CA . VAL B 1 52 ? -1.54100 -29.05400 -38.97300 1.000 43.61000 52 VAL B CA 1
ATOM 10906 C C . VAL B 1 52 ? -2.17700 -30.26600 -38.33500 1.000 33.53000 52 VAL B C 1
ATOM 10907 O O . VAL B 1 52 ? -2.75900 -31.09700 -39.01400 1.000 39.38000 52 VAL B O 1
ATOM 10920 N N . SER B 1 53 ? -2.07800 -30.35700 -37.03900 1.000 40.85000 53 SER B N 1
ATOM 10921 C CA . SER B 1 53 ? -2.45100 -31.58700 -36.36900 1.000 43.83000 53 SER B CA 1
ATOM 10922 C C . SER B 1 53 ? -3.95700 -31.74800 -36.29900 1.000 49.20000 53 SER B C 1
ATOM 10923 O O . SER B 1 53 ? -4.46200 -32.86700 -36.18900 1.000 51.94000 53 SER B O 1
ATOM 10931 N N . ASN B 1 54 ? -4.69300 -30.65100 -36.34100 1.000 47.38000 54 ASN B N 1
ATOM 10932 C CA . ASN B 1 54 ? -6.00400 -30.63100 -35.71600 1.000 52.64000 54 ASN B CA 1
ATOM 10933 C C . ASN B 1 54 ? -6.68900 -29.33400 -36.10900 1.000 55.30000 54 ASN B C 1
ATOM 10934 O O . ASN B 1 54 ? -6.17000 -28.24600 -35.82700 1.000 58.57000 54 ASN B O 1
ATOM 10945 N N . GLY B 1 55 ? -7.82500 -29.44900 -36.79500 1.000 46.64000 55 GLY B N 1
ATOM 10946 C CA . GLY B 1 55 ? -8.58300 -28.27800 -37.17300 1.000 48.45000 55 GLY B CA 1
ATOM 10947 C C . GLY B 1 55 ? -8.15600 -27.67200 -38.50300 1.000 51.15000 55 GLY B C 1
ATOM 10948 O O . GLY B 1 55 ? -7.25400 -28.14100 -39.20400 1.000 50.43000 55 GLY B O 1
ATOM 10952 N N . GLN B 1 56 ? -8.86000 -26.59800 -38.85000 1.000 48.57000 56 GLN B N 1
ATOM 10953 C CA . GLN B 1 56 ? -8.75200 -25.93900 -40.14500 1.000 49.65000 56 GLN B CA 1
ATOM 10954 C C . GLN B 1 56 ? -7.99800 -24.63800 -39.94500 1.000 50.18000 56 GLN B C 1
ATOM 10955 O O . GLN B 1 56 ? -8.49900 -23.73300 -39.27700 1.000 51.56000 56 GLN B O 1
ATOM 10969 N N . LEU B 1 57 ? -6.79100 -24.54900 -40.49200 1.000 43.59000 57 LEU B N 1
ATOM 10970 C CA . LEU B 1 57 ? -5.95000 -23.38200 -40.26300 1.000 51.78000 57 LEU B CA 1
ATOM 10971 C C . LEU B 1 57 ? -5.70400 -22.64600 -41.56400 1.000 49.35000 57 LEU B C 1
ATOM 10972 O O . LEU B 1 57 ? -5.13200 -23.20200 -42.51200 1.000 50.25000 57 LEU B O 1
ATOM 10988 N N . THR B 1 58 ? -6.09900 -21.38400 -41.55900 1.000 44.12000 58 THR B N 1
ATOM 10989 C CA . THR B 1 58 ? -6.09500 -20.48300 -42.68800 1.000 39.00000 58 THR B CA 1
ATOM 10990 C C . THR B 1 58 ? -5.07200 -19.38700 -42.45200 1.000 35.28000 58 THR B C 1
ATOM 10991 O O . THR B 1 58 ? -4.83100 -18.99100 -41.32600 1.000 48.76000 58 THR B O 1
ATOM 11002 N N . GLN B 1 59 ? -4.48300 -18.87300 -43.51400 1.000 39.27000 59 GLN B N 1
ATOM 11003 C CA . GLN B 1 59 ? -3.50200 -17.81300 -43.35200 1.000 32.56000 59 GLN B CA 1
ATOM 11004 C C . GLN B 1 59 ? -3.53600 -16.92300 -44.58300 1.000 35.19000 59 GLN B C 1
ATOM 11005 O O . GLN B 1 59 ? -3.31300 -17.40600 -45.69100 1.000 25.35000 59 GLN B O 1
ATOM 11019 N N . ILE B 1 60 ? -3.81500 -15.63100 -44.38000 1.000 32.41000 60 ILE B N 1
ATOM 11020 C CA . ILE B 1 60 ? -3.73200 -14.61100 -45.43100 1.000 33.44000 60 ILE B CA 1
ATOM 11021 C C . ILE B 1 60 ? -2.68800 -13.59400 -44.99500 1.000 28.06000 60 ILE B C 1
ATOM 11022 O O . ILE B 1 60 ? -2.94700 -12.72100 -44.16400 1.000 25.44000 60 ILE B O 1
ATOM 11038 N N . GLY B 1 61 ? -1.48900 -13.74300 -45.53300 1.000 30.62000 61 GLY B N 1
ATOM 11039 C CA . GLY B 1 61 ? -0.35700 -13.00300 -45.02600 1.000 33.57000 61 GLY B CA 1
ATOM 11040 C C . GLY B 1 61 ? -0.03300 -13.33500 -43.58600 1.000 30.45000 61 GLY B C 1
ATOM 11041 O O . GLY B 1 61 ? 0.44200 -14.43000 -43.30700 1.000 34.11000 61 GLY B O 1
ATOM 11045 N N . SER B 1 62 ? -0.21200 -12.38400 -42.68000 1.000 30.57000 62 SER B N 1
ATOM 11046 C CA . SER B 1 62 ? 0.10700 -12.56500 -41.27500 1.000 33.84000 62 SER B CA 1
ATOM 11047 C C . SER B 1 62 ? -1.09300 -13.09200 -40.50300 1.000 30.52000 62 SER B C 1
ATOM 11048 O O . SER B 1 62 ? -0.95500 -13.43100 -39.33300 1.000 26.17000 62 SER B O 1
ATOM 11056 N N . PHE B 1 63 ? -2.26300 -13.08700 -41.13400 1.000 31.18000 63 PHE B N 1
ATOM 11057 C CA . PHE B 1 63 ? -3.56000 -13.23500 -40.49200 1.000 30.18000 63 PHE B CA 1
ATOM 11058 C C . PHE B 1 63 ? -4.02300 -14.69000 -40.59300 1.000 36.73000 63 PHE B C 1
ATOM 11059 O O . PHE B 1 63 ? -4.48000 -15.14700 -41.65400 1.000 27.96000 63 PHE B O 1
ATOM 11076 N N . CYS B 1 64 ? -3.92000 -15.41300 -39.47700 1.000 35.34000 64 CYS B N 1
ATOM 11077 C CA . CYS B 1 64 ? -4.29700 -16.81400 -39.42400 1.000 32.44000 64 CYS B CA 1
ATOM 11078 C C . CYS B 1 64 ? -5.61100 -16.96600 -38.70000 1.000 35.66000 64 CYS B C 1
ATOM 11079 O O . CYS B 1 64 ? -5.88700 -16.24600 -37.75100 1.000 36.40000 64 CYS B O 1
ATOM 11087 N N . THR B 1 65 ? -6.40700 -17.91900 -39.16700 1.000 43.99000 65 THR B N 1
ATOM 11088 C CA . THR B 1 65 ? -7.67500 -18.27500 -38.56000 1.000 40.72000 65 THR B CA 1
ATOM 11089 C C . THR B 1 65 ? -7.62200 -19.76200 -38.30100 1.000 44.81000 65 THR B C 1
ATOM 11090 O O . THR B 1 65 ? -7.44900 -20.54300 -39.24400 1.000 40.62000 65 THR B O 1
ATOM 11101 N N . LEU B 1 66 ? -7.71900 -20.14200 -37.03100 1.000 41.61000 66 LEU B N 1
ATOM 11102 C CA . LEU B 1 66 ? -7.83600 -21.54100 -36.63000 1.000 45.05000 66 LEU B CA 1
ATOM 11103 C C . LEU B 1 66 ? -9.29800 -21.80800 -36.30500 1.000 44.00000 66 LEU B C 1
ATOM 11104 O O . LEU B 1 66 ? -9.84200 -21.24100 -35.35500 1.000 45.41000 66 LEU B O 1
ATOM 11120 N N . LYS B 1 67 ? -9.93900 -22.62600 -37.11600 1.000 46.94000 67 LYS B N 1
ATOM 11121 C CA . LYS B 1 67 ? -11.29700 -23.04100 -36.84800 1.000 56.03000 67 LYS B CA 1
ATOM 11122 C C . LYS B 1 67 ? -11.31100 -24.51600 -36.46400 1.000 57.05000 67 LYS B C 1
ATOM 11123 O O . LYS B 1 67 ? -10.64800 -25.33700 -37.11900 1.000 50.87000 67 LYS B O 1
ATOM 11142 N N . PRO B 1 68 ? -12.02200 -24.88700 -35.41100 1.000 57.10000 68 PRO B N 1
ATOM 11143 C CA . PRO B 1 68 ? -12.21800 -26.31000 -35.12700 1.000 73.54000 68 PRO B CA 1
ATOM 11144 C C . PRO B 1 68 ? -13.49900 -26.83600 -35.75800 1.000 77.74000 68 PRO B C 1
ATOM 11145 O O . PRO B 1 68 ? -14.54000 -26.17500 -35.67200 1.000 81.77000 68 PRO B O 1
ATOM 11156 N N . GLU B 1 69 ? -13.42900 -27.97600 -36.45500 1.000 85.97000 69 GLU B N 1
ATOM 11157 C CA . GLU B 1 69 ? -14.62400 -28.71500 -36.82000 1.000 105.50000 69 GLU B CA 1
ATOM 11158 C C . GLU B 1 69 ? -15.10200 -29.52600 -35.63900 1.000 106.64000 69 GLU B C 1
ATOM 11159 O O . GLU B 1 69 ? -15.98500 -30.36600 -35.80400 1.000 125.54000 69 GLU B O 1
ATOM 11171 N N . GLY B 1 70 ? -14.46900 -29.33600 -34.46700 1.000 98.72000 70 GLY B N 1
ATOM 11172 C CA . GLY B 1 70 ? -15.01000 -29.78600 -33.19700 1.000 87.00000 70 GLY B CA 1
ATOM 11173 C C . GLY B 1 70 ? -16.33700 -29.11200 -32.91400 1.000 87.67000 70 GLY B C 1
ATOM 11174 O O . GLY B 1 70 ? -17.35400 -29.78800 -32.76600 1.000 98.95000 70 GLY B O 1
ATOM 11178 N N . ILE B 1 71 ? -16.26600 -27.78000 -32.78400 1.000 85.94000 71 ILE B N 1
ATOM 11179 C CA . ILE B 1 71 ? -17.29500 -26.72500 -32.79700 1.000 93.19000 71 ILE B CA 1
ATOM 11180 C C . ILE B 1 71 ? -17.59800 -26.22300 -31.38800 1.000 85.82000 71 ILE B C 1
ATOM 11181 O O . ILE B 1 71 ? -18.04700 -25.08200 -31.19000 1.000 91.22000 71 ILE B O 1
ATOM 11197 N N . VAL B 1 72 ? -17.36500 -27.06900 -30.40000 1.000 79.10000 72 VAL B N 1
ATOM 11198 C CA . VAL B 1 72 ? -17.63600 -26.71900 -29.02000 1.000 84.82000 72 VAL B CA 1
ATOM 11199 C C . VAL B 1 72 ? -16.32100 -26.75800 -28.26800 1.000 81.89000 72 VAL B C 1
ATOM 11200 O O . VAL B 1 72 ? -15.56700 -27.73000 -28.37300 1.000 78.76000 72 VAL B O 1
ATOM 11213 N N . LEU B 1 73 ? -16.04200 -25.68600 -27.53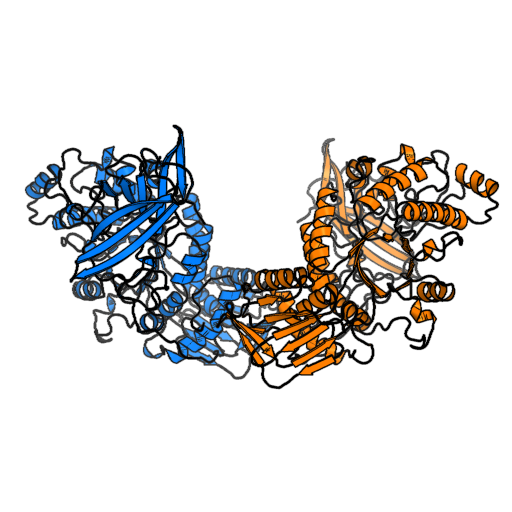800 1.000 75.62000 73 LEU B N 1
ATOM 11214 C CA . LEU B 1 73 ? -14.99700 -25.65600 -26.52500 1.000 70.52000 73 LEU B CA 1
ATOM 11215 C C . LEU B 1 73 ? -15.70500 -25.24300 -25.24900 1.000 72.88000 73 LEU B C 1
ATOM 11216 O O . LEU B 1 73 ? -16.29800 -24.16500 -25.19000 1.000 68.81000 73 LEU B O 1
ATOM 11232 N N . ALA B 1 74 ? -15.68300 -26.08400 -24.23900 1.000 69.15000 74 ALA B N 1
ATOM 11233 C CA . ALA B 1 74 ? -16.53000 -25.76400 -23.10400 1.000 82.65000 74 ALA B CA 1
ATOM 11234 C C . ALA B 1 74 ? -15.71700 -25.09400 -21.99700 1.000 78.54000 74 ALA B C 1
ATOM 11235 O O . ALA B 1 74 ? -14.49200 -24.95100 -22.07300 1.000 71.63000 74 ALA B O 1
ATOM 11242 N N . ALA B 1 75 ? -16.43700 -24.66500 -20.96700 1.000 75.13000 75 ALA B N 1
ATOM 11243 C CA . ALA B 1 75 ? -15.85000 -23.88700 -19.89400 1.000 70.36000 75 ALA B CA 1
ATOM 11244 C C . ALA B 1 75 ? -14.63800 -24.59800 -19.32900 1.000 66.41000 75 ALA B C 1
ATOM 11245 O O . ALA B 1 75 ? -14.63500 -25.82300 -19.18700 1.000 71.63000 75 ALA B O 1
ATOM 11252 N N . ASN B 1 76 ? -13.58700 -23.81300 -19.07100 1.000 62.42000 76 ASN B N 1
ATOM 11253 C CA . ASN B 1 76 ? -12.37600 -24.26800 -18.40800 1.000 66.45000 76 ASN B CA 1
ATOM 11254 C C . ASN B 1 76 ? -11.64400 -25.33600 -19.21500 1.000 68.26000 76 ASN B C 1
ATOM 11255 O O . ASN B 1 76 ? -10.56900 -25.75300 -18.74500 1.000 69.35000 76 ASN B O 1
ATOM 11266 N N . HIS B 1 77 ? -12.22900 -25.82900 -20.37900 1.000 78.22000 77 HIS B N 1
ATOM 11267 C CA . HIS B 1 77 ? -11.54100 -26.72000 -21.36600 1.000 76.01000 77 HIS B CA 1
ATOM 11268 C C . HIS B 1 77 ? -10.40000 -25.92500 -21.99300 1.000 70.60000 77 HIS B C 1
ATOM 11269 O O . HIS B 1 77 ? -10.31000 -24.69600 -21.86400 1.000 67.94000 77 HIS B O 1
ATOM 11283 N N . HIS B 1 78 ? -9.89100 -26.55200 -23.04700 1.000 68.85000 78 HIS B N 1
ATOM 11284 C CA . HIS B 1 78 ? -8.98400 -25.95000 -24.02200 1.000 60.97000 78 HIS B CA 1
ATOM 11285 C C . HIS B 1 78 ? -8.89700 -26.73300 -25.34300 1.000 51.94000 78 HIS B C 1
ATOM 11286 O O . HIS B 1 78 ? -9.16800 -27.93400 -25.38700 1.000 60.81000 78 HIS B O 1
ATOM 11300 N N . TYR B 1 79 ? -8.45100 -26.04200 -26.40700 1.000 51.53000 79 TYR B N 1
ATOM 11301 C CA . TYR B 1 79 ? -8.25500 -26.60300 -27.74700 1.000 50.81000 79 TYR B CA 1
ATOM 11302 C C . TYR B 1 79 ? -6.76300 -26.70900 -28.02700 1.000 49.71000 79 TYR B C 1
ATOM 11303 O O . TYR B 1 79 ? -5.98800 -25.83000 -27.63800 1.000 44.96000 79 TYR B O 1
ATOM 11321 N N . TYR B 1 80 ? -6.34300 -27.79500 -28.67300 1.000 51.19000 80 TYR B N 1
ATOM 11322 C CA . TYR B 1 80 ? -4.91600 -27.98500 -28.88800 1.000 49.88000 80 TYR B CA 1
ATOM 11323 C C . TYR B 1 80 ? -4.58700 -28.32700 -30.33900 1.000 47.75000 80 TYR B C 1
ATOM 11324 O O . TYR B 1 80 ? -5.17700 -29.22800 -30.94600 1.000 44.59000 80 TYR B O 1
ATOM 11342 N N . CYS B 1 81 ? -3.56000 -27.65000 -30.84200 1.000 37.68000 81 CYS B N 1
ATOM 11343 C CA . CYS B 1 81 ? -3.11600 -27.76500 -32.21400 1.000 44.78000 81 CYS B CA 1
ATOM 11344 C C . CYS B 1 81 ? -1.60100 -27.75700 -32.26000 1.000 43.82000 81 CYS B C 1
ATOM 11345 O O . CYS B 1 81 ? -0.95200 -27.02000 -31.51300 1.000 43.26000 81 CYS B O 1
ATOM 11353 N N . GLU B 1 82 ? -1.03400 -28.58200 -33.14100 1.000 38.83000 82 GLU B N 1
ATOM 11354 C CA . GLU B 1 82 ? 0.38500 -28.49500 -33.45600 1.000 42.66000 82 GLU B CA 1
ATOM 11355 C C . GLU B 1 82 ? 0.55300 -28.13700 -34.92900 1.000 41.75000 82 GLU B C 1
ATOM 11356 O O . GLU B 1 82 ? -0.28400 -28.48900 -35.76500 1.000 45.69000 82 GLU B O 1
ATOM 11368 N N . PHE B 1 83 ? 1.65900 -27.45100 -35.23900 1.000 43.11000 83 PHE B N 1
ATOM 11369 C CA . PHE B 1 83 ? 1.99100 -27.12000 -36.61500 1.000 35.79000 83 PHE B CA 1
ATOM 11370 C C . PHE B 1 83 ? 3.48000 -26.88500 -36.76000 1.000 33.75000 83 PHE B C 1
ATOM 11371 O O . PHE B 1 83 ? 4.19900 -26.64500 -35.79000 1.000 32.83000 83 PHE B O 1
ATOM 11388 N N . SER B 1 84 ? 3.93400 -26.96000 -37.99900 1.000 31.27000 84 SER B N 1
ATOM 11389 C CA . SER B 1 84 ? 5.34200 -26.80600 -38.30700 1.000 37.38000 84 SER B CA 1
ATOM 11390 C C . SER B 1 84 ? 5.51900 -25.59600 -39.19900 1.000 29.26000 84 SER B C 1
ATOM 11391 O O . SER B 1 84 ? 4.55800 -25.10500 -39.77600 1.000 33.04000 84 SER B O 1
ATOM 11399 N N . ILE B 1 85 ? 6.77900 -25.16300 -39.36500 1.000 40.44000 85 ILE B N 1
ATOM 11400 C CA . ILE B 1 85 ? 7.14700 -24.11500 -40.33300 1.000 39.62000 85 ILE B CA 1
ATOM 11401 C C . ILE B 1 85 ? 8.56600 -24.37100 -40.84100 1.000 43.69000 85 ILE B C 1
ATOM 11402 O O . ILE B 1 85 ? 9.35600 -25.05900 -40.20100 1.000 42.65000 85 ILE B O 1
ATOM 11418 N N . GLY B 1 86 ? 8.89100 -23.81700 -42.01600 1.000 38.04000 86 GLY B N 1
ATOM 11419 C CA . GLY B 1 86 ? 10.27300 -23.72700 -42.45100 1.000 34.83000 86 GLY B CA 1
ATOM 11420 C C . GLY B 1 86 ? 10.87100 -22.41800 -41.97200 1.000 47.35000 86 GLY B C 1
ATOM 11421 O O . GLY B 1 86 ? 10.28700 -21.35000 -42.17200 1.000 51.02000 86 GLY B O 1
ATOM 11425 N N . SER B 1 87 ? 12.02600 -22.50700 -41.32000 1.000 44.31000 87 SER B N 1
ATOM 11426 C CA . SER B 1 87 ? 12.64000 -21.36200 -40.65900 1.000 43.09000 87 SER B CA 1
ATOM 11427 C C . SER B 1 87 ? 13.78600 -21.79500 -39.75800 1.000 44.47000 87 SER B C 1
ATOM 11428 O O . SER B 1 87 ? 13.77700 -22.91900 -39.23500 1.000 49.03000 87 SER B O 1
ATOM 11436 N N . ASN B 1 88 ? 14.73600 -20.88300 -39.52100 1.000 44.47000 88 ASN B N 1
ATOM 11437 C CA . ASN B 1 88 ? 15.68800 -21.05000 -38.43400 1.000 49.35000 88 ASN B CA 1
ATOM 11438 C C . ASN B 1 88 ? 14.97900 -20.95700 -37.08800 1.000 43.14000 88 ASN B C 1
ATOM 11439 O O . ASN B 1 88 ? 13.83000 -20.51200 -37.01300 1.000 41.55000 88 ASN B O 1
ATOM 11450 N N . PRO B 1 89 ? 15.63900 -21.38800 -36.01100 1.000 52.20000 89 PRO B N 1
ATOM 11451 C CA . PRO B 1 89 ? 14.99700 -21.31600 -34.67900 1.000 43.11000 89 PRO B CA 1
ATOM 11452 C C . PRO B 1 89 ? 14.61600 -19.88700 -34.35100 1.000 40.52000 89 PRO B C 1
ATOM 11453 O O . PRO B 1 89 ? 15.35000 -18.95100 -34.66900 1.000 41.22000 89 PRO B O 1
ATOM 11464 N N . PHE B 1 90 ? 13.45700 -19.72700 -33.71800 1.000 42.70000 90 PHE B N 1
ATOM 11465 C CA . PHE B 1 90 ? 13.04300 -18.44200 -33.18000 1.000 34.87000 90 PHE B CA 1
ATOM 11466 C C . PHE B 1 90 ? 14.01100 -18.00300 -32.09700 1.000 32.40000 90 PHE B C 1
ATOM 11467 O O . PHE B 1 90 ? 14.21800 -18.71400 -31.11200 1.000 31.17000 90 PHE B O 1
ATOM 11484 N N . ARG B 1 91 ? 14.56600 -16.80500 -32.24400 1.000 36.18000 91 ARG B N 1
ATOM 11485 C CA . ARG B 1 91 ? 15.47800 -16.30000 -31.23600 1.000 31.34000 91 ARG B CA 1
ATOM 11486 C C . ARG B 1 91 ? 14.84200 -15.30100 -30.27500 1.000 31.53000 91 ARG B C 1
ATOM 11487 O O . ARG B 1 91 ? 15.50000 -14.90100 -29.30800 1.000 31.96000 91 ARG B O 1
ATOM 11508 N N . TYR B 1 92 ? 13.58400 -14.90800 -30.49600 1.000 31.45000 92 TYR B N 1
ATOM 11509 C CA . TYR B 1 92 ? 13.04000 -13.68900 -29.90000 1.000 34.90000 92 TYR B CA 1
ATOM 11510 C C . TYR B 1 92 ? 11.57600 -13.85900 -29.52400 1.000 32.31000 92 TYR B C 1
ATOM 11511 O O . TYR B 1 92 ? 10.80200 -14.49900 -30.23100 1.000 35.99000 92 TYR B O 1
ATOM 11529 N N . TYR B 1 93 ? 11.19000 -13.24300 -28.41800 1.000 32.86000 93 TYR B N 1
ATOM 11530 C CA . TYR B 1 93 ? 9.77900 -13.22100 -28.08300 1.000 35.66000 93 TYR B CA 1
ATOM 11531 C C . TYR B 1 93 ? 8.95000 -12.49700 -29.13400 1.000 36.58000 93 TYR B C 1
ATOM 11532 O O . TYR B 1 93 ? 7.76600 -12.83400 -29.28600 1.000 41.51000 93 TYR B O 1
ATOM 11550 N N . SER B 1 94 ? 9.54800 -11.56300 -29.90700 1.000 38.57000 94 SER B N 1
ATOM 11551 C CA . SER B 1 94 ? 8.79900 -10.88600 -30.98200 1.000 38.22000 94 SER B CA 1
ATOM 11552 C C . SER B 1 94 ? 8.34900 -11.88100 -32.06400 1.000 34.63000 94 SER B C 1
ATOM 11553 O O . SER B 1 94 ? 7.27700 -11.72300 -32.67900 1.000 31.85000 94 SER B O 1
ATOM 11561 N N . ASP B 1 95 ? 9.14900 -12.92700 -32.29400 1.000 38.78000 95 ASP B N 1
ATOM 11562 C CA . ASP B 1 95 ? 8.80100 -13.94200 -33.28800 1.000 30.55000 95 ASP B CA 1
ATOM 11563 C C . ASP B 1 95 ? 7.48100 -14.63900 -32.98000 1.000 33.04000 95 ASP B C 1
ATOM 11564 O O . ASP B 1 95 ? 6.92300 -15.30500 -33.86800 1.000 33.52000 95 ASP B O 1
ATOM 11573 N N . GLY B 1 96 ? 6.96500 -14.50800 -31.75600 1.000 25.84000 96 GLY B N 1
ATOM 11574 C CA . GLY B 1 96 ? 5.73100 -15.17500 -31.38500 1.000 35.07000 96 GLY B CA 1
ATOM 11575 C C . GLY B 1 96 ? 4.53100 -14.39400 -31.91400 1.000 32.37000 96 GLY B C 1
ATOM 11576 O O . GLY B 1 96 ? 4.67100 -13.37400 -32.58700 1.000 35.81000 96 GLY B O 1
ATOM 11580 N N . PHE B 1 97 ? 3.32100 -14.89200 -31.61900 1.000 33.29000 97 PHE B N 1
ATOM 11581 C CA . PHE B 1 97 ? 2.10800 -14.24100 -32.12100 1.000 37.70000 97 PHE B CA 1
ATOM 11582 C C . PHE B 1 97 ? 2.03300 -12.79500 -31.61600 1.000 38.02000 97 PHE B C 1
ATOM 11583 O O . PHE B 1 97 ? 2.20900 -12.53400 -30.42300 1.000 42.21000 97 PHE B O 1
ATOM 11600 N N . ASN B 1 98 ? 1.74800 -11.85500 -32.52300 1.000 36.74000 98 ASN B N 1
ATOM 11601 C CA . ASN B 1 98 ? 1.63200 -10.45400 -32.12500 1.000 40.21000 98 ASN B CA 1
ATOM 11602 C C . ASN B 1 98 ? 0.34300 -10.13500 -31.41100 1.000 33.88000 98 ASN B C 1
ATOM 11603 O O . ASN B 1 98 ? 0.28600 -9.12400 -30.71600 1.000 40.56000 98 ASN B O 1
ATOM 11614 N N . GLU B 1 99 ? -0.70800 -10.93200 -31.62300 1.000 37.00000 99 GLU B N 1
ATOM 11615 C CA . GLU B 1 99 ? -2.03600 -10.58100 -31.13800 1.000 39.87000 99 GLU B CA 1
ATOM 11616 C C . GLU B 1 99 ? -3.00000 -11.71900 -31.46100 1.000 38.40000 99 GLU B C 1
ATOM 11617 O O . GLU B 1 99 ? -2.84400 -12.37300 -32.48800 1.000 30.39000 99 GLU B O 1
ATOM 11629 N N . ALA B 1 100 ? -3.99700 -11.95000 -30.60400 1.000 38.18000 100 ALA B N 1
ATOM 11630 C CA . ALA B 1 100 ? -5.00900 -12.95700 -30.85300 1.000 42.96000 100 ALA B CA 1
ATOM 11631 C C . ALA B 1 100 ? -6.38700 -12.44900 -30.49300 1.000 39.38000 100 ALA B C 1
ATOM 11632 O O . ALA B 1 100 ? -6.53200 -11.59000 -29.62800 1.000 36.65000 100 ALA B O 1
ATOM 11639 N N . MET B 1 101 ? -7.40300 -13.03900 -31.12700 1.000 39.40000 101 MET B N 1
ATOM 11640 C CA . MET B 1 101 ? -8.78100 -12.80500 -30.72000 1.000 45.83000 101 MET B CA 1
ATOM 11641 C C . MET B 1 101 ? -9.64100 -13.97600 -31.15500 1.000 40.43000 101 MET B C 1
ATOM 11642 O O . MET B 1 101 ? -9.23600 -14.77500 -32.00200 1.000 40.72000 101 MET B O 1
ATOM 11656 N N . ILE B 1 102 ? -10.85300 -14.05300 -30.58800 1.000 38.89000 102 ILE B N 1
ATOM 11657 C CA . ILE B 1 102 ? -11.81200 -15.10600 -30.93100 1.000 48.06000 102 ILE B CA 1
ATOM 11658 C C . ILE B 1 102 ? -13.11600 -14.49900 -31.43500 1.000 51.66000 102 ILE B C 1
ATOM 11659 O O . ILE B 1 102 ? -13.59200 -13.49600 -30.89700 1.000 50.61000 102 ILE B O 1
ATOM 11675 N N . ASP B 1 103 ? -13.69600 -15.14100 -32.45000 1.000 55.62000 103 ASP B N 1
ATOM 11676 C CA . ASP B 1 103 ? -15.09300 -15.00900 -32.84800 1.000 60.00000 103 ASP B CA 1
ATOM 11677 C C . ASP B 1 103 ? -15.88200 -16.19800 -32.32100 1.000 68.74000 103 ASP B C 1
ATOM 11678 O O . ASP B 1 103 ? -15.37200 -17.32400 -32.31000 1.000 64.37000 103 ASP B O 1
ATOM 11687 N N . PHE B 1 104 ? -17.13800 -15.97100 -31.93400 1.000 74.56000 104 PHE B N 1
ATOM 11688 C CA . PHE B 1 104 ? -18.00900 -17.07600 -31.52900 1.000 74.18000 104 PHE B CA 1
ATOM 11689 C C . PHE B 1 104 ? -19.46200 -16.60400 -31.56100 1.000 77.76000 104 PHE B C 1
ATOM 11690 O O . PHE B 1 104 ? -19.76300 -15.47200 -31.94500 1.000 80.00000 104 PHE B O 1
ATOM 11707 N N . VAL B 1 105 ? -20.37300 -17.49800 -31.19800 1.000 79.17000 105 VAL B N 1
ATOM 11708 C CA . VAL B 1 105 ? -21.80600 -17.24300 -31.31200 1.000 87.92000 105 VAL B CA 1
ATOM 11709 C C . VAL B 1 105 ? -22.47200 -17.61100 -29.99400 1.000 79.88000 105 VAL B C 1
ATOM 11710 O O . VAL B 1 105 ? -22.47500 -18.78300 -29.61000 1.000 83.81000 105 VAL B O 1
ATOM 11723 N N . VAL B 1 106 ? -23.05300 -16.62300 -29.31400 1.000 88.88000 106 VAL B N 1
ATOM 11724 C CA . VAL B 1 106 ? -23.84700 -16.85900 -28.11000 1.000 106.01000 106 VAL B CA 1
ATOM 11725 C C . VAL B 1 106 ? -25.30200 -16.57800 -28.44800 1.000 96.44000 106 VAL B C 1
ATOM 11726 O O . VAL B 1 106 ? -25.65000 -15.46100 -28.84700 1.000 94.96000 106 VAL B O 1
ATOM 11739 N N . ASP B 1 107 ? -26.15200 -17.58600 -28.27200 1.000 98.59000 107 ASP B N 1
ATOM 11740 C CA . ASP B 1 107 ? -27.57200 -17.48100 -28.61000 1.000 108.12000 107 ASP B CA 1
ATOM 11741 C C . ASP B 1 107 ? -27.74900 -16.84800 -29.99000 1.000 98.22000 107 ASP B C 1
ATOM 11742 O O . ASP B 1 107 ? -28.55900 -15.94200 -30.18200 1.000 95.85000 107 ASP B O 1
ATOM 11751 N N . GLY B 1 108 ? -26.98100 -17.33000 -30.96600 1.000 95.64000 108 GLY B N 1
ATOM 11752 C CA . GLY B 1 108 ? -27.14800 -16.84700 -32.33100 1.000 98.50000 108 GLY B CA 1
ATOM 11753 C C . GLY B 1 108 ? -26.69000 -15.42400 -32.55700 1.000 90.48000 108 GLY B C 1
ATOM 11754 O O . GLY B 1 108 ? -27.16100 -14.76300 -33.48800 1.000 85.50000 108 GLY B O 1
ATOM 11758 N N . GLN B 1 109 ? -25.78400 -14.92900 -31.73300 1.000 90.88000 109 GLN B N 1
ATOM 11759 C CA . GLN B 1 109 ? -25.32600 -13.54700 -31.85100 1.000 86.95000 109 GLN B CA 1
ATOM 11760 C C . GLN B 1 109 ? -23.81100 -13.52200 -31.94700 1.000 89.77000 109 GLN B C 1
ATOM 11761 O O . GLN B 1 109 ? -23.13900 -13.86200 -30.95600 1.000 88.87000 109 GLN B O 1
ATOM 11775 N N . PRO B 1 110 ? -23.22500 -13.10700 -33.07600 1.000 90.96000 110 PRO B N 1
ATOM 11776 C CA . PRO B 1 110 ? -21.76300 -13.18900 -33.22500 1.000 95.41000 110 PRO B CA 1
ATOM 11777 C C . PRO B 1 110 ? -21.05700 -12.29500 -32.22600 1.000 85.45000 110 PRO B C 1
ATOM 11778 O O . PRO B 1 110 ? -21.37900 -11.11100 -32.10300 1.000 69.25000 110 PRO B O 1
ATOM 11789 N N . GLN B 1 111 ? -20.08100 -12.87800 -31.52500 1.000 84.16000 111 GLN B N 1
ATOM 11790 C CA . GLN B 1 111 ? -19.30200 -12.20500 -30.49700 1.000 76.01000 111 GLN B CA 1
ATOM 11791 C C . GLN B 1 111 ? -17.82100 -12.31900 -30.83300 1.000 66.84000 111 GLN B C 1
ATOM 11792 O O . GLN B 1 111 ? -17.40900 -13.05000 -31.73600 1.000 64.21000 111 GLN B O 1
ATOM 11806 N N . ARG B 1 112 ? -17.02400 -11.55600 -30.09800 1.000 60.25000 112 ARG B N 1
ATOM 11807 C CA . ARG B 1 112 ? -15.60100 -11.41700 -30.35000 1.000 63.12000 112 ARG B CA 1
ATOM 11808 C C . ARG B 1 112 ? -14.95900 -10.94700 -29.05200 1.000 57.34000 112 ARG B C 1
ATOM 11809 O O . ARG B 1 112 ? -15.54800 -10.16300 -28.30700 1.000 63.73000 112 ARG B O 1
ATOM 11830 N N . ALA B 1 113 ? -13.76500 -11.46400 -28.76300 1.000 57.81000 113 ALA B N 1
ATOM 11831 C CA . ALA B 1 113 ? -13.04900 -11.10800 -27.54600 1.000 36.82000 113 ALA B CA 1
ATOM 11832 C C . ALA B 1 113 ? -11.55600 -11.14000 -27.79600 1.000 43.13000 113 ALA B C 1
ATOM 11833 O O . ALA B 1 113 ? -11.07200 -11.98300 -28.55400 1.000 42.03000 113 ALA B O 1
ATOM 11840 N N . GLN B 1 114 ? -10.83800 -10.19200 -27.18800 1.000 41.17000 114 GLN B N 1
ATOM 11841 C CA . GLN B 1 114 ? -9.39300 -10.24500 -27.27500 1.000 48.37000 114 GLN B CA 1
ATOM 11842 C C . GLN B 1 114 ? -8.92300 -11.44700 -26.47700 1.000 43.02000 114 GLN B C 1
ATOM 11843 O O . GLN B 1 114 ? -9.52200 -11.82900 -25.47500 1.000 49.93000 114 GLN B O 1
ATOM 11857 N N . VAL B 1 115 ? -7.86000 -12.05200 -26.95800 1.000 40.51000 115 VAL B N 1
ATOM 11858 C CA . VAL B 1 115 ? -7.24600 -13.21200 -26.34400 1.000 39.06000 115 VAL B CA 1
ATOM 11859 C C . VAL B 1 115 ? -5.88600 -12.81400 -25.79400 1.000 37.92000 115 VAL B C 1
ATOM 11860 O O . VAL B 1 115 ? -5.12300 -12.08500 -26.43100 1.000 40.30000 115 VAL B O 1
ATOM 11873 N N . ASP B 1 116 ? -5.58200 -13.30400 -24.61100 1.000 48.37000 116 ASP B N 1
ATOM 11874 C CA . ASP B 1 116 ? -4.26600 -13.07700 -24.05200 1.000 47.59000 116 ASP B CA 1
ATOM 11875 C C . ASP B 1 116 ? -3.26100 -13.96200 -24.76800 1.000 43.34000 116 ASP B C 1
ATOM 11876 O O . ASP B 1 116 ? -3.46500 -15.16800 -24.90800 1.000 40.06000 116 ASP B O 1
ATOM 11885 N N . VAL B 1 117 ? -2.19200 -13.35500 -25.26400 1.000 38.53000 117 VAL B N 1
ATOM 11886 C CA . VAL B 1 117 ? -1.11000 -14.09600 -25.89200 1.000 46.13000 117 VAL B CA 1
ATOM 11887 C C . VAL B 1 117 ? 0.05300 -14.19300 -24.90500 1.000 44.08000 117 VAL B C 1
ATOM 11888 O O . VAL B 1 117 ? 0.79900 -13.23200 -24.70200 1.000 36.68000 117 VAL B O 1
ATOM 11901 N N . THR B 1 118 ? 0.23000 -15.38600 -24.33700 1.000 38.77000 118 THR B N 1
ATOM 11902 C CA . THR B 1 118 ? 1.39100 -15.66400 -23.51100 1.000 40.84000 118 THR B CA 1
ATOM 11903 C C . THR B 1 118 ? 2.64100 -15.54500 -24.36900 1.000 37.69000 118 THR B C 1
ATOM 11904 O O . THR B 1 118 ? 2.60500 -15.92700 -25.53800 1.000 44.64000 118 THR B O 1
ATOM 11915 N N . PRO B 1 119 ? 3.73700 -14.99800 -23.84100 1.000 41.46000 119 PRO B N 1
ATOM 11916 C CA . PRO B 1 119 ? 5.00300 -15.02900 -24.58100 1.000 41.76000 119 PRO B CA 1
ATOM 11917 C C . PRO B 1 119 ? 5.32500 -16.42800 -25.06900 1.000 48.17000 119 PRO B C 1
ATOM 11918 O O . PRO B 1 119 ? 5.17300 -17.40500 -24.32500 1.000 42.12000 119 PRO B O 1
ATOM 11929 N N . ILE B 1 120 ? 5.80400 -16.51100 -26.31800 1.000 38.20000 120 ILE B N 1
ATOM 11930 C CA . ILE B 1 120 ? 6.23200 -17.78800 -26.86500 1.000 39.17000 120 ILE B CA 1
ATOM 11931 C C . ILE B 1 120 ? 7.24900 -18.40300 -25.92300 1.000 42.30000 120 ILE B C 1
ATOM 11932 O O . ILE B 1 120 ? 8.14000 -17.72200 -25.40600 1.000 40.05000 120 ILE B O 1
ATOM 11948 N N . VAL B 1 121 ? 7.10800 -19.70400 -25.67900 1.000 48.23000 121 VAL B N 1
ATOM 11949 C CA . VAL B 1 121 ? 8.14100 -20.44900 -24.96500 1.000 44.96000 121 VAL B CA 1
ATOM 11950 C C . VAL B 1 121 ? 9.21200 -20.85000 -25.96900 1.000 41.91000 121 VAL B C 1
ATOM 11951 O O . VAL B 1 121 ? 8.97700 -21.70400 -26.82000 1.000 45.31000 121 VAL B O 1
ATOM 11964 N N . LEU B 1 122 ? 10.37600 -20.21400 -25.88200 1.000 44.62000 122 LEU B N 1
ATOM 11965 C CA . LEU B 1 122 ? 11.42900 -20.37900 -26.85900 1.000 44.37000 122 LEU B CA 1
ATOM 11966 C C . LEU B 1 122 ? 12.27600 -21.60300 -26.53400 1.000 47.40000 122 LEU B C 1
ATOM 11967 O O . LEU B 1 122 ? 12.32400 -22.07500 -25.39700 1.000 47.14000 122 LEU B O 1
ATOM 11983 N N . ALA B 1 123 ? 12.96800 -22.10400 -27.55100 1.000 36.35000 123 ALA B N 1
ATOM 11984 C CA . ALA B 1 123 ? 13.82600 -23.25700 -27.37800 1.000 34.68000 123 ALA B CA 1
ATOM 11985 C C . ALA B 1 123 ? 15.29200 -22.88000 -27.42400 1.000 48.85000 123 ALA B C 1
ATOM 11986 O O . ALA B 1 123 ? 16.03100 -23.28200 -26.52000 1.000 36.49000 123 ALA B O 1
ATOM 11993 N N . SER B 1 124 ? 15.71900 -22.06500 -28.41600 1.000 40.49000 124 SER B N 1
ATOM 11994 C CA . SER B 1 124 ? 17.12600 -21.68800 -28.56900 1.000 37.98000 124 SER B CA 1
ATOM 11995 C C . SER B 1 124 ? 17.37400 -20.18200 -28.56700 1.000 46.54000 124 SER B C 1
ATOM 11996 O O . SER B 1 124 ? 17.95200 -19.62500 -29.51000 1.000 36.51000 124 SER B O 1
ATOM 12004 N N . PRO B 1 125 ? 17.09100 -19.51500 -27.46200 1.000 45.26000 125 PRO B N 1
ATOM 12005 C CA . PRO B 1 125 ? 17.53000 -18.12400 -27.34300 1.000 45.26000 125 PRO B CA 1
ATOM 12006 C C . PRO B 1 125 ? 19.04300 -18.06500 -27.31400 1.000 46.53000 125 PRO B C 1
ATOM 12007 O O . PRO B 1 125 ? 19.71500 -19.00100 -26.87900 1.000 46.92000 125 PRO B O 1
ATOM 12018 N N . TYR B 1 126 ? 19.57100 -16.93300 -27.75800 1.000 43.14000 126 TYR B N 1
ATOM 12019 C CA . TYR B 1 126 ? 21.00300 -16.70500 -27.72500 1.000 53.42000 126 TYR B CA 1
ATOM 12020 C C . TYR B 1 126 ? 21.47700 -16.61300 -26.28700 1.000 48.49000 126 TYR B C 1
ATOM 12021 O O . TYR B 1 126 ? 20.78900 -16.03400 -25.44400 1.000 47.07000 126 TYR B O 1
ATOM 12039 N N . ARG B 1 127 ? 22.67200 -17.15900 -26.01700 1.000 47.52000 127 ARG B N 1
ATOM 12040 C CA . ARG B 1 127 ? 23.36200 -16.85100 -24.77300 1.000 50.47000 127 ARG B CA 1
ATOM 12041 C C . ARG B 1 127 ? 24.15700 -15.55900 -24.87500 1.000 50.57000 127 ARG B C 1
ATOM 12042 O O . ARG B 1 127 ? 24.31000 -14.87500 -23.86400 1.000 51.00000 127 ARG B O 1
ATOM 12063 N N . GLU B 1 128 ? 24.62300 -15.20000 -26.07100 1.000 48.50000 128 GLU B N 1
ATOM 12064 C CA . GLU B 1 128 ? 25.48600 -14.04600 -26.26700 1.000 42.34000 128 GLU B CA 1
ATOM 12065 C C . GLU B 1 128 ? 24.75400 -12.74900 -25.91000 1.000 48.41000 128 GLU B C 1
ATOM 12066 O O . GLU B 1 128 ? 23.52600 -12.69100 -25.93500 1.000 48.71000 128 GLU B O 1
ATOM 12078 N N . ARG B 1 129 ? 25.52000 -11.71100 -25.54500 1.000 44.08000 129 ARG B N 1
ATOM 12079 C CA . ARG B 1 129 ? 24.98200 -10.37200 -25.29500 1.000 48.28000 129 ARG B CA 1
ATOM 12080 C C . ARG B 1 129 ? 25.98200 -9.32500 -25.76100 1.000 45.36000 129 ARG B C 1
ATOM 12081 O O . ARG B 1 129 ? 27.15600 -9.38000 -25.38700 1.000 48.01000 129 ARG B O 1
ATOM 12102 N N . SER B 1 130 ? 25.51600 -8.35100 -26.53800 1.000 48.51000 130 SER B N 1
ATOM 12103 C CA . SER B 1 130 ? 26.37700 -7.22500 -26.88000 1.000 45.75000 130 SER B CA 1
ATOM 12104 C C . SER B 1 130 ? 26.63300 -6.39800 -25.63300 1.000 40.38000 130 SER B C 1
ATOM 12105 O O . SER B 1 130 ? 25.70500 -6.08100 -24.87700 1.000 40.15000 130 SER B O 1
ATOM 12113 N N . ASP B 1 131 ? 27.90000 -6.06600 -25.39700 1.000 39.77000 131 ASP B N 1
ATOM 12114 C CA . ASP B 1 131 ? 28.26900 -5.27800 -24.22000 1.000 58.23000 131 ASP B CA 1
ATOM 12115 C C . ASP B 1 131 ? 28.80900 -3.93300 -24.68000 1.000 57.34000 131 ASP B C 1
ATOM 12116 O O . ASP B 1 131 ? 29.75300 -3.87000 -25.48300 1.000 56.05000 131 ASP B O 1
ATOM 12125 N N . ILE B 1 132 ? 28.19300 -2.85500 -24.20800 1.000 45.17000 132 ILE B N 1
ATOM 12126 C CA . ILE B 1 132 ? 28.68000 -1.50800 -24.44100 1.000 54.75000 132 ILE B CA 1
ATOM 12127 C C . ILE B 1 132 ? 29.58500 -1.11500 -23.29800 1.000 49.20000 132 ILE B C 1
ATOM 12128 O O . ILE B 1 132 ? 29.11000 -1.04700 -22.13900 1.000 44.65000 132 ILE B O 1
ATOM 12144 N N . PRO B 1 133 ? 30.86000 -0.80000 -23.53100 1.000 44.01000 133 PRO B N 1
ATOM 12145 C CA . PRO B 1 133 ? 31.77000 -0.46800 -22.43600 1.000 46.01000 133 PRO B CA 1
ATOM 12146 C C . PRO B 1 133 ? 31.35000 0.81200 -21.73900 1.000 48.81000 133 PRO B C 1
ATOM 12147 O O . PRO B 1 133 ? 30.72700 1.68600 -22.33500 1.000 49.82000 133 PRO B O 1
ATOM 12158 N N . ALA B 1 134 ? 31.76200 0.94000 -20.47700 1.000 52.33000 134 ALA B N 1
ATOM 12159 C CA . ALA B 1 134 ? 31.64900 2.20700 -19.76900 1.000 50.04000 134 ALA B CA 1
ATOM 12160 C C . ALA B 1 134 ? 32.33500 3.29900 -20.57500 1.000 49.25000 134 ALA B C 1
ATOM 12161 O O . ALA B 1 134 ? 33.32800 3.05700 -21.26300 1.000 47.53000 134 ALA B O 1
ATOM 12168 N N . SER B 1 135 ? 31.80200 4.51000 -20.49300 1.000 46.35000 135 SER B N 1
ATOM 12169 C CA . SER B 1 135 ? 32.31600 5.61500 -21.28000 1.000 44.37000 135 SER B CA 1
ATOM 12170 C C . SER B 1 135 ? 32.49600 6.83200 -20.40700 1.000 43.97000 135 SER B C 1
ATOM 12171 O O . SER B 1 135 ? 31.71100 7.08700 -19.48800 1.000 43.58000 135 SER B O 1
ATOM 12179 N N . LEU B 1 136 ? 33.52900 7.59700 -20.74900 1.000 47.45000 136 LEU B N 1
ATOM 12180 C CA . LEU B 1 136 ? 33.59800 8.99400 -20.36500 1.000 47.02000 136 LEU B CA 1
ATOM 12181 C C . LEU B 1 136 ? 32.58900 9.79600 -21.18000 1.000 42.14000 136 LEU B C 1
ATOM 12182 O O . LEU B 1 136 ? 31.95700 9.28700 -22.10700 1.000 38.66000 136 LEU B O 1
ATOM 12198 N N . THR B 1 137 ? 32.40600 11.05600 -20.78900 1.000 50.30000 137 THR B N 1
ATOM 12199 C CA . THR B 1 137 ? 31.49900 11.96500 -21.47800 1.000 50.92000 137 THR B CA 1
ATOM 12200 C C . THR B 1 137 ? 32.27000 13.11300 -22.12100 1.000 45.31000 137 THR B C 1
ATOM 12201 O O . THR B 1 137 ? 33.11400 13.72600 -21.48300 1.000 44.49000 137 THR B O 1
ATOM 12212 N N . HIS B 1 138 ? 31.96900 13.39200 -23.37800 1.000 50.61000 138 HIS B N 1
ATOM 12213 C CA . HIS B 1 138 ? 32.75000 14.29400 -24.21000 1.000 45.45000 138 HIS B CA 1
ATOM 12214 C C . HIS B 1 138 ? 32.19200 15.69600 -24.07900 1.000 50.20000 138 HIS B C 1
ATOM 12215 O O . HIS B 1 138 ? 30.97600 15.89600 -24.17400 1.000 49.71000 138 HIS B O 1
ATOM 12229 N N . ALA B 1 139 ? 33.07800 16.66400 -23.82600 1.000 42.51000 139 ALA B N 1
ATOM 12230 C CA . ALA B 1 139 ? 32.61200 18.03000 -23.64300 1.000 45.55000 139 ALA B CA 1
ATOM 12231 C C . ALA B 1 139 ? 31.93100 18.55600 -24.90100 1.000 48.40000 139 ALA B C 1
ATOM 12232 O O . ALA B 1 139 ? 31.09900 19.46800 -24.80900 1.000 47.98000 139 ALA B O 1
ATOM 12239 N N . GLN B 1 140 ? 32.25200 17.97600 -26.09300 1.000 46.45000 140 GLN B N 1
ATOM 12240 C CA . GLN B 1 140 ? 31.53700 18.27800 -27.33600 1.000 47.01000 140 GLN B CA 1
ATOM 12241 C C . GLN B 1 140 ? 30.70500 17.09400 -27.83800 1.000 37.90000 140 GLN B C 1
ATOM 12242 O O . GLN B 1 140 ? 31.15800 16.34100 -28.70200 1.000 34.10000 140 GLN B O 1
ATOM 12256 N N . PRO B 1 141 ? 29.48100 16.90900 -27.33200 1.000 40.26000 141 PRO B N 1
ATOM 12257 C CA . PRO B 1 141 ? 28.64200 15.78200 -27.78000 1.000 38.99000 141 PRO B CA 1
ATOM 12258 C C . PRO B 1 141 ? 28.06200 16.03000 -29.15400 1.000 35.43000 141 PRO B C 1
ATOM 12259 O O . PRO B 1 141 ? 26.84700 16.20300 -29.29900 1.000 35.97000 141 PRO B O 1
ATOM 12270 N N . LEU B 1 142 ? 28.93300 16.07200 -30.15800 1.000 26.58000 142 LEU B N 1
ATOM 12271 C CA . LEU B 1 142 ? 28.55000 16.34700 -31.53900 1.000 34.78000 142 LEU B CA 1
ATOM 12272 C C . LEU B 1 142 ? 28.37900 15.05400 -32.32900 1.000 27.94000 142 LEU B C 1
ATOM 12273 O O . LEU B 1 142 ? 29.32900 14.28600 -32.46700 1.000 22.93000 142 LEU B O 1
ATOM 12289 N N . LEU B 1 143 ? 27.19000 14.84600 -32.87800 1.000 26.07000 143 LEU B N 1
ATOM 12290 C CA . LEU B 1 143 ? 26.87700 13.68800 -33.70900 1.000 26.72000 143 LEU B CA 1
ATOM 12291 C C . LEU B 1 143 ? 26.09300 14.17600 -34.91800 1.000 28.85000 143 LEU B C 1
ATOM 12292 O O . LEU B 1 143 ? 24.98300 14.70300 -34.73500 1.000 26.01000 143 LEU B O 1
ATOM 12308 N N . PRO B 1 144 ? 26.59500 14.04300 -36.16800 1.000 26.37000 144 PRO B N 1
ATOM 12309 C CA . PRO B 1 144 ? 27.87800 13.50900 -36.59800 1.000 24.68000 144 PRO B CA 1
ATOM 12310 C C . PRO B 1 144 ? 29.11400 14.30600 -36.26200 1.000 24.38000 144 PRO B C 1
ATOM 12311 O O . PRO B 1 144 ? 29.09800 15.52300 -36.32000 1.000 35.53000 144 PRO B O 1
ATOM 12322 N N . LYS B 1 145 ? 30.19800 13.59000 -36.00500 1.000 28.53000 145 LYS B N 1
ATOM 12323 C CA . LYS B 1 145 ? 31.47600 14.20800 -35.69800 1.000 34.61000 145 LYS B CA 1
ATOM 12324 C C . LYS B 1 145 ? 31.87000 15.17800 -36.81900 1.000 34.64000 145 LYS B C 1
ATOM 12325 O O . LYS B 1 145 ? 32.02400 14.75300 -37.96500 1.000 36.31000 145 LYS B O 1
ATOM 12344 N N . PRO B 1 146 ? 31.96200 16.47500 -36.56500 1.000 37.83000 146 PRO B N 1
ATOM 12345 C CA . PRO B 1 146 ? 32.46100 17.37700 -37.60400 1.000 39.51000 146 PRO B CA 1
ATOM 12346 C C . PRO B 1 146 ? 33.79700 16.86500 -38.08900 1.000 36.20000 146 PRO B C 1
ATOM 12347 O O . PRO B 1 146 ? 34.55300 16.25900 -37.32700 1.000 40.01000 146 PRO B O 1
ATOM 12358 N N . ASN B 1 147 ? 34.05800 17.07800 -39.38100 1.000 39.04000 147 ASN B N 1
ATOM 12359 C CA . ASN B 1 147 ? 35.28100 16.57300 -39.99100 1.000 38.84000 147 ASN B CA 1
ATOM 12360 C C . ASN B 1 147 ? 36.46700 17.47300 -39.68400 1.000 39.58000 147 ASN B C 1
ATOM 12361 O O . ASN B 1 147 ? 37.60700 17.04800 -39.86900 1.000 37.07000 147 ASN B O 1
ATOM 12372 N N . HIS B 1 148 ? 36.23000 18.70400 -39.22000 1.000 39.42000 148 HIS B N 1
ATOM 12373 C CA . HIS B 1 148 ? 37.29100 19.46100 -38.57400 1.000 37.20000 148 HIS B CA 1
ATOM 12374 C C . HIS B 1 148 ? 36.78200 20.23300 -37.37900 1.000 39.40000 148 HIS B C 1
ATOM 12375 O O . HIS B 1 148 ? 35.81600 20.99900 -37.47400 1.000 43.36000 148 HIS B O 1
ATOM 12389 N N . ILE B 1 149 ? 37.47100 20.07400 -36.26600 1.000 38.28000 149 ILE B N 1
ATOM 12390 C CA . ILE B 1 149 ? 37.11500 20.87400 -35.10600 1.000 44.42000 149 ILE B CA 1
ATOM 12391 C C . ILE B 1 149 ? 38.32700 21.05300 -34.21000 1.000 39.27000 149 ILE B C 1
ATOM 12392 O O . ILE B 1 149 ? 38.99700 20.09000 -33.83900 1.000 43.53000 149 ILE B O 1
ATOM 12408 N N . GLU B 1 150 ? 38.64800 22.30900 -33.93400 1.000 43.32000 150 GLU B N 1
ATOM 12409 C CA . GLU B 1 150 ? 39.67500 22.71000 -32.98100 1.000 38.11000 150 GLU B CA 1
ATOM 12410 C C . GLU B 1 150 ? 38.94800 23.37100 -31.82900 1.000 40.84000 150 GLU B C 1
ATOM 12411 O O . GLU B 1 150 ? 38.18300 24.31400 -32.04600 1.000 49.25000 150 GLU B O 1
ATOM 12423 N N . VAL B 1 151 ? 39.17400 22.87400 -30.62000 1.000 49.21000 151 VAL B N 1
ATOM 12424 C CA . VAL B 1 151 ? 38.53500 23.38100 -29.42100 1.000 48.19000 151 VAL B CA 1
ATOM 12425 C C . VAL B 1 151 ? 39.57500 24.13700 -28.62100 1.000 55.24000 151 VAL B C 1
ATOM 12426 O O . VAL B 1 151 ? 40.73700 23.72600 -28.55800 1.000 54.84000 151 VAL B O 1
ATOM 12439 N N . SER B 1 152 ? 39.15900 25.24700 -28.02900 1.000 56.60000 152 SER B N 1
ATOM 12440 C CA . SER B 1 152 ? 40.00300 25.99700 -27.11900 1.000 53.99000 152 SER B CA 1
ATOM 12441 C C . SER B 1 152 ? 39.56300 25.70000 -25.69200 1.000 60.57000 152 SER B C 1
ATOM 12442 O O . SER B 1 152 ? 38.66100 24.89500 -25.46000 1.000 62.60000 152 SER B O 1
ATOM 12450 N N . ASP B 1 153 ? 40.22300 26.33200 -24.71800 1.000 74.43000 153 ASP B N 1
ATOM 12451 C CA . ASP B 1 153 ? 39.88300 26.06400 -23.32800 1.000 78.10000 153 ASP B CA 1
ATOM 12452 C C . ASP B 1 153 ? 38.82300 27.00100 -22.77500 1.000 73.94000 153 ASP B C 1
ATOM 12453 O O . ASP B 1 153 ? 38.23100 26.68900 -21.74100 1.000 81.63000 153 ASP B O 1
ATOM 12462 N N . HIS B 1 154 ? 38.53200 28.10700 -23.43700 1.000 70.20000 154 HIS B N 1
ATOM 12463 C CA . HIS B 1 154 ? 37.51900 28.99500 -22.90600 1.000 67.60000 154 HIS B CA 1
ATOM 12464 C C . HIS B 1 154 ? 36.20900 28.85600 -23.66700 1.000 58.73000 154 HIS B C 1
ATOM 12465 O O . HIS B 1 154 ? 36.02100 27.94300 -24.47000 1.000 57.76000 154 HIS B O 1
ATOM 12479 N N . SER B 1 155 ? 35.25400 29.71500 -23.33200 1.000 58.36000 155 SER B N 1
ATOM 12480 C CA . SER B 1 155 ? 33.88600 29.54000 -23.77400 1.000 59.55000 155 SER B CA 1
ATOM 12481 C C . SER B 1 155 ? 33.22400 30.89700 -23.92200 1.000 57.06000 155 SER B C 1
ATOM 12482 O O . SER B 1 155 ? 33.73200 31.92100 -23.46800 1.000 54.28000 155 SER B O 1
ATOM 12490 N N . PHE B 1 156 ? 32.08400 30.87900 -24.59800 1.000 49.71000 156 PHE B N 1
ATOM 12491 C CA . PHE B 1 156 ? 31.30200 32.06500 -24.87700 1.000 49.53000 156 PHE B CA 1
ATOM 12492 C C . PHE B 1 156 ? 29.93200 31.84600 -24.27000 1.000 40.90000 156 PHE B C 1
ATOM 12493 O O . PHE B 1 156 ? 29.22200 30.92900 -24.67700 1.000 41.63000 156 PHE B O 1
ATOM 12510 N N . THR B 1 157 ? 29.56400 32.68000 -23.30900 1.000 42.44000 157 THR B N 1
ATOM 12511 C CA . THR B 1 157 ? 28.26300 32.63100 -22.65500 1.000 49.39000 157 THR B CA 1
ATOM 12512 C C . THR B 1 157 ? 27.43200 33.82200 -23.11000 1.000 43.87000 157 THR B C 1
ATOM 12513 O O . THR B 1 157 ? 27.94900 34.92900 -23.21500 1.000 40.28000 157 THR B O 1
ATOM 12524 N N . PHE B 1 158 ? 26.14600 33.58400 -23.37300 1.000 44.64000 158 PHE B N 1
ATOM 12525 C CA . PHE B 1 158 ? 25.22500 34.61200 -23.84800 1.000 41.73000 158 PHE B CA 1
ATOM 12526 C C . PHE B 1 158 ? 23.82500 34.26200 -23.34400 1.000 38.73000 158 PHE B C 1
ATOM 12527 O O . PHE B 1 158 ? 23.55900 33.12700 -22.92600 1.000 37.53000 158 PHE B O 1
ATOM 12544 N N . ASP B 1 159 ? 22.94000 35.26700 -23.37200 1.000 34.21000 159 ASP B N 1
ATOM 12545 C CA . ASP B 1 159 ? 21.57400 35.17300 -22.86000 1.000 38.79000 159 ASP B CA 1
ATOM 12546 C C . ASP B 1 159 ? 20.61300 35.47400 -24.00900 1.000 31.56000 159 ASP B C 1
ATOM 12547 O O . ASP B 1 159 ? 21.02900 35.62200 -25.14800 1.000 31.59000 159 ASP B O 1
ATOM 12556 N N . GLU B 1 160 ? 19.32500 35.61600 -23.68800 1.000 32.61000 160 GLU B N 1
ATOM 12557 C CA . GLU B 1 160 ? 18.28100 35.75900 -24.70400 1.000 35.12000 160 GLU B CA 1
ATOM 12558 C C . GLU B 1 160 ? 18.26100 37.14300 -25.36700 1.000 40.62000 160 GLU B C 1
ATOM 12559 O O . GLU B 1 160 ? 17.31400 37.43800 -26.11200 1.000 39.06000 160 GLU B O 1
ATOM 12571 N N . GLN B 1 161 ? 19.22000 38.01200 -25.06900 1.000 31.29000 161 GLN B N 1
ATOM 12572 C CA . GLN B 1 161 ? 19.29700 39.31300 -25.70200 1.000 36.33000 161 GLN B CA 1
ATOM 12573 C C . GLN B 1 161 ? 20.48700 39.36600 -26.63200 1.000 35.63000 161 GLN B C 1
ATOM 12574 O O . GLN B 1 161 ? 20.83900 40.43700 -27.12200 1.000 41.31000 161 GLN B O 1
ATOM 12588 N N . ALA B 1 162 ? 21.11800 38.22000 -26.87600 1.000 34.90000 162 ALA B N 1
ATOM 12589 C CA . ALA B 1 162 ? 22.30600 38.18300 -27.71500 1.000 41.45000 162 ALA B CA 1
ATOM 12590 C C . ALA B 1 162 ? 22.03300 38.70700 -29.12700 1.000 36.87000 162 ALA B C 1
ATOM 12591 O O . ALA B 1 162 ? 22.93100 39.29400 -29.74400 1.000 26.25000 162 ALA B O 1
ATOM 12598 N N . GLY B 1 163 ? 20.80100 38.53400 -29.62700 1.000 29.55000 163 GLY B N 1
ATOM 12599 C CA . GLY B 1 163 ? 20.41900 38.95500 -30.95900 1.000 35.28000 163 GLY B CA 1
ATOM 12600 C C . GLY B 1 163 ? 21.07000 38.10000 -32.03600 1.000 40.81000 163 GLY B C 1
ATOM 12601 O O . GLY B 1 163 ? 22.16800 37.56000 -31.84200 1.000 32.06000 163 GLY B O 1
ATOM 12605 N N . VAL B 1 164 ? 20.39600 37.96600 -33.17600 1.000 35.98000 164 VAL B N 1
ATOM 12606 C CA . VAL B 1 164 ? 20.90200 37.17100 -34.27900 1.000 36.38000 164 VAL B CA 1
ATOM 12607 C C . VAL B 1 164 ? 20.95300 38.01400 -35.53200 1.000 30.85000 164 VAL B C 1
ATOM 12608 O O . VAL B 1 164 ? 19.92500 38.51200 -35.98500 1.000 30.99000 164 VAL B O 1
ATOM 12621 N N . ALA B 1 165 ? 22.13600 38.10000 -36.12000 1.000 28.89000 165 ALA B N 1
ATOM 12622 C CA . ALA B 1 165 ? 22.37800 38.84100 -37.33800 1.000 36.52000 165 ALA B CA 1
ATOM 12623 C C . ALA B 1 165 ? 22.38300 37.89600 -38.52000 1.000 34.58000 165 ALA B C 1
ATOM 12624 O O . ALA B 1 165 ? 22.91200 36.79000 -38.43600 1.000 34.30000 165 ALA B O 1
ATOM 12631 N N . ILE B 1 166 ? 21.84900 38.36000 -39.64400 1.000 36.69000 166 ILE B N 1
ATOM 12632 C CA . ILE B 1 166 ? 21.79600 37.56100 -40.86600 1.000 43.87000 166 ILE B CA 1
ATOM 12633 C C . ILE B 1 166 ? 22.04900 38.45600 -42.08800 1.000 39.04000 166 ILE B C 1
ATOM 12634 O O . ILE B 1 166 ? 21.19900 39.26500 -42.45600 1.000 44.29000 166 ILE B O 1
ATOM 12650 N N . TYR B 1 167 ? 23.20800 38.28900 -42.72500 1.000 33.01000 167 TYR B N 1
ATOM 12651 C CA . TYR B 1 167 ? 23.59800 39.11000 -43.87000 1.000 45.53000 167 TYR B CA 1
ATOM 12652 C C . TYR B 1 167 ? 23.67000 38.33400 -45.19400 1.000 49.69000 167 TYR B C 1
ATOM 12653 O O . TYR B 1 167 ? 24.48100 38.66500 -46.05900 1.000 40.06000 167 TYR B O 1
ATOM 12671 N N . THR B 1 168 ? 22.82900 37.30800 -45.35800 1.000 52.51000 168 THR B N 1
ATOM 12672 C CA . THR B 1 168 ? 22.51300 36.71400 -46.65500 1.000 32.20000 168 THR B CA 1
ATOM 12673 C C . THR B 1 168 ? 21.13100 36.07500 -46.59000 1.000 42.70000 168 THR B C 1
ATOM 12674 O O . THR B 1 168 ? 20.81400 35.36200 -45.62700 1.000 40.90000 168 THR B O 1
ATOM 12685 N N . ASP B 1 169 ? 20.31100 36.30600 -47.61100 1.000 41.13000 169 ASP B N 1
ATOM 12686 C CA . ASP B 1 169 ? 19.00300 35.65400 -47.61700 1.000 46.54000 169 ASP B CA 1
ATOM 12687 C C . ASP B 1 169 ? 19.10600 34.12000 -47.67600 1.000 50.34000 169 ASP B C 1
ATOM 12688 O O . ASP B 1 169 ? 18.11100 33.42100 -47.38400 1.000 33.17000 169 ASP B O 1
ATOM 12697 N N . LEU B 1 170 ? 20.27300 33.57700 -48.06400 1.000 43.24000 170 LEU B N 1
ATOM 12698 C CA . LEU B 1 170 ? 20.42200 32.12000 -48.10400 1.000 47.73000 170 LEU B CA 1
ATOM 12699 C C . LEU B 1 170 ? 20.21300 31.42900 -46.74100 1.000 42.03000 170 LEU B C 1
ATOM 12700 O O . LEU B 1 170 ? 19.83400 30.25100 -46.70000 1.000 42.79000 170 LEU B O 1
ATOM 12716 N N . ALA B 1 171 ? 20.43200 32.11700 -45.62500 1.000 39.66000 171 ALA B N 1
ATOM 12717 C CA . ALA B 1 171 ? 20.41600 31.45600 -44.32200 1.000 35.96000 171 ALA B CA 1
ATOM 12718 C C . ALA B 1 171 ? 19.09600 31.59500 -43.60400 1.000 34.47000 171 ALA B C 1
ATOM 12719 O O . ALA B 1 171 ? 18.98600 31.19800 -42.43100 1.000 34.45000 171 ALA B O 1
ATOM 12726 N N . ASN B 1 172 ? 18.08900 32.15100 -44.28000 1.000 30.25000 172 ASN B N 1
ATOM 12727 C CA . ASN B 1 172 ? 16.85700 32.52700 -43.59100 1.000 38.48000 172 ASN B CA 1
ATOM 12728 C C . ASN B 1 172 ? 16.19100 31.32400 -42.90300 1.000 30.55000 172 ASN B C 1
ATOM 12729 O O . ASN B 1 172 ? 15.63300 31.44400 -41.80200 1.000 27.03000 172 ASN B O 1
ATOM 12740 N N . SER B 1 173 ? 16.23300 30.15900 -43.56300 1.000 31.84000 173 SER B N 1
ATOM 12741 C CA . SER B 1 173 ? 15.48900 28.96900 -43.13200 1.000 31.29000 173 SER B CA 1
ATOM 12742 C C . SER B 1 173 ? 16.21200 28.29200 -41.98400 1.000 21.80000 173 SER B C 1
ATOM 12743 O O . SER B 1 173 ? 15.63300 28.02400 -40.92700 1.000 23.22000 173 SER B O 1
ATOM 12751 N N . ALA B 1 174 ? 17.51800 28.14800 -42.12900 1.000 24.48000 174 ALA B N 1
ATOM 12752 C CA . ALA B 1 174 ? 18.34400 27.73000 -41.01100 1.000 24.58000 174 ALA B CA 1
ATOM 12753 C C . ALA B 1 174 ? 18.09000 28.60600 -39.80600 1.000 30.73000 174 ALA B C 1
ATOM 12754 O O . ALA B 1 174 ? 17.84900 28.10900 -38.69600 1.000 27.89000 174 ALA B O 1
ATOM 12761 N N . LYS B 1 175 ? 18.09800 29.93800 -40.01200 1.000 39.83000 175 LYS B N 1
ATOM 12762 C CA . LYS B 1 175 ? 18.00700 30.86100 -38.87700 1.000 36.04000 175 LYS B CA 1
ATOM 12763 C C . LYS B 1 175 ? 16.68500 30.68500 -38.15100 1.000 30.00000 175 LYS B C 1
ATOM 12764 O O . LYS B 1 175 ? 16.63900 30.63700 -36.92200 1.000 28.56000 175 LYS B O 1
ATOM 12783 N N . ALA B 1 176 ? 15.58900 30.59800 -38.91000 1.000 30.36000 176 ALA B N 1
ATOM 12784 C CA . ALA B 1 176 ? 14.29700 30.40200 -38.28000 1.000 31.26000 176 ALA B CA 1
ATOM 12785 C C . ALA B 1 176 ? 14.21900 29.01100 -37.67300 1.000 34.27000 176 ALA B C 1
ATOM 12786 O O . ALA B 1 176 ? 13.51400 28.81700 -36.69000 1.000 36.36000 176 ALA B O 1
ATOM 12793 N N . TRP B 1 177 ? 14.93400 28.03400 -38.24700 1.000 36.52000 177 TRP B N 1
ATOM 12794 C CA . TRP B 1 177 ? 14.86600 26.68400 -37.69900 1.000 35.34000 177 TRP B CA 1
ATOM 12795 C C . TRP B 1 177 ? 15.57800 26.65700 -36.35700 1.000 33.55000 177 TRP B C 1
ATOM 12796 O O . TRP B 1 177 ? 15.04400 26.14600 -35.35600 1.000 32.30000 177 TRP B O 1
ATOM 12817 N N . LEU B 1 178 ? 16.76400 27.27500 -36.30000 1.000 36.01000 178 LEU B N 1
ATOM 12818 C CA . LEU B 1 178 ? 17.49900 27.34800 -35.04000 1.000 32.66000 178 LEU B CA 1
ATOM 12819 C C . LEU B 1 178 ? 16.65700 28.02800 -33.98100 1.000 37.72000 178 LEU B C 1
ATOM 12820 O O . LEU B 1 178 ? 16.42700 27.47600 -32.89700 1.000 39.22000 178 LEU B O 1
ATOM 12836 N N . LEU B 1 179 ? 16.14700 29.22300 -34.29500 1.000 33.40000 179 LEU B N 1
ATOM 12837 C CA . LEU B 1 179 ? 15.33800 29.93800 -33.31200 1.000 36.72000 179 LEU B CA 1
ATOM 12838 C C . LEU B 1 179 ? 14.17400 29.06800 -32.86700 1.000 40.25000 179 LEU B C 1
ATOM 12839 O O . LEU B 1 179 ? 13.79100 29.05500 -31.68900 1.000 37.86000 179 LEU B O 1
ATOM 12855 N N . GLU B 1 180 ? 13.60700 28.31700 -33.80300 1.000 30.53000 180 GLU B N 1
ATOM 12856 C CA . GLU B 1 180 ? 12.46200 27.47900 -33.48200 1.000 36.83000 180 GLU B CA 1
ATOM 12857 C C . GLU B 1 180 ? 12.88700 26.35500 -32.54700 1.000 38.05000 180 GLU B C 1
ATOM 12858 O O . GLU B 1 180 ? 12.16400 26.01400 -31.60700 1.000 32.74000 180 GLU B O 1
ATOM 12870 N N . GLU B 1 181 ? 14.09400 25.82200 -32.75200 1.000 37.44000 181 GLU B N 1
ATOM 12871 C CA . GLU B 1 181 ? 14.52100 24.66700 -31.97400 1.000 40.69000 181 GLU B CA 1
ATOM 12872 C C . GLU B 1 181 ? 15.01600 25.07600 -30.59500 1.000 37.21000 181 GLU B C 1
ATOM 12873 O O . GLU B 1 181 ? 14.83400 24.33300 -29.61500 1.000 38.76000 181 GLU B O 1
ATOM 12885 N N . LEU B 1 182 ? 15.65500 26.24000 -30.51400 1.000 38.67000 182 LEU B N 1
ATOM 12886 C CA . LEU B 1 182 ? 16.00800 26.81800 -29.22000 1.000 37.25000 182 LEU B CA 1
ATOM 12887 C C . LEU B 1 182 ? 14.76600 27.07700 -28.37300 1.000 33.42000 182 LEU B C 1
ATOM 12888 O O . LEU B 1 182 ? 14.79400 26.91300 -27.14800 1.000 35.44000 182 LEU B O 1
ATOM 12904 N N . GLN B 1 183 ? 13.65400 27.44000 -29.00500 1.000 28.81000 183 GLN B N 1
ATOM 12905 C CA . GLN B 1 183 ? 12.43200 27.66600 -28.24100 1.000 34.38000 183 GLN B CA 1
ATOM 12906 C C . GLN B 1 183 ? 11.75000 26.36200 -27.85900 1.000 40.07000 183 GLN B C 1
ATOM 12907 O O . GLN B 1 183 ? 11.25700 26.20500 -26.72700 1.000 37.10000 183 GLN B O 1
ATOM 12921 N N . ARG B 1 184 ? 11.68000 25.42900 -28.80300 1.000 36.14000 184 ARG B N 1
ATOM 12922 C CA . ARG B 1 184 ? 10.93400 24.19800 -28.56600 1.000 36.09000 184 ARG B CA 1
ATOM 12923 C C . ARG B 1 184 ? 11.65000 23.32000 -27.55900 1.000 34.84000 184 ARG B C 1
ATOM 12924 O O . ARG B 1 184 ? 11.01900 22.71100 -26.68800 1.000 46.23000 184 ARG B O 1
ATOM 12945 N N . ILE B 1 185 ? 12.96900 23.27700 -27.63600 1.000 37.89000 185 ILE B N 1
ATOM 12946 C CA . ILE B 1 185 ? 13.75200 22.35400 -26.84000 1.000 38.96000 185 ILE B CA 1
ATOM 12947 C C . ILE B 1 185 ? 14.16900 22.96900 -25.50900 1.000 38.98000 185 ILE B C 1
ATOM 12948 O O . ILE B 1 185 ? 14.21600 22.26400 -24.50100 1.000 38.04000 185 ILE B O 1
ATOM 12964 N N . HIS B 1 186 ? 14.52100 24.25300 -25.50700 1.000 35.08000 186 HIS B N 1
ATOM 12965 C CA . HIS B 1 186 ? 15.04700 24.90600 -24.32300 1.000 34.86000 186 HIS B CA 1
ATOM 12966 C C . HIS B 1 186 ? 14.27300 26.14100 -23.85100 1.000 39.86000 186 HIS B C 1
ATOM 12967 O O . HIS B 1 186 ? 14.70500 26.78500 -22.88500 1.000 40.63000 186 HIS B O 1
ATOM 12981 N N . GLN B 1 187 ? 13.13900 26.48500 -24.45700 1.000 36.77000 187 GLN B N 1
ATOM 12982 C CA . GLN B 1 187 ? 12.36600 27.60900 -23.93600 1.000 36.39000 187 GLN B CA 1
ATOM 12983 C C . GLN B 1 187 ? 13.27800 28.83100 -23.83300 1.000 37.16000 187 GLN B C 1
ATOM 12984 O O . GLN B 1 187 ? 13.25700 29.60000 -22.86200 1.000 38.56000 187 GLN B O 1
ATOM 12998 N N . PHE B 1 188 ? 14.12700 28.96800 -24.85100 1.000 40.10000 188 PHE B N 1
ATOM 12999 C CA . PHE B 1 188 ? 15.17500 29.98000 -24.94700 1.000 40.09000 188 PHE B CA 1
ATOM 13000 C C . PHE B 1 188 ? 14.84800 30.81700 -26.17700 1.000 41.92000 188 PHE B C 1
ATOM 13001 O O . PHE B 1 188 ? 14.92400 30.33500 -27.31500 1.000 39.79000 188 PHE B O 1
ATOM 13018 N N . THR B 1 189 ? 14.41500 32.04400 -25.95600 1.000 36.56000 189 THR B N 1
ATOM 13019 C CA . THR B 1 189 ? 13.99300 32.88400 -27.06100 1.000 35.56000 189 THR B CA 1
ATOM 13020 C C . THR B 1 189 ? 15.15500 33.74800 -27.49200 1.000 26.65000 189 THR B C 1
ATOM 13021 O O . THR B 1 189 ? 15.69800 34.48200 -26.68900 1.000 30.52000 189 THR B O 1
ATOM 13032 N N . LEU B 1 190 ? 15.59000 33.59500 -28.73600 1.000 34.91000 190 LEU B N 1
ATOM 13033 C CA . LEU B 1 190 ? 16.50800 34.53800 -29.35600 1.000 35.20000 190 LEU B CA 1
ATOM 13034 C C . LEU B 1 190 ? 15.74300 35.41200 -30.33500 1.000 31.79000 190 LEU B C 1
ATOM 13035 O O . LEU B 1 190 ? 14.71600 35.00000 -30.86900 1.000 32.92000 190 LEU B O 1
ATOM 13051 N N . SER B 1 191 ? 16.22700 36.63400 -30.53700 1.000 44.25000 191 SER B N 1
ATOM 13052 C CA . SER B 1 191 ? 15.55500 37.61600 -31.38200 1.000 39.92000 191 SER B CA 1
ATOM 13053 C C . SER B 1 191 ? 16.53400 38.22900 -32.35800 1.000 38.50000 191 SER B C 1
ATOM 13054 O O . SER B 1 191 ? 17.72400 38.33700 -32.05400 1.000 33.02000 191 SER B O 1
ATOM 13062 N N . SER B 1 192 ? 15.99700 38.65900 -33.50500 1.000 42.56000 192 SER B N 1
ATOM 13063 C CA . SER B 1 192 ? 16.78800 39.25400 -34.57300 1.000 43.78000 192 SER B CA 1
ATOM 13064 C C . SER B 1 192 ? 17.29300 40.62700 -34.16800 1.000 33.98000 192 SER B C 1
ATOM 13065 O O . SER B 1 192 ? 16.58100 41.37600 -33.51100 1.000 43.71000 192 SER B O 1
ATOM 13073 N N . SER B 1 193 ? 18.49700 40.97600 -34.63200 1.000 33.65000 193 SER B N 1
ATOM 13074 C CA . SER B 1 193 ? 19.14700 42.24900 -34.36800 1.000 36.23000 193 SER B CA 1
ATOM 13075 C C . SER B 1 193 ? 20.32000 42.41400 -35.32100 1.000 43.79000 193 SER B C 1
ATOM 13076 O O . SER B 1 193 ? 21.12400 41.49000 -35.47500 1.000 45.68000 193 SER B O 1
ATOM 13084 N N . ASN B 1 194 ? 20.43800 43.61600 -35.90900 1.000 41.57000 194 ASN B N 1
ATOM 13085 C CA . ASN B 1 194 ? 21.58300 43.96500 -36.73600 1.000 48.24000 194 ASN B CA 1
ATOM 13086 C C . ASN B 1 194 ? 22.86800 44.05900 -35.92900 1.000 48.19000 194 ASN B C 1
ATOM 13087 O O . ASN B 1 194 ? 23.94200 44.14800 -36.52800 1.000 52.06000 194 ASN B O 1
ATOM 13098 N N . SER B 1 195 ? 22.79700 44.05000 -34.60900 1.000 46.46000 195 SER B N 1
ATOM 13099 C CA . SER B 1 195 ? 23.99500 43.96600 -33.77900 1.000 53.43000 195 SER B CA 1
ATOM 13100 C C . SER B 1 195 ? 24.00700 42.64200 -32.98900 1.000 47.83000 195 SER B C 1
ATOM 13101 O O . SER B 1 195 ? 24.46200 42.59700 -31.83500 1.000 42.11000 195 SER B O 1
ATOM 13109 N N . GLY B 1 196 ? 23.46200 41.55800 -33.57100 1.000 44.74000 196 GLY B N 1
ATOM 13110 C CA . GLY B 1 196 ? 23.46200 40.26500 -32.88700 1.000 40.55000 196 GLY B CA 1
ATOM 13111 C C . GLY B 1 196 ? 24.85300 39.67400 -32.71900 1.000 35.23000 196 GLY B C 1
ATOM 13112 O O . GLY B 1 196 ? 25.79300 39.99200 -33.44500 1.000 37.25000 196 GLY B O 1
ATOM 13116 N N . LYS B 1 197 ? 24.97900 38.81100 -31.71300 1.000 33.01000 197 LYS B N 1
ATOM 13117 C CA . LYS B 1 197 ? 26.22700 38.12700 -31.40000 1.000 41.95000 197 LYS B CA 1
ATOM 13118 C C . LYS B 1 197 ? 26.30300 36.77400 -32.08400 1.000 40.12000 197 LYS B C 1
ATOM 13119 O O . LYS B 1 197 ? 27.36500 36.14600 -32.08300 1.000 32.05000 197 LYS B O 1
ATOM 13138 N N . ILE B 1 198 ? 25.17300 36.29400 -32.58500 1.000 32.03000 198 ILE B N 1
ATOM 13139 C CA . ILE B 1 198 ? 25.08800 35.10500 -33.41900 1.000 39.59000 198 ILE B CA 1
ATOM 13140 C C . ILE B 1 198 ? 24.92600 35.61100 -34.83700 1.000 33.79000 198 ILE B C 1
ATOM 13141 O O . ILE B 1 198 ? 23.89300 36.18400 -35.15900 1.000 32.19000 198 ILE B O 1
ATOM 13157 N N . ILE B 1 199 ? 25.93300 35.43400 -35.68500 1.000 32.28000 199 ILE B N 1
ATOM 13158 C CA . ILE B 1 199 ? 25.94000 36.03100 -37.01600 1.000 29.03000 199 ILE B CA 1
ATOM 13159 C C . ILE B 1 199 ? 25.96500 34.98000 -38.13300 1.000 32.90000 199 ILE B C 1
ATOM 13160 O O . ILE B 1 199 ? 26.96800 34.28700 -38.31800 1.000 28.42000 199 ILE B O 1
ATOM 13176 N N . PHE B 1 200 ? 24.91900 34.97600 -38.95600 1.000 34.63000 200 PHE B N 1
ATOM 13177 C CA . PHE B 1 200 ? 24.89200 34.27200 -40.24000 1.000 40.14000 200 PHE B CA 1
ATOM 13178 C C . PHE B 1 200 ? 25.49400 35.10600 -41.37200 1.000 34.92000 200 PHE B C 1
ATOM 13179 O O . PHE B 1 200 ? 24.91300 36.10700 -41.79300 1.000 35.27000 200 PHE B O 1
ATOM 13196 N N . LYS B 1 201 ? 26.56300 34.58700 -41.96300 1.000 41.65000 201 LYS B N 1
ATOM 13197 C CA . LYS B 1 201 ? 27.37800 35.25200 -42.96700 1.000 42.10000 201 LYS B CA 1
ATOM 13198 C C . LYS B 1 201 ? 27.51600 34.38800 -44.21200 1.000 40.75000 201 LYS B C 1
ATOM 13199 O O . LYS B 1 201 ? 27.73100 33.17800 -44.12200 1.000 38.78000 201 LYS B O 1
ATOM 13218 N N . SER B 1 202 ? 27.49600 35.02400 -45.37600 1.000 37.99000 202 SER B N 1
ATOM 13219 C CA . SER B 1 202 ? 27.71600 34.30200 -46.62300 1.000 40.82000 202 SER B CA 1
ATOM 13220 C C . SER B 1 202 ? 29.20500 34.06700 -46.84100 1.000 38.75000 202 SER B C 1
ATOM 13221 O O . SER B 1 202 ? 30.03300 34.90300 -46.48200 1.000 31.81000 202 SER B O 1
ATOM 13229 N N . ASN B 1 203 ? 29.53700 32.88200 -47.38700 1.000 39.39000 203 ASN B N 1
ATOM 13230 C CA . ASN B 1 203 ? 30.91200 32.53300 -47.74800 1.000 38.09000 203 ASN B CA 1
ATOM 13231 C C . ASN B 1 203 ? 30.88100 31.65300 -48.94700 1.000 41.03000 203 ASN B C 1
ATOM 13232 O O . ASN B 1 203 ? 30.60700 30.43800 -48.83800 1.000 37.83000 203 ASN B O 1
ATOM 13243 N N . PRO B 1 204 ? 31.20000 32.15800 -50.15800 1.000 42.91000 204 PRO B N 1
ATOM 13244 C CA . PRO B 1 204 ? 31.01700 31.37200 -51.38000 1.000 34.15000 204 PRO B CA 1
ATOM 13245 C C . PRO B 1 204 ? 32.14200 30.38300 -51.68200 1.000 38.60000 204 PRO B C 1
ATOM 13246 O O . PRO B 1 204 ? 31.96000 29.57400 -52.60900 1.000 44.73000 204 PRO B O 1
ATOM 13257 N N . THR B 1 205 ? 33.23500 30.34000 -50.90900 1.000 36.44000 205 THR B N 1
ATOM 13258 C CA . THR B 1 205 ? 34.22500 29.28000 -51.12200 1.000 43.09000 205 THR B CA 1
ATOM 13259 C C . THR B 1 205 ? 33.76100 27.91100 -50.59800 1.000 41.38000 205 THR B C 1
ATOM 13260 O O . THR B 1 205 ? 34.48300 26.93100 -50.75700 1.000 43.50000 205 THR B O 1
ATOM 13271 N N . LEU B 1 206 ? 32.58000 27.81800 -49.98700 1.000 42.45000 206 LEU B N 1
ATOM 13272 C CA . LEU B 1 206 ? 32.13500 26.61300 -49.28500 1.000 41.64000 206 LEU B CA 1
ATOM 13273 C C . LEU B 1 206 ? 31.09200 25.89000 -50.12300 1.000 40.53000 206 LEU B C 1
ATOM 13274 O O . LEU B 1 206 ? 30.04000 26.45700 -50.42500 1.000 43.11000 206 LEU B O 1
ATOM 13290 N N . ASP B 1 207 ? 31.37100 24.64000 -50.47000 1.000 45.66000 207 ASP B N 1
ATOM 13291 C CA . ASP B 1 207 ? 30.54200 23.92200 -51.42200 1.000 43.52000 207 ASP B CA 1
ATOM 13292 C C . ASP B 1 207 ? 29.32000 23.34600 -50.72800 1.000 38.18000 207 ASP B C 1
ATOM 13293 O O . ASP B 1 207 ? 29.15600 23.45400 -49.50200 1.000 38.86000 207 ASP B O 1
ATOM 13302 N N . GLU B 1 208 ? 28.44900 22.74100 -51.52800 1.000 38.36000 208 GLU B N 1
ATOM 13303 C CA . GLU B 1 208 ? 27.13700 22.37100 -51.03400 1.000 46.89000 208 GLU B CA 1
ATOM 13304 C C . GLU B 1 208 ? 27.24900 21.59900 -49.72700 1.000 43.40000 208 GLU B C 1
ATOM 13305 O O . GLU B 1 208 ? 28.01500 20.62900 -49.61900 1.000 34.64000 208 GLU B O 1
ATOM 13317 N N . GLY B 1 209 ? 26.51000 22.09000 -48.72300 1.000 35.66000 209 GLY B N 1
ATOM 13318 C CA . GLY B 1 209 ? 26.41800 21.49500 -47.41700 1.000 37.49000 209 GLY B CA 1
ATOM 13319 C C . GLY B 1 209 ? 27.57500 21.77000 -46.48900 1.000 33.36000 209 GLY B C 1
ATOM 13320 O O . GLY B 1 209 ? 27.49200 21.41000 -45.30800 1.000 28.49000 209 GLY B O 1
ATOM 13324 N N . ALA B 1 210 ? 28.66700 22.32600 -46.99800 1.000 27.53000 210 ALA B N 1
ATOM 13325 C CA . ALA B 1 210 ? 29.81000 22.66300 -46.17300 1.000 33.51000 210 ALA B CA 1
ATOM 13326 C C . ALA B 1 210 ? 29.48500 23.92200 -45.37300 1.000 36.32000 210 ALA B C 1
ATOM 13327 O O . ALA B 1 210 ? 28.69700 24.76600 -45.80000 1.000 31.89000 210 ALA B O 1
ATOM 13334 N N . TYR B 1 211 ? 30.09800 24.04800 -44.20500 1.000 35.45000 211 TYR B N 1
ATOM 13335 C CA . TYR B 1 211 ? 29.88800 25.23500 -43.38200 1.000 38.66000 211 TYR B CA 1
ATOM 13336 C C . TYR B 1 211 ? 31.15600 25.51600 -42.59300 1.000 41.63000 211 TYR B C 1
ATOM 13337 O O . TYR B 1 211 ? 32.07300 24.68800 -42.56300 1.000 38.16000 211 TYR B O 1
ATOM 13355 N N . LYS B 1 212 ? 31.20500 26.72900 -41.99500 1.000 38.47000 212 LYS B N 1
ATOM 13356 C CA . LYS B 1 212 ? 32.16500 27.10500 -40.96400 1.000 33.53000 212 LYS B CA 1
ATOM 13357 C C . LYS B 1 212 ? 31.44400 27.71000 -39.76200 1.000 42.50000 212 LYS B C 1
ATOM 13358 O O . LYS B 1 212 ? 30.52300 28.51600 -39.90500 1.000 39.24000 212 LYS B O 1
ATOM 13377 N N . LEU B 1 213 ? 31.87400 27.31900 -38.57700 1.000 38.60000 213 LEU B N 1
ATOM 13378 C CA . LEU B 1 213 ? 31.26600 27.73900 -37.33100 1.000 39.61000 213 LEU B CA 1
ATOM 13379 C C . LEU B 1 213 ? 32.41000 28.11200 -36.41100 1.000 41.92000 213 LEU B C 1
ATOM 13380 O O . LEU B 1 213 ? 33.21300 27.25100 -36.05600 1.000 37.36000 213 LEU B O 1
ATOM 13396 N N . LYS B 1 214 ? 32.50000 29.38900 -36.05000 1.000 36.04000 214 LYS B N 1
ATOM 13397 C CA . LYS B 1 214 ? 33.51000 29.87700 -35.12500 1.000 39.81000 214 LYS B CA 1
ATOM 13398 C C . LYS B 1 214 ? 32.81300 30.40500 -33.88600 1.000 41.78000 214 LYS B C 1
ATOM 13399 O O . LYS B 1 214 ? 31.98500 31.30500 -33.98700 1.000 43.61000 214 LYS B O 1
ATOM 13418 N N . VAL B 1 215 ? 33.18200 29.88100 -32.73000 1.000 40.44000 215 VAL B N 1
ATOM 13419 C CA . VAL B 1 215 ? 32.85600 30.48700 -31.44500 1.000 45.43000 215 VAL B CA 1
ATOM 13420 C C . VAL B 1 215 ? 34.06500 31.27400 -30.96700 1.000 42.18000 215 VAL B C 1
ATOM 13421 O O . VAL B 1 215 ? 35.13100 30.70400 -30.72100 1.000 41.60000 215 VAL B O 1
ATOM 13434 N N . SER B 1 216 ? 33.90100 32.56700 -30.80800 1.000 45.22000 216 SER B N 1
ATOM 13435 C CA . SER B 1 216 ? 34.88600 33.36800 -30.09300 1.000 56.69000 216 SER B CA 1
ATOM 13436 C C . SER B 1 216 ? 34.42400 33.60000 -28.65300 1.000 67.69000 216 SER B C 1
ATOM 13437 O O . SER B 1 216 ? 33.53800 32.89100 -28.15600 1.000 69.09000 216 SER B O 1
ATOM 13445 N N . GLU B 1 217 ? 35.05600 34.55200 -27.95800 1.000 73.15000 217 GLU B N 1
ATOM 13446 C CA . GLU B 1 217 ? 34.60000 34.99200 -26.64300 1.000 69.48000 217 GLU B CA 1
ATOM 13447 C C . GLU B 1 217 ? 33.58800 36.11100 -26.76100 1.000 65.38000 217 GLU B C 1
ATOM 13448 O O . GLU B 1 217 ? 33.07400 36.56900 -25.73900 1.000 69.71000 217 GLU B O 1
ATOM 13460 N N . GLU B 1 218 ? 33.26900 36.54600 -27.98800 1.000 62.04000 218 GLU B N 1
ATOM 13461 C CA . GLU B 1 218 ? 32.39000 37.69000 -28.19500 1.000 61.16000 218 GLU B CA 1
ATOM 13462 C C . GLU B 1 218 ? 31.27000 37.40800 -29.17500 1.000 54.02000 218 GLU B C 1
ATOM 13463 O O . GLU B 1 218 ? 30.32800 38.21500 -29.26300 1.000 53.80000 218 GLU B O 1
ATOM 13475 N N . SER B 1 219 ? 31.33000 36.28800 -29.89100 1.000 45.00000 219 SER B N 1
ATOM 13476 C CA . SER B 1 219 ? 30.46700 36.08200 -31.03800 1.000 41.10000 219 SER B CA 1
ATOM 13477 C C . SER B 1 219 ? 30.45800 34.62100 -31.46900 1.000 47.12000 219 SER B C 1
ATOM 13478 O O . SER B 1 219 ? 31.42200 33.87100 -31.27200 1.000 41.56000 219 SER B O 1
ATOM 13486 N N . ILE B 1 220 ? 29.36500 34.24700 -32.12100 1.000 44.62000 220 ILE B N 1
ATOM 13487 C CA . ILE B 1 220 ? 29.29200 33.00400 -32.87400 1.000 38.32000 220 ILE B CA 1
ATOM 13488 C C . ILE B 1 220 ? 29.00000 33.34800 -34.31700 1.000 32.55000 220 ILE B C 1
ATOM 13489 O O . ILE B 1 220 ? 27.94300 33.90600 -34.62400 1.000 32.35000 220 ILE B O 1
ATOM 13505 N N . LYS B 1 221 ? 29.91900 32.96800 -35.19600 1.000 28.92000 221 LYS B N 1
ATOM 13506 C CA . LYS B 1 221 ? 29.84700 33.21900 -36.62300 1.000 32.44000 221 LYS B CA 1
ATOM 13507 C C . LYS B 1 221 ? 29.63300 31.91400 -37.39100 1.000 40.13000 221 LYS B C 1
ATOM 13508 O O . LYS B 1 221 ? 30.41400 30.97200 -37.25300 1.000 43.01000 221 LYS B O 1
ATOM 13527 N N . ILE B 1 222 ? 28.58200 31.88400 -38.21100 1.000 42.25000 222 ILE B N 1
ATOM 13528 C CA . ILE B 1 222 ? 28.18600 30.73400 -39.02000 1.000 41.34000 222 ILE B CA 1
ATOM 13529 C C . ILE B 1 222 ? 28.35000 31.10200 -40.48400 1.000 44.95000 222 ILE B C 1
ATOM 13530 O O . ILE B 1 222 ? 27.78300 32.09800 -40.93800 1.000 39.07000 222 ILE B O 1
ATOM 13546 N N . GLU B 1 223 ? 29.09300 30.29500 -41.23400 1.000 41.59000 223 GLU B N 1
ATOM 13547 C CA . GLU B 1 223 ? 29.44400 30.61800 -42.61300 1.000 50.20000 223 GLU B CA 1
ATOM 13548 C C . GLU B 1 223 ? 29.10700 29.47200 -43.56400 1.000 43.88000 223 GLU B C 1
ATOM 13549 O O . GLU B 1 223 ? 29.55600 28.33700 -43.37200 1.000 42.19000 223 GLU B O 1
ATOM 13561 N N . ALA B 1 224 ? 28.36700 29.78700 -44.61700 1.000 40.99000 224 ALA B N 1
ATOM 13562 C CA . ALA B 1 224 ? 28.05100 28.78500 -45.61500 1.000 46.92000 224 ALA B CA 1
ATOM 13563 C C . ALA B 1 224 ? 27.85600 29.45500 -46.96700 1.000 47.48000 224 ALA B C 1
ATOM 13564 O O . ALA B 1 224 ? 27.56400 30.65300 -47.04900 1.000 38.79000 224 ALA B O 1
ATOM 13571 N N . GLY B 1 225 ? 28.09400 28.66400 -48.01900 1.000 43.49000 225 GLY B N 1
ATOM 13572 C CA . GLY B 1 225 ? 27.78800 29.02100 -49.38600 1.000 35.59000 225 GLY B CA 1
ATOM 13573 C C . GLY B 1 225 ? 26.45000 28.52500 -49.86800 1.000 35.60000 225 GLY B C 1
ATOM 13574 O O . GLY B 1 225 ? 26.12000 28.73900 -51.03500 1.000 32.10000 225 GLY B O 1
ATOM 13578 N N . SER B 1 226 ? 25.67100 27.85300 -49.02000 1.000 51.98000 226 SER B N 1
ATOM 13579 C CA . SER B 1 226 ? 24.49300 27.10300 -49.44900 1.000 45.18000 226 SER B CA 1
ATOM 13580 C C . SER B 1 226 ? 23.51500 27.01600 -48.29900 1.000 46.20000 226 SER B C 1
ATOM 13581 O O . SER B 1 226 ? 23.91800 26.96600 -47.13300 1.000 44.72000 226 SER B O 1
ATOM 13589 N N . SER B 1 227 ? 22.22600 27.02300 -48.62900 1.000 37.45000 227 SER B N 1
ATOM 13590 C CA . SER B 1 227 ? 21.22400 26.85800 -47.58700 1.000 39.71000 227 SER B CA 1
ATOM 13591 C C . SER B 1 227 ? 21.51000 25.59300 -46.77500 1.000 37.90000 227 SER B C 1
ATOM 13592 O O . SER B 1 227 ? 21.53500 25.62300 -45.53800 1.000 36.97000 227 SER B O 1
ATOM 13600 N N . SER B 1 228 ? 21.84100 24.48900 -47.46900 1.000 39.42000 228 SER B N 1
ATOM 13601 C CA . SER B 1 228 ? 22.12400 23.22700 -46.78500 1.000 34.95000 228 SER B CA 1
ATOM 13602 C C . SER B 1 228 ? 23.20100 23.40100 -45.70400 1.000 31.11000 228 SER B C 1
ATOM 13603 O O . SER B 1 228 ? 22.98500 23.00600 -44.54500 1.000 28.83000 228 SER B O 1
ATOM 13611 N N . GLY B 1 229 ? 24.34400 24.03800 -46.04100 1.000 38.29000 229 GLY B N 1
ATOM 13612 C CA . GLY B 1 229 ? 25.38900 24.32000 -45.03800 1.000 42.80000 229 GLY B CA 1
ATOM 13613 C C . GLY B 1 229 ? 24.88900 25.12700 -43.84100 1.000 37.19000 229 GLY B C 1
ATOM 13614 O O . GLY B 1 229 ? 25.33300 24.91800 -42.71100 1.000 34.91000 229 GLY B O 1
ATOM 13618 N N . PHE B 1 230 ? 23.95700 26.06800 -44.06900 1.000 30.83000 230 PHE B N 1
ATOM 13619 C CA . PHE B 1 230 ? 23.47500 26.88000 -42.94400 1.000 41.79000 230 PHE B CA 1
ATOM 13620 C C . PHE B 1 230 ? 22.65200 26.01000 -41.99100 1.000 37.52000 230 PHE B C 1
ATOM 13621 O O . PHE B 1 230 ? 22.70700 26.17500 -40.75600 1.000 32.63000 230 PHE B O 1
ATOM 13638 N N . THR B 1 231 ? 21.89800 25.06400 -42.56500 1.000 34.78000 231 THR B N 1
ATOM 13639 C CA . THR B 1 231 ? 21.15000 24.07400 -41.79000 1.000 41.14000 231 THR B CA 1
ATOM 13640 C C . THR B 1 231 ? 22.07400 23.10300 -41.06400 1.000 28.91000 231 THR B C 1
ATOM 13641 O O . THR B 1 231 ? 21.82800 22.76200 -39.90900 1.000 26.38000 231 THR B O 1
ATOM 13652 N N . HIS B 1 232 ? 23.16700 22.68900 -41.69200 1.000 29.07000 232 HIS B N 1
ATOM 13653 C CA . HIS B 1 232 ? 24.08200 21.80400 -40.97700 1.000 34.38000 232 HIS B CA 1
ATOM 13654 C C . HIS B 1 232 ? 24.78900 22.54100 -39.85500 1.000 36.57000 232 HIS B C 1
ATOM 13655 O O . HIS B 1 232 ? 24.97600 21.98400 -38.76000 1.000 30.35000 232 HIS B O 1
ATOM 13669 N N . ALA B 1 233 ? 25.12900 23.81300 -40.08700 1.000 38.29000 233 ALA B N 1
ATOM 13670 C CA . ALA B 1 233 ? 25.78400 24.60800 -39.04600 1.000 36.16000 233 ALA B CA 1
ATOM 13671 C C . ALA B 1 233 ? 24.89200 24.72700 -37.83200 1.000 29.29000 233 ALA B C 1
ATOM 13672 O O . ALA B 1 233 ? 25.34300 24.58400 -36.68400 1.000 29.51000 233 ALA B O 1
ATOM 13679 N N . CYS B 1 234 ? 23.60000 24.97300 -38.08500 1.000 28.95000 234 CYS B N 1
ATOM 13680 C CA . CYS B 1 234 ? 22.62100 25.07600 -37.01500 1.000 29.68000 234 CYS B CA 1
ATOM 13681 C C . CYS B 1 234 ? 22.41700 23.74600 -36.29200 1.000 38.39000 234 CYS B C 1
ATOM 13682 O O . CYS B 1 234 ? 22.05600 23.74100 -35.10000 1.000 31.23000 234 CYS B O 1
ATOM 13690 N N . ALA B 1 235 ? 22.58000 22.61300 -36.99400 1.000 30.91000 235 ALA B N 1
ATOM 13691 C CA . ALA B 1 235 ? 22.45100 21.36400 -36.27600 1.000 25.65000 235 ALA B CA 1
ATOM 13692 C C . ALA B 1 235 ? 23.66900 21.15200 -35.40500 1.000 28.01000 235 ALA B C 1
ATOM 13693 O O . ALA B 1 235 ? 23.56200 20.65900 -34.27700 1.000 25.08000 235 ALA B O 1
ATOM 13700 N N . THR B 1 236 ? 24.83400 21.58200 -35.86000 1.000 24.32000 236 THR B N 1
ATOM 13701 C CA . THR B 1 236 ? 25.95500 21.46400 -34.94600 1.000 27.84000 236 THR B CA 1
ATOM 13702 C C . THR B 1 236 ? 25.76500 22.35300 -33.72500 1.000 31.08000 236 THR B C 1
ATOM 13703 O O . THR B 1 236 ? 25.96700 21.91700 -32.58400 1.000 30.87000 236 THR B O 1
ATOM 13714 N N . LEU B 1 237 ? 25.29500 23.57400 -33.93100 1.000 30.78000 237 LEU B N 1
ATOM 13715 C CA . LEU B 1 237 ? 25.23200 24.51900 -32.81900 1.000 36.10000 237 LEU B CA 1
ATOM 13716 C C . LEU B 1 237 ? 24.33700 24.01400 -31.67900 1.000 38.22000 237 LEU B C 1
ATOM 13717 O O . LEU B 1 237 ? 24.65700 24.19600 -30.49200 1.000 29.51000 237 LEU B O 1
ATOM 13733 N N . LEU B 1 238 ? 23.23200 23.34700 -32.01700 1.000 39.52000 238 LEU B N 1
ATOM 13734 C CA . LEU B 1 238 ? 22.30000 22.88000 -31.00100 1.000 36.26000 238 LEU B CA 1
ATOM 13735 C C . LEU B 1 238 ? 22.86300 21.71300 -30.22200 1.000 32.45000 238 LEU B C 1
ATOM 13736 O O . LEU B 1 238 ? 22.37000 21.41200 -29.12400 1.000 36.72000 238 LEU B O 1
ATOM 13752 N N . GLN B 1 239 ? 23.87200 21.05000 -30.76000 1.000 30.19000 239 GLN B N 1
ATOM 13753 C CA . GLN B 1 239 ? 24.58700 20.06600 -29.96600 1.000 35.03000 239 GLN B CA 1
ATOM 13754 C C . GLN B 1 239 ? 25.73300 20.68300 -29.19400 1.000 40.09000 239 GLN B C 1
ATOM 13755 O O . GLN B 1 239 ? 26.10100 20.16600 -28.12500 1.000 43.54000 239 GLN B O 1
ATOM 13769 N N . LEU B 1 240 ? 26.29900 21.77300 -29.71700 1.000 38.55000 240 LEU B N 1
ATOM 13770 C CA . LEU B 1 240 ? 27.39500 22.46000 -29.05300 1.000 36.95000 240 LEU B CA 1
ATOM 13771 C C . LEU B 1 240 ? 26.90700 23.24600 -27.86100 1.000 36.87000 240 LEU B C 1
ATOM 13772 O O . LEU B 1 240 ? 27.62200 23.36500 -26.85800 1.000 37.25000 240 LEU B O 1
ATOM 13788 N N . LEU B 1 241 ? 25.68900 23.76800 -27.92500 1.000 42.13000 241 LEU B N 1
ATOM 13789 C CA . LEU B 1 241 ? 25.26900 24.69700 -26.88600 1.000 40.40000 241 LEU B CA 1
ATOM 13790 C C . LEU B 1 241 ? 24.96300 23.94300 -25.60000 1.000 36.12000 241 LEU B C 1
ATOM 13791 O O . LEU B 1 241 ? 24.46800 22.81900 -25.61700 1.000 38.08000 241 LEU B O 1
ATOM 13807 N N . LYS B 1 242 ? 25.28900 24.56200 -24.47300 1.000 46.65000 242 LYS B N 1
ATOM 13808 C CA . LYS B 1 242 ? 25.10300 23.96700 -23.15600 1.000 43.75000 242 LYS B CA 1
ATOM 13809 C C . LYS B 1 242 ? 24.28600 24.92800 -22.31100 1.000 49.64000 242 LYS B C 1
ATOM 13810 O O . LYS B 1 242 ? 24.71300 26.06000 -22.06000 1.000 48.40000 242 LYS B O 1
ATOM 13829 N N . ARG B 1 243 ? 23.13200 24.47800 -21.85700 1.000 49.09000 243 ARG B N 1
ATOM 13830 C CA . ARG B 1 243 ? 22.21100 25.38000 -21.20300 1.000 44.11000 243 ARG B CA 1
ATOM 13831 C C . ARG B 1 243 ? 22.45500 25.40200 -19.71100 1.000 55.99000 243 ARG B C 1
ATOM 13832 O O . ARG B 1 243 ? 22.70200 24.35800 -19.09800 1.000 53.99000 243 ARG B O 1
ATOM 13853 N N . ASP B 1 244 ? 22.34200 26.59400 -19.13100 1.000 49.81000 244 ASP B N 1
ATOM 13854 C CA . ASP B 1 244 ? 22.23400 26.78000 -17.69200 1.000 44.02000 244 ASP B CA 1
ATOM 13855 C C . ASP B 1 244 ? 20.89600 27.43800 -17.39800 1.000 42.76000 244 ASP B C 1
ATOM 13856 O O . ASP B 1 244 ? 20.74500 28.65200 -17.55200 1.000 45.18000 244 ASP B O 1
ATOM 13865 N N . GLU B 1 245 ? 19.93300 26.62300 -16.96600 1.000 44.40000 245 GLU B N 1
ATOM 13866 C CA . GLU B 1 245 ? 18.60100 27.11600 -16.63400 1.000 44.54000 245 GLU B CA 1
ATOM 13867 C C . GLU B 1 245 ? 18.60800 28.05400 -15.43500 1.000 46.12000 245 GLU B C 1
ATOM 13868 O O . GLU B 1 245 ? 17.65800 28.82300 -15.28300 1.000 46.49000 245 GLU B O 1
ATOM 13880 N N . ALA B 1 246 ? 19.66700 28.03000 -14.60600 1.000 48.81000 246 ALA B N 1
ATOM 13881 C CA . ALA B 1 246 ? 19.70800 28.88300 -13.41700 1.000 45.71000 246 ALA B CA 1
ATOM 13882 C C . ALA B 1 246 ? 19.90700 30.35000 -13.78000 1.000 47.50000 246 ALA B C 1
ATOM 13883 O O . ALA B 1 246 ? 19.37100 31.25400 -13.12300 1.000 49.09000 246 ALA B O 1
ATOM 13890 N N . THR B 1 247 ? 20.70300 30.59600 -14.79900 1.000 48.46000 247 THR B N 1
ATOM 13891 C CA . THR B 1 247 ? 21.01400 31.92600 -15.27200 1.000 40.43000 247 THR B CA 1
ATOM 13892 C C . THR B 1 247 ? 20.35100 32.20900 -16.60700 1.000 41.80000 247 THR B C 1
ATOM 13893 O O . THR B 1 247 ? 20.46200 33.32700 -17.11800 1.000 51.51000 247 THR B O 1
ATOM 13904 N N . LYS B 1 248 ? 19.59700 31.24900 -17.14000 1.000 41.24000 248 LYS B N 1
ATOM 13905 C CA . LYS B 1 248 ? 19.01600 31.32400 -18.48700 1.000 45.91000 248 LYS B CA 1
ATOM 13906 C C . LYS B 1 248 ? 20.05200 31.74700 -19.52500 1.000 36.25000 248 LYS B C 1
ATOM 13907 O O . LYS B 1 248 ? 19.79100 32.55300 -20.40200 1.000 38.39000 248 LYS B O 1
ATOM 13926 N N . THR B 1 249 ? 21.21100 31.10800 -19.47700 1.000 37.35000 249 THR B N 1
ATOM 13927 C CA . THR B 1 249 ? 22.27700 31.35300 -20.42300 1.000 39.16000 249 THR B CA 1
ATOM 13928 C C . THR B 1 249 ? 22.56900 30.11800 -21.28100 1.000 42.01000 249 THR B C 1
ATOM 13929 O O . THR B 1 249 ? 22.25800 28.97800 -20.93200 1.000 39.75000 249 THR B O 1
ATOM 13940 N N . MET B 1 250 ? 23.16300 30.38200 -22.44500 1.000 46.62000 250 MET B N 1
ATOM 13941 C CA . MET B 1 250 ? 23.76300 29.36600 -23.29100 1.000 40.29000 250 MET B CA 1
ATOM 13942 C C . MET B 1 250 ? 25.26900 29.49000 -23.13900 1.000 37.47000 250 MET B C 1
ATOM 13943 O O . MET B 1 250 ? 25.78300 30.51000 -22.67700 1.000 38.82000 250 MET B O 1
ATOM 13957 N N . GLU B 1 251 ? 25.96700 28.42800 -23.49100 1.000 38.18000 251 GLU B N 1
ATOM 13958 C CA . GLU B 1 251 ? 27.41400 28.42800 -23.43300 1.000 41.37000 251 GLU B CA 1
ATOM 13959 C C . GLU B 1 251 ? 27.91900 27.48000 -24.49900 1.000 42.09000 251 GLU B C 1
ATOM 13960 O O . GLU B 1 251 ? 27.42400 26.36000 -24.63200 1.000 45.53000 251 GLU B O 1
ATOM 13972 N N . ALA B 1 252 ? 28.92600 27.93500 -25.22100 1.000 37.98000 252 ALA B N 1
ATOM 13973 C CA . ALA B 1 252 ? 29.53400 27.20300 -26.30300 1.000 39.36000 252 ALA B CA 1
ATOM 13974 C C . ALA B 1 252 ? 31.02400 27.40700 -26.17600 1.000 39.12000 252 ALA B C 1
ATOM 13975 O O . ALA B 1 252 ? 31.47300 28.52300 -25.95000 1.000 39.23000 252 ALA B O 1
ATOM 13982 N N . VAL B 1 253 ? 31.77800 26.32300 -26.30000 1.000 40.89000 253 VAL B N 1
ATOM 13983 C CA . VAL B 1 253 ? 33.22100 26.39500 -26.20200 1.000 42.68000 253 VAL B CA 1
ATOM 13984 C C . VAL B 1 253 ? 33.76800 27.19700 -27.36800 1.000 41.73000 253 VAL B C 1
ATOM 13985 O O . VAL B 1 253 ? 33.26700 27.11800 -28.49300 1.000 42.97000 253 VAL B O 1
ATOM 13998 N N . CYS B 1 254 ? 34.80700 27.97600 -27.10500 1.000 45.32000 254 CYS B N 1
ATOM 13999 C CA . CYS B 1 254 ? 35.53400 28.58800 -28.20000 1.000 47.67000 254 CYS B CA 1
ATOM 14000 C C . CYS B 1 254 ? 36.00300 27.47000 -29.10400 1.000 48.34000 254 CYS B C 1
ATOM 14001 O O . CYS B 1 254 ? 36.51400 26.45200 -28.63000 1.000 53.29000 254 CYS B O 1
ATOM 14009 N N . CYS B 1 255 ? 35.80700 27.63700 -30.40300 1.000 45.28000 255 CYS B N 1
ATOM 14010 C CA . CYS B 1 255 ? 36.22800 26.58100 -31.29900 1.000 39.50000 255 CYS B CA 1
ATOM 14011 C C . CYS B 1 255 ? 36.05000 27.03100 -32.73000 1.000 44.18000 255 CYS B C 1
ATOM 14012 O O . CYS B 1 255 ? 35.27500 27.94400 -33.02000 1.000 34.90000 255 CYS B O 1
ATOM 14020 N N . SER B 1 256 ? 36.76900 26.35200 -33.62000 1.000 41.70000 256 SER B N 1
ATOM 14021 C CA . SER B 1 256 ? 36.60400 26.49000 -35.05400 1.000 43.11000 256 SER B CA 1
ATOM 14022 C C . SER B 1 256 ? 36.17400 25.15800 -35.65700 1.000 42.18000 256 SER B C 1
ATOM 14023 O O . SER B 1 256 ? 36.87300 24.16200 -35.50200 1.000 37.05000 256 SER B O 1
ATOM 14031 N N . ILE B 1 257 ? 35.05300 25.16000 -36.38100 1.000 44.72000 257 ILE B N 1
ATOM 14032 C CA . ILE B 1 257 ? 34.53700 23.98600 -37.08400 1.000 40.58000 257 ILE B CA 1
ATOM 14033 C C . ILE B 1 257 ? 34.48200 24.27000 -38.57500 1.000 37.00000 257 ILE B C 1
ATOM 14034 O O . ILE B 1 257 ? 33.85700 25.23400 -39.00900 1.000 43.69000 257 ILE B O 1
ATOM 14050 N N . ILE B 1 258 ? 35.12100 23.41400 -39.35100 1.000 33.49000 258 ILE B N 1
ATOM 14051 C CA . ILE B 1 258 ? 35.03800 23.42000 -40.80300 1.000 39.16000 258 ILE B CA 1
ATOM 14052 C C . ILE B 1 258 ? 34.59800 22.01400 -41.20500 1.000 42.11000 258 ILE B C 1
ATOM 14053 O O . ILE B 1 258 ? 35.30200 21.03800 -40.92200 1.000 38.24000 258 ILE B O 1
ATOM 14069 N N . ASP B 1 259 ? 33.42400 21.89900 -41.82700 1.000 36.96000 259 ASP B N 1
ATOM 14070 C CA . ASP B 1 259 ? 32.74600 20.61200 -41.95700 1.000 32.80000 259 ASP B CA 1
ATOM 14071 C C . ASP B 1 259 ? 31.92600 20.49200 -43.23300 1.000 35.87000 259 ASP B C 1
ATOM 14072 O O . ASP B 1 259 ? 31.29500 21.45100 -43.68900 1.000 41.99000 259 ASP B O 1
ATOM 14081 N N . SER B 1 260 ? 31.90100 19.27500 -43.76300 1.000 38.69000 260 SER B N 1
ATOM 14082 C CA . SER B 1 260 ? 31.38800 18.90000 -45.05900 1.000 35.65000 260 SER B CA 1
ATOM 14083 C C . SER B 1 260 ? 30.97600 17.43200 -45.06400 1.000 27.23000 260 SER B C 1
ATOM 14084 O O . SER B 1 260 ? 31.66900 16.62400 -44.44500 1.000 30.08000 260 SER B O 1
ATOM 14092 N N . PRO B 1 261 ? 29.90800 17.05500 -45.78200 1.000 23.37000 261 PRO B N 1
ATOM 14093 C CA . PRO B 1 261 ? 29.45100 15.65800 -45.79000 1.000 29.10000 261 PRO B CA 1
ATOM 14094 C C . PRO B 1 261 ? 30.28600 14.76000 -46.66600 1.000 25.39000 261 PRO B C 1
ATOM 14095 O O . PRO B 1 261 ? 30.61400 15.10300 -47.79900 1.000 30.02000 261 PRO B O 1
ATOM 14106 N N . ARG B 1 262 ? 30.59200 13.58400 -46.14500 1.000 31.26000 262 ARG B N 1
ATOM 14107 C CA . ARG B 1 262 ? 31.24800 12.58500 -46.97700 1.000 32.91000 262 ARG B CA 1
ATOM 14108 C C . ARG B 1 262 ? 30.35700 12.15500 -48.14200 1.000 32.47000 262 ARG B C 1
ATOM 14109 O O . ARG B 1 262 ? 30.87000 11.92100 -49.24200 1.000 30.33000 262 ARG B O 1
ATOM 14130 N N . PHE B 1 263 ? 29.03100 12.07300 -47.93100 1.000 28.73000 263 PHE B N 1
ATOM 14131 C CA . PHE B 1 263 ? 28.09500 11.53900 -48.91200 1.000 30.15000 263 PHE B CA 1
ATOM 14132 C C . PHE B 1 263 ? 26.98900 12.54600 -49.20500 1.000 27.41000 263 PHE B C 1
ATOM 14133 O O . PHE B 1 263 ? 26.47800 13.20400 -48.29700 1.000 28.98000 263 PHE B O 1
ATOM 14150 N N . ARG B 1 264 ? 26.63900 12.65900 -50.49400 1.000 28.33000 264 ARG B N 1
ATOM 14151 C CA . ARG B 1 264 ? 25.55500 13.54100 -50.91500 1.000 30.60000 264 ARG B CA 1
ATOM 14152 C C . ARG B 1 264 ? 24.20800 13.06000 -50.40400 1.000 28.36000 264 ARG B C 1
ATOM 14153 O O . ARG B 1 264 ? 23.34300 13.86100 -50.06100 1.000 30.82000 264 ARG B O 1
ATOM 14174 N N . TYR B 1 265 ? 24.00300 11.76100 -50.34400 1.000 30.87000 265 TYR B N 1
ATOM 14175 C CA . TYR B 1 265 ? 22.69200 11.20000 -50.04700 1.000 33.37000 265 TYR B CA 1
ATOM 14176 C C . TYR B 1 265 ? 22.72400 10.51900 -48.68300 1.000 30.79000 265 TYR B C 1
ATOM 14177 O O . TYR B 1 265 ? 23.46000 9.56100 -48.46800 1.000 24.56000 265 TYR B O 1
ATOM 14195 N N . ARG B 1 266 ? 21.89600 11.01600 -47.78200 1.000 31.88000 266 ARG B N 1
ATOM 14196 C CA . ARG B 1 266 ? 21.99100 10.77600 -46.34500 1.000 38.11000 266 ARG B CA 1
ATOM 14197 C C . ARG B 1 266 ? 20.53800 10.61600 -45.92000 1.000 35.02000 266 ARG B C 1
ATOM 14198 O O . ARG B 1 266 ? 19.89800 11.60500 -45.53800 1.000 25.05000 266 ARG B O 1
ATOM 14219 N N . GLY B 1 267 ? 20.05200 9.36300 -46.00900 1.000 31.31000 267 GLY B N 1
ATOM 14220 C CA . GLY B 1 267 ? 18.62700 9.07300 -45.99200 1.000 27.30000 267 GLY B CA 1
ATOM 14221 C C . GLY B 1 267 ? 18.13100 8.23000 -44.82700 1.000 30.17000 267 GLY B C 1
ATOM 14222 O O . GLY B 1 267 ? 18.88700 7.51300 -44.17100 1.000 28.13000 267 GLY B O 1
ATOM 14226 N N . MET B 1 268 ? 16.84100 8.36400 -44.54300 1.000 25.95000 268 MET B N 1
ATOM 14227 C CA . MET B 1 268 ? 16.12500 7.48800 -43.65000 1.000 21.04000 268 MET B CA 1
ATOM 14228 C C . MET B 1 268 ? 14.77400 7.25100 -44.30400 1.000 28.55000 268 MET B C 1
ATOM 14229 O O . MET B 1 268 ? 14.16100 8.19700 -44.80000 1.000 21.85000 268 MET B O 1
ATOM 14243 N N . MET B 1 269 ? 14.35500 5.98200 -44.38000 1.000 30.28000 269 MET B N 1
ATOM 14244 C CA . MET B 1 269 ? 13.09300 5.57600 -44.98600 1.000 23.46000 269 MET B CA 1
ATOM 14245 C C . MET B 1 269 ? 12.18000 5.18700 -43.84700 1.000 25.50000 269 MET B C 1
ATOM 14246 O O . MET B 1 269 ? 12.64000 4.63000 -42.84800 1.000 26.09000 269 MET B O 1
ATOM 14260 N N . LEU B 1 270 ? 10.89200 5.47700 -44.00200 1.000 27.23000 270 LEU B N 1
ATOM 14261 C CA . LEU B 1 270 ? 9.87100 5.11600 -43.02000 1.000 32.61000 270 LEU B CA 1
ATOM 14262 C C . LEU B 1 270 ? 8.72900 4.40500 -43.73900 1.000 35.48000 270 LEU B C 1
ATOM 14263 O O . LEU B 1 270 ? 8.21400 4.89000 -44.75900 1.000 26.72000 270 LEU B O 1
ATOM 14279 N N . ASP B 1 271 ? 8.37700 3.23300 -43.20600 1.000 35.68000 271 ASP B N 1
ATOM 14280 C CA . ASP B 1 271 ? 7.28700 2.41100 -43.69500 1.000 31.39000 271 ASP B CA 1
ATOM 14281 C C . ASP B 1 271 ? 6.00700 2.83400 -42.98800 1.000 29.68000 271 ASP B C 1
ATOM 14282 O O . ASP B 1 271 ? 5.81500 2.55000 -41.80800 1.000 32.20000 271 ASP B O 1
ATOM 14291 N N . CYS B 1 272 ? 5.13400 3.52500 -43.73100 1.000 28.89000 272 CYS B N 1
ATOM 14292 C CA . CYS B 1 272 ? 3.84500 3.98400 -43.23200 1.000 29.27000 272 CYS B CA 1
ATOM 14293 C C . CYS B 1 272 ? 2.71600 3.14000 -43.76200 1.000 29.17000 272 CYS B C 1
ATOM 14294 O O . CYS B 1 272 ? 1.53800 3.38800 -43.43600 1.000 24.20000 272 CYS B O 1
ATOM 14302 N N . ALA B 1 273 ? 3.04700 2.18300 -44.61700 1.000 32.89000 273 ALA B N 1
ATOM 14303 C CA . ALA B 1 273 ? 2.05900 1.20800 -45.04500 1.000 28.63000 273 ALA B CA 1
ATOM 14304 C C . ALA B 1 273 ? 1.71500 0.19400 -43.94600 1.000 31.30000 273 ALA B C 1
ATOM 14305 O O . ALA B 1 273 ? 0.53400 -0.07200 -43.69000 1.000 26.52000 273 ALA B O 1
ATOM 14312 N N . ARG B 1 274 ? 2.71300 -0.39400 -43.28800 1.000 28.77000 274 ARG B N 1
ATOM 14313 C CA . ARG B 1 274 ? 2.39300 -1.50700 -42.38800 1.000 34.19000 274 ARG B CA 1
ATOM 14314 C C . ARG B 1 274 ? 1.66900 -1.02600 -41.13900 1.000 38.67000 274 ARG B C 1
ATOM 14315 O O . ARG B 1 274 ? 0.81600 -1.73600 -40.57300 1.000 29.17000 274 ARG B O 1
ATOM 14336 N N . HIS B 1 275 ? 2.03300 0.16500 -40.68200 1.000 35.23000 275 HIS B N 1
ATOM 14337 C CA . HIS B 1 275 ? 1.30800 0.87100 -39.64900 1.000 36.43000 275 HIS B CA 1
ATOM 14338 C C . HIS B 1 275 ? 1.36200 2.33300 -39.99500 1.000 34.82000 275 HIS B C 1
ATOM 14339 O O . HIS B 1 275 ? 2.32300 2.78200 -40.61900 1.000 33.23000 275 HIS B O 1
ATOM 14353 N N . PHE B 1 276 ? 0.28400 3.03000 -39.62500 1.000 31.06000 276 PHE B N 1
ATOM 14354 C CA . PHE B 1 276 ? 0.09600 4.42200 -39.96000 1.000 34.94000 276 PHE B CA 1
ATOM 14355 C C . PHE B 1 276 ? 0.61500 5.33400 -38.85400 1.000 37.49000 276 PHE B C 1
ATOM 14356 O O . PHE B 1 276 ? 0.26600 5.21400 -37.67700 1.000 34.41000 276 PHE B O 1
ATOM 14373 N N . HIS B 1 277 ? 1.43600 6.25900 -39.25800 1.000 36.87000 277 HIS B N 1
ATOM 14374 C CA . HIS B 1 277 ? 1.99100 7.23500 -38.36000 1.000 39.28000 277 HIS B CA 1
ATOM 14375 C C . HIS B 1 277 ? 1.40100 8.56900 -38.73600 1.000 32.09000 277 HIS B C 1
ATOM 14376 O O . HIS B 1 277 ? 1.21100 8.85800 -39.90500 1.000 37.47000 277 HIS B O 1
ATOM 14390 N N . SER B 1 278 ? 0.99200 9.30200 -37.73900 1.000 26.18000 278 SER B N 1
ATOM 14391 C CA . SER B 1 278 ? 0.28800 10.53400 -37.96800 1.000 41.16000 278 SER B CA 1
ATOM 14392 C C . SER B 1 278 ? 1.22400 11.56800 -38.58000 1.000 35.36000 278 SER B C 1
ATOM 14393 O O . SER B 1 278 ? 2.45800 11.48100 -38.46800 1.000 32.33000 278 SER B O 1
ATOM 14401 N N . VAL B 1 279 ? 0.61400 12.54300 -39.26200 1.000 35.79000 279 VAL B N 1
ATOM 14402 C CA . VAL B 1 279 ? 1.36200 13.71300 -39.73900 1.000 29.89000 279 VAL B CA 1
ATOM 14403 C C . VAL B 1 279 ? 2.30000 14.25500 -38.65000 1.000 39.02000 279 VAL B C 1
ATOM 14404 O O . VAL B 1 279 ? 3.46000 14.58900 -38.93100 1.000 40.43000 279 VAL B O 1
ATOM 14417 N N . GLU B 1 280 ? 1.83300 14.33700 -37.38500 1.000 32.29000 280 GLU B N 1
ATOM 14418 C CA . GLU B 1 280 ? 2.68500 14.89200 -36.32200 1.000 37.16000 280 GLU B CA 1
ATOM 14419 C C . GLU B 1 280 ? 3.86900 13.98000 -36.03200 1.000 36.30000 280 GLU B C 1
ATOM 14420 O O . GLU B 1 280 ? 5.01400 14.42600 -35.86100 1.000 34.45000 280 GLU B O 1
ATOM 14432 N N . GLN B 1 281 ? 3.60000 12.68700 -35.94200 1.000 38.88000 281 GLN B N 1
ATOM 14433 C CA . GLN B 1 281 ? 4.67700 11.73700 -35.74200 1.000 36.45000 281 GLN B CA 1
ATOM 14434 C C . GLN B 1 281 ? 5.68300 11.83400 -36.86200 1.000 27.39000 281 GLN B C 1
ATOM 14435 O O . GLN B 1 281 ? 6.88800 11.89000 -36.60700 1.000 31.25000 281 GLN B O 1
ATOM 14449 N N . VAL B 1 282 ? 5.20700 11.95500 -38.09700 1.000 30.17000 282 VAL B N 1
ATOM 14450 C CA . VAL B 1 282 ? 6.11300 12.07200 -39.24600 1.000 32.58000 282 VAL B CA 1
ATOM 14451 C C . VAL B 1 282 ? 6.89700 13.37800 -39.19200 1.000 32.45000 282 VAL B C 1
ATOM 14452 O O . VAL B 1 282 ? 8.11400 13.39500 -39.41900 1.000 33.34000 282 VAL B O 1
ATOM 14465 N N . LYS B 1 283 ? 6.23400 14.48900 -38.85600 1.000 32.53000 283 LYS B N 1
ATOM 14466 C CA . LYS B 1 283 ? 6.95800 15.76100 -38.74600 1.000 34.91000 283 LYS B CA 1
ATOM 14467 C C . LYS B 1 283 ? 8.06000 15.65300 -37.71200 1.000 26.82000 283 LYS B C 1
ATOM 14468 O O . LYS B 1 283 ? 9.20600 16.09500 -37.92400 1.000 19.99000 283 LYS B O 1
ATOM 14487 N N . ARG B 1 284 ? 7.70800 15.06500 -36.57000 1.000 33.37000 284 ARG B N 1
ATOM 14488 C CA . ARG B 1 284 ? 8.63100 14.92200 -35.45100 1.000 29.75000 284 ARG B CA 1
ATOM 14489 C C . ARG B 1 284 ? 9.84600 14.11900 -35.86800 1.000 37.74000 284 ARG B C 1
ATOM 14490 O O . ARG B 1 284 ? 10.98400 14.45700 -35.51400 1.000 39.42000 284 ARG B O 1
ATOM 14511 N N . LEU B 1 285 ? 9.63200 13.06100 -36.65800 1.000 36.75000 285 LEU B N 1
ATOM 14512 C CA . LEU B 1 285 ? 10.76900 12.27900 -37.12000 1.000 31.98000 285 LEU B CA 1
ATOM 14513 C C . LEU B 1 285 ? 11.61000 13.11200 -38.05500 1.000 27.74000 285 LEU B C 1
ATOM 14514 O O . LEU B 1 285 ? 12.82100 13.27400 -37.85900 1.000 31.86000 285 LEU B O 1
ATOM 14530 N N . ILE B 1 286 ? 10.97100 13.67400 -39.07700 1.000 29.88000 286 ILE B N 1
ATOM 14531 C CA . ILE B 1 286 ? 11.69800 14.49000 -40.04700 1.000 35.82000 286 ILE B CA 1
ATOM 14532 C C . ILE B 1 286 ? 12.57800 15.52800 -39.32400 1.000 30.82000 286 ILE B C 1
ATOM 14533 O O . ILE B 1 286 ? 13.78000 15.65800 -39.60600 1.000 29.02000 286 ILE B O 1
ATOM 14549 N N . ASN B 1 287 ? 12.01400 16.23800 -38.33700 1.000 27.19000 287 ASN B N 1
ATOM 14550 C CA . ASN B 1 287 ? 12.82000 17.19200 -37.56900 1.000 34.16000 287 ASN B CA 1
ATOM 14551 C C . ASN B 1 287 ? 14.07000 16.52800 -36.99300 1.000 33.36000 287 ASN B C 1
ATOM 14552 O O . ASN B 1 287 ? 15.20400 16.97900 -37.23000 1.000 29.39000 287 ASN B O 1
ATOM 14563 N N . LEU B 1 288 ? 13.88600 15.42500 -36.26100 1.000 32.97000 288 LEU B N 1
ATOM 14564 C CA . LEU B 1 288 ? 15.03100 14.71100 -35.70100 1.000 36.60000 288 LEU B CA 1
ATOM 14565 C C . LEU B 1 288 ? 16.01200 14.26700 -36.78400 1.000 34.41000 288 LEU B C 1
ATOM 14566 O O . LEU B 1 288 ? 17.22500 14.20800 -36.53800 1.000 35.43000 288 LEU B O 1
ATOM 14582 N N . LEU B 1 289 ? 15.52500 13.96800 -37.99200 1.000 29.97000 289 LEU B N 1
ATOM 14583 C CA . LEU B 1 289 ? 16.46400 13.68900 -39.08400 1.000 37.06000 289 LEU B CA 1
ATOM 14584 C C . LEU B 1 289 ? 17.41100 14.87600 -39.29500 1.000 38.64000 289 LEU B C 1
ATOM 14585 O O . LEU B 1 289 ? 18.63000 14.70200 -39.44000 1.000 31.55000 289 LEU B O 1
ATOM 14601 N N . ALA B 1 290 ? 16.87600 16.10800 -39.29900 1.000 35.40000 290 ALA B N 1
ATOM 14602 C CA . ALA B 1 290 ? 17.74100 17.26200 -39.58000 1.000 30.77000 290 ALA B CA 1
ATOM 14603 C C . ALA B 1 290 ? 18.77400 17.48100 -38.47900 1.000 27.18000 290 ALA B C 1
ATOM 14604 O O . ALA B 1 290 ? 19.87700 17.98000 -38.76000 1.000 22.74000 290 ALA B O 1
ATOM 14611 N N . HIS B 1 291 ? 18.46600 17.03900 -37.23900 1.000 26.71000 291 HIS B N 1
ATOM 14612 C CA . HIS B 1 291 ? 19.42500 17.14200 -36.13600 1.000 24.25000 291 HIS B CA 1
ATOM 14613 C C . HIS B 1 291 ? 20.69300 16.36800 -36.38900 1.000 26.03000 291 HIS B C 1
ATOM 14614 O O . HIS B 1 291 ? 21.75200 16.73800 -35.87600 1.000 28.06000 291 HIS B O 1
ATOM 14628 N N . TYR B 1 292 ? 20.62700 15.32100 -37.20200 1.000 26.88000 292 TYR B N 1
ATOM 14629 C CA . TYR B 1 292 ? 21.77400 14.44800 -37.42300 1.000 29.41000 292 TYR B CA 1
ATOM 14630 C C . TYR B 1 292 ? 22.32700 14.60200 -38.82300 1.000 35.54000 292 TYR B C 1
ATOM 14631 O O . TYR B 1 292 ? 23.20800 13.81500 -39.24600 1.000 25.14000 292 TYR B O 1
ATOM 14649 N N . LYS B 1 293 ? 21.82500 15.64900 -39.51900 1.000 39.58000 293 LYS B N 1
ATOM 14650 C CA . LYS B 1 293 ? 22.32300 16.19800 -40.77400 1.000 33.89000 293 LYS B CA 1
ATOM 14651 C C . LYS B 1 293 ? 21.90300 15.34500 -41.97200 1.000 36.70000 293 LYS B C 1
ATOM 14652 O O . LYS B 1 293 ? 22.40500 15.51600 -43.06700 1.000 35.12000 293 LYS B O 1
ATOM 14671 N N . LEU B 1 294 ? 20.92100 14.46900 -41.79400 1.000 40.93000 294 LEU B N 1
ATOM 14672 C CA . LEU B 1 294 ? 20.33800 13.73500 -42.90600 1.000 37.32000 294 LEU B CA 1
ATOM 14673 C C . LEU B 1 294 ? 19.59400 14.70300 -43.79700 1.000 35.15000 294 LEU B C 1
ATOM 14674 O O . LEU B 1 294 ? 19.00200 15.67400 -43.30900 1.000 34.58000 294 LEU B O 1
ATOM 14690 N N . ASN B 1 295 ? 19.62500 14.44600 -45.10800 1.000 33.78000 295 ASN B N 1
ATOM 14691 C CA . ASN B 1 295 ? 19.01700 15.37500 -46.04500 1.000 31.71000 295 ASN B CA 1
ATOM 14692 C C . ASN B 1 295 ? 17.89600 14.76000 -46.86100 1.000 28.74000 295 ASN B C 1
ATOM 14693 O O . ASN B 1 295 ? 17.28200 15.47700 -47.65200 1.000 30.83000 295 ASN B O 1
ATOM 14704 N N . THR B 1 296 ? 17.58400 13.47800 -46.67900 1.000 27.85000 296 THR B N 1
ATOM 14705 C CA . THR B 1 296 ? 16.54700 12.81800 -47.47400 1.000 26.40000 296 THR B CA 1
ATOM 14706 C C . THR B 1 296 ? 15.63700 11.92900 -46.63600 1.000 28.46000 296 THR B C 1
ATOM 14707 O O . THR B 1 296 ? 16.10500 11.19800 -45.76200 1.000 24.94000 296 THR B O 1
ATOM 14718 N N . PHE B 1 297 ? 14.33400 11.99000 -46.93300 1.000 25.85000 297 PHE B N 1
ATOM 14719 C CA . PHE B 1 297 ? 13.30700 11.25400 -46.20600 1.000 21.69000 297 PHE B CA 1
ATOM 14720 C C . PHE B 1 297 ? 12.50300 10.47800 -47.23400 1.000 28.37000 297 PHE B C 1
ATOM 14721 O O . PHE B 1 297 ? 11.63500 11.04900 -47.89100 1.000 29.36000 297 PHE B O 1
ATOM 14738 N N . HIS B 1 298 ? 12.78300 9.17900 -47.33500 1.000 32.50000 298 HIS B N 1
ATOM 14739 C CA . HIS B 1 298 ? 12.18200 8.28000 -48.31800 1.000 22.07000 298 HIS B CA 1
ATOM 14740 C C . HIS B 1 298 ? 10.88100 7.75300 -47.73800 1.000 27.32000 298 HIS B C 1
ATOM 14741 O O . HIS B 1 298 ? 10.88900 6.95000 -46.80500 1.000 29.73000 298 HIS B O 1
ATOM 14755 N N . TRP B 1 299 ? 9.76600 8.20400 -48.28200 1.000 26.36000 299 TRP B N 1
ATOM 14756 C CA . TRP B 1 299 ? 8.45300 7.94000 -47.70500 1.000 31.43000 299 TRP B CA 1
ATOM 14757 C C . TRP B 1 299 ? 7.84500 6.69000 -48.35500 1.000 29.54000 299 TRP B C 1
ATOM 14758 O O . TRP B 1 299 ? 7.24600 6.73800 -49.41800 1.000 25.97000 299 TRP B O 1
ATOM 14779 N N . HIS B 1 300 ? 7.96500 5.55500 -47.69300 1.000 26.06000 300 HIS B N 1
ATOM 14780 C CA . HIS B 1 300 ? 7.34400 4.33900 -48.17800 1.000 30.24000 300 HIS B CA 1
ATOM 14781 C C . HIS B 1 300 ? 5.85300 4.33500 -47.88100 1.000 31.38000 300 HIS B C 1
ATOM 14782 O O . HIS B 1 300 ? 5.42100 3.93300 -46.79500 1.000 34.40000 300 HIS B O 1
ATOM 14797 N N . LEU B 1 301 ? 5.05100 4.74500 -48.85500 1.000 30.13000 301 LEU B N 1
ATOM 14798 C CA . LEU B 1 301 ? 3.64300 4.99100 -48.58900 1.000 29.48000 301 LEU B CA 1
ATOM 14799 C C . LEU B 1 301 ? 2.71900 3.82300 -48.91300 1.000 32.04000 301 LEU B C 1
ATOM 14800 O O . LEU B 1 301 ? 1.54500 3.86600 -48.51800 1.000 30.70000 301 LEU B O 1
ATOM 14816 N N . THR B 1 302 ? 3.17800 2.81200 -49.64600 1.000 28.53000 302 THR B N 1
ATOM 14817 C CA . THR B 1 302 ? 2.26900 1.80700 -50.20200 1.000 27.80000 302 THR B CA 1
ATOM 14818 C C . THR B 1 302 ? 2.80400 0.39900 -50.00700 1.000 28.03000 302 THR B C 1
ATOM 14819 O O . THR B 1 302 ? 3.99700 0.15500 -50.17200 1.000 25.52000 302 THR B O 1
ATOM 14830 N N . ASP B 1 303 ? 1.92500 -0.54100 -49.67400 1.000 33.28000 303 ASP B N 1
ATOM 14831 C CA . ASP B 1 303 ? 2.36600 -1.93200 -49.53800 1.000 25.26000 303 ASP B CA 1
ATOM 14832 C C . ASP B 1 303 ? 1.13400 -2.81100 -49.51400 1.000 26.30000 303 ASP B C 1
ATOM 14833 O O . ASP B 1 303 ? 0.03600 -2.38700 -49.88900 1.000 25.49000 303 ASP B O 1
ATOM 14842 N N . ASP B 1 304 ? 1.34500 -4.06800 -49.15200 1.000 28.35000 304 ASP B N 1
ATOM 14843 C CA . ASP B 1 304 ? 0.23700 -4.99800 -49.13700 1.000 25.50000 304 ASP B CA 1
ATOM 14844 C C . ASP B 1 304 ? -0.80900 -4.64000 -48.08100 1.000 29.99000 304 ASP B C 1
ATOM 14845 O O . ASP B 1 304 ? -1.95900 -5.07900 -48.19200 1.000 28.28000 304 ASP B O 1
ATOM 14854 N N . GLU B 1 305 ? -0.43400 -3.89400 -47.03800 1.000 32.79000 305 GLU B N 1
ATOM 14855 C CA . GLU B 1 305 ? -1.29600 -3.71300 -45.87600 1.000 30.77000 305 GLU B CA 1
ATOM 14856 C C . GLU B 1 305 ? -1.84100 -2.30900 -45.76800 1.000 31.18000 305 GLU B C 1
ATOM 14857 O O . GLU B 1 305 ? -2.49200 -1.97500 -44.76700 1.000 36.70000 305 GLU B O 1
ATOM 14869 N N . GLY B 1 306 ? -1.60700 -1.47400 -46.77800 1.000 37.93000 306 GLY B N 1
ATOM 14870 C CA . GLY B 1 306 ? -2.14800 -0.12600 -46.73900 1.000 35.03000 306 GLY B CA 1
ATOM 14871 C C . GLY B 1 306 ? -1.68900 0.71700 -47.91400 1.000 30.49000 306 GLY B C 1
ATOM 14872 O O . GLY B 1 306 ? -0.55600 0.57000 -48.38800 1.000 27.92000 306 GLY B O 1
ATOM 14876 N N . TRP B 1 307 ? -2.57100 1.60200 -48.37700 1.000 29.14000 307 TRP B N 1
ATOM 14877 C CA . TRP B 1 307 ? -2.24000 2.70600 -49.27300 1.000 33.14000 307 TRP B CA 1
ATOM 14878 C C . TRP B 1 307 ? -2.42900 4.00400 -48.51300 1.000 29.27000 307 TRP B C 1
ATOM 14879 O O . TRP B 1 307 ? -3.52800 4.28200 -48.03100 1.000 33.31000 307 TRP B O 1
ATOM 14900 N N . ARG B 1 308 ? -1.38000 4.81000 -48.43000 1.000 28.08000 308 ARG B N 1
ATOM 14901 C CA . ARG B 1 308 ? -1.42000 5.96700 -47.53200 1.000 31.27000 308 ARG B CA 1
ATOM 14902 C C . ARG B 1 308 ? -1.43600 7.32600 -48.22900 1.000 30.49000 308 ARG B C 1
ATOM 14903 O O . ARG B 1 308 ? -1.34500 8.35400 -47.54400 1.000 27.04000 308 ARG B O 1
ATOM 14924 N N . VAL B 1 309 ? -1.47100 7.37600 -49.55600 1.000 31.00000 309 VAL B N 1
ATOM 14925 C CA . VAL B 1 309 ? -1.41000 8.65300 -50.26600 1.000 31.76000 309 VAL B CA 1
ATOM 14926 C C . VAL B 1 309 ? -2.67300 8.82400 -51.10000 1.000 31.21000 309 VAL B C 1
ATOM 14927 O O . VAL B 1 309 ? -3.00600 7.95700 -51.90300 1.000 26.84000 309 VAL B O 1
ATOM 14940 N N . GLU B 1 310 ? -3.40100 9.92600 -50.86700 1.000 36.96000 310 GLU B N 1
ATOM 14941 C CA . GLU B 1 310 ? -4.61200 10.24100 -51.62100 1.000 36.05000 310 GLU B CA 1
ATOM 14942 C C . GLU B 1 310 ? -4.28600 10.48400 -53.08300 1.000 34.00000 310 GLU B C 1
ATOM 14943 O O . GLU B 1 310 ? -3.42800 11.30900 -53.40400 1.000 29.37000 310 GLU B O 1
ATOM 14955 N N . ILE B 1 311 ? -4.97900 9.76900 -53.95800 1.000 27.98000 311 ILE B N 1
ATOM 14956 C CA . ILE B 1 311 ? -4.88600 9.95700 -55.39400 1.000 38.15000 311 ILE B CA 1
ATOM 14957 C C . ILE B 1 311 ? -6.28100 10.34100 -55.84600 1.000 40.88000 311 ILE B C 1
ATOM 14958 O O . ILE B 1 311 ? -7.15100 9.47500 -56.00200 1.000 39.86000 311 ILE B O 1
ATOM 14974 N N . LYS B 1 312 ? -6.46200 11.63700 -56.10400 1.000 41.59000 312 LYS B N 1
ATOM 14975 C CA . LYS B 1 312 ? -7.78700 12.19700 -56.35100 1.000 42.27000 312 LYS B CA 1
ATOM 14976 C C . LYS B 1 312 ? -8.48100 11.50700 -57.51400 1.000 42.95000 312 LYS B C 1
ATOM 14977 O O . LYS B 1 312 ? -9.69800 11.29300 -57.48600 1.000 38.03000 312 LYS B O 1
ATOM 14996 N N . SER B 1 313 ? -7.72800 11.11400 -58.53100 1.000 38.02000 313 SER B N 1
ATOM 14997 C CA . SER B 1 313 ? -8.37100 10.46900 -59.66600 1.000 39.78000 313 SER B CA 1
ATOM 14998 C C . SER B 1 313 ? -8.72000 9.00900 -59.38500 1.000 43.93000 313 SER B C 1
ATOM 14999 O O . SER B 1 313 ? -9.42300 8.38200 -60.17900 1.000 39.53000 313 SER B O 1
ATOM 15007 N N . LEU B 1 314 ? -8.27200 8.47200 -58.26200 1.000 44.23000 314 LEU B N 1
ATOM 15008 C CA . LEU B 1 314 ? -8.55400 7.10100 -57.85100 1.000 40.09000 314 LEU B CA 1
ATOM 15009 C C . LEU B 1 314 ? -8.82900 7.14800 -56.35600 1.000 39.12000 314 LEU B C 1
ATOM 15010 O O . LEU B 1 314 ? -8.01700 6.70800 -55.53800 1.000 40.22000 314 LEU B O 1
ATOM 15026 N N . PRO B 1 315 ? -9.95300 7.74600 -55.96500 1.000 39.59000 315 PRO B N 1
ATOM 15027 C CA . PRO B 1 315 ? -10.25700 7.82800 -54.53100 1.000 42.11000 315 PRO B CA 1
ATOM 15028 C C . PRO B 1 315 ? -10.27200 6.47900 -53.84800 1.000 39.22000 315 PRO B C 1
ATOM 15029 O O . PRO B 1 315 ? -9.99100 6.43400 -52.64000 1.000 36.37000 315 PRO B O 1
ATOM 15040 N N . GLN B 1 316 ? -10.54800 5.38700 -54.59300 1.000 36.32000 316 GLN B N 1
ATOM 15041 C CA . GLN B 1 316 ? -10.67600 4.06500 -53.98500 1.000 41.06000 316 GLN B CA 1
ATOM 15042 C C . GLN B 1 316 ? -9.41500 3.63600 -53.24200 1.000 36.81000 316 GLN B C 1
ATOM 15043 O O . GLN B 1 316 ? -9.49200 2.85600 -52.27900 1.000 30.72000 316 GLN B O 1
ATOM 15057 N N . LEU B 1 317 ? -8.24600 4.12800 -53.67300 1.000 37.64000 317 LEU B N 1
ATOM 15058 C CA . LEU B 1 317 ? -6.99500 3.66800 -53.08200 1.000 35.92000 317 LEU B CA 1
ATOM 15059 C C . LEU B 1 317 ? -6.90500 4.06200 -51.61500 1.000 36.13000 317 LEU B C 1
ATOM 15060 O O . LEU B 1 317 ? -6.26800 3.35200 -50.82600 1.000 34.53000 317 LEU B O 1
ATOM 15076 N N . THR B 1 318 ? -7.54800 5.17400 -51.23300 1.000 35.26000 318 THR B N 1
ATOM 15077 C CA . THR B 1 318 ? -7.62800 5.60600 -49.84100 1.000 34.24000 318 THR B CA 1
ATOM 15078 C C . THR B 1 318 ? -8.94800 5.20800 -49.19500 1.000 38.36000 318 THR B C 1
ATOM 15079 O O . THR B 1 318 ? -8.93300 4.63200 -48.10100 1.000 38.73000 318 THR B O 1
ATOM 15090 N N . GLU B 1 319 ? -10.08200 5.45600 -49.86400 1.000 35.14000 319 GLU B N 1
ATOM 15091 C CA . GLU B 1 319 ? -11.37000 4.99200 -49.34800 1.000 36.39000 319 GLU B CA 1
ATOM 15092 C C . GLU B 1 319 ? -11.28700 3.53600 -48.90500 1.000 35.19000 319 GLU B C 1
ATOM 15093 O O . GLU B 1 319 ? -11.85300 3.15300 -47.87600 1.000 45.11000 319 GLU B O 1
ATOM 15105 N N . ILE B 1 320 ? -10.58500 2.71200 -49.68500 1.000 36.71000 320 ILE B N 1
ATOM 15106 C CA . ILE B 1 320 ? -10.47100 1.27100 -49.45400 1.000 34.10000 320 ILE B CA 1
ATOM 15107 C C . ILE B 1 320 ? -9.08500 0.92500 -48.92400 1.000 31.48000 320 ILE B C 1
ATOM 15108 O O . ILE B 1 320 ? -8.93700 0.45400 -47.80800 1.000 30.32000 320 ILE B O 1
ATOM 15124 N N . GLY B 1 321 ? -8.05900 1.19900 -49.70200 1.000 30.67000 321 GLY B N 1
ATOM 15125 C CA . GLY B 1 321 ? -6.75700 0.69000 -49.37000 1.000 29.90000 321 GLY B CA 1
ATOM 15126 C C . GLY B 1 321 ? -6.09000 1.33500 -48.18500 1.000 31.89000 321 GLY B C 1
ATOM 15127 O O . GLY B 1 321 ? -4.97000 0.93200 -47.83700 1.000 29.43000 321 GLY B O 1
ATOM 15131 N N . ALA B 1 322 ? -6.72700 2.32500 -47.56300 1.000 36.54000 322 ALA B N 1
ATOM 15132 C CA . ALA B 1 322 ? -6.21300 2.87600 -46.32600 1.000 32.33000 322 ALA B CA 1
ATOM 15133 C C . ALA B 1 322 ? -6.83300 2.22200 -45.11200 1.000 34.42000 322 ALA B C 1
ATOM 15134 O O . ALA B 1 322 ? -6.54400 2.65300 -43.99100 1.000 35.92000 322 ALA B O 1
ATOM 15141 N N . TRP B 1 323 ? -7.66400 1.17900 -45.29200 1.000 36.07000 323 TRP B N 1
ATOM 15142 C CA . TRP B 1 323 ? -8.36100 0.57800 -44.15800 1.000 38.90000 323 TRP B CA 1
ATOM 15143 C C . TRP B 1 323 ? -8.30300 -0.93600 -44.20700 1.000 37.56000 323 TRP B C 1
ATOM 15144 O O . TRP B 1 323 ? -8.29200 -1.52500 -45.28200 1.000 35.30000 323 TRP B O 1
ATOM 15165 N N . ARG B 1 324 ? -8.21600 -1.56100 -43.02600 1.000 35.38000 324 ARG B N 1
ATOM 15166 C CA . ARG B 1 324 ? -8.15100 -3.01200 -42.93800 1.000 35.92000 324 ARG B CA 1
ATOM 15167 C C . ARG B 1 324 ? -8.79600 -3.46900 -41.64600 1.000 35.73000 324 ARG B C 1
ATOM 15168 O O . ARG B 1 324 ? -8.81900 -2.73300 -40.67200 1.000 27.60000 324 ARG B O 1
ATOM 15189 N N . GLY B 1 325 ? -9.32900 -4.67700 -41.66800 1.000 34.69000 325 GLY B N 1
ATOM 15190 C CA . GLY B 1 325 ? -10.06500 -5.21800 -40.55500 1.000 35.11000 325 GLY B CA 1
ATOM 15191 C C . GLY B 1 325 ? -11.15000 -6.13900 -41.04500 1.000 38.88000 325 GLY B C 1
ATOM 15192 O O . GLY B 1 325 ? -11.47500 -6.20300 -42.24200 1.000 44.58000 325 GLY B O 1
ATOM 15196 N N . ILE B 1 326 ? -11.76300 -6.82300 -40.07500 1.000 39.57000 326 ILE B N 1
ATOM 15197 C CA . ILE B 1 326 ? -12.70900 -7.89900 -40.35100 1.000 46.73000 326 ILE B CA 1
ATOM 15198 C C . ILE B 1 326 ? -13.89600 -7.43500 -41.17300 1.000 43.02000 326 ILE B C 1
ATOM 15199 O O . ILE B 1 326 ? -14.51600 -8.22900 -41.88900 1.000 44.28000 326 ILE B O 1
ATOM 15215 N N . ASP B 1 327 ? -14.28200 -6.17700 -41.02900 1.000 49.39000 327 ASP B N 1
ATOM 15216 C CA . ASP B 1 327 ? -15.41800 -5.65500 -41.76200 1.000 53.00000 327 ASP B CA 1
ATOM 15217 C C . ASP B 1 327 ? -14.99000 -4.88400 -42.99900 1.000 50.30000 327 ASP B C 1
ATOM 15218 O O . ASP B 1 327 ? -15.85400 -4.49300 -43.78000 1.000 57.14000 327 ASP B O 1
ATOM 15227 N N . GLU B 1 328 ? -13.68600 -4.68700 -43.20500 1.000 45.45000 328 GLU B N 1
ATOM 15228 C CA . GLU B 1 328 ? -13.16000 -4.02300 -44.38400 1.000 44.81000 328 GLU B CA 1
ATOM 15229 C C . GLU B 1 328 ? -12.88000 -5.04300 -45.49000 1.000 42.77000 328 GLU B C 1
ATOM 15230 O O . GLU B 1 328 ? -12.98800 -6.25100 -45.29300 1.000 43.21000 328 GLU B O 1
ATOM 15242 N N . THR B 1 329 ? -12.51800 -4.52400 -46.67100 1.000 40.81000 329 THR B N 1
ATOM 15243 C CA . THR B 1 329 ? -12.18500 -5.36700 -47.81300 1.000 40.35000 329 THR B CA 1
ATOM 15244 C C . THR B 1 329 ? -10.80900 -5.98500 -47.65500 1.000 38.95000 329 THR B C 1
ATOM 15245 O O . THR B 1 329 ? -10.60000 -7.14700 -48.02400 1.000 33.08000 329 THR B O 1
ATOM 15256 N N . ILE B 1 330 ? -9.87700 -5.22100 -47.09700 1.000 30.88000 330 ILE B N 1
ATOM 15257 C CA . ILE B 1 330 ? -8.54900 -5.70600 -46.76500 1.000 32.47000 330 ILE B CA 1
ATOM 15258 C C . ILE B 1 330 ? -8.59100 -6.27000 -45.35200 1.000 39.46000 330 ILE B C 1
ATOM 15259 O O . ILE B 1 330 ? -9.09100 -5.60800 -44.44000 1.000 39.06000 330 ILE B O 1
ATOM 15275 N N . GLU B 1 331 ? -8.04600 -7.46700 -45.16600 1.000 31.95000 331 GLU B N 1
ATOM 15276 C CA . GLU B 1 331 ? -8.09600 -8.13200 -43.88100 1.000 33.91000 331 GLU B CA 1
ATOM 15277 C C . GLU B 1 331 ? -7.11100 -7.49000 -42.92900 1.000 31.70000 331 GLU B C 1
ATOM 15278 O O . GLU B 1 331 ? -6.11300 -6.91500 -43.36500 1.000 28.71000 331 GLU B O 1
ATOM 15290 N N . PRO B 1 332 ? -7.32800 -7.66500 -41.62500 1.000 37.22000 332 PRO B N 1
ATOM 15291 C CA . PRO B 1 332 ? -6.32800 -7.25100 -40.63400 1.000 36.32000 332 PRO B CA 1
ATOM 15292 C C . PRO B 1 332 ? -4.97600 -7.88600 -40.89800 1.000 32.10000 332 PRO B C 1
ATOM 15293 O O . PRO B 1 332 ? -4.89200 -9.01600 -41.37300 1.000 30.80000 332 PRO B O 1
ATOM 15304 N N . GLN B 1 333 ? -3.91700 -7.15600 -40.53100 1.000 36.92000 333 GLN B N 1
ATOM 15305 C CA . GLN B 1 333 ? -2.55200 -7.63300 -40.63600 1.000 34.36000 333 GLN B CA 1
ATOM 15306 C C . GLN B 1 333 ? -1.74900 -7.07100 -39.48400 1.000 34.54000 333 GLN B C 1
ATOM 15307 O O . GLN B 1 333 ? -1.91200 -5.90200 -39.11500 1.000 34.62000 333 GLN B O 1
ATOM 15321 N N . TYR B 1 334 ? -0.90200 -7.94700 -38.92500 1.000 30.22000 334 TYR B N 1
ATOM 15322 C CA . TYR B 1 334 ? 0.10500 -7.65300 -37.91100 1.000 34.77000 334 TYR B CA 1
ATOM 15323 C C . TYR B 1 334 ? -0.40900 -7.21700 -36.54500 1.000 32.52000 334 TYR B C 1
ATOM 15324 O O . TYR B 1 334 ? 0.04800 -7.77800 -35.55300 1.000 39.65000 334 TYR B O 1
ATOM 15342 N N . THR B 1 335 ? -1.26300 -6.19200 -36.45300 1.000 31.94000 335 THR B N 1
ATOM 15343 C CA . THR B 1 335 ? -1.86400 -5.81800 -35.17300 1.000 36.28000 335 THR B CA 1
ATOM 15344 C C . THR B 1 335 ? -3.24000 -5.22000 -35.41900 1.000 35.90000 335 THR B C 1
ATOM 15345 O O . THR B 1 335 ? -3.69200 -5.11100 -36.56700 1.000 41.30000 335 THR B O 1
ATOM 15356 N N . HIS B 1 336 ? -3.90200 -4.83100 -34.31900 1.000 30.69000 336 HIS B N 1
ATOM 15357 C CA . HIS B 1 336 ? -5.23000 -4.20800 -34.35000 1.000 33.64000 336 HIS B CA 1
ATOM 15358 C C . HIS B 1 336 ? -6.25600 -5.11300 -35.01900 1.000 37.95000 336 HIS B C 1
ATOM 15359 O O . HIS B 1 336 ? -7.13400 -4.65500 -35.76400 1.000 38.11000 336 HIS B O 1
ATOM 15373 N N . LEU B 1 337 ? -6.13900 -6.41500 -34.73800 1.000 42.48000 337 LEU B N 1
ATOM 15374 C CA . LEU B 1 337 ? -6.97100 -7.41300 -35.40600 1.000 40.37000 337 LEU B CA 1
ATOM 15375 C C . LEU B 1 337 ? -8.45000 -7.14800 -35.18500 1.000 41.60000 337 LEU B C 1
ATOM 15376 O O . LEU B 1 337 ? -9.28400 -7.41200 -36.05900 1.000 33.12000 337 LEU B O 1
ATOM 15392 N N . SER B 1 338 ? -8.78600 -6.59800 -34.02900 1.000 53.92000 338 SER B N 1
ATOM 15393 C CA . SER B 1 338 ? -10.17000 -6.45700 -33.60600 1.000 54.72000 338 SER B CA 1
ATOM 15394 C C . SER B 1 338 ? -10.78400 -5.11800 -33.98300 1.000 41.81000 338 SER B C 1
ATOM 15395 O O . SER B 1 338 ? -11.96200 -4.90600 -33.69800 1.000 42.46000 338 SER B O 1
ATOM 15403 N N . GLN B 1 339 ? -10.05200 -4.25100 -34.67200 1.000 50.00000 339 GLN B N 1
ATOM 15404 C CA . GLN B 1 339 ? -10.55300 -2.91800 -35.00100 1.000 47.52000 339 GLN B CA 1
ATOM 15405 C C . GLN B 1 339 ? -10.51500 -2.69400 -36.50600 1.000 42.08000 339 GLN B C 1
ATOM 15406 O O . GLN B 1 339 ? -9.96800 -3.49900 -37.25400 1.000 34.81000 339 GLN B O 1
ATOM 15420 N N . ARG B 1 340 ? -11.04800 -1.54600 -36.93400 1.000 40.66000 340 ARG B N 1
ATOM 15421 C CA . ARG B 1 340 ? -10.82200 -1.03500 -38.28500 1.000 39.42000 340 ARG B CA 1
ATOM 15422 C C . ARG B 1 340 ? -9.57300 -0.16400 -38.23400 1.000 35.75000 340 ARG B C 1
ATOM 15423 O O . ARG B 1 340 ? -9.58300 0.91500 -37.64800 1.000 42.78000 340 ARG B O 1
ATOM 15444 N N . TYR B 1 341 ? -8.47700 -0.64700 -38.81400 1.000 36.12000 341 TYR B N 1
ATOM 15445 C CA . TYR B 1 341 ? -7.17900 0.00400 -38.68400 1.000 38.67000 341 TYR B CA 1
ATOM 15446 C C . TYR B 1 341 ? -6.77200 0.70000 -39.98600 1.000 38.85000 341 TYR B C 1
ATOM 15447 O O . TYR B 1 341 ? -6.93800 0.15300 -41.08100 1.000 33.39000 341 TYR B O 1
ATOM 15465 N N . GLY B 1 342 ? -6.25700 1.91900 -39.85500 1.000 32.65000 342 GLY B N 1
ATOM 15466 C CA . GLY B 1 342 ? -5.65000 2.58700 -40.98400 1.000 34.97000 342 GLY B CA 1
ATOM 15467 C C . GLY B 1 342 ? -5.63000 4.10000 -40.83600 1.000 38.17000 342 GLY B C 1
ATOM 15468 O O . GLY B 1 342 ? -5.53600 4.64500 -39.72700 1.000 35.04000 342 GLY B O 1
ATOM 15472 N N . GLY B 1 343 ? -5.73200 4.75000 -41.99800 1.000 32.66000 343 GLY B N 1
ATOM 15473 C CA . GLY B 1 343 ? -5.33900 6.13100 -42.11800 1.000 28.49000 343 GLY B CA 1
ATOM 15474 C C . GLY B 1 343 ? -4.55300 6.41600 -43.38100 1.000 32.08000 343 GLY B C 1
ATOM 15475 O O . GLY B 1 343 ? -3.95000 5.53200 -44.01300 1.000 28.27000 343 GLY B O 1
ATOM 15479 N N . PHE B 1 344 ? -4.55800 7.67900 -43.76500 1.000 36.10000 344 PHE B N 1
ATOM 15480 C CA . PHE B 1 344 ? -3.82900 8.09200 -44.94800 1.000 32.12000 344 PHE B CA 1
ATOM 15481 C C . PHE B 1 344 ? -3.55900 9.58000 -44.85000 1.000 36.91000 344 PHE B C 1
ATOM 15482 O O . PHE B 1 344 ? -4.08000 10.28400 -43.97900 1.000 36.61000 344 PHE B O 1
ATOM 15499 N N . TYR B 1 345 ? -2.72900 10.04400 -45.76000 1.000 27.75000 345 TYR B N 1
ATOM 15500 C CA . TYR B 1 345 ? -2.41200 11.44600 -45.86800 1.000 27.30000 345 TYR B CA 1
ATOM 15501 C C . TYR B 1 345 ? -3.14400 12.02900 -47.05900 1.000 34.24000 345 TYR B C 1
ATOM 15502 O O . TYR B 1 345 ? -3.11100 11.44600 -48.15100 1.000 35.45000 345 TYR B O 1
ATOM 15520 N N . THR B 1 346 ? -3.79100 13.18200 -46.84300 1.000 39.35000 346 THR B N 1
ATOM 15521 C CA . THR B 1 346 ? -4.36900 13.95900 -47.93500 1.000 42.78000 346 THR B CA 1
ATOM 15522 C C . THR B 1 346 ? -3.26800 14.64300 -48.72800 1.000 34.63000 346 THR B C 1
ATOM 15523 O O . THR B 1 346 ? -2.15500 14.85100 -48.23800 1.000 35.93000 346 THR B O 1
ATOM 15534 N N . GLN B 1 347 ? -3.59900 15.04100 -49.95800 1.000 35.09000 347 GLN B N 1
ATOM 15535 C CA . GLN B 1 347 ? -2.62000 15.81300 -50.72200 1.000 40.69000 347 GLN B CA 1
ATOM 15536 C C . GLN B 1 347 ? -2.25100 17.10700 -49.99000 1.000 38.29000 347 GLN B C 1
ATOM 15537 O O . GLN B 1 347 ? -1.06800 17.45600 -49.89100 1.000 36.11000 347 GLN B O 1
ATOM 15551 N N . GLU B 1 348 ? -3.24300 17.80400 -49.42100 1.000 40.12000 348 GLU B N 1
ATOM 15552 C CA . GLU B 1 348 ? -2.97900 18.97600 -48.57600 1.000 39.43000 348 GLU B CA 1
ATOM 15553 C C . GLU B 1 348 ? -2.01700 18.63500 -47.42200 1.000 35.41000 348 GLU B C 1
ATOM 15554 O O . GLU B 1 348 ? -1.06200 19.37600 -47.13700 1.000 30.69000 348 GLU B O 1
ATOM 15566 N N . GLU B 1 349 ? -2.21900 17.47900 -46.78100 1.000 35.18000 349 GLU B N 1
ATOM 15567 C CA . GLU B 1 349 ? -1.33400 17.07200 -45.68300 1.000 34.86000 349 GLU B CA 1
ATOM 15568 C C . GLU B 1 349 ? 0.08700 16.87500 -46.18600 1.000 26.62000 349 GLU B C 1
ATOM 15569 O O . GLU B 1 349 ? 1.04300 17.43000 -45.63000 1.000 28.15000 349 GLU B O 1
ATOM 15581 N N . ILE B 1 350 ? 0.23200 16.13100 -47.28800 1.000 37.83000 350 ILE B N 1
ATOM 15582 C CA . ILE B 1 350 ? 1.53900 15.90100 -47.91300 1.000 31.15000 350 ILE B CA 1
ATOM 15583 C C . ILE B 1 350 ? 2.21900 17.22100 -48.27500 1.000 39.14000 350 ILE B C 1
ATOM 15584 O O . ILE B 1 350 ? 3.43800 17.39000 -48.10100 1.000 37.37000 350 ILE B O 1
ATOM 15600 N N . ARG B 1 351 ? 1.46300 18.15100 -48.85900 1.000 35.35000 351 ARG B N 1
ATOM 15601 C CA . ARG B 1 351 ? 2.05000 19.43900 -49.20400 1.000 35.43000 351 ARG B CA 1
ATOM 15602 C C . ARG B 1 351 ? 2.65100 20.08200 -47.96300 1.000 42.21000 351 ARG B C 1
ATOM 15603 O O . ARG B 1 351 ? 3.79400 20.56600 -47.99600 1.000 41.58000 351 ARG B O 1
ATOM 15624 N N . ASP B 1 352 ? 1.91300 20.00900 -46.83400 1.000 34.76000 352 ASP B N 1
ATOM 15625 C CA . ASP B 1 352 ? 2.35600 20.56300 -45.55600 1.000 42.61000 352 ASP B CA 1
ATOM 15626 C C . ASP B 1 352 ? 3.55900 19.80100 -45.01000 1.000 38.13000 352 ASP B C 1
ATOM 15627 O O . ASP B 1 352 ? 4.49900 20.41300 -44.48400 1.000 27.00000 352 ASP B O 1
ATOM 15636 N N . VAL B 1 353 ? 3.57900 18.46700 -45.15600 1.000 29.05000 353 VAL B N 1
ATOM 15637 C CA . VAL B 1 353 ? 4.73000 17.74500 -44.62600 1.000 28.32000 353 VAL B CA 1
ATOM 15638 C C . VAL B 1 353 ? 5.96800 18.07600 -45.44100 1.000 36.41000 353 VAL B C 1
ATOM 15639 O O . VAL B 1 353 ? 7.07100 18.19800 -44.89300 1.000 39.76000 353 VAL B O 1
ATOM 15652 N N . ILE B 1 354 ? 5.80400 18.22300 -46.76600 1.000 31.05000 354 ILE B N 1
ATOM 15653 C CA . ILE B 1 354 ? 6.88400 18.70600 -47.64100 1.000 35.65000 354 ILE B CA 1
ATOM 15654 C C . ILE B 1 354 ? 7.37200 20.10800 -47.23400 1.000 31.83000 354 ILE B C 1
ATOM 15655 O O . ILE B 1 354 ? 8.58200 20.41100 -47.25100 1.000 23.78000 354 ILE B O 1
ATOM 15671 N N . ALA B 1 355 ? 6.44600 21.00000 -46.90300 1.000 34.78000 355 ALA B N 1
ATOM 15672 C CA . ALA B 1 355 ? 6.87900 22.35000 -46.55100 1.000 37.95000 355 ALA B CA 1
ATOM 15673 C C . ALA B 1 355 ? 7.66600 22.31900 -45.24100 1.000 40.02000 355 ALA B C 1
ATOM 15674 O O . ALA B 1 355 ? 8.75600 22.90600 -45.16400 1.000 30.96000 355 ALA B O 1
ATOM 15681 N N . PHE B 1 356 ? 7.15900 21.53600 -44.25200 1.000 35.23000 356 PHE B N 1
ATOM 15682 C CA . PHE B 1 356 ? 7.83200 21.24400 -43.00400 1.000 27.17000 356 PHE B CA 1
ATOM 15683 C C . PHE B 1 356 ? 9.23200 20.74900 -43.28500 1.000 29.59000 356 PHE B C 1
ATOM 15684 O O . PHE B 1 356 ? 10.17900 21.37000 -42.82400 1.000 26.57000 356 PHE B O 1
ATOM 15701 N N . ALA B 1 357 ? 9.41300 19.73700 -44.15700 1.000 39.82000 357 ALA B N 1
ATOM 15702 C CA . ALA B 1 357 ? 10.74600 19.12900 -44.33600 1.000 33.62000 357 ALA B CA 1
ATOM 15703 C C . ALA B 1 357 ? 11.72400 20.07200 -45.06100 1.000 37.01000 357 ALA B C 1
ATOM 15704 O O . ALA B 1 357 ? 12.91600 20.15500 -44.71000 1.000 35.46000 357 ALA B O 1
ATOM 15711 N N . GLU B 1 358 ? 11.23500 20.79100 -46.08000 1.000 35.69000 358 GLU B N 1
ATOM 15712 C CA . GLU B 1 358 ? 12.05000 21.79600 -46.76100 1.000 38.46000 358 GLU B CA 1
ATOM 15713 C C . GLU B 1 358 ? 12.66000 22.76900 -45.76100 1.000 34.27000 358 GLU B C 1
ATOM 15714 O O . GLU B 1 358 ? 13.84800 23.09600 -45.83000 1.000 33.70000 358 GLU B O 1
ATOM 15726 N N . GLN B 1 359 ? 11.85700 23.24700 -44.81500 1.000 35.74000 359 GLN B N 1
ATOM 15727 C CA . GLN B 1 359 ? 12.38900 24.18400 -43.82100 1.000 39.85000 359 GLN B CA 1
ATOM 15728 C C . GLN B 1 359 ? 13.52700 23.57400 -42.98700 1.000 44.64000 359 GLN B C 1
ATOM 15729 O O . GLN B 1 359 ? 14.23100 24.32100 -42.28000 1.000 41.08000 359 GLN B O 1
ATOM 15743 N N . ARG B 1 360 ? 13.70900 22.24200 -43.05500 1.000 44.10000 360 ARG B N 1
ATOM 15744 C CA . ARG B 1 360 ? 14.76500 21.49600 -42.36400 1.000 47.18000 360 ARG B CA 1
ATOM 15745 C C . ARG B 1 360 ? 15.86800 20.96800 -43.25800 1.000 46.49000 360 ARG B C 1
ATOM 15746 O O . ARG B 1 360 ? 16.60500 20.06900 -42.81200 1.000 39.73000 360 ARG B O 1
ATOM 15767 N N . GLY B 1 361 ? 15.93300 21.40600 -44.52000 1.000 43.13000 361 GLY B N 1
ATOM 15768 C CA . GLY B 1 361 ? 16.90200 20.86600 -45.45700 1.000 35.63000 361 GLY B CA 1
ATOM 15769 C C . GLY B 1 361 ? 16.63100 19.45500 -45.95100 1.000 35.87000 361 GLY B C 1
ATOM 15770 O O . GLY B 1 361 ? 17.52700 18.83300 -46.50900 1.000 29.24000 361 GLY B O 1
ATOM 15774 N N . ILE B 1 362 ? 15.40800 18.95400 -45.82500 1.000 35.88000 362 ILE B N 1
ATOM 15775 C CA . ILE B 1 362 ? 15.09800 17.55500 -46.11400 1.000 34.53000 362 ILE B CA 1
ATOM 15776 C C . ILE B 1 362 ? 14.21900 17.47100 -47.35000 1.000 35.92000 362 ILE B C 1
ATOM 15777 O O . ILE B 1 362 ? 13.14400 18.07500 -47.40000 1.000 32.99000 362 ILE B O 1
ATOM 15793 N N . THR B 1 363 ? 14.71600 16.74100 -48.35500 1.000 35.32000 363 THR B N 1
ATOM 15794 C CA . THR B 1 363 ? 13.99200 16.38700 -49.56600 1.000 27.19000 363 THR B CA 1
ATOM 15795 C C . THR B 1 363 ? 13.22200 15.11600 -49.28000 1.000 32.96000 363 THR B C 1
ATOM 15796 O O . THR B 1 363 ? 13.76900 14.19700 -48.66900 1.000 28.22000 363 THR B O 1
ATOM 15807 N N . ILE B 1 364 ? 11.95300 15.09400 -49.67000 1.000 33.23000 364 ILE B N 1
ATOM 15808 C CA . ILE B 1 364 ? 11.08600 13.94000 -49.49400 1.000 30.44000 364 ILE B CA 1
ATOM 15809 C C . ILE B 1 364 ? 10.94000 13.22000 -50.82300 1.000 26.69000 364 ILE B C 1
ATOM 15810 O O . ILE B 1 364 ? 10.50700 13.81100 -51.81200 1.000 32.20000 364 ILE B O 1
ATOM 15826 N N . ILE B 1 365 ? 11.25300 11.93100 -50.83600 1.000 32.05000 365 ILE B N 1
ATOM 15827 C CA . ILE B 1 365 ? 11.14300 11.09000 -52.01700 1.000 23.37000 365 ILE B CA 1
ATOM 15828 C C . ILE B 1 365 ? 9.97500 10.13300 -51.80500 1.000 27.49000 365 ILE B C 1
ATOM 15829 O O . ILE B 1 365 ? 10.01900 9.33100 -50.85500 1.000 20.88000 365 ILE B O 1
ATOM 15845 N N . PRO B 1 366 ? 8.95000 10.16100 -52.64700 1.000 28.63000 366 PRO B N 1
ATOM 15846 C CA . PRO B 1 366 ? 7.84500 9.22100 -52.47000 1.000 26.26000 366 PRO B CA 1
ATOM 15847 C C . PRO B 1 366 ? 8.10500 7.88500 -53.14400 1.000 32.98000 366 PRO B C 1
ATOM 15848 O O . PRO B 1 366 ? 8.75900 7.79700 -54.18000 1.000 29.10000 366 PRO B O 1
ATOM 15859 N N . GLU B 1 367 ? 7.54600 6.83300 -52.55100 1.000 31.00000 367 GLU B N 1
ATOM 15860 C CA . GLU B 1 367 ? 7.62200 5.48400 -53.09500 1.000 28.32000 367 GLU B CA 1
ATOM 15861 C C . GLU B 1 367 ? 6.21600 4.97400 -53.35600 1.000 27.89000 367 GLU B C 1
ATOM 15862 O O . GLU B 1 367 ? 5.43100 4.83000 -52.42000 1.000 27.58000 367 GLU B O 1
ATOM 15874 N N . ILE B 1 368 ? 5.93200 4.65700 -54.61100 1.000 27.41000 368 ILE B N 1
ATOM 15875 C CA . ILE B 1 368 ? 4.78600 3.85400 -55.01800 1.000 25.22000 368 ILE B CA 1
ATOM 15876 C C . ILE B 1 368 ? 5.34600 2.49200 -55.41500 1.000 33.25000 368 ILE B C 1
ATOM 15877 O O . ILE B 1 368 ? 5.87800 2.33900 -56.52400 1.000 31.76000 368 ILE B O 1
ATOM 15893 N N . ASP B 1 369 ? 5.20400 1.50200 -54.52400 1.000 28.58000 369 ASP B N 1
ATOM 15894 C CA . ASP B 1 369 ? 5.86500 0.20900 -54.69700 1.000 34.41000 369 ASP B CA 1
ATOM 15895 C C . ASP B 1 369 ? 5.09900 -0.64500 -55.69600 1.000 32.15000 369 ASP B C 1
ATOM 15896 O O . ASP B 1 369 ? 3.96800 -1.04500 -55.41600 1.000 30.24000 369 ASP B O 1
ATOM 15905 N N . VAL B 1 370 ? 5.71300 -0.93200 -56.84800 1.000 27.86000 370 VAL B N 1
ATOM 15906 C CA . VAL B 1 370 ? 5.13100 -1.88600 -57.80200 1.000 34.98000 370 VAL B CA 1
ATOM 15907 C C . VAL B 1 370 ? 6.21100 -2.77300 -58.40100 1.000 28.56000 370 VAL B C 1
ATOM 15908 O O . VAL B 1 370 ? 7.38400 -2.40100 -58.35200 1.000 28.66000 370 VAL B O 1
ATOM 15921 N N . PRO B 1 371 ? 5.87700 -3.94800 -59.00000 1.000 34.38000 371 PRO B N 1
ATOM 15922 C CA . PRO B 1 371 ? 4.54400 -4.56600 -59.10600 1.000 30.23000 371 PRO B CA 1
ATOM 15923 C C . PRO B 1 371 ? 4.23500 -5.56500 -57.99300 1.000 31.57000 371 PRO B C 1
ATOM 15924 O O . PRO B 1 371 ? 3.14800 -6.13500 -57.87200 1.000 32.04000 371 PRO B O 1
ATOM 15935 N N . GLY B 1 372 ? 5.24900 -5.79500 -57.21700 1.000 31.67000 372 GLY B N 1
ATOM 15936 C CA . GLY B 1 372 ? 5.09500 -6.45700 -55.95800 1.000 28.95000 372 GLY B CA 1
ATOM 15937 C C . GLY B 1 372 ? 4.46400 -5.57900 -54.92400 1.000 31.61000 372 GLY B C 1
ATOM 15938 O O . GLY B 1 372 ? 4.33500 -4.36300 -55.09300 1.000 32.04000 372 GLY B O 1
ATOM 15942 N N . HIS B 1 373 ? 4.05000 -6.23700 -53.83700 1.000 27.94000 373 HIS B N 1
ATOM 15943 C CA . HIS B 1 373 ? 3.64700 -5.54800 -52.62200 1.000 29.44000 373 HIS B CA 1
ATOM 15944 C C . HIS B 1 373 ? 2.48700 -4.61400 -52.87500 1.000 28.51000 373 HIS B C 1
ATOM 15945 O O . HIS B 1 373 ? 2.43300 -3.51400 -52.30300 1.000 24.65000 373 HIS B O 1
ATOM 15960 N N . CYS B 1 374 ? 1.54600 -5.07900 -53.70400 1.000 25.60000 374 CYS B N 1
ATOM 15961 C CA . CYS B 1 374 ? 0.48400 -4.24800 -54.23800 1.000 19.58000 374 CYS B CA 1
ATOM 15962 C C . CYS B 1 374 ? -0.90100 -4.70100 -53.83400 1.000 28.66000 374 CYS B C 1
ATOM 15963 O O . CYS B 1 374 ? -1.90300 -4.34000 -54.49500 1.000 24.91000 374 CYS B O 1
ATOM 15971 N N . ARG B 1 375 ? -0.98200 -5.48800 -52.75700 1.000 28.57000 375 ARG B N 1
ATOM 15972 C CA . ARG B 1 375 ? -2.27100 -6.07100 -52.41500 1.000 28.83000 375 ARG B CA 1
ATOM 15973 C C . ARG B 1 375 ? -3.29200 -4.98100 -52.10600 1.000 26.97000 375 ARG B C 1
ATOM 15974 O O . ARG B 1 375 ? -4.47700 -5.11600 -52.43400 1.000 29.73000 375 ARG B O 1
ATOM 15995 N N . ALA B 1 376 ? -2.85400 -3.87800 -51.49500 1.000 31.50000 376 ALA B N 1
ATOM 15996 C CA . ALA B 1 376 ? -3.80600 -2.84000 -51.07800 1.000 29.74000 376 ALA B CA 1
ATOM 15997 C C . ALA B 1 376 ? -4.40100 -2.10900 -52.28600 1.000 28.00000 376 ALA B C 1
ATOM 15998 O O . ALA B 1 376 ? -5.61400 -1.84300 -52.34600 1.000 26.32000 376 ALA B O 1
ATOM 16005 N N . ALA B 1 377 ? -3.56100 -1.81000 -53.27800 1.000 35.03000 377 ALA B N 1
ATOM 16006 C CA . ALA B 1 377 ? -4.05200 -1.23000 -54.52400 1.000 28.20000 377 ALA B CA 1
ATOM 16007 C C . ALA B 1 377 ? -4.97600 -2.18500 -55.25600 1.000 30.46000 377 ALA B C 1
ATOM 16008 O O . ALA B 1 377 ? -6.01500 -1.77200 -55.79100 1.000 26.58000 377 ALA B O 1
ATOM 16015 N N . ILE B 1 378 ? -4.61300 -3.47500 -55.28500 1.000 35.87000 378 ILE B N 1
ATOM 16016 C CA . ILE B 1 378 ? -5.37200 -4.43800 -56.06900 1.000 25.24000 378 ILE B CA 1
ATOM 16017 C C . ILE B 1 378 ? -6.76700 -4.59800 -55.49300 1.000 33.20000 378 ILE B C 1
ATOM 16018 O O . ILE B 1 378 ? -7.76600 -4.65700 -56.22700 1.000 33.71000 378 ILE B O 1
ATOM 16034 N N . LYS B 1 379 ? -6.85200 -4.70800 -54.15800 1.000 31.05000 379 LYS B N 1
ATOM 16035 C CA . LYS B 1 379 ? -8.15200 -4.75800 -53.49800 1.000 39.36000 379 LYS B CA 1
ATOM 16036 C C . LYS B 1 379 ? -8.95000 -3.46500 -53.68100 1.000 35.63000 379 LYS B C 1
ATOM 16037 O O . LYS B 1 379 ? -10.19100 -3.51500 -53.75100 1.000 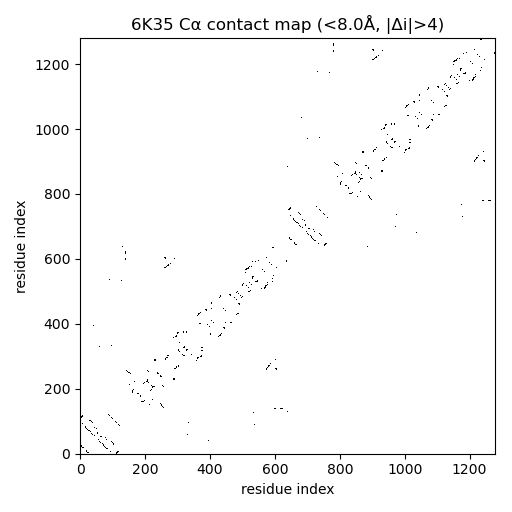32.35000 379 LYS B O 1
ATOM 16056 N N . SER B 1 380 ? -8.26600 -2.31200 -53.81800 1.000 36.50000 380 SER B N 1
ATOM 16057 C CA . SER B 1 380 ? -8.97900 -1.04000 -54.02100 1.000 34.66000 380 SER B CA 1
ATOM 16058 C C . SER B 1 380 ? -9.47600 -0.83900 -55.46500 1.000 35.99000 380 SER B C 1
ATOM 16059 O O . SER B 1 380 ? -10.53400 -0.23400 -55.67300 1.000 34.49000 380 SER B O 1
ATOM 16067 N N . LEU B 1 381 ? -8.75900 -1.37200 -56.45600 1.000 34.29000 381 LEU B N 1
ATOM 16068 C CA . LEU B 1 381 ? -9.05600 -1.20000 -57.88100 1.000 31.41000 381 LEU B CA 1
ATOM 16069 C C . LEU B 1 381 ? -9.15700 -2.54500 -58.60600 1.000 36.63000 381 LEU B C 1
ATOM 16070 O O . LEU B 1 381 ? -8.42400 -2.80800 -59.56700 1.000 28.35000 381 LEU B O 1
ATOM 16086 N N . PRO B 1 382 ? -10.02700 -3.44800 -58.13100 1.000 39.17000 382 PRO B N 1
ATOM 16087 C CA . PRO B 1 382 ? -10.09800 -4.76800 -58.76500 1.000 36.60000 382 PRO B CA 1
ATOM 16088 C C . PRO B 1 382 ? -10.46100 -4.70800 -60.23000 1.000 43.54000 382 PRO B C 1
ATOM 16089 O O . PRO B 1 382 ? -9.83000 -5.41000 -61.03800 1.000 49.03000 382 PRO B O 1
ATOM 16100 N N . HIS B 1 383 ? -11.41300 -3.84900 -60.60800 1.000 41.71000 383 HIS B N 1
ATOM 16101 C CA . HIS B 1 383 ? -11.82700 -3.79500 -62.00600 1.000 51.49000 383 HIS B CA 1
ATOM 16102 C C . HIS B 1 383 ? -10.65100 -3.52500 -62.93700 1.000 42.78000 383 HIS B C 1
ATOM 16103 O O . HIS B 1 383 ? -10.60100 -4.04400 -64.06800 1.000 42.49000 383 HIS B O 1
ATOM 16117 N N . LEU B 1 384 ? -9.65100 -2.82600 -62.43800 1.000 37.93000 384 LEU B N 1
ATOM 16118 C CA . LEU B 1 384 ? -8.53200 -2.37100 -63.24400 1.000 38.91000 384 LEU B CA 1
ATOM 16119 C C . LEU B 1 384 ? -7.32100 -3.27800 -63.18500 1.000 38.92000 384 LEU B C 1
ATOM 16120 O O . LEU B 1 384 ? -6.52100 -3.28100 -64.12400 1.000 34.43000 384 LEU B O 1
ATOM 16136 N N . LEU B 1 385 ? -7.16400 -4.02800 -62.08900 1.000 48.88000 385 LEU B N 1
ATOM 16137 C CA . LEU B 1 385 ? -5.88700 -4.63100 -61.73700 1.000 39.75000 385 LEU B CA 1
ATOM 16138 C C . LEU B 1 385 ? -5.93500 -6.13000 -61.64300 1.000 40.03000 385 LEU B C 1
ATOM 16139 O O . LEU B 1 385 ? -4.89100 -6.75900 -61.41200 1.000 39.15000 385 LEU B O 1
ATOM 16155 N N . ILE B 1 386 ? -7.10400 -6.73300 -61.79700 1.000 44.90000 386 ILE B N 1
ATOM 16156 C CA . ILE B 1 386 ? -7.25100 -8.17600 -61.63400 1.000 45.30000 386 ILE B CA 1
ATOM 16157 C C . ILE B 1 386 ? -7.54600 -8.78500 -62.98500 1.000 50.25000 386 ILE B C 1
ATOM 16158 O O . ILE B 1 386 ? -8.52800 -8.40400 -63.62000 1.000 55.64000 386 ILE B O 1
ATOM 16174 N N . GLU B 1 387 ? -6.72600 -9.75300 -63.40800 1.000 48.94000 387 GLU B N 1
ATOM 16175 C CA . GLU B 1 387 ? -7.04200 -10.59300 -64.55500 1.000 43.64000 387 GLU B CA 1
ATOM 16176 C C . GLU B 1 387 ? -7.80800 -11.80100 -64.04900 1.000 49.03000 387 GLU B C 1
ATOM 16177 O O . GLU B 1 387 ? -7.21300 -12.72100 -63.47700 1.000 40.09000 387 GLU B O 1
ATOM 16189 N N . ALA B 1 388 ? -9.11500 -11.82400 -64.31000 1.000 53.42000 388 ALA B N 1
ATOM 16190 C CA . ALA B 1 388 ? -9.96000 -12.92000 -63.84200 1.000 58.24000 388 ALA B CA 1
ATOM 16191 C C . ALA B 1 388 ? -9.46000 -14.28900 -64.29500 1.000 56.74000 388 ALA B C 1
ATOM 16192 O O . ALA B 1 388 ? -9.52100 -15.26400 -63.52900 1.000 48.93000 388 ALA B O 1
ATOM 16199 N N . GLU B 1 389 ? -8.96500 -14.38700 -65.53100 1.000 61.89000 389 GLU B N 1
ATOM 16200 C CA . GLU B 1 389 ? -8.62700 -15.69800 -66.07200 1.000 55.53000 389 GLU B CA 1
ATOM 16201 C C . GLU B 1 389 ? -7.21800 -16.13500 -65.69800 1.000 51.71000 389 GLU B C 1
ATOM 16202 O O . GLU B 1 389 ? -6.77600 -17.16000 -66.21200 1.000 51.06000 389 GLU B O 1
ATOM 16214 N N . ASP B 1 390 ? -6.51100 -15.39700 -64.82500 1.000 53.07000 390 ASP B N 1
ATOM 16215 C CA . ASP B 1 390 ? -5.17400 -15.77900 -64.37200 1.000 45.43000 390 ASP B CA 1
ATOM 16216 C C . ASP B 1 390 ? -5.31500 -16.84200 -63.30200 1.000 46.87000 390 ASP B C 1
ATOM 16217 O O . ASP B 1 390 ? -6.05700 -16.64600 -62.33700 1.000 44.77000 390 ASP B O 1
ATOM 16226 N N . THR B 1 391 ? -4.57900 -17.95100 -63.45200 1.000 47.84000 391 THR B N 1
ATOM 16227 C CA . THR B 1 391 ? -4.63300 -19.06900 -62.51000 1.000 45.63000 391 THR B CA 1
ATOM 16228 C C . THR B 1 391 ? -3.29900 -19.32800 -61.82600 1.000 43.88000 391 THR B C 1
ATOM 16229 O O . THR B 1 391 ? -3.18000 -20.33400 -61.11000 1.000 38.01000 391 THR B O 1
ATOM 16240 N N . THR B 1 392 ? -2.28900 -18.48500 -62.06100 1.000 44.05000 392 THR B N 1
ATOM 16241 C CA . THR B 1 392 ? -0.96400 -18.70900 -61.48800 1.000 45.08000 392 THR B CA 1
ATOM 16242 C C . THR B 1 392 ? -1.06100 -18.87600 -59.98000 1.000 45.58000 392 THR B C 1
ATOM 16243 O O . THR B 1 392 ? -1.73400 -18.09500 -59.30100 1.000 46.52000 392 THR B O 1
ATOM 16254 N N . GLU B 1 393 ? -0.40300 -19.90200 -59.44900 1.000 40.60000 393 GLU B N 1
ATOM 16255 C CA . GLU B 1 393 ? -0.25900 -20.05100 -58.00900 1.000 45.42000 393 GLU B CA 1
ATOM 16256 C C . GLU B 1 393 ? 1.13100 -19.55700 -57.62300 1.000 43.99000 393 GLU B C 1
ATOM 16257 O O . GLU B 1 393 ? 2.13000 -20.06800 -58.12100 1.000 38.00000 393 GLU B O 1
ATOM 16269 N N . TYR B 1 394 ? 1.18300 -18.54600 -56.75600 1.000 39.95000 394 TYR B N 1
ATOM 16270 C CA . TYR B 1 394 ? 2.43000 -17.99900 -56.22900 1.000 38.99000 394 TYR B CA 1
ATOM 16271 C C . TYR B 1 394 ? 2.17700 -17.69000 -54.76300 1.000 35.40000 394 TYR B C 1
ATOM 16272 O O . TYR B 1 394 ? 1.02800 -17.60500 -54.33000 1.000 37.60000 394 TYR B O 1
ATOM 16290 N N . ARG B 1 395 ? 3.25300 -17.61900 -53.98100 1.000 32.88000 395 ARG B N 1
ATOM 16291 C CA . ARG B 1 395 ? 3.19100 -17.01600 -52.65500 1.000 36.58000 395 ARG B CA 1
ATOM 16292 C C . ARG B 1 395 ? 4.35400 -16.05600 -52.46000 1.000 36.43000 395 ARG B C 1
ATOM 16293 O O . ARG B 1 395 ? 5.48800 -16.40200 -52.78300 1.000 34.51000 395 ARG B O 1
ATOM 16314 N N . SER B 1 396 ? 4.07600 -14.87800 -51.88200 1.000 36.41000 396 SER B N 1
ATOM 16315 C CA . SER B 1 396 ? 5.08600 -13.84200 -51.68700 1.000 39.24000 396 SER B CA 1
ATOM 16316 C C . SER B 1 396 ? 5.82000 -14.07700 -50.37000 1.000 32.69000 396 SER B C 1
ATOM 16317 O O . SER B 1 396 ? 5.48700 -14.97800 -49.59500 1.000 31.95000 396 SER B O 1
ATOM 16325 N N . ILE B 1 397 ? 6.86800 -13.28000 -50.15400 1.000 31.88000 397 ILE B N 1
ATOM 16326 C CA . ILE B 1 397 ? 7.64900 -13.35700 -48.92000 1.000 31.96000 397 ILE B CA 1
ATOM 16327 C C . ILE B 1 397 ? 6.75700 -13.22900 -47.68900 1.000 33.31000 397 ILE B C 1
ATOM 16328 O O . ILE B 1 397 ? 7.01100 -13.85000 -46.65200 1.000 39.52000 397 ILE B O 1
ATOM 16344 N N . GLN B 1 398 ? 5.69500 -12.45700 -47.79800 1.000 35.06000 398 GLN B N 1
ATOM 16345 C CA . GLN B 1 398 ? 4.79100 -12.14500 -46.71300 1.000 33.80000 398 GLN B CA 1
ATOM 16346 C C . GLN B 1 398 ? 3.56600 -13.04700 -46.71700 1.000 31.43000 398 GLN B C 1
ATOM 16347 O O . GLN B 1 398 ? 2.59400 -12.74200 -46.01600 1.000 32.48000 398 GLN B O 1
ATOM 16361 N N . HIS B 1 399 ? 3.58300 -14.12300 -47.52800 1.000 32.81000 399 HIS B N 1
ATOM 16362 C CA . HIS B 1 399 ? 2.53900 -15.14500 -47.54700 1.000 32.56000 399 HIS B CA 1
ATOM 16363 C C . HIS B 1 399 ? 1.22600 -14.63300 -48.13700 1.000 35.35000 399 HIS B C 1
ATOM 16364 O O . HIS B 1 399 ? 0.12900 -14.93500 -47.65200 1.000 35.17000 399 HIS B O 1
ATOM 16378 N N . TYR B 1 400 ? 1.33600 -13.94000 -49.24900 1.000 31.48000 400 TYR B N 1
ATOM 16379 C CA . TYR B 1 400 ? 0.19600 -13.56500 -50.05700 1.000 33.66000 400 TYR B CA 1
ATOM 16380 C C . TYR B 1 400 ? 0.21800 -14.29300 -51.39300 1.000 30.67000 400 TYR B C 1
ATOM 16381 O O . TYR B 1 400 ? 1.27300 -14.69700 -51.88600 1.000 27.74000 400 TYR B O 1
ATOM 16399 N N . ASN B 1 401 ? -0.96600 -14.37900 -52.01400 1.000 32.49000 401 ASN B N 1
ATOM 16400 C CA . ASN B 1 401 ? -1.09800 -15.07800 -53.28800 1.000 35.74000 401 ASN B CA 1
ATOM 16401 C C . ASN B 1 401 ? -1.91700 -14.27200 -54.28900 1.000 39.47000 401 ASN B C 1
ATOM 16402 O O . ASN B 1 401 ? -2.31500 -14.82300 -55.33300 1.000 38.71000 401 ASN B O 1
ATOM 16413 N N . ASP B 1 402 ? -2.17400 -12.98200 -54.00100 1.000 36.11000 402 ASP B N 1
ATOM 16414 C CA . ASP B 1 402 ? -3.07800 -12.18800 -54.83800 1.000 35.01000 402 ASP B CA 1
ATOM 16415 C C . ASP B 1 402 ? -2.69600 -10.71000 -54.80500 1.000 41.89000 402 ASP B C 1
ATOM 16416 O O . ASP B 1 402 ? -3.55500 -9.82200 -54.81400 1.000 30.78000 402 ASP B O 1
ATOM 16425 N N . ASN B 1 403 ? -1.40200 -10.43600 -54.74800 1.000 30.69000 403 ASN B N 1
ATOM 16426 C CA . ASN B 1 403 ? -0.91300 -9.12700 -54.34600 1.000 30.10000 403 ASN B CA 1
ATOM 16427 C C . ASN B 1 403 ? -0.01300 -8.49900 -55.39700 1.000 33.99000 403 ASN B C 1
ATOM 16428 O O . ASN B 1 403 ? 0.51800 -7.40600 -55.18200 1.000 34.84000 403 ASN B O 1
ATOM 16439 N N . VAL B 1 404 ? 0.11600 -9.13100 -56.55800 1.000 30.21000 404 VAL B N 1
ATOM 16440 C CA . VAL B 1 404 ? 1.08200 -8.73700 -57.56700 1.000 26.00000 404 VAL B CA 1
ATOM 16441 C C . VAL B 1 404 ? 0.35000 -8.18500 -58.77600 1.000 31.67000 404 VAL B C 1
ATOM 16442 O O . VAL B 1 404 ? -0.52800 -8.84400 -59.33200 1.000 27.27000 404 VAL B O 1
ATOM 16455 N N . ILE B 1 405 ? 0.73700 -6.96400 -59.16600 1.000 28.18000 405 ILE B N 1
ATOM 16456 C CA . ILE B 1 405 ? 0.22200 -6.30700 -60.35900 1.000 31.49000 405 ILE B CA 1
ATOM 16457 C C . ILE B 1 405 ? 0.53100 -7.15000 -61.58500 1.000 33.63000 405 ILE B C 1
ATOM 16458 O O . ILE B 1 405 ? 1.60400 -7.75600 -61.69000 1.000 28.24000 405 ILE B O 1
ATOM 16474 N N . ASN B 1 406 ? -0.37400 -7.12300 -62.55400 1.000 33.62000 406 ASN B N 1
ATOM 16475 C CA . ASN B 1 406 ? -0.23100 -7.88000 -63.78000 1.000 33.85000 406 ASN B CA 1
ATOM 16476 C C . ASN B 1 406 ? 0.29800 -6.98200 -64.89400 1.000 34.66000 406 ASN B C 1
ATOM 16477 O O . ASN B 1 406 ? -0.47300 -6.14700 -65.40500 1.000 33.46000 406 ASN B O 1
ATOM 16488 N N . PRO B 1 407 ? 1.53300 -7.18600 -65.36300 1.000 38.67000 407 PRO B N 1
ATOM 16489 C CA . PRO B 1 407 ? 2.13200 -6.27600 -66.37400 1.000 39.60000 407 PRO B CA 1
ATOM 16490 C C . PRO B 1 407 ? 1.52900 -6.32300 -67.77100 1.000 40.65000 407 PRO B C 1
ATOM 16491 O O . PRO B 1 407 ? 2.00300 -5.57600 -68.63600 1.000 37.79000 407 PRO B O 1
ATOM 16502 N N . ALA B 1 408 ? 0.51300 -7.14400 -68.03200 1.000 41.58000 408 ALA B N 1
ATOM 16503 C CA . ALA B 1 408 ? -0.09500 -7.21000 -69.35400 1.000 40.81000 408 ALA B CA 1
ATOM 16504 C C . ALA B 1 408 ? -1.50500 -6.66700 -69.37200 1.000 37.70000 408 ALA B C 1
ATOM 16505 O O . ALA B 1 408 ? -2.15100 -6.72000 -70.41300 1.000 41.84000 408 ALA B O 1
ATOM 16512 N N . LEU B 1 409 ? -2.01800 -6.23000 -68.25600 1.000 46.61000 409 LEU B N 1
ATOM 16513 C CA . LEU B 1 409 ? -3.35900 -5.65400 -68.20700 1.000 43.78000 409 LEU B CA 1
ATOM 16514 C C . LEU B 1 409 ? -3.29200 -4.17100 -68.56100 1.000 44.20000 409 LEU B C 1
ATOM 16515 O O . LEU B 1 409 ? -2.50000 -3.43600 -67.95900 1.000 46.19000 409 LEU B O 1
ATOM 16531 N N . PRO B 1 410 ? -4.07800 -3.69500 -69.52900 1.000 42.60000 410 PRO B N 1
ATOM 16532 C CA . PRO B 1 410 ? -4.19700 -2.23300 -69.72200 1.000 39.85000 410 PRO B CA 1
ATOM 16533 C C . PRO B 1 410 ? -4.59900 -1.47400 -68.45900 1.000 43.27000 410 PRO B C 1
ATOM 16534 O O . PRO B 1 410 ? -4.27200 -0.27900 -68.35400 1.000 43.92000 410 PRO B O 1
ATOM 16545 N N . GLY B 1 411 ? -5.30200 -2.10200 -67.50800 1.000 40.69000 411 GLY B N 1
ATOM 16546 C CA . GLY B 1 411 ? -5.72500 -1.36200 -66.32200 1.000 38.83000 411 GLY B CA 1
ATOM 16547 C C . GLY B 1 411 ? -4.56400 -1.06500 -65.39500 1.000 37.93000 411 GLY B C 1
ATOM 16548 O O . GLY B 1 411 ? -4.58400 -0.09400 -64.62900 1.000 40.43000 411 GLY B O 1
ATOM 16552 N N . SER B 1 412 ? -3.53700 -1.90600 -65.45800 1.000 44.70000 412 SER B N 1
ATOM 16553 C CA . SER B 1 412 ? -2.31600 -1.68300 -64.70500 1.000 42.87000 412 SER B CA 1
ATOM 16554 C C . SER B 1 412 ? -1.61800 -0.41400 -65.15400 1.000 38.54000 412 SER B C 1
ATOM 16555 O O . SER B 1 412 ? -1.03800 0.29900 -64.32600 1.000 33.55000 412 SER B O 1
ATOM 16563 N N . TYR B 1 413 ? -1.63500 -0.13400 -66.47000 1.000 41.28000 413 TYR B N 1
ATOM 16564 C CA . TYR B 1 413 ? -0.93900 1.04400 -66.98700 1.000 37.23000 413 TYR B CA 1
ATOM 16565 C C . TYR B 1 413 ? -1.75400 2.29400 -66.75200 1.000 35.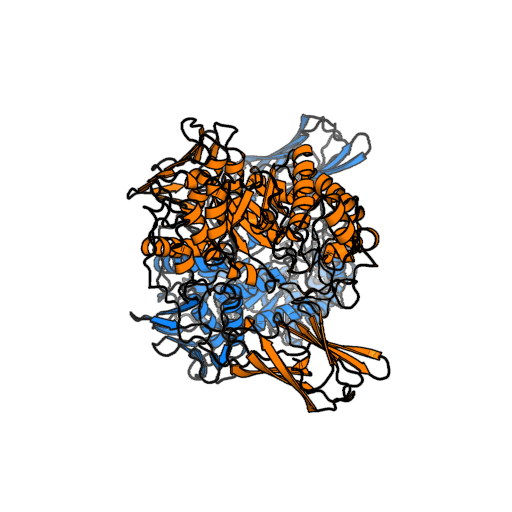51000 413 TYR B C 1
ATOM 16566 O O . TYR B 1 413 ? -1.20200 3.33000 -66.35700 1.000 37.25000 413 TYR B O 1
ATOM 16584 N N . GLU B 1 414 ? -3.07700 2.19900 -66.92100 1.000 33.94000 414 GLU B N 1
ATOM 16585 C CA . GLU B 1 414 ? -3.94400 3.27300 -66.45000 1.000 35.29000 414 GLU B CA 1
ATOM 16586 C C . GLU B 1 414 ? -3.62100 3.59000 -64.99000 1.000 41.11000 414 GLU B C 1
ATOM 16587 O O . GLU B 1 414 ? -3.28000 4.72600 -64.64800 1.000 45.42000 414 GLU B O 1
ATOM 16599 N N . PHE B 1 415 ? -3.67200 2.57200 -64.12000 1.000 39.15000 415 PHE B N 1
ATOM 16600 C CA . PHE B 1 415 ? -3.40400 2.75300 -62.69300 1.000 39.42000 415 PHE B CA 1
ATOM 16601 C C . PHE B 1 415 ? -2.11600 3.55100 -62.46500 1.000 37.51000 415 PHE B C 1
ATOM 16602 O O . PHE B 1 415 ? -2.13900 4.65600 -61.90900 1.000 36.85000 415 PHE B O 1
ATOM 16619 N N . ILE B 1 416 ? -0.99400 3.05500 -62.96800 1.000 33.82000 416 ILE B N 1
ATOM 16620 C CA . ILE B 1 416 ? 0.28000 3.66400 -62.61600 1.000 40.50000 416 ILE B CA 1
ATOM 16621 C C . ILE B 1 416 ? 0.44300 5.03100 -63.29300 1.000 34.49000 416 ILE B C 1
ATOM 16622 O O . ILE B 1 416 ? 1.04100 5.95600 -62.72700 1.000 30.19000 416 ILE B O 1
ATOM 16638 N N . ASP B 1 417 ? -0.07200 5.18700 -64.50700 1.000 37.20000 417 ASP B N 1
ATOM 16639 C CA . ASP B 1 417 ? 0.02500 6.49600 -65.14400 1.000 34.80000 417 ASP B CA 1
ATOM 16640 C C . ASP B 1 417 ? -0.71500 7.50800 -64.30100 1.000 38.68000 417 ASP B C 1
ATOM 16641 O O . ASP B 1 417 ? -0.17400 8.57400 -63.96500 1.000 35.88000 417 ASP B O 1
ATOM 16650 N N . LYS B 1 418 ? -1.91500 7.13400 -63.84600 1.000 35.28000 418 LYS B N 1
ATOM 16651 C CA . LYS B 1 418 ? -2.73900 8.06600 -63.08600 1.000 38.28000 418 LYS B CA 1
ATOM 16652 C C . LYS B 1 418 ? -2.07600 8.40300 -61.75300 1.000 41.14000 418 LYS B C 1
ATOM 16653 O O . LYS B 1 418 ? -2.04400 9.56600 -61.33100 1.000 42.86000 418 LYS B O 1
ATOM 16672 N N . VAL B 1 419 ? -1.50900 7.39500 -61.08100 1.000 37.76000 419 VAL B N 1
ATOM 16673 C CA . VAL B 1 419 ? -0.95300 7.63100 -59.75200 1.000 32.65000 419 VAL B CA 1
ATOM 16674 C C . VAL B 1 419 ? 0.30100 8.48000 -59.85900 1.000 27.74000 419 VAL B C 1
ATOM 16675 O O . VAL B 1 419 ? 0.52300 9.39900 -59.06300 1.000 25.89000 419 VAL B O 1
ATOM 16688 N N . LEU B 1 420 ? 1.14300 8.15900 -60.84600 1.000 31.82000 420 LEU B N 1
ATOM 16689 C CA . LEU B 1 420 ? 2.43700 8.81600 -61.03200 1.000 28.25000 420 LEU B CA 1
ATOM 16690 C C . LEU B 1 420 ? 2.27100 10.26900 -61.46100 1.000 29.85000 420 LEU B C 1
ATOM 16691 O O . LEU B 1 420 ? 3.06000 11.13900 -61.07700 1.000 30.18000 420 LEU B O 1
ATOM 16707 N N . GLU B 1 421 ? 1.27700 10.54500 -62.30200 1.000 32.61000 421 GLU B N 1
ATOM 16708 C CA . GLU B 1 421 ? 0.99600 11.92700 -62.66900 1.000 33.05000 421 GLU B CA 1
ATOM 16709 C C . GLU B 1 421 ? 0.77700 12.75700 -61.41300 1.000 34.09000 421 GLU B C 1
ATOM 16710 O O . GLU B 1 421 ? 1.38100 13.82300 -61.23000 1.000 35.81000 421 GLU B O 1
ATOM 16722 N N . GLU B 1 422 ? -0.05500 12.24600 -60.50400 1.000 33.07000 422 GLU B N 1
ATOM 16723 C CA . GLU B 1 422 ? -0.40900 13.02000 -59.31500 1.000 32.80000 422 GLU B CA 1
ATOM 16724 C C . GLU B 1 422 ? 0.75800 13.07000 -58.33100 1.000 30.81000 422 GLU B C 1
ATOM 16725 O O . GLU B 1 422 ? 1.01600 14.11100 -57.71700 1.000 33.77000 422 GLU B O 1
ATOM 16737 N N . ILE B 1 423 ? 1.50700 11.96900 -58.21300 1.000 28.17000 423 ILE B N 1
ATOM 16738 C CA . ILE B 1 423 ? 2.66500 11.94100 -57.33200 1.000 32.03000 423 ILE B CA 1
ATOM 16739 C C . ILE B 1 423 ? 3.69100 12.95000 -57.81000 1.000 30.25000 423 ILE B C 1
ATOM 16740 O O . ILE B 1 423 ? 4.26000 13.71700 -57.02600 1.000 29.00000 423 ILE B O 1
ATOM 16756 N N . ALA B 1 424 ? 3.95300 12.94100 -59.11200 1.000 30.09000 424 ALA B N 1
ATOM 16757 C CA . ALA B 1 424 ? 4.96400 13.81500 -59.69600 1.000 31.50000 424 ALA B CA 1
ATOM 16758 C C . ALA B 1 424 ? 4.61300 15.29000 -59.48300 1.000 31.39000 424 ALA B C 1
ATOM 16759 O O . ALA B 1 424 ? 5.49700 16.12200 -59.22200 1.000 29.60000 424 ALA B O 1
ATOM 16766 N N . ALA B 1 425 ? 3.31800 15.60500 -59.49300 1.000 26.51000 425 ALA B N 1
ATOM 16767 C CA . ALA B 1 425 ? 2.83300 16.95800 -59.26400 1.000 29.16000 425 ALA B CA 1
ATOM 16768 C C . ALA B 1 425 ? 2.84700 17.34900 -57.79000 1.000 31.52000 425 ALA B C 1
ATOM 16769 O O . ALA B 1 425 ? 3.02100 18.52900 -57.45500 1.000 32.44000 425 ALA B O 1
ATOM 16776 N N . LEU B 1 426 ? 2.61700 16.38800 -56.91200 1.000 31.19000 426 LEU B N 1
ATOM 16777 C CA . LEU B 1 426 ? 2.54800 16.66300 -55.49300 1.000 28.35000 426 LEU B CA 1
ATOM 16778 C C . LEU B 1 426 ? 3.92400 16.89900 -54.89700 1.000 30.91000 426 LEU B C 1
ATOM 16779 O O . LEU B 1 426 ? 4.09900 17.79700 -54.05800 1.000 36.24000 426 LEU B O 1
ATOM 16795 N N . PHE B 1 427 ? 4.89800 16.08600 -55.28700 1.000 27.73000 427 PHE B N 1
ATOM 16796 C CA . PHE B 1 427 ? 6.20500 16.05900 -54.64400 1.000 36.38000 427 PHE B CA 1
ATOM 16797 C C . PHE B 1 427 ? 7.21000 16.80300 -55.52200 1.000 34.03000 427 PHE B C 1
ATOM 16798 O O . PHE B 1 427 ? 7.47200 16.37100 -56.65200 1.000 34.40000 427 PHE B O 1
ATOM 16815 N N . PRO B 1 428 ? 7.80200 17.90500 -55.06000 1.000 39.20000 428 PRO B N 1
ATOM 16816 C CA . PRO B 1 428 ? 8.71000 18.65700 -55.94800 1.000 36.12000 428 PRO B CA 1
ATOM 16817 C C . PRO B 1 428 ? 10.01400 17.93300 -56.19500 1.000 32.73000 428 PRO B C 1
ATOM 16818 O O . PRO B 1 428 ? 10.60600 18.15000 -57.25000 1.000 35.38000 428 PRO B O 1
ATOM 16829 N N . ALA B 1 429 ? 10.46900 17.08000 -55.28200 1.000 36.29000 429 ALA B N 1
ATOM 16830 C CA . ALA B 1 429 ? 11.72100 16.37700 -55.48500 1.000 35.28000 429 ALA B CA 1
ATOM 16831 C C . ALA B 1 429 ? 11.69600 15.75300 -56.87000 1.000 31.70000 429 ALA B C 1
ATOM 16832 O O . ALA B 1 429 ? 10.64300 15.28400 -57.30300 1.000 34.98000 429 ALA B O 1
ATOM 16839 N N . PRO B 1 430 ? 12.80100 15.76800 -57.60800 1.000 34.42000 430 PRO B N 1
ATOM 16840 C CA . PRO B 1 430 ? 12.77300 15.20900 -58.97400 1.000 33.84000 430 PRO B CA 1
ATOM 16841 C C . PRO B 1 430 ? 13.02300 13.71500 -59.02300 1.000 32.47000 430 PRO B C 1
ATOM 16842 O O . PRO B 1 430 ? 13.56600 13.18000 -60.00800 1.000 38.95000 430 PRO B O 1
ATOM 16853 N N . TYR B 1 431 ? 12.57000 13.02900 -57.98000 1.000 33.44000 431 TYR B N 1
ATOM 16854 C CA . TYR B 1 431 ? 12.76200 11.59100 -57.84900 1.000 37.69000 431 TYR B CA 1
ATOM 16855 C C . TYR B 1 431 ? 11.47300 10.93000 -57.41200 1.000 33.04000 431 TYR B C 1
ATOM 16856 O O . TYR B 1 431 ? 10.72800 11.46300 -56.59400 1.000 35.61000 431 TYR B O 1
ATOM 16874 N N . VAL B 1 432 ? 11.22500 9.75700 -57.96900 1.000 35.50000 432 VAL B N 1
ATOM 16875 C CA . VAL B 1 432 ? 10.18100 8.86600 -57.47500 1.000 34.58000 432 VAL B CA 1
ATOM 16876 C C . VAL B 1 432 ? 10.74800 7.46500 -57.35400 1.000 35.96000 432 VAL B C 1
ATOM 16877 O O . VAL B 1 432 ? 11.39400 6.97800 -58.28000 1.000 38.79000 432 VAL B O 1
ATOM 16890 N N . HIS B 1 433 ? 10.51600 6.82400 -56.21900 1.000 37.29000 433 HIS B N 1
ATOM 16891 C CA . HIS B 1 433 ? 10.87200 5.42800 -55.98900 1.000 25.59000 433 HIS B CA 1
ATOM 16892 C C . HIS B 1 433 ? 9.69900 4.56600 -56.41300 1.000 27.70000 433 HIS B C 1
ATOM 16893 O O . HIS B 1 433 ? 8.55800 4.82400 -56.03700 1.000 25.83000 433 HIS B O 1
ATOM 16907 N N . ILE B 1 434 ? 9.99100 3.58700 -57.26600 1.000 30.14000 434 ILE B N 1
ATOM 16908 C CA . ILE B 1 434 ? 8.98200 2.74100 -57.88700 1.000 32.62000 434 ILE B CA 1
ATOM 16909 C C . ILE B 1 434 ? 8.85900 1.39900 -57.17000 1.000 33.26000 434 ILE B C 1
ATOM 16910 O O . ILE B 1 434 ? 7.91100 0.64000 -57.44800 1.000 28.09000 434 ILE B O 1
ATOM 16926 N N . GLY B 1 435 ? 9.77600 1.09900 -56.24200 1.000 31.88000 435 GLY B N 1
ATOM 16927 C CA . GLY B 1 435 ? 9.80000 -0.17300 -55.55200 1.000 31.51000 435 GLY B CA 1
ATOM 16928 C C . GLY B 1 435 ? 10.49300 -1.28600 -56.30900 1.000 32.49000 435 GLY B C 1
ATOM 16929 O O . GLY B 1 435 ? 11.71100 -1.25000 -56.50800 1.000 26.50000 435 GLY B O 1
ATOM 16933 N N . ALA B 1 436 ? 9.70900 -2.30100 -56.67800 1.000 31.28000 436 ALA B N 1
ATOM 16934 C CA . ALA B 1 436 ? 10.08700 -3.47700 -57.45100 1.000 31.32000 436 ALA B CA 1
ATOM 16935 C C . ALA B 1 436 ? 10.65200 -4.60300 -56.60700 1.000 35.08000 436 ALA B C 1
ATOM 16936 O O . ALA B 1 436 ? 11.22200 -5.52300 -57.17500 1.000 35.40000 436 ALA B O 1
ATOM 16943 N N . ASP B 1 437 ? 10.53600 -4.54300 -55.28400 1.000 34.66000 437 ASP B N 1
ATOM 16944 C CA . ASP B 1 437 ? 11.11100 -5.52100 -54.37400 1.000 36.55000 437 ASP B CA 1
ATOM 16945 C C . ASP B 1 437 ? 10.16600 -6.70300 -54.20600 1.000 34.29000 437 ASP B C 1
ATOM 16946 O O . ASP B 1 437 ? 8.93500 -6.54100 -54.20600 1.000 34.00000 437 ASP B O 1
ATOM 16955 N N . GLU B 1 438 ? 10.77200 -7.90200 -54.11500 1.000 32.92000 438 GLU B N 1
ATOM 16956 C CA . GLU B 1 438 ? 10.11000 -9.13600 -53.64900 1.000 31.60000 438 GLU B CA 1
ATOM 16957 C C . GLU B 1 438 ? 8.90400 -9.50100 -54.51300 1.000 30.56000 438 GLU B C 1
ATOM 16958 O O . GLU B 1 438 ? 7.81600 -9.81600 -54.02000 1.000 27.84000 438 GLU B O 1
ATOM 16970 N N . VAL B 1 439 ? 9.09200 -9.42200 -55.82500 1.000 32.13000 439 VAL B N 1
ATOM 16971 C CA . VAL B 1 439 ? 8.09800 -9.97500 -56.73700 1.000 39.57000 439 VAL B CA 1
ATOM 16972 C C . VAL B 1 439 ? 8.24700 -11.49000 -56.64700 1.000 36.13000 439 VAL B C 1
ATOM 16973 O O . VAL B 1 439 ? 9.36100 -12.00300 -56.79300 1.000 27.78000 439 VAL B O 1
ATOM 16986 N N . PRO B 1 440 ? 7.18800 -12.22800 -56.33900 1.000 36.82000 440 PRO B N 1
ATOM 16987 C CA . PRO B 1 440 ? 7.34400 -13.67200 -56.14600 1.000 43.34000 440 PRO B CA 1
ATOM 16988 C C . PRO B 1 440 ? 7.80600 -14.33800 -57.43200 1.000 41.11000 440 PRO B C 1
ATOM 16989 O O . PRO B 1 440 ? 7.47400 -13.89900 -58.54000 1.000 37.02000 440 PRO B O 1
ATOM 17000 N N . ASN B 1 441 ? 8.60500 -15.39300 -57.25400 1.000 47.01000 441 ASN B N 1
ATOM 17001 C CA . ASN B 1 441 ? 9.01300 -16.26600 -58.34200 1.000 50.07000 441 ASN B CA 1
ATOM 17002 C C . ASN B 1 441 ? 7.81400 -17.06400 -58.80100 1.000 44.85000 441 ASN B C 1
ATOM 17003 O O . ASN B 1 441 ? 7.11400 -17.67100 -57.98300 1.000 41.89000 441 ASN B O 1
ATOM 17014 N N . GLY B 1 442 ? 7.55800 -17.02900 -60.10100 1.000 48.34000 442 GLY B N 1
ATOM 17015 C CA . GLY B 1 442 ? 6.46200 -17.75000 -60.67600 1.000 50.12000 442 GLY B CA 1
ATOM 17016 C C . GLY B 1 442 ? 5.26900 -16.90500 -61.06800 1.000 54.17000 442 GLY B C 1
ATOM 17017 O O . GLY B 1 442 ? 4.43600 -17.38500 -61.83400 1.000 56.91000 442 GLY B O 1
ATOM 17021 N N . VAL B 1 443 ? 5.14800 -15.67100 -60.57100 1.000 44.84000 443 VAL B N 1
ATOM 17022 C CA . VAL B 1 443 ? 3.97700 -14.87900 -60.93800 1.000 46.03000 443 VAL B CA 1
ATOM 17023 C C . VAL B 1 443 ? 3.83300 -14.82700 -62.45700 1.000 50.90000 443 VAL B C 1
ATOM 17024 O O . VAL B 1 443 ? 4.82600 -14.85700 -63.19400 1.000 41.95000 443 VAL B O 1
ATOM 17037 N N . TRP B 1 444 ? 2.58900 -14.77700 -62.92700 1.000 45.75000 444 TRP B N 1
ATOM 17038 C CA . TRP B 1 444 ? 2.17400 -14.57800 -64.31300 1.000 47.01000 444 TRP B CA 1
ATOM 17039 C C . TRP B 1 444 ? 2.39900 -15.81500 -65.19800 1.000 46.04000 444 TRP B C 1
ATOM 17040 O O . TRP B 1 444 ? 1.90500 -15.83100 -66.32800 1.000 46.58000 444 TRP B O 1
ATOM 17061 N N . SER B 1 445 ? 3.13900 -16.83200 -64.74600 1.000 45.74000 445 SER B N 1
ATOM 17062 C CA . SER B 1 445 ? 3.25900 -18.09500 -65.49100 1.000 55.42000 445 SER B CA 1
ATOM 17063 C C . SER B 1 445 ? 1.95800 -18.56200 -66.15700 1.000 49.88000 445 SER B C 1
ATOM 17064 O O . SER B 1 445 ? 1.92800 -18.82500 -67.36700 1.000 59.25000 445 SER B O 1
ATOM 17072 N N . LYS B 1 446 ? 0.87700 -18.68500 -65.37500 1.000 48.54000 446 LYS B N 1
ATOM 17073 C CA . LYS B 1 446 ? -0.41500 -19.08900 -65.91800 1.000 44.78000 446 LYS B CA 1
ATOM 17074 C C . LYS B 1 446 ? -1.31100 -17.90600 -66.24500 1.000 45.52000 446 LYS B C 1
ATOM 17075 O O . LYS B 1 446 ? -2.53300 -18.02400 -66.20200 1.000 44.99000 446 LYS B O 1
ATOM 17094 N N . SER B 1 447 ? -0.73900 -16.75900 -66.56000 1.000 45.18000 447 SER B N 1
ATOM 17095 C CA . SER B 1 447 ? -1.56600 -15.64600 -66.95500 1.000 44.61000 447 SER B CA 1
ATOM 17096 C C . SER B 1 447 ? -1.72600 -15.69100 -68.46100 1.000 49.92000 447 SER B C 1
ATOM 17097 O O . SER B 1 447 ? -0.72500 -15.60700 -69.18400 1.000 48.44000 447 SER B O 1
ATOM 17105 N N . PRO B 1 448 ? -2.94300 -15.84100 -68.97400 1.000 49.67000 448 PRO B N 1
ATOM 17106 C CA . PRO B 1 448 ? -3.13900 -15.69900 -70.42300 1.000 43.64000 448 PRO B CA 1
ATOM 17107 C C . PRO B 1 448 ? -2.53700 -14.41100 -70.98300 1.000 56.19000 448 PRO B C 1
ATOM 17108 O O . PRO B 1 448 ? -1.75200 -14.48500 -71.94600 1.000 55.61000 448 PRO B O 1
ATOM 17119 N N . ALA B 1 449 ? -2.83800 -13.23900 -70.40000 1.000 40.02000 449 ALA B N 1
ATOM 17120 C CA . ALA B 1 449 ? -2.43500 -11.98900 -71.03300 1.000 47.37000 449 ALA B CA 1
ATOM 17121 C C . ALA B 1 449 ? -0.91600 -11.81700 -71.06000 1.000 47.97000 449 ALA B C 1
ATOM 17122 O O . ALA B 1 449 ? -0.36900 -11.13600 -71.95200 1.000 45.12000 449 ALA B O 1
ATOM 17129 N N . CYS B 1 450 ? -0.21800 -12.41600 -70.07600 1.000 46.24000 450 CYS B N 1
ATOM 17130 C CA . CYS B 1 450 ? 1.23800 -12.34200 -70.02900 1.000 45.73000 450 CYS B CA 1
ATOM 17131 C C . CYS B 1 450 ? 1.85600 -13.35800 -70.95900 1.000 51.58000 450 CYS B C 1
ATOM 17132 O O . CYS B 1 450 ? 2.85500 -13.06500 -71.63400 1.000 49.93000 450 CYS B O 1
ATOM 17140 N N . GLN B 1 451 ? 1.33600 -14.59200 -70.90800 1.000 49.18000 451 GLN B N 1
ATOM 17141 C CA . GLN B 1 451 ? 1.71500 -15.58600 -71.90400 1.000 50.51000 451 GLN B CA 1
ATOM 17142 C C . GLN B 1 451 ? 1.59800 -14.99500 -73.30400 1.000 47.52000 451 GLN B C 1
ATOM 17143 O O . GLN B 1 451 ? 2.49600 -15.14100 -74.14900 1.000 38.42000 451 GLN B O 1
ATOM 17157 N N . ALA B 1 452 ? 0.52000 -14.25700 -73.55200 1.000 46.78000 452 ALA B N 1
ATOM 17158 C CA . ALA B 1 452 ? 0.37800 -13.64400 -74.86100 1.000 39.30000 452 ALA B CA 1
ATOM 17159 C C . ALA B 1 452 ? 1.47200 -12.61600 -75.07600 1.000 45.88000 452 ALA B C 1
ATOM 17160 O O . ALA B 1 452 ? 2.11400 -12.57500 -76.13500 1.000 52.80000 452 ALA B O 1
ATOM 17167 N N . LEU B 1 453 ? 1.70200 -11.76300 -74.08100 1.000 53.70000 453 LEU B N 1
ATOM 17168 C CA . LEU B 1 453 ? 2.69200 -10.70200 -74.24700 1.000 50.08000 453 LEU B CA 1
ATOM 17169 C C . LEU B 1 453 ? 4.09600 -11.28300 -74.37200 1.000 49.27000 453 LEU B C 1
ATOM 17170 O O . LEU B 1 453 ? 4.87100 -10.88400 -75.25200 1.000 51.69000 453 LEU B O 1
ATOM 17186 N N . MET B 1 454 ? 4.41800 -12.27300 -73.54200 1.000 49.32000 454 MET B N 1
ATOM 17187 C CA . MET B 1 454 ? 5.68300 -12.99400 -73.68700 1.000 50.12000 454 MET B CA 1
ATOM 17188 C C . MET B 1 454 ? 5.95400 -13.35400 -75.14700 1.000 51.67000 454 MET B C 1
ATOM 17189 O O . MET B 1 454 ? 7.10700 -13.30500 -75.60100 1.000 47.32000 454 MET B O 1
ATOM 17203 N N . GLU B 1 455 ? 4.89000 -13.72000 -75.89700 1.000 56.44000 455 GLU B N 1
ATOM 17204 C CA . GLU B 1 455 ? 5.02900 -14.13000 -77.29900 1.000 59.96000 455 GLU B CA 1
ATOM 17205 C C . GLU B 1 455 ? 5.24500 -12.92200 -78.20500 1.000 51.51000 455 GLU B C 1
ATOM 17206 O O . GLU B 1 455 ? 6.16200 -12.88900 -79.03200 1.000 45.15000 455 GLU B O 1
ATOM 17218 N N . GLN B 1 456 ? 4.39800 -11.91800 -78.05400 1.000 49.02000 456 GLN B N 1
ATOM 17219 C CA . GLN B 1 456 ? 4.53500 -10.70300 -78.84300 1.000 52.52000 456 GLN B CA 1
ATOM 17220 C C . GLN B 1 456 ? 5.96400 -10.17200 -78.85900 1.000 54.42000 456 GLN B C 1
ATOM 17221 O O . GLN B 1 456 ? 6.41400 -9.60000 -79.86300 1.000 64.37000 456 GLN B O 1
ATOM 17235 N N . LEU B 1 457 ? 6.68900 -10.32600 -77.75500 1.000 53.03000 457 LEU B N 1
ATOM 17236 C CA . LEU B 1 457 ? 7.93800 -9.60000 -77.56600 1.000 55.68000 457 LEU B CA 1
ATOM 17237 C C . LEU B 1 457 ? 9.15700 -10.49900 -77.48900 1.000 48.12000 457 LEU B C 1
ATOM 17238 O O . LEU B 1 457 ? 10.27500 -9.98500 -77.38200 1.000 56.74000 457 LEU B O 1
ATOM 17254 N N . GLY B 1 458 ? 8.98500 -11.81300 -77.57500 1.000 45.91000 458 GLY B N 1
ATOM 17255 C CA . GLY B 1 458 ? 10.15300 -12.66400 -77.60000 1.000 48.31000 458 GLY B CA 1
ATOM 17256 C C . GLY B 1 458 ? 10.76800 -12.88300 -76.25200 1.000 52.73000 458 GLY B C 1
ATOM 17257 O O . GLY B 1 458 ? 11.77900 -13.57400 -76.15200 1.000 53.89000 458 GLY B O 1
ATOM 17261 N N . TYR B 1 459 ? 10.16300 -12.34100 -75.20400 1.000 51.27000 459 TYR B N 1
ATOM 17262 C CA . TYR B 1 459 ? 10.67600 -12.54700 -73.86600 1.000 46.52000 459 TYR B CA 1
ATOM 17263 C C . TYR B 1 459 ? 10.72300 -14.04400 -73.59200 1.000 49.33000 459 TYR B C 1
ATOM 17264 O O . TYR B 1 459 ? 9.79300 -14.77600 -73.93700 1.000 48.15000 459 TYR B O 1
ATOM 17282 N N . THR B 1 460 ? 11.84700 -14.49900 -73.02500 1.000 45.19000 460 THR B N 1
ATOM 17283 C CA . THR B 1 460 ? 12.02300 -15.88000 -72.59200 1.000 55.00000 460 THR B CA 1
ATOM 17284 C C . THR B 1 460 ? 11.85100 -16.04000 -71.09400 1.000 52.09000 460 THR B C 1
ATOM 17285 O O . THR B 1 460 ? 11.94200 -17.16500 -70.59800 1.000 49.52000 460 THR B O 1
ATOM 17296 N N . ASP B 1 461 ? 11.61800 -14.94200 -70.36000 1.000 56.82000 461 ASP B N 1
ATOM 17297 C CA . ASP B 1 461 ? 11.72600 -14.90200 -68.90600 1.000 41.68000 461 ASP B CA 1
ATOM 17298 C C . ASP B 1 461 ? 10.64100 -13.99800 -68.36500 1.000 52.47000 461 ASP B C 1
ATOM 17299 O O . ASP B 1 461 ? 10.35000 -12.94800 -68.95300 1.000 45.25000 461 ASP B O 1
ATOM 17308 N N . TYR B 1 462 ? 10.09000 -14.38300 -67.20600 1.000 52.85000 462 TYR B N 1
ATOM 17309 C CA . TYR B 1 462 ? 9.01400 -13.60700 -66.59900 1.000 47.56000 462 TYR B CA 1
ATOM 17310 C C . TYR B 1 462 ? 9.55000 -12.39300 -65.84300 1.000 46.60000 462 TYR B C 1
ATOM 17311 O O . TYR B 1 462 ? 8.88200 -11.35600 -65.81800 1.000 46.32000 462 TYR B O 1
ATOM 17329 N N . LYS B 1 463 ? 10.77700 -12.45700 -65.31400 1.000 37.07000 463 LYS B N 1
ATOM 17330 C CA . LYS B 1 463 ? 11.47000 -11.22800 -64.94800 1.000 44.72000 463 LYS B CA 1
ATOM 17331 C C . LYS B 1 463 ? 11.47100 -10.19500 -66.08300 1.000 40.13000 463 LYS B C 1
ATOM 17332 O O . LYS B 1 463 ? 11.60400 -9.00500 -65.81200 1.000 46.65000 463 LYS B O 1
ATOM 17351 N N . GLU B 1 464 ? 11.36100 -10.60800 -67.34300 1.000 41.12000 464 GLU B N 1
ATOM 17352 C CA . GLU B 1 464 ? 11.41900 -9.63200 -68.43000 1.000 44.19000 464 GLU B CA 1
ATOM 17353 C C . GLU B 1 464 ? 10.13300 -8.81400 -68.50500 1.000 42.25000 464 GLU B C 1
ATOM 17354 O O . GLU B 1 464 ? 10.13100 -7.65400 -68.96500 1.000 41.04000 464 GLU B O 1
ATOM 17366 N N . LEU B 1 465 ? 9.02500 -9.41000 -68.09300 1.000 41.42000 465 LEU B N 1
ATOM 17367 C CA . LEU B 1 465 ? 7.79300 -8.64700 -68.02700 1.000 42.71000 465 LEU B CA 1
ATOM 17368 C C . LEU B 1 465 ? 7.83300 -7.64400 -66.87500 1.000 42.87000 465 LEU B C 1
ATOM 17369 O O . LEU B 1 465 ? 7.19000 -6.59000 -66.94600 1.000 41.79000 465 LEU B O 1
ATOM 17385 N N . GLN B 1 466 ? 8.56800 -7.95600 -65.80100 1.000 44.06000 466 GLN B N 1
ATOM 17386 C CA . GLN B 1 466 ? 8.67900 -7.00000 -64.70500 1.000 38.67000 466 GLN B CA 1
ATOM 17387 C C . GLN B 1 466 ? 9.45200 -5.76500 -65.15400 1.000 36.88000 466 GLN B C 1
ATOM 17388 O O . GLN B 1 466 ? 9.02800 -4.63400 -64.89100 1.000 34.78000 466 GLN B O 1
ATOM 17402 N N . GLY B 1 467 ? 10.54200 -5.96400 -65.90400 1.000 39.45000 467 GLY B N 1
ATOM 17403 C CA . GLY B 1 467 ? 11.26100 -4.83500 -66.49700 1.000 44.43000 467 GLY B CA 1
ATOM 17404 C C . GLY B 1 467 ? 10.45200 -4.05800 -67.53000 1.000 42.64000 467 GLY B C 1
ATOM 17405 O O . GLY B 1 467 ? 10.56200 -2.82900 -67.63300 1.000 44.07000 467 GLY B O 1
ATOM 17409 N N . HIS B 1 468 ? 9.66100 -4.75800 -68.34000 1.000 39.44000 468 HIS B N 1
ATOM 17410 C CA . HIS B 1 468 ? 8.84400 -4.05800 -69.32300 1.000 43.55000 468 HIS B CA 1
ATOM 17411 C C . HIS B 1 468 ? 7.97600 -3.01300 -68.64400 1.000 40.64000 468 HIS B C 1
ATOM 17412 O O . HIS B 1 468 ? 7.85900 -1.87300 -69.11700 1.000 43.98000 468 HIS B O 1
ATOM 17426 N N . PHE B 1 469 ? 7.33200 -3.41600 -67.53700 1.000 42.44000 469 PHE B N 1
ATOM 17427 C CA . PHE B 1 469 ? 6.43100 -2.56000 -66.75800 1.000 39.54000 469 PHE B CA 1
ATOM 17428 C C . PHE B 1 469 ? 7.19600 -1.39900 -66.12000 1.000 36.97000 469 PHE B C 1
ATOM 17429 O O . PHE B 1 469 ? 6.73100 -0.25300 -66.13800 1.000 30.56000 469 PHE B O 1
ATOM 17446 N N . LEU B 1 470 ? 8.38600 -1.67200 -65.57300 1.000 34.19000 470 LEU B N 1
ATOM 17447 C CA . LEU B 1 470 ? 9.14000 -0.62000 -64.90500 1.000 38.66000 470 LEU B CA 1
ATOM 17448 C C . LEU B 1 470 ? 9.81300 0.31800 -65.89300 1.000 44.19000 470 LEU B C 1
ATOM 17449 O O . LEU B 1 470 ? 9.94100 1.52700 -65.60700 1.000 42.53000 470 LEU B O 1
ATOM 17465 N N . ARG B 1 471 ? 10.24200 -0.21600 -67.05100 1.000 44.09000 471 ARG B N 1
ATOM 17466 C CA . ARG B 1 471 ? 10.59100 0.64400 -68.17800 1.000 39.75000 471 ARG B CA 1
ATOM 17467 C C . ARG B 1 471 ? 9.46100 1.62600 -68.48000 1.000 40.10000 471 ARG B C 1
ATOM 17468 O O . ARG B 1 471 ? 9.70100 2.82400 -68.71100 1.000 31.86000 471 ARG B O 1
ATOM 17489 N N . HIS B 1 472 ? 8.21600 1.14500 -68.46700 1.000 34.01000 472 HIS B N 1
ATOM 17490 C CA . HIS B 1 472 ? 7.11400 2.05100 -68.74700 1.000 39.01000 472 HIS B CA 1
ATOM 17491 C C . HIS B 1 472 ? 6.94700 3.07800 -67.62700 1.000 38.66000 472 HIS B C 1
ATOM 17492 O O . HIS B 1 472 ? 6.65700 4.25100 -67.89300 1.000 36.33000 472 HIS B O 1
ATOM 17506 N N . ALA B 1 473 ? 7.13300 2.66600 -66.36800 1.000 34.59000 473 ALA B N 1
ATOM 17507 C CA . ALA B 1 473 ? 7.09400 3.63600 -65.27300 1.000 41.81000 473 ALA B CA 1
ATOM 17508 C C . ALA B 1 473 ? 8.23100 4.64400 -65.42400 1.000 38.66000 473 ALA B C 1
ATOM 17509 O O . ALA B 1 473 ? 8.04000 5.85000 -65.23500 1.000 39.62000 473 ALA B O 1
ATOM 17516 N N . GLU B 1 474 ? 9.42000 4.17100 -65.81200 1.000 35.24000 474 GLU B N 1
ATOM 17517 C CA . GLU B 1 474 ? 10.55400 5.08100 -65.93200 1.000 37.15000 474 GLU B CA 1
ATOM 17518 C C . GLU B 1 474 ? 10.30100 6.10400 -67.02800 1.000 40.25000 474 GLU B C 1
ATOM 17519 O O . GLU B 1 474 ? 10.53400 7.30700 -66.84600 1.000 32.80000 474 GLU B O 1
ATOM 17531 N N . ASP B 1 475 ? 9.82200 5.62500 -68.19100 1.000 46.21000 475 ASP B N 1
ATOM 17532 C CA . ASP B 1 475 ? 9.54300 6.50000 -69.33400 1.000 39.02000 475 ASP B CA 1
ATOM 17533 C C . ASP B 1 475 ? 8.50400 7.55700 -68.97200 1.000 36.74000 475 ASP B C 1
ATOM 17534 O O . ASP B 1 475 ? 8.67100 8.73900 -69.27100 1.000 39.32000 475 ASP B O 1
ATOM 17543 N N . LYS B 1 476 ? 7.45500 7.15900 -68.26000 1.000 40.28000 476 LYS B N 1
ATOM 17544 C CA . LYS B 1 476 ? 6.40300 8.09500 -67.87400 1.000 35.19000 476 LYS B CA 1
ATOM 17545 C C . LYS B 1 476 ? 6.93400 9.10200 -66.88000 1.000 38.71000 476 LYS B C 1
ATOM 17546 O O . LYS B 1 476 ? 6.63100 10.30300 -66.96000 1.000 39.53000 476 LYS B O 1
ATOM 17565 N N . LEU B 1 477 ? 7.71500 8.62200 -65.91300 1.000 37.02000 477 LEU B N 1
ATOM 17566 C CA . LEU B 1 477 ? 8.33200 9.53100 -64.95900 1.000 41.65000 477 LEU B CA 1
ATOM 17567 C C . LEU B 1 477 ? 9.24300 10.54200 -65.65800 1.000 32.19000 477 LEU B C 1
ATOM 17568 O O . LEU B 1 477 ? 9.26900 11.72300 -65.29500 1.000 33.78000 477 LEU B O 1
ATOM 17584 N N . ARG B 1 478 ? 10.02800 10.09000 -66.63200 1.000 35.00000 478 ARG B N 1
ATOM 17585 C CA . ARG B 1 478 ? 10.89200 11.01500 -67.36900 1.000 39.31000 478 ARG B CA 1
ATOM 17586 C C . ARG B 1 478 ? 10.06000 12.08900 -68.05500 1.000 34.33000 478 ARG B C 1
ATOM 17587 O O . ARG B 1 478 ? 10.40900 13.27400 -68.03700 1.000 37.81000 478 ARG B O 1
ATOM 17608 N N . LYS B 1 479 ? 8.92200 11.69500 -68.62200 1.000 35.83000 479 LYS B N 1
ATOM 17609 C CA . LYS B 1 479 ? 8.03500 12.66300 -69.25600 1.000 40.65000 479 LYS B CA 1
ATOM 17610 C C . LYS B 1 479 ? 7.46800 13.63000 -68.24100 1.000 31.46000 479 LYS B C 1
ATOM 17611 O O . LYS B 1 479 ? 7.10700 14.76400 -68.58800 1.000 38.04000 479 LYS B O 1
ATOM 17630 N N . LEU B 1 480 ? 7.35200 13.18800 -66.99700 1.000 41.06000 480 LEU B N 1
ATOM 17631 C CA . LEU B 1 480 ? 6.87900 14.00400 -65.88500 1.000 31.51000 480 LEU B CA 1
ATOM 17632 C C . LEU B 1 480 ? 8.00600 14.79200 -65.24200 1.000 36.79000 480 LEU B C 1
ATOM 17633 O O . LEU B 1 480 ? 7.74400 15.57400 -64.32300 1.000 34.36000 480 LEU B O 1
ATOM 17649 N N . GLY B 1 481 ? 9.25000 14.58600 -65.68800 1.000 38.27000 481 GLY B N 1
ATOM 17650 C CA . GLY B 1 481 ? 10.37000 15.32100 -65.13500 1.000 34.53000 481 GLY B CA 1
ATOM 17651 C C . GLY B 1 481 ? 10.98500 14.69400 -63.90700 1.000 35.77000 481 GLY B C 1
ATOM 17652 O O . GLY B 1 481 ? 11.71700 15.36000 -63.17300 1.000 34.94000 481 GLY B O 1
ATOM 17656 N N . LYS B 1 482 ? 10.71300 13.42500 -63.65300 1.000 35.08000 482 LYS B N 1
ATOM 17657 C CA . LYS B 1 482 ? 11.28300 12.74300 -62.50800 1.000 33.36000 482 LYS B CA 1
ATOM 17658 C C . LYS B 1 482 ? 12.28200 11.69100 -62.97300 1.000 36.77000 482 LYS B C 1
ATOM 17659 O O . LYS B 1 482 ? 12.14800 11.12200 -64.05200 1.000 37.09000 482 LYS B O 1
ATOM 17678 N N . ARG B 1 483 ? 13.33000 11.49900 -62.18000 1.000 35.09000 483 ARG B N 1
ATOM 17679 C CA . ARG B 1 483 ? 14.22600 10.36800 -62.35500 1.000 36.58000 483 ARG B CA 1
ATOM 17680 C C . ARG B 1 483 ? 13.67600 9.24600 -61.47800 1.000 33.79000 483 ARG B C 1
ATOM 17681 O O . ARG B 1 483 ? 13.06800 9.50300 -60.44100 1.000 37.33000 483 ARG B O 1
ATOM 17702 N N . MET B 1 484 ? 13.85800 8.01900 -61.91100 1.000 33.26000 484 MET B N 1
ATOM 17703 C CA . MET B 1 484 ? 13.25200 6.87700 -61.24200 1.000 43.64000 484 MET B CA 1
ATOM 17704 C C . MET B 1 484 ? 14.28900 6.17900 -60.37200 1.000 33.40000 484 MET B C 1
ATOM 17705 O O . MET B 1 484 ? 15.45700 6.03500 -60.75400 1.000 25.43000 484 MET B O 1
ATOM 17719 N N . LEU B 1 485 ? 13.85600 5.80900 -59.18300 1.000 33.04000 485 LEU B N 1
ATOM 17720 C CA . LEU B 1 485 ? 14.64900 5.04000 -58.24500 1.000 35.23000 485 LEU B CA 1
ATOM 17721 C C . LEU B 1 485 ? 13.91600 3.73800 -57.97400 1.000 32.56000 485 LEU B C 1
ATOM 17722 O O . LEU B 1 485 ? 12.70000 3.63200 -58.16300 1.000 34.23000 485 LEU B O 1
ATOM 17738 N N . GLY B 1 486 ? 14.66000 2.74400 -57.53300 1.000 28.98000 486 GLY B N 1
ATOM 17739 C CA . GLY B 1 486 ? 14.03100 1.46300 -57.29400 1.000 34.13000 486 GLY B CA 1
ATOM 17740 C C . GLY B 1 486 ? 14.84700 0.58300 -56.38800 1.000 29.84000 486 GLY B C 1
ATOM 17741 O O . GLY B 1 486 ? 16.05000 0.78400 -56.21100 1.000 27.62000 486 GLY B O 1
ATOM 17745 N N . TRP B 1 487 ? 14.17100 -0.41400 -55.82700 1.000 29.05000 487 TRP B N 1
ATOM 17746 C CA . TRP B 1 487 ? 14.86800 -1.49500 -55.15500 1.000 29.79000 487 TRP B CA 1
ATOM 17747 C C . TRP B 1 487 ? 15.64900 -2.28800 -56.19200 1.000 32.02000 487 TRP B C 1
ATOM 17748 O O . TRP B 1 487 ? 15.38900 -2.20600 -57.40500 1.000 30.05000 487 TRP B O 1
ATOM 17769 N N . GLU B 1 488 ? 16.63700 -3.05000 -55.69700 1.000 33.25000 488 GLU B N 1
ATOM 17770 C CA . GLU B 1 488 ? 17.64100 -3.64700 -56.58700 1.000 42.53000 488 GLU B CA 1
ATOM 17771 C C . GLU B 1 488 ? 16.99200 -4.52200 -57.66300 1.000 37.21000 488 GLU B C 1
ATOM 17772 O O . GLU B 1 488 ? 17.42000 -4.51400 -58.81600 1.000 35.83000 488 GLU B O 1
ATOM 17784 N N . GLU B 1 489 ? 15.91200 -5.21900 -57.32600 1.000 40.03000 489 GLU B N 1
ATOM 17785 C CA . GLU B 1 489 ? 15.24100 -6.06900 -58.30300 1.000 41.57000 489 GLU B CA 1
ATOM 17786 C C . GLU B 1 489 ? 14.68100 -5.29600 -59.48100 1.000 40.23000 489 GLU B C 1
ATOM 17787 O O . GLU B 1 489 ? 14.26900 -5.92200 -60.47100 1.000 38.40000 489 GLU B O 1
ATOM 17799 N N . ALA B 1 490 ? 14.60800 -3.96500 -59.38100 1.000 37.93000 490 ALA B N 1
ATOM 17800 C CA . ALA B 1 490 ? 14.15300 -3.16200 -60.51000 1.000 36.98000 490 ALA B CA 1
ATOM 17801 C C . ALA B 1 490 ? 15.01100 -3.42100 -61.73700 1.000 43.63000 490 ALA B C 1
ATOM 17802 O O . ALA B 1 490 ? 14.53200 -3.34400 -62.88400 1.000 37.28000 490 ALA B O 1
ATOM 17809 N N . GLN B 1 491 ? 16.27600 -3.74900 -61.51500 1.000 44.98000 491 GLN B N 1
ATOM 17810 C CA . GLN B 1 491 ? 17.18100 -4.07400 -62.59700 1.000 45.35000 491 GLN B CA 1
ATOM 17811 C C . GLN B 1 491 ? 16.93400 -5.45600 -63.21000 1.000 45.72000 491 GLN B C 1
ATOM 17812 O O . GLN B 1 491 ? 17.55700 -5.75200 -64.23300 1.000 47.41000 491 GLN B O 1
ATOM 17826 N N . HIS B 1 492 ? 16.01900 -6.27600 -62.67100 1.000 42.65000 492 HIS B N 1
ATOM 17827 C CA . HIS B 1 492 ? 15.75100 -7.57100 -63.29200 1.000 40.55000 492 HIS B CA 1
ATOM 17828 C C . HIS B 1 492 ? 15.16700 -7.38400 -64.67900 1.000 40.62000 492 HIS B C 1
ATOM 17829 O O . HIS B 1 492 ? 14.42900 -6.42300 -64.94100 1.000 35.85000 492 HIS B O 1
ATOM 17843 N N . GLY B 1 493 ? 15.51200 -8.31600 -65.57300 1.000 36.39000 493 GLY B N 1
ATOM 17844 C CA . GLY B 1 493 ? 15.04400 -8.28100 -66.93700 1.000 39.82000 493 GLY B CA 1
ATOM 17845 C C . GLY B 1 493 ? 15.80700 -7.34400 -67.83600 1.000 43.91000 493 GLY B C 1
ATOM 17846 O O . GLY B 1 493 ? 15.61600 -7.38700 -69.05400 1.000 44.93000 493 GLY B O 1
ATOM 17850 N N . ASN B 1 494 ? 16.61900 -6.46800 -67.26800 1.000 40.74000 494 ASN B N 1
ATOM 17851 C CA . ASN B 1 494 ? 17.49000 -5.60400 -68.03400 1.000 40.58000 494 ASN B CA 1
ATOM 17852 C C . ASN B 1 494 ? 16.71900 -4.79100 -69.05200 1.000 36.66000 494 ASN B C 1
ATOM 17853 O O . ASN B 1 494 ? 17.02000 -4.79500 -70.24700 1.000 41.75000 494 ASN B O 1
ATOM 17864 N N . LYS B 1 495 ? 15.72100 -4.07600 -68.55200 1.000 43.74000 495 LYS B N 1
ATOM 17865 C CA . LYS B 1 495 ? 14.93800 -3.14300 -69.34000 1.000 43.15000 495 LYS B CA 1
ATOM 17866 C C . LYS B 1 495 ? 15.01600 -1.71500 -68.84600 1.000 36.01000 495 LYS B C 1
ATOM 17867 O O . LYS B 1 495 ? 14.83600 -0.82100 -69.65500 1.000 43.34000 495 LYS B O 1
ATOM 17886 N N . VAL B 1 496 ? 15.23200 -1.45800 -67.55300 1.000 38.49000 496 VAL B N 1
ATOM 17887 C CA . VAL B 1 496 ? 15.27000 -0.06600 -67.11700 1.000 43.31000 496 VAL B CA 1
ATOM 17888 C C . VAL B 1 496 ? 16.57200 0.55500 -67.58300 1.000 40.23000 496 VAL B C 1
ATOM 17889 O O . VAL B 1 496 ? 17.61100 -0.09800 -67.56800 1.000 44.76000 496 VAL B O 1
ATOM 17902 N N . SER B 1 497 ? 16.53400 1.83800 -67.93700 1.000 41.44000 497 SER B N 1
ATOM 17903 C CA . SER B 1 497 ? 17.72800 2.56300 -68.35000 1.000 39.83000 497 SER B CA 1
ATOM 17904 C C . SER B 1 497 ? 18.73800 2.62000 -67.20600 1.000 40.60000 497 SER B C 1
ATOM 17905 O O . SER B 1 497 ? 18.43500 2.29800 -66.05400 1.000 39.54000 497 SER B O 1
ATOM 17913 N N . LYS B 1 498 ? 19.94600 3.05500 -67.54100 1.000 38.81000 498 LYS B N 1
ATOM 17914 C CA . LYS B 1 498 ? 20.98800 3.28500 -66.56400 1.000 36.70000 498 LYS B CA 1
ATOM 17915 C C . LYS B 1 498 ? 20.80600 4.59000 -65.81400 1.000 35.99000 498 LYS B C 1
ATOM 17916 O O . LYS B 1 498 ? 21.72200 4.97200 -65.09300 1.000 33.97000 498 LYS B O 1
ATOM 17935 N N . ASP B 1 499 ? 19.66500 5.27800 -65.98100 1.000 39.45000 499 ASP B N 1
ATOM 17936 C CA . ASP B 1 499 ? 19.30300 6.42300 -65.15400 1.000 39.27000 499 ASP B CA 1
ATOM 17937 C C . ASP B 1 499 ? 18.53000 6.01000 -63.91900 1.000 38.87000 499 ASP B C 1
ATOM 17938 O O . ASP B 1 499 ? 18.27200 6.86400 -63.06000 1.000 40.01000 499 ASP B O 1
ATOM 17947 N N . THR B 1 500 ? 18.06400 4.75400 -63.87700 1.000 31.38000 500 THR B N 1
ATOM 17948 C CA . THR B 1 500 ? 17.42100 4.21300 -62.68800 1.000 35.86000 500 THR B CA 1
ATOM 17949 C C . THR B 1 500 ? 18.46300 4.07700 -61.58100 1.000 33.62000 500 THR B C 1
ATOM 17950 O O . THR B 1 500 ? 19.52700 3.50500 -61.80800 1.000 32.19000 500 THR B O 1
ATOM 17961 N N . VAL B 1 501 ? 18.15600 4.60400 -60.39300 1.000 38.85000 501 VAL B N 1
ATOM 17962 C CA . VAL B 1 501 ? 19.03400 4.53900 -59.22200 1.000 34.39000 501 VAL B CA 1
ATOM 17963 C C . VAL B 1 501 ? 18.67800 3.29300 -58.41700 1.000 33.13000 501 VAL B C 1
ATOM 17964 O O . VAL B 1 501 ? 17.51100 3.07400 -58.09900 1.000 29.87000 501 VAL B O 1
ATOM 17977 N N . ILE B 1 502 ? 19.67400 2.47400 -58.11800 1.000 32.02000 502 ILE B N 1
ATOM 17978 C CA . ILE B 1 502 ? 19.45300 1.15700 -57.53700 1.000 32.56000 502 ILE B CA 1
ATOM 17979 C C . ILE B 1 502 ? 19.68800 1.22800 -56.04300 1.000 30.57000 502 ILE B C 1
ATOM 17980 O O . ILE B 1 502 ? 20.78000 1.60000 -55.59700 1.000 23.31000 502 ILE B O 1
ATOM 17996 N N . TYR B 1 503 ? 18.68000 0.84400 -55.27000 1.000 24.76000 503 TYR B N 1
ATOM 17997 C CA . TYR B 1 503 ? 18.82300 0.72900 -53.82600 1.000 29.75000 503 TYR B CA 1
ATOM 17998 C C . TYR B 1 503 ? 19.25700 -0.68800 -53.46900 1.000 30.78000 503 TYR B C 1
ATOM 17999 O O . TYR B 1 503 ? 18.51100 -1.65500 -53.65900 1.000 25.22000 503 TYR B O 1
ATOM 18017 N N . SER B 1 504 ? 20.46800 -0.80500 -52.94800 1.000 30.35000 504 SER B N 1
ATOM 18018 C CA . SER B 1 504 ? 21.00000 -2.08500 -52.51500 1.000 29.03000 504 SER B CA 1
ATOM 18019 C C . SER B 1 504 ? 20.54700 -2.35700 -51.08500 1.000 33.07000 504 SER B C 1
ATOM 18020 O O . SER B 1 504 ? 20.98600 -1.67900 -50.15700 1.000 34.01000 504 SER B O 1
ATOM 18028 N N . TRP B 1 505 ? 19.63300 -3.33300 -50.90500 1.000 35.13000 505 TRP B N 1
ATOM 18029 C CA . TRP B 1 505 ? 19.06500 -3.69300 -49.59100 1.000 38.02000 505 TRP B CA 1
ATOM 18030 C C . TRP B 1 505 ? 19.35300 -5.12600 -49.12700 1.000 34.16000 505 TRP B C 1
ATOM 18031 O O . TRP B 1 505 ? 19.61800 -5.33000 -47.95300 1.000 36.23000 505 TRP B O 1
ATOM 18052 N N . LEU B 1 506 ? 19.27800 -6.13800 -49.99000 1.000 31.83000 506 LEU B N 1
ATOM 18053 C CA . LEU B 1 506 ? 19.59300 -7.49000 -49.53500 1.000 35.36000 506 LEU B CA 1
ATOM 18054 C C . LEU B 1 506 ? 21.02800 -7.59600 -49.04200 1.000 40.26000 506 LEU B C 1
ATOM 18055 O O . LEU B 1 506 ? 21.32800 -8.42500 -48.17600 1.000 38.79000 506 LEU B O 1
ATOM 18071 N N . SER B 1 507 ? 21.90700 -6.73600 -49.54100 1.000 40.15000 507 SER B N 1
ATOM 18072 C CA . SER B 1 507 ? 23.32700 -6.76100 -49.22300 1.000 38.26000 507 SER B CA 1
ATOM 18073 C C . SER B 1 507 ? 23.96100 -5.61100 -49.99500 1.000 39.01000 507 SER B C 1
ATOM 18074 O O . SER B 1 507 ? 23.24000 -4.80700 -50.58900 1.000 45.32000 507 SER B O 1
ATOM 18082 N N . GLU B 1 508 ? 25.28600 -5.52600 -50.02900 1.000 37.63000 508 GLU B N 1
ATOM 18083 C CA . GLU B 1 508 ? 25.95700 -4.53000 -50.85300 1.000 41.85000 508 GLU B CA 1
ATOM 18084 C C . GLU B 1 508 ? 26.25800 -5.02900 -52.25500 1.000 39.25000 508 GLU B C 1
ATOM 18085 O O . GLU B 1 508 ? 26.83000 -4.27400 -53.05800 1.000 41.01000 508 GLU B O 1
ATOM 18097 N N . GLU B 1 509 ? 25.88900 -6.27100 -52.56900 1.000 40.16000 509 GLU B N 1
ATOM 18098 C CA . GLU B 1 509 ? 26.30200 -6.86400 -53.84400 1.000 41.06000 509 GLU B CA 1
ATOM 18099 C C . GLU B 1 509 ? 25.67900 -6.12400 -55.02600 1.000 40.77000 509 GLU B C 1
ATOM 18100 O O . GLU B 1 509 ? 26.35900 -5.79900 -56.00700 1.000 38.68000 509 GLU B O 1
ATOM 18112 N N . ALA B 1 510 ? 24.38400 -5.81700 -54.93900 1.000 36.33000 510 ALA B N 1
ATOM 18113 C CA . ALA B 1 510 ? 23.74300 -5.05600 -56.00800 1.000 39.64000 510 ALA B CA 1
ATOM 18114 C C . ALA B 1 510 ? 24.42600 -3.69500 -56.19100 1.000 38.73000 510 ALA B C 1
ATOM 18115 O O . ALA B 1 510 ? 24.80400 -3.31100 -57.30300 1.000 38.34000 510 ALA B O 1
ATOM 18122 N N . ALA B 1 511 ? 24.64700 -2.96700 -55.10400 1.000 41.98000 511 ALA B N 1
ATOM 18123 C CA . ALA B 1 511 ? 25.33700 -1.69300 -55.24000 1.000 37.15000 511 ALA B CA 1
ATOM 18124 C C . ALA B 1 511 ? 26.59300 -1.87200 -56.09300 1.000 45.41000 511 ALA B C 1
ATOM 18125 O O . ALA B 1 511 ? 26.80900 -1.15600 -57.08100 1.000 38.93000 511 ALA B O 1
ATOM 18132 N N . LEU B 1 512 ? 27.40900 -2.86900 -55.74900 1.000 44.03000 512 LEU B N 1
ATOM 18133 C CA . LEU B 1 512 ? 28.64200 -3.10200 -56.49500 1.000 41.99000 512 LEU B CA 1
ATOM 18134 C C . LEU B 1 512 ? 28.35000 -3.50000 -57.93700 1.000 40.74000 512 LEU B C 1
ATOM 18135 O O . LEU B 1 512 ? 28.92700 -2.94800 -58.88500 1.000 39.50000 512 LEU B O 1
ATOM 18151 N N . ASN B 1 513 ? 27.46600 -4.47000 -58.13000 1.000 45.79000 513 ASN B N 1
ATOM 18152 C CA . ASN B 1 513 ? 27.21700 -4.92300 -59.49100 1.000 44.15000 513 ASN B CA 1
ATOM 18153 C C . ASN B 1 513 ? 26.74200 -3.76200 -60.35200 1.000 42.46000 513 ASN B C 1
ATOM 18154 O O . ASN B 1 513 ? 27.26700 -3.53900 -61.45300 1.000 43.65000 513 ASN B O 1
ATOM 18165 N N . CYS B 1 514 ? 25.82800 -2.94500 -59.83300 1.000 37.08000 514 CYS B N 1
ATOM 18166 C CA . CYS B 1 514 ? 25.18900 -1.97500 -60.72000 1.000 38.49000 514 CYS B CA 1
ATOM 18167 C C . CYS B 1 514 ? 26.06400 -0.75400 -60.97700 1.000 42.06000 514 CYS B C 1
ATOM 18168 O O . CYS B 1 514 ? 26.03700 -0.19900 -62.08500 1.000 38.88000 514 CYS B O 1
ATOM 18176 N N . ALA B 1 515 ? 26.83300 -0.31500 -59.97300 1.000 35.41000 515 ALA B N 1
ATOM 18177 C CA . ALA B 1 515 ? 27.81300 0.74400 -60.19800 1.000 37.10000 515 ALA B CA 1
ATOM 18178 C C . ALA B 1 515 ? 28.79900 0.34800 -61.29800 1.000 45.39000 515 ALA B C 1
ATOM 18179 O O . ALA B 1 515 ? 29.11100 1.14800 -62.19700 1.000 36.94000 515 ALA B O 1
ATOM 18186 N N . ARG B 1 516 ? 29.27600 -0.90200 -61.26700 1.000 45.64000 516 ARG B N 1
ATOM 18187 C CA . ARG B 1 516 ? 30.16400 -1.35900 -62.33100 1.000 41.53000 516 ARG B CA 1
ATOM 18188 C C . ARG B 1 516 ? 29.52500 -1.15400 -63.69300 1.000 39.56000 516 ARG B C 1
ATOM 18189 O O . ARG B 1 516 ? 30.20600 -0.78500 -64.65100 1.000 41.95000 516 ARG B O 1
ATOM 18210 N N . GLN B 1 517 ? 28.21700 -1.32900 -63.78400 1.000 40.99000 517 GLN B N 1
ATOM 18211 C CA . GLN B 1 517 ? 27.48800 -1.20000 -65.03600 1.000 39.08000 517 GLN B CA 1
ATOM 18212 C C . GLN B 1 517 ? 27.04500 0.22300 -65.32000 1.000 42.77000 517 GLN B C 1
ATOM 18213 O O . GLN B 1 517 ? 26.40300 0.46700 -66.34800 1.000 43.78000 517 GLN B O 1
ATOM 18227 N N . GLY B 1 518 ? 27.31900 1.15700 -64.41700 1.000 47.17000 518 GLY B N 1
ATOM 18228 C CA . GLY B 1 518 ? 27.03000 2.55300 -64.68400 1.000 37.83000 518 GLY B CA 1
ATOM 18229 C C . GLY B 1 518 ? 25.75200 3.10200 -64.10200 1.000 38.52000 518 GLY B C 1
ATOM 18230 O O . GLY B 1 518 ? 25.37300 4.22700 -64.44800 1.000 34.46000 518 GLY B O 1
ATOM 18234 N N . PHE B 1 519 ? 25.06500 2.34400 -63.24100 1.000 45.51000 519 PHE B N 1
ATOM 18235 C CA . PHE B 1 519 ? 24.00400 2.89800 -62.41800 1.000 35.28000 519 PHE B CA 1
ATOM 18236 C C . PHE B 1 519 ? 24.60200 3.64400 -61.22700 1.000 37.44000 519 PHE B C 1
ATOM 18237 O O . PHE B 1 519 ? 25.59100 3.20800 -60.63900 1.000 35.00000 519 PHE B O 1
ATOM 18254 N N . ASP B 1 520 ? 23.95000 4.72900 -60.83400 1.000 28.50000 520 ASP B N 1
ATOM 18255 C CA . ASP B 1 520 ? 24.12300 5.22000 -59.49100 1.000 33.53000 520 ASP B CA 1
ATOM 18256 C C . ASP B 1 520 ? 23.37700 4.30800 -58.52000 1.000 35.07000 520 ASP B C 1
ATOM 18257 O O . ASP B 1 520 ? 22.34600 3.71500 -58.85100 1.000 33.94000 520 ASP B O 1
ATOM 18266 N N . VAL B 1 521 ? 23.85300 4.29000 -57.27700 1.000 31.13000 521 VAL B N 1
ATOM 18267 C CA . VAL B 1 521 ? 23.29400 3.43100 -56.25000 1.000 30.09000 521 VAL B CA 1
ATOM 18268 C C . VAL B 1 521 ? 23.15400 4.15200 -54.91700 1.000 35.50000 521 VAL B C 1
ATOM 18269 O O . VAL B 1 521 ? 23.86400 5.11600 -54.63000 1.000 36.31000 521 VAL B O 1
ATOM 18282 N N . VAL B 1 522 ? 22.19900 3.67300 -54.11300 1.000 27.89000 522 VAL B N 1
ATOM 18283 C CA . VAL B 1 522 ? 22.12000 3.95900 -52.69200 1.000 26.04000 522 VAL B CA 1
ATOM 18284 C C . VAL B 1 522 ? 22.41300 2.68800 -51.91400 1.000 30.98000 522 VAL B C 1
ATOM 18285 O O . VAL B 1 522 ? 21.78300 1.65500 -52.14600 1.000 24.45000 522 VAL B O 1
ATOM 18298 N N . LEU B 1 523 ? 23.32200 2.79500 -50.95500 1.000 26.26000 523 LEU B N 1
ATOM 18299 C CA . LEU B 1 523 ? 23.60900 1.72700 -50.02200 1.000 28.41000 523 LEU B CA 1
ATOM 18300 C C . LEU B 1 523 ? 22.61900 1.70100 -48.86300 1.000 26.40000 523 LEU B C 1
ATOM 18301 O O . LEU B 1 523 ? 22.60500 2.60500 -48.02400 1.000 29.20000 523 LEU B O 1
ATOM 18317 N N . GLN B 1 524 ? 21.81100 0.65500 -48.80200 1.000 26.18000 524 GLN B N 1
ATOM 18318 C CA . GLN B 1 524 ? 20.94700 0.37400 -47.67500 1.000 28.75000 524 GLN B CA 1
ATOM 18319 C C . GLN B 1 524 ? 21.04600 -1.10700 -47.27300 1.000 32.13000 524 GLN B C 1
ATOM 18320 O O . GLN B 1 524 ? 20.01700 -1.78100 -47.13600 1.000 30.08000 524 GLN B O 1
ATOM 18334 N N . PRO B 1 525 ? 22.24100 -1.63800 -47.00600 1.000 29.57000 525 PRO B N 1
ATOM 18335 C CA . PRO B 1 525 ? 22.35100 -3.07100 -46.71800 1.000 33.08000 525 PRO B CA 1
ATOM 18336 C C . PRO B 1 525 ? 21.56500 -3.42300 -45.46400 1.000 35.53000 525 PRO B C 1
ATOM 18337 O O . PRO B 1 525 ? 21.64800 -2.73500 -44.43500 1.000 29.97000 525 PRO B O 1
ATOM 18348 N N . ALA B 1 526 ? 20.75100 -4.48100 -45.58700 1.000 32.20000 526 ALA B N 1
ATOM 18349 C CA . ALA B 1 526 ? 19.96500 -4.94700 -44.45300 1.000 43.08000 526 ALA B CA 1
ATOM 18350 C C . ALA B 1 526 ? 20.84300 -5.30800 -43.26900 1.000 40.79000 526 ALA B C 1
ATOM 18351 O O . ALA B 1 526 ? 20.41800 -5.17800 -42.11000 1.000 31.70000 526 ALA B O 1
ATOM 18358 N N . GLN B 1 527 ? 22.06900 -5.75900 -43.53700 1.000 37.51000 527 GLN B N 1
ATOM 18359 C CA . GLN B 1 527 ? 22.87700 -6.28500 -42.45400 1.000 39.19000 527 GLN B CA 1
ATOM 18360 C C . GLN B 1 527 ? 23.28500 -5.20200 -41.48500 1.000 41.40000 527 GLN B C 1
ATOM 18361 O O . GLN B 1 527 ? 23.61900 -5.51400 -40.33300 1.000 39.94000 527 GLN B O 1
ATOM 18375 N N . THR B 1 528 ? 23.32900 -3.93200 -41.93500 1.000 43.05000 528 THR B N 1
ATOM 18376 C CA . THR B 1 528 ? 23.86600 -2.89900 -41.08400 1.000 36.41000 528 THR B CA 1
ATOM 18377 C C . THR B 1 528 ? 23.06100 -1.62700 -41.00700 1.000 36.07000 528 THR B C 1
ATOM 18378 O O . THR B 1 528 ? 23.52400 -0.67800 -40.36300 1.000 33.82000 528 THR B O 1
ATOM 18389 N N . THR B 1 529 ? 21.92500 -1.53000 -41.67200 1.000 36.45000 529 THR B N 1
ATOM 18390 C CA . THR B 1 529 ? 21.27300 -0.22500 -41.75900 1.000 35.39000 529 THR B CA 1
ATOM 18391 C C . THR B 1 529 ? 19.78900 -0.32900 -41.47600 1.000 37.76000 529 THR B C 1
ATOM 18392 O O . THR B 1 529 ? 19.07100 0.65700 -41.65200 1.000 33.02000 529 THR B O 1
ATOM 18403 N N . TYR B 1 530 ? 19.30500 -1.51900 -41.12800 1.000 41.77000 530 TYR B N 1
ATOM 18404 C CA . TYR B 1 530 ? 17.88100 -1.74100 -40.90200 1.000 42.50000 530 TYR B CA 1
ATOM 18405 C C . TYR B 1 530 ? 17.57400 -1.58600 -39.42400 1.000 35.75000 530 TYR B C 1
ATOM 18406 O O . TYR B 1 530 ? 17.96000 -2.43900 -38.60400 1.000 38.59000 530 TYR B O 1
ATOM 18424 N N . LEU B 1 531 ? 16.85100 -0.52900 -39.10600 1.000 37.85000 531 LEU B N 1
ATOM 18425 C CA . LEU B 1 531 ? 16.50800 -0.21900 -37.72800 1.000 38.26000 531 LEU B CA 1
ATOM 18426 C C . LEU B 1 531 ? 15.37300 -1.07500 -37.20100 1.000 34.14000 531 LEU B C 1
ATOM 18427 O O . LEU B 1 531 ? 15.05400 -0.93700 -36.02600 1.000 28.33000 531 LEU B O 1
ATOM 18443 N N . ASP B 1 532 ? 14.73800 -1.90900 -38.04300 1.000 36.98000 532 ASP B N 1
ATOM 18444 C CA . ASP B 1 532 ? 13.75500 -2.86100 -37.55000 1.000 36.72000 532 ASP B CA 1
ATOM 18445 C C . ASP B 1 532 ? 14.42500 -4.12600 -37.02400 1.000 38.90000 532 ASP B C 1
ATOM 18446 O O . ASP B 1 532 ? 13.74900 -4.92200 -36.35100 1.000 36.62000 532 ASP B O 1
ATOM 18455 N N . MET B 1 533 ? 15.73100 -4.31500 -37.30500 1.000 36.77000 533 MET B N 1
ATOM 18456 C CA . MET B 1 533 ? 16.48800 -5.45000 -36.76400 1.000 32.80000 533 MET B CA 1
ATOM 18457 C C . MET B 1 533 ? 16.67100 -5.23000 -35.26900 1.000 40.15000 533 MET B C 1
ATOM 18458 O O . MET B 1 533 ? 16.86100 -4.08100 -34.85100 1.000 32.84000 533 MET B O 1
ATOM 18472 N N . THR B 1 534 ? 16.69500 -6.32400 -34.47700 1.000 33.62000 534 THR B N 1
ATOM 18473 C CA . THR B 1 534 ? 16.89900 -6.25100 -33.02700 1.000 27.98000 534 THR B CA 1
ATOM 18474 C C . THR B 1 534 ? 18.25800 -5.64900 -32.68200 1.000 26.29000 534 THR B C 1
ATOM 18475 O O . THR B 1 534 ? 19.21800 -5.74100 -33.43600 1.000 29.28000 534 THR B O 1
ATOM 18486 N N . GLN B 1 535 ? 18.33500 -5.01500 -31.52700 1.000 30.93000 535 GLN B N 1
ATOM 18487 C CA . GLN B 1 535 ? 19.53500 -4.29500 -31.12300 1.000 38.07000 535 GLN B CA 1
ATOM 18488 C C . GLN B 1 535 ? 20.42600 -5.11900 -30.19900 1.000 38.60000 535 GLN B C 1
ATOM 18489 O O . GLN B 1 535 ? 21.46700 -4.62100 -29.78300 1.000 38.73000 535 GLN B O 1
ATOM 18503 N N . ASP B 1 536 ? 20.03300 -6.34100 -29.84100 1.000 41.55000 536 ASP B N 1
ATOM 18504 C CA . ASP B 1 536 ? 20.83700 -7.19700 -28.97400 1.000 46.35000 536 ASP B CA 1
ATOM 18505 C C . ASP B 1 536 ? 20.39400 -8.63300 -29.19900 1.000 41.90000 536 ASP B C 1
ATOM 18506 O O . ASP B 1 536 ? 19.38700 -8.90000 -29.85200 1.000 39.10000 536 ASP B O 1
ATOM 18515 N N . TYR B 1 537 ? 21.16200 -9.55000 -28.64600 1.000 45.37000 537 TYR B N 1
ATOM 18516 C CA . TYR B 1 537 ? 20.84500 -10.96100 -28.75800 1.000 45.17000 537 TYR B CA 1
ATOM 18517 C C . TYR B 1 537 ? 19.90500 -11.47400 -27.66500 1.000 44.48000 537 TYR B C 1
ATOM 18518 O O . TYR B 1 537 ? 19.52700 -12.65600 -27.70200 1.000 36.88000 537 TYR B O 1
ATOM 18536 N N . ALA B 1 538 ? 19.56800 -10.64600 -26.67800 1.000 37.71000 538 ALA B N 1
ATOM 18537 C CA . ALA B 1 538 ? 18.63700 -11.06100 -25.65900 1.000 33.85000 538 ALA B CA 1
ATOM 18538 C C . ALA B 1 538 ? 17.27100 -11.27400 -26.29200 1.000 38.48000 538 ALA B C 1
ATOM 18539 O O . ALA B 1 538 ? 16.84000 -10.45300 -27.10800 1.000 30.39000 538 ALA B O 1
ATOM 18546 N N . PRO B 1 539 ? 16.55300 -12.34200 -25.92400 1.000 33.77000 539 PRO B N 1
ATOM 18547 C CA . PRO B 1 539 ? 15.28400 -12.63800 -26.59000 1.000 32.05000 539 PRO B CA 1
ATOM 18548 C C . PRO B 1 539 ? 14.20000 -11.65300 -26.26100 1.000 42.59000 539 PRO B C 1
ATOM 18549 O O . PRO B 1 539 ? 13.18700 -11.65900 -26.97200 1.000 45.87000 539 PRO B O 1
ATOM 18560 N N . GLU B 1 540 ? 14.39600 -10.79400 -25.24600 1.000 47.17000 540 GLU B N 1
ATOM 18561 C CA . GLU B 1 540 ? 13.45900 -9.73300 -24.89300 1.000 39.16000 540 GLU B CA 1
ATOM 18562 C C . GLU B 1 540 ? 13.55800 -8.51500 -25.80500 1.000 37.65000 540 GLU B C 1
ATOM 18563 O O . GLU B 1 540 ? 12.63100 -7.69400 -25.80500 1.000 32.93000 540 GLU B O 1
ATOM 18575 N N . GLU B 1 541 ? 14.64200 -8.38000 -26.58800 1.000 44.21000 541 GLU B N 1
ATOM 18576 C CA . GLU B 1 541 ? 14.74600 -7.28000 -27.57600 1.000 45.63000 541 GLU B CA 1
ATOM 18577 C C . GLU B 1 541 ? 13.65900 -7.37700 -28.64300 1.000 38.93000 541 GLU B C 1
ATOM 18578 O O . GLU B 1 541 ? 13.60500 -8.38100 -29.36900 1.000 39.80000 541 GLU B O 1
ATOM 18590 N N . PRO B 1 542 ? 12.79900 -6.37100 -28.79200 1.000 37.33000 542 PRO B N 1
ATOM 18591 C CA . PRO B 1 542 ? 11.80800 -6.41900 -29.86300 1.000 39.43000 542 PRO B CA 1
ATOM 18592 C C . PRO B 1 542 ? 12.50900 -6.26300 -31.19900 1.000 39.72000 542 PRO B C 1
ATOM 18593 O O . PRO B 1 542 ? 13.59500 -5.69100 -31.31100 1.000 37.72000 542 PRO B O 1
ATOM 18604 N N . GLY B 1 543 ? 11.88700 -6.80700 -32.22100 1.000 44.72000 543 GLY B N 1
ATOM 18605 C CA . GLY B 1 543 ? 12.40000 -6.64300 -33.54800 1.000 36.66000 543 GLY B CA 1
ATOM 18606 C C . GLY B 1 543 ? 12.27500 -7.89700 -34.32800 1.000 27.58000 543 GLY B C 1
ATOM 18607 O O . GLY B 1 543 ? 11.62300 -8.84200 -33.91700 1.000 33.10000 543 GLY B O 1
ATOM 18611 N N . VAL B 1 544 ? 12.85500 -7.85300 -35.50900 1.000 31.21000 544 VAL B N 1
ATOM 18612 C CA . VAL B 1 544 ? 12.98700 -8.98900 -36.38800 1.000 26.42000 544 VAL B CA 1
ATOM 18613 C C . VAL B 1 544 ? 14.47500 -9.20300 -36.55800 1.000 30.50000 544 VAL B C 1
ATOM 18614 O O . VAL B 1 544 ? 15.30000 -8.35800 -36.18700 1.000 28.30000 544 VAL B O 1
ATOM 18627 N N . ASP B 1 545 ? 14.81900 -10.33000 -37.18100 1.000 33.55000 545 ASP B N 1
ATOM 18628 C CA . ASP B 1 545 ? 16.23200 -10.66500 -37.28600 1.000 35.10000 545 ASP B CA 1
ATOM 18629 C C . ASP B 1 545 ? 16.56100 -11.40300 -38.57300 1.000 35.75000 545 ASP B C 1
ATOM 18630 O O . ASP B 1 545 ? 17.58900 -12.08300 -38.60600 1.000 39.72000 545 ASP B O 1
ATOM 18639 N N . TRP B 1 546 ? 15.75800 -11.25900 -39.64600 1.000 43.46000 546 TRP B N 1
ATOM 18640 C CA . TRP B 1 546 ? 16.00000 -12.02600 -40.88600 1.000 43.13000 546 TRP B CA 1
ATOM 18641 C C . TRP B 1 546 ? 17.38800 -11.75900 -41.45500 1.000 37.54000 546 TRP B C 1
ATOM 18642 O O . TRP B 1 546 ? 18.02500 -12.66000 -42.01300 1.000 38.18000 546 TRP B O 1
ATOM 18663 N N . ALA B 1 547 ? 17.89300 -10.54200 -41.30200 1.000 37.41000 547 ALA B N 1
ATOM 18664 C CA . ALA B 1 547 ? 19.27200 -10.30200 -41.70300 1.000 42.27000 547 ALA B CA 1
ATOM 18665 C C . ALA B 1 547 ? 20.17600 -10.82900 -40.59700 1.000 47.06000 547 ALA B C 1
ATOM 18666 O O . ALA B 1 547 ? 20.67500 -11.96000 -40.64500 1.000 49.24000 547 ALA B O 1
ATOM 18673 N N . ASN B 1 548 ? 20.35600 -10.00400 -39.57900 1.000 38.97000 548 ASN B N 1
ATOM 18674 C CA . ASN B 1 548 ? 21.08200 -10.34100 -38.36800 1.000 41.35000 548 ASN B CA 1
ATOM 18675 C C . ASN B 1 548 ? 20.62300 -9.37900 -37.28300 1.000 46.67000 548 ASN B C 1
ATOM 18676 O O . ASN B 1 548 ? 20.14700 -8.27900 -37.59700 1.000 36.88000 548 ASN B O 1
ATOM 18687 N N . PRO B 1 549 ? 20.71600 -9.76600 -36.00800 1.000 39.69000 549 PRO B N 1
ATOM 18688 C CA . PRO B 1 549 ? 20.61000 -8.76300 -34.95900 1.000 36.78000 549 PRO B CA 1
ATOM 18689 C C . PRO B 1 549 ? 21.65300 -7.70400 -35.23900 1.000 35.74000 549 PRO B C 1
ATOM 18690 O O . PRO B 1 549 ? 22.76100 -8.03100 -35.64400 1.000 31.48000 549 PRO B O 1
ATOM 18701 N N . LEU B 1 550 ? 21.29000 -6.42000 -35.04400 1.000 36.28000 550 LEU B N 1
ATOM 18702 C CA . LEU B 1 550 ? 22.16000 -5.27800 -35.34000 1.000 34.03000 550 LEU B CA 1
ATOM 18703 C C . LEU B 1 550 ? 22.42600 -4.43400 -34.09900 1.000 38.02000 550 LEU B C 1
ATOM 18704 O O . LEU B 1 550 ? 21.83400 -3.35700 -33.92700 1.000 33.52000 550 LEU B O 1
ATOM 18720 N N . PRO B 1 551 ? 23.31800 -4.88600 -33.22900 1.000 38.43000 551 PRO B N 1
ATOM 18721 C CA . PRO B 1 551 ? 23.77700 -4.03800 -32.11900 1.000 37.07000 551 PRO B CA 1
ATOM 18722 C C . PRO B 1 551 ? 24.30600 -2.70200 -32.61400 1.000 31.93000 551 PRO B C 1
ATOM 18723 O O . PRO B 1 551 ? 24.74000 -2.56000 -33.76000 1.000 43.81000 551 PRO B O 1
ATOM 18734 N N . LEU B 1 552 ? 24.28600 -1.71600 -31.70300 1.000 42.77000 552 LEU B N 1
ATOM 18735 C CA . LEU B 1 552 ? 24.74800 -0.36000 -32.00700 1.000 37.75000 552 LEU B CA 1
ATOM 18736 C C . LEU B 1 552 ? 26.13800 -0.36500 -32.63200 1.000 36.78000 552 LEU B C 1
ATOM 18737 O O . LEU B 1 552 ? 26.40400 0.39300 -33.57200 1.000 38.68000 552 LEU B O 1
ATOM 18753 N N . GLU B 1 553 ? 27.02800 -1.23300 -32.14800 1.000 32.37000 553 GLU B N 1
ATOM 18754 C CA . GLU B 1 553 ? 28.43700 -1.18700 -32.55600 1.000 35.83000 553 GLU B CA 1
ATOM 18755 C C . GLU B 1 553 ? 28.59900 -1.69600 -33.97500 1.000 40.52000 553 GLU B C 1
ATOM 18756 O O . GLU B 1 553 ? 29.41200 -1.17400 -34.75600 1.000 39.99000 553 GLU B O 1
ATOM 18768 N N . LYS B 1 554 ? 27.82800 -2.73300 -34.31000 1.000 41.16000 554 LYS B N 1
ATOM 18769 C CA . LYS B 1 554 ? 27.75600 -3.23900 -35.67500 1.000 39.38000 554 LYS B CA 1
ATOM 18770 C C . LYS B 1 554 ? 27.25200 -2.15000 -36.60400 1.000 38.20000 554 LYS B C 1
ATOM 18771 O O . LYS B 1 554 ? 27.79700 -1.95100 -37.69400 1.000 41.18000 554 LYS B O 1
ATOM 18790 N N . ALA B 1 555 ? 26.23200 -1.40600 -36.16600 1.000 33.36000 555 ALA B N 1
ATOM 18791 C CA . ALA B 1 555 ? 25.74200 -0.28400 -36.96100 1.000 42.23000 555 ALA B CA 1
ATOM 18792 C C . ALA B 1 555 ? 26.83200 0.76400 -37.14100 1.000 36.80000 555 ALA B C 1
ATOM 18793 O O . ALA B 1 555 ? 27.09400 1.21400 -38.25900 1.000 31.94000 555 ALA B O 1
ATOM 18800 N N . TYR B 1 556 ? 27.49900 1.14300 -36.03600 1.000 42.31000 556 TYR B N 1
ATOM 18801 C CA . TYR B 1 556 ? 28.49000 2.22200 -36.08500 1.000 37.04000 556 TYR B CA 1
ATOM 18802 C C . TYR B 1 556 ? 29.67500 1.85600 -36.96200 1.000 31.78000 556 TYR B C 1
ATOM 18803 O O . TYR B 1 556 ? 30.28700 2.71900 -37.58700 1.000 32.29000 556 TYR B O 1
ATOM 18821 N N . ASN B 1 557 ? 30.05700 0.59000 -36.96600 1.000 32.12000 557 ASN B N 1
ATOM 18822 C CA . ASN B 1 557 ? 31.28600 0.20000 -37.62900 1.000 35.73000 557 ASN B CA 1
ATOM 18823 C C . ASN B 1 557 ? 31.05700 -0.10000 -39.10300 1.000 35.50000 557 ASN B C 1
ATOM 18824 O O . ASN B 1 557 ? 32.01500 -0.42600 -39.80500 1.000 29.50000 557 ASN B O 1
ATOM 18835 N N . TYR B 1 558 ? 29.83000 0.06200 -39.58700 1.000 33.05000 558 TYR B N 1
ATOM 18836 C CA . TYR B 1 558 ? 29.57500 -0.01400 -41.00500 1.000 34.47000 558 TYR B CA 1
ATOM 18837 C C . TYR B 1 558 ? 30.43700 0.98200 -41.76900 1.000 31.71000 558 TYR B C 1
ATOM 18838 O O . TYR B 1 558 ? 30.33400 2.17800 -41.56300 1.000 35.11000 558 TYR B O 1
ATOM 18856 N N . GLU B 1 559 ? 31.27600 0.46800 -42.64900 1.000 33.82000 559 GLU B N 1
ATOM 18857 C CA . GLU B 1 559 ? 32.04700 1.22700 -43.62300 1.000 42.47000 559 GLU B CA 1
ATOM 18858 C C . GLU B 1 559 ? 31.63100 0.73400 -45.00100 1.000 45.65000 559 GLU B C 1
ATOM 18859 O O . GLU B 1 559 ? 31.88100 -0.43600 -45.32600 1.000 48.77000 559 GLU B O 1
ATOM 18871 N N . PRO B 1 560 ? 31.02800 1.56200 -45.85200 1.000 44.06000 560 PRO B N 1
ATOM 18872 C CA . PRO B 1 560 ? 30.34200 1.02000 -47.03100 1.000 43.40000 560 PRO B CA 1
ATOM 18873 C C . PRO B 1 560 ? 31.29900 0.67000 -48.15400 1.000 43.59000 560 PRO B C 1
ATOM 18874 O O . PRO B 1 560 ? 32.27700 1.37600 -48.41100 1.000 41.79000 560 PRO B O 1
ATOM 18885 N N . LEU B 1 561 ? 31.00200 -0.46400 -48.80200 1.000 45.03000 561 LEU B N 1
ATOM 18886 C CA . LEU B 1 561 ? 31.89000 -1.09800 -49.76800 1.000 47.93000 561 LEU B CA 1
ATOM 18887 C C . LEU B 1 561 ? 33.31400 -1.11900 -49.22200 1.000 52.27000 561 LEU B C 1
ATOM 18888 O O . LEU B 1 561 ? 34.25100 -0.60800 -49.83100 1.000 47.79000 561 LEU B O 1
ATOM 18904 N N . ALA B 1 562 ? 33.49100 -1.72100 -48.04200 1.000 54.04000 562 ALA B N 1
ATOM 18905 C CA . ALA B 1 562 ? 34.73500 -1.48100 -47.31000 1.000 56.09000 562 ALA B CA 1
ATOM 18906 C C . ALA B 1 562 ? 35.97500 -1.88000 -48.11700 1.000 53.03000 562 ALA B C 1
ATOM 18907 O O . ALA B 1 562 ? 37.01100 -1.20500 -48.05200 1.000 52.30000 562 ALA B O 1
ATOM 18914 N N . GLU B 1 563 ? 35.88500 -2.90900 -48.94200 1.000 61.80000 563 GLU B N 1
ATOM 18915 C CA . GLU B 1 563 ? 37.12200 -3.36000 -49.57300 1.000 72.49000 563 GLU B CA 1
ATOM 18916 C C . GLU B 1 563 ? 37.34800 -2.79900 -50.97200 1.000 56.45000 563 GLU B C 1
ATOM 18917 O O . GLU B 1 563 ? 38.44300 -2.97400 -51.50800 1.000 56.68000 563 GLU B O 1
ATOM 18929 N N . VAL B 1 564 ? 36.42200 -1.99800 -51.48000 1.000 51.13000 564 VAL B N 1
ATOM 18930 C CA . VAL B 1 564 ? 36.62700 -1.21300 -52.68900 1.000 51.20000 564 VAL B CA 1
ATOM 18931 C C . VAL B 1 564 ? 37.56200 -0.05600 -52.35800 1.000 46.00000 564 VAL B C 1
ATOM 18932 O O . VAL B 1 564 ? 37.25700 0.75000 -51.48000 1.000 52.34000 564 VAL B O 1
ATOM 18945 N N . PRO B 1 565 ? 38.71400 0.04600 -52.99100 1.000 53.35000 565 PRO B N 1
ATOM 18946 C CA . PRO B 1 565 ? 39.62800 1.14000 -52.66500 1.000 59.89000 565 PRO B CA 1
ATOM 18947 C C . PRO B 1 565 ? 38.93100 2.48100 -52.77600 1.000 58.58000 565 PRO B C 1
ATOM 18948 O O . PRO B 1 565 ? 38.05900 2.66500 -53.62000 1.000 62.25000 565 PRO B O 1
ATOM 18959 N N . ALA B 1 566 ? 39.30200 3.41100 -51.88100 1.000 60.03000 566 ALA B N 1
ATOM 18960 C CA . ALA B 1 566 ? 38.83200 4.78500 -51.99900 1.000 51.79000 566 ALA B CA 1
ATOM 18961 C C . ALA B 1 566 ? 39.03100 5.31400 -53.40200 1.000 59.10000 566 ALA B C 1
ATOM 18962 O O . ALA B 1 566 ? 38.27900 6.19100 -53.84200 1.000 55.47000 566 ALA B O 1
ATOM 18969 N N . ASP B 1 567 ? 40.02900 4.77500 -54.10300 1.000 71.38000 567 ASP B N 1
ATOM 18970 C CA . ASP B 1 567 ? 40.45800 5.18000 -55.43600 1.000 70.47000 567 ASP B CA 1
ATOM 18971 C C . ASP B 1 567 ? 39.46900 4.79800 -56.53100 1.000 62.65000 567 ASP B C 1
ATOM 18972 O O . ASP B 1 567 ? 39.61200 5.23300 -57.67900 1.000 53.76000 567 ASP B O 1
ATOM 18981 N N . ASP B 1 568 ? 38.50600 3.97300 -56.21900 1.000 62.48000 568 ASP B N 1
ATOM 18982 C CA . ASP B 1 568 ? 37.88200 3.17200 -57.25300 1.000 55.91000 568 ASP B CA 1
ATOM 18983 C C . ASP B 1 568 ? 36.80700 3.96000 -57.98100 1.000 44.19000 568 ASP B C 1
ATOM 18984 O O . ASP B 1 568 ? 35.89600 4.49600 -57.34000 1.000 50.37000 568 ASP B O 1
ATOM 18993 N N . PRO B 1 569 ? 36.84500 4.00500 -59.30600 1.000 40.35000 569 PRO B N 1
ATOM 18994 C CA . PRO B 1 569 ? 35.73500 4.63300 -60.04500 1.000 44.77000 569 PRO B CA 1
ATOM 18995 C C . PRO B 1 569 ? 34.36600 4.19600 -59.59400 1.000 42.03000 569 PRO B C 1
ATOM 18996 O O . PRO B 1 569 ? 33.43000 5.00000 -59.62700 1.000 41.28000 569 PRO B O 1
ATOM 19007 N N . ILE B 1 570 ? 34.20000 2.92700 -59.23700 1.000 42.18000 570 ILE B N 1
ATOM 19008 C CA . ILE B 1 570 ? 32.91600 2.48200 -58.72100 1.000 41.97000 570 ILE B CA 1
ATOM 19009 C C . ILE B 1 570 ? 32.35800 3.48300 -57.71000 1.000 38.54000 570 ILE B C 1
ATOM 19010 O O . ILE B 1 570 ? 31.14600 3.76200 -57.68100 1.000 34.81000 570 ILE B O 1
ATOM 19026 N N . ARG B 1 571 ? 33.22400 4.01100 -56.83900 1.000 39.54000 571 ARG B N 1
ATOM 19027 C CA . ARG B 1 571 ? 32.74600 4.87100 -55.75600 1.000 41.20000 571 ARG B CA 1
ATOM 19028 C C . ARG B 1 571 ? 32.14600 6.16900 -56.25900 1.000 41.89000 571 ARG B C 1
ATOM 19029 O O . ARG B 1 571 ? 31.54200 6.89500 -55.46000 1.000 40.72000 571 ARG B O 1
ATOM 19050 N N . LYS B 1 572 ? 32.33800 6.49400 -57.54600 1.000 42.06000 572 LYS B N 1
ATOM 19051 C CA . LYS B 1 572 ? 31.68100 7.66200 -58.12100 1.000 40.13000 572 LYS B CA 1
ATOM 19052 C C . LYS B 1 572 ? 30.18000 7.46700 -58.26800 1.000 40.36000 572 LYS B C 1
ATOM 19053 O O . LYS B 1 572 ? 29.43900 8.46000 -58.38200 1.000 35.47000 572 LYS B O 1
ATOM 19072 N N . ARG B 1 573 ? 29.71800 6.21700 -58.25700 1.000 35.03000 573 ARG B N 1
ATOM 19073 C CA . ARG B 1 573 ? 28.31700 5.94700 -58.51700 1.000 32.45000 573 ARG B CA 1
ATOM 19074 C C . ARG B 1 573 ? 27.48500 5.95100 -57.24900 1.000 32.07000 573 ARG B C 1
ATOM 19075 O O . ARG B 1 573 ? 26.25800 5.92500 -57.33200 1.000 31.71000 573 ARG B O 1
ATOM 19096 N N . ILE B 1 574 ? 28.12800 6.01200 -56.09200 1.000 28.00000 574 ILE B N 1
ATOM 19097 C CA . ILE B 1 574 ? 27.45700 5.94200 -54.80100 1.000 33.04000 574 ILE B CA 1
ATOM 19098 C C . ILE B 1 574 ? 26.84900 7.29200 -54.46100 1.000 32.60000 574 ILE B C 1
ATOM 19099 O O . ILE B 1 574 ? 27.55800 8.22100 -54.08200 1.000 27.24000 574 ILE B O 1
ATOM 19115 N N . TRP B 1 575 ? 25.53000 7.39300 -54.59300 1.000 31.58000 575 TRP B N 1
ATOM 19116 C CA . TRP B 1 575 ? 24.82400 8.60700 -54.19000 1.000 27.89000 575 TRP B CA 1
ATOM 19117 C C . TRP B 1 575 ? 25.04400 8.88100 -52.70400 1.000 33.37000 575 TRP B C 1
ATOM 19118 O O . TRP B 1 575 ? 25.45100 9.97200 -52.30400 1.000 33.70000 575 TRP B O 1
ATOM 19139 N N . GLY B 1 576 ? 24.77700 7.88400 -51.87300 1.000 32.35000 576 GLY B N 1
ATOM 19140 C CA . GLY B 1 576 ? 25.09500 7.95000 -50.46000 1.000 32.02000 576 GLY B CA 1
ATOM 19141 C C . GLY B 1 576 ? 24.54500 6.71600 -49.74400 1.000 33.98000 576 GLY B C 1
ATOM 19142 O O . GLY B 1 576 ? 24.40000 5.65300 -50.34900 1.000 26.26000 576 GLY B O 1
ATOM 19146 N N . ILE B 1 577 ? 24.20000 6.89300 -48.45400 1.000 32.79000 577 ILE B N 1
ATOM 19147 C CA . ILE B 1 577 ? 23.67800 5.81700 -47.61600 1.000 28.45000 577 ILE B CA 1
ATOM 19148 C C . ILE B 1 577 ? 22.26200 6.15200 -47.16800 1.000 25.80000 577 ILE B C 1
ATOM 19149 O O . ILE B 1 577 ? 21.86400 7.31300 -47.15600 1.000 27.72000 577 ILE B O 1
ATOM 19165 N N . GLN B 1 578 ? 21.51500 5.11400 -46.74400 1.000 25.59000 578 GLN B N 1
ATOM 19166 C CA . GLN B 1 578 ? 20.16800 5.26300 -46.20400 1.000 21.32000 578 GLN B CA 1
ATOM 19167 C C . GLN B 1 578 ? 19.92900 4.23100 -45.12900 1.000 22.51000 578 GLN B C 1
ATOM 19168 O O . GLN B 1 578 ? 20.40800 3.11500 -45.22400 1.000 29.48000 578 GLN B O 1
ATOM 19182 N N . THR B 1 579 ? 19.18400 4.61100 -44.10100 1.000 30.16000 579 THR B N 1
ATOM 19183 C CA . THR B 1 579 ? 18.73800 3.69200 -43.06600 1.000 31.02000 579 THR B CA 1
ATOM 19184 C C . THR B 1 579 ? 17.21900 3.60300 -43.11700 1.000 31.28000 579 THR B C 1
ATOM 19185 O O . THR B 1 579 ? 16.54100 4.60800 -43.33400 1.000 31.49000 579 THR B O 1
ATOM 19196 N N . ALA B 1 580 ? 16.68900 2.39900 -42.89200 1.000 24.80000 580 ALA B N 1
ATOM 19197 C CA . ALA B 1 580 ? 15.26300 2.14500 -42.96200 1.000 25.93000 580 ALA B CA 1
ATOM 19198 C C . ALA B 1 580 ? 14.65500 1.57400 -41.67900 1.000 34.99000 580 ALA B C 1
ATOM 19199 O O . ALA B 1 580 ? 15.22600 0.69500 -41.00400 1.000 32.53000 580 ALA B O 1
ATOM 19206 N N . LEU B 1 581 ? 13.43700 2.04300 -41.41700 1.000 23.68000 581 LEU B N 1
ATOM 19207 C CA . LEU B 1 581 ? 12.50700 1.41600 -40.49300 1.000 29.55000 581 LEU B CA 1
ATOM 19208 C C . LEU B 1 581 ? 11.33000 0.89200 -41.29000 1.000 29.35000 581 LEU B C 1
ATOM 19209 O O . LEU B 1 581 ? 10.53500 1.67400 -41.82000 1.000 28.47000 581 LEU B O 1
ATOM 19225 N N . TRP B 1 582 ? 11.25800 -0.43400 -41.37500 1.000 32.00000 582 TRP B N 1
ATOM 19226 C CA . TRP B 1 582 ? 10.06100 -1.18900 -41.70000 1.000 28.83000 582 TRP B CA 1
ATOM 19227 C C . TRP B 1 582 ? 9.32900 -1.49400 -40.41200 1.000 23.24000 582 TRP B C 1
ATOM 19228 O O . TRP B 1 582 ? 9.94800 -1.77900 -39.39800 1.000 25.31000 582 TRP B O 1
ATOM 19249 N N . CYS B 1 583 ? 8.00700 -1.45800 -40.48300 1.000 24.90000 583 CYS B N 1
ATOM 19250 C CA . CYS B 1 583 ? 7.12300 -1.27800 -39.34700 1.000 24.39000 583 CYS B CA 1
ATOM 19251 C C . CYS B 1 583 ? 6.06400 -2.35700 -39.22300 1.000 29.54000 583 CYS B C 1
ATOM 19252 O O . CYS B 1 583 ? 4.99100 -2.11600 -38.65800 1.000 31.22000 583 CYS B O 1
ATOM 19260 N N . GLU B 1 584 ? 6.35800 -3.54500 -39.73700 1.000 23.15000 584 GLU B N 1
ATOM 19261 C CA . GLU B 1 584 ? 5.48100 -4.68900 -39.50300 1.000 29.11000 584 GLU B CA 1
ATOM 19262 C C . GLU B 1 584 ? 5.07300 -4.79900 -38.04300 1.000 28.43000 584 GLU B C 1
ATOM 19263 O O . GLU B 1 584 ? 3.90200 -5.06700 -37.74200 1.000 29.52000 584 GLU B O 1
ATOM 19275 N N . ILE B 1 585 ? 6.01700 -4.61100 -37.11100 1.000 29.63000 585 ILE B N 1
ATOM 19276 C CA . ILE B 1 585 ? 5.64400 -4.80200 -35.70600 1.000 33.76000 585 ILE B CA 1
ATOM 19277 C C . ILE B 1 585 ? 5.83200 -3.53700 -34.88800 1.000 28.04000 585 ILE B C 1
ATOM 19278 O O . ILE B 1 585 ? 6.10500 -3.61300 -33.69800 1.000 27.84000 585 ILE B O 1
ATOM 19294 N N . ILE B 1 586 ? 5.69500 -2.37600 -35.53500 1.000 32.84000 586 ILE B N 1
ATOM 19295 C CA . ILE B 1 586 ? 5.92000 -1.05700 -34.93900 1.000 29.81000 586 ILE B CA 1
ATOM 19296 C C . ILE B 1 586 ? 4.67800 -0.21300 -35.18800 1.000 30.05000 586 ILE B C 1
ATOM 19297 O O . ILE B 1 586 ? 4.42900 0.19500 -36.32500 1.000 26.21000 586 ILE B O 1
ATOM 19313 N N . ASN B 1 587 ? 3.89300 0.05900 -34.12400 1.000 31.14000 587 ASN B N 1
ATOM 19314 C CA . ASN B 1 587 ? 2.61100 0.72900 -34.32800 1.000 35.73000 587 ASN B CA 1
ATOM 19315 C C . ASN B 1 587 ? 2.37200 1.87700 -33.35600 1.000 33.81000 587 ASN B C 1
ATOM 19316 O O . ASN B 1 587 ? 1.22500 2.26100 -33.15700 1.000 37.22000 587 ASN B O 1
ATOM 19327 N N . ASN B 1 588 ? 3.41000 2.40700 -32.72700 1.000 36.00000 588 ASN B N 1
ATOM 19328 C CA . ASN B 1 588 ? 3.26300 3.43600 -31.70600 1.000 31.77000 588 ASN B CA 1
ATOM 19329 C C . ASN B 1 588 ? 4.56900 4.19400 -31.65500 1.000 35.54000 588 ASN B C 1
ATOM 19330 O O . ASN B 1 588 ? 5.62500 3.62200 -31.98500 1.000 33.36000 588 ASN B O 1
ATOM 19341 N N . PRO B 1 589 ? 4.53900 5.47800 -31.26900 1.000 32.34000 589 PRO B N 1
ATOM 19342 C CA . PRO B 1 589 ? 5.77700 6.27300 -31.27100 1.000 34.81000 589 PRO B CA 1
ATOM 19343 C C . PRO B 1 589 ? 6.81000 5.76900 -30.30200 1.000 31.49000 589 PRO B C 1
ATOM 19344 O O . PRO B 1 589 ? 8.00900 5.88700 -30.56300 1.000 34.45000 589 PRO B O 1
ATOM 19355 N N . SER B 1 590 ? 6.38700 5.19500 -29.19300 1.000 33.21000 590 SER B N 1
ATOM 19356 C CA . SER B 1 590 ? 7.35200 4.80000 -28.18700 1.000 33.96000 590 SER B CA 1
ATOM 19357 C C . SER B 1 590 ? 8.21100 3.63700 -28.68500 1.000 32.77000 590 SER B C 1
ATOM 19358 O O . SER B 1 590 ? 9.43400 3.60900 -28.48500 1.000 30.10000 590 SER B O 1
ATOM 19366 N N . ARG B 1 591 ? 7.58300 2.66600 -29.35800 1.000 36.44000 591 ARG B N 1
ATOM 19367 C CA . ARG B 1 591 ? 8.36000 1.59800 -29.98500 1.000 28.98000 591 ARG B CA 1
ATOM 19368 C C . ARG B 1 591 ? 9.21300 2.13700 -31.12400 1.000 31.79000 591 ARG B C 1
ATOM 19369 O O . ARG B 1 591 ? 10.37400 1.72700 -31.27800 1.000 28.08000 591 ARG B O 1
ATOM 19390 N N . MET B 1 592 ? 8.68000 3.10800 -31.89200 1.000 32.35000 592 MET B N 1
ATOM 19391 C CA . MET B 1 592 ? 9.41900 3.63600 -33.04000 1.000 27.68000 592 MET B CA 1
ATOM 19392 C C . MET B 1 592 ? 10.71000 4.31700 -32.59600 1.000 25.68000 592 MET B C 1
ATOM 19393 O O . MET B 1 592 ? 11.79300 4.01900 -33.11700 1.000 25.80000 592 MET B O 1
ATOM 19407 N N . ASP B 1 593 ? 10.61900 5.22500 -31.61700 1.000 22.58000 593 ASP B N 1
ATOM 19408 C CA . ASP B 1 593 ? 11.82400 5.85300 -31.06000 1.000 30.38000 593 ASP B CA 1
ATOM 19409 C C . ASP B 1 593 ? 12.84400 4.80400 -30.64600 1.000 32.93000 593 ASP B C 1
ATOM 19410 O O . ASP B 1 593 ? 14.02200 4.84400 -31.05500 1.000 31.16000 593 ASP B O 1
ATOM 19419 N N . TYR B 1 594 ? 12.37200 3.81300 -29.88000 1.000 31.80000 594 TYR B N 1
ATOM 19420 C CA . TYR B 1 594 ? 13.24100 2.79600 -29.30600 1.000 28.41000 594 TYR B CA 1
ATOM 19421 C C . TYR B 1 594 ? 14.01100 2.04500 -30.38100 1.000 28.00000 594 TYR B C 1
ATOM 19422 O O . TYR B 1 594 ? 15.20000 1.73400 -30.20700 1.000 24.21000 594 TYR B O 1
ATOM 19440 N N . MET B 1 595 ? 13.34800 1.74700 -31.50000 1.000 20.51000 595 MET B N 1
ATOM 19441 C CA . MET B 1 595 ? 14.03600 1.05600 -32.58300 1.000 29.97000 595 MET B CA 1
ATOM 19442 C C . MET B 1 595 ? 14.94000 2.00200 -33.35400 1.000 30.55000 595 MET B C 1
ATOM 19443 O O . MET B 1 595 ? 16.07400 1.64000 -33.68700 1.000 25.97000 595 MET B O 1
ATOM 19457 N N . ILE B 1 596 ? 14.46100 3.21700 -33.65000 1.000 31.85000 596 ILE B N 1
ATOM 19458 C CA . ILE B 1 596 ? 15.28200 4.15500 -34.41900 1.000 28.80000 596 ILE B CA 1
ATOM 19459 C C . ILE B 1 596 ? 16.52300 4.59000 -33.62000 1.000 32.13000 596 ILE B C 1
ATOM 19460 O O . ILE B 1 596 ? 17.65100 4.58100 -34.14400 1.000 30.34000 596 ILE B O 1
ATOM 19476 N N . PHE B 1 597 ? 16.32500 5.02000 -32.33300 1.000 26.54000 597 PHE B N 1
ATOM 19477 C CA . PHE B 1 597 ? 17.39500 5.67400 -31.58500 1.000 32.45000 597 PHE B CA 1
ATOM 19478 C C . PHE B 1 597 ? 18.00100 4.72200 -30.55500 1.000 30.57000 597 PHE B C 1
ATOM 19479 O O . PHE B 1 597 ? 17.26400 4.03500 -29.85100 1.000 26.27000 597 PHE B O 1
ATOM 19496 N N . PRO B 1 598 ? 19.33800 4.67300 -30.41200 1.000 32.85000 598 PRO B N 1
ATOM 19497 C CA . PRO B 1 598 ? 20.33100 5.54300 -31.06500 1.000 29.38000 598 PRO B CA 1
ATOM 19498 C C . PRO B 1 598 ? 20.98900 5.14200 -32.35700 1.000 32.35000 598 PRO B C 1
ATOM 19499 O O . PRO B 1 598 ? 21.91100 5.84600 -32.79400 1.000 30.48000 598 PRO B O 1
ATOM 19510 N N . ARG B 1 599 ? 20.55400 4.04900 -32.97900 1.000 32.17000 599 ARG B N 1
ATOM 19511 C CA . ARG B 1 599 ? 21.30500 3.57100 -34.13300 1.000 33.11000 599 ARG B CA 1
ATOM 19512 C C . ARG B 1 599 ? 21.27500 4.56500 -35.29500 1.000 31.20000 599 ARG B C 1
ATOM 19513 O O . ARG B 1 599 ? 22.26200 4.69100 -36.02900 1.000 26.57000 599 ARG B O 1
ATOM 19534 N N . LEU B 1 600 ? 20.22400 5.37900 -35.38500 1.000 30.07000 600 LEU B N 1
ATOM 19535 C CA . LEU B 1 600 ? 20.20200 6.44900 -36.38300 1.000 32.53000 600 LEU B CA 1
ATOM 19536 C C . LEU B 1 600 ? 21.35800 7.44200 -36.21400 1.000 32.72000 600 LEU B C 1
ATOM 19537 O O . LEU B 1 600 ? 21.84900 8.00200 -37.20600 1.000 36.19000 600 LEU B O 1
ATOM 19553 N N . THR B 1 601 ? 21.80000 7.70900 -34.97000 1.000 32.12000 601 THR B N 1
ATOM 19554 C CA . THR B 1 601 ? 22.89900 8.67000 -34.83400 1.000 32.93000 601 THR B CA 1
ATOM 19555 C C . THR B 1 601 ? 24.19100 8.05400 -35.33000 1.000 32.85000 601 THR B C 1
ATOM 19556 O O . THR B 1 601 ? 25.02700 8.75200 -35.91500 1.000 39.20000 601 THR B O 1
ATOM 19567 N N . ALA B 1 602 ? 24.34500 6.73100 -35.17200 1.000 33.97000 602 ALA B N 1
ATOM 19568 C CA . ALA B 1 602 ? 25.50100 6.07200 -35.77300 1.000 35.25000 602 ALA B CA 1
ATOM 19569 C C . ALA B 1 602 ? 25.37400 5.99600 -37.29100 1.000 34.07000 602 ALA B C 1
ATOM 19570 O O . ALA B 1 602 ? 26.38700 6.05300 -38.00600 1.000 31.54000 602 ALA B O 1
ATOM 19577 N N . MET B 1 603 ? 24.14100 5.89500 -37.79000 1.000 28.06000 603 MET B N 1
ATOM 19578 C CA . MET B 1 603 ? 23.93900 5.83900 -39.23100 1.000 28.62000 603 MET B CA 1
ATOM 19579 C C . MET B 1 603 ? 24.24600 7.20600 -39.87200 1.000 31.49000 603 MET B C 1
ATOM 19580 O O . MET B 1 603 ? 24.91700 7.27700 -40.91400 1.000 31.98000 603 MET B O 1
ATOM 19594 N N . ALA B 1 604 ? 23.85700 8.30500 -39.20300 1.000 27.13000 604 ALA B N 1
ATOM 19595 C CA . ALA B 1 604 ? 24.13500 9.65300 -39.69500 1.000 30.00000 604 ALA B CA 1
ATOM 19596 C C . ALA B 1 604 ? 25.62000 9.97500 -39.66800 1.000 31.77000 604 ALA B C 1
ATOM 19597 O O . ALA B 1 604 ? 26.11900 10.72600 -40.53300 1.000 26.76000 604 ALA B O 1
ATOM 19604 N N . GLU B 1 605 ? 26.34300 9.40900 -38.69800 1.000 29.45000 605 GLU B N 1
ATOM 19605 C CA . GLU B 1 605 ? 27.77400 9.67300 -38.62200 1.000 33.28000 605 GLU B CA 1
ATOM 19606 C C . GLU B 1 605 ? 28.51200 9.03300 -39.79700 1.000 32.65000 605 GLU B C 1
ATOM 19607 O O . GLU B 1 605 ? 29.47800 9.60200 -40.32100 1.000 34.89000 605 GLU B O 1
ATOM 19619 N N . ALA B 1 606 ? 28.08600 7.83000 -40.19400 1.000 32.58000 606 ALA B N 1
ATOM 19620 C CA . ALA B 1 606 ? 28.67500 7.13500 -41.33900 1.000 33.72000 606 ALA B CA 1
ATOM 19621 C C . ALA B 1 606 ? 28.37900 7.85000 -42.65400 1.000 37.09000 606 ALA B C 1
ATOM 19622 O O . ALA B 1 606 ? 29.20000 7.83700 -43.58800 1.000 27.52000 606 ALA B O 1
ATOM 19629 N N . CYS B 1 607 ? 27.17900 8.42900 -42.76000 1.000 35.74000 607 CYS B N 1
ATOM 19630 C CA . CYS B 1 607 ? 26.83100 9.22400 -43.92500 1.000 31.94000 607 CYS B CA 1
ATOM 19631 C C . CYS B 1 607 ? 27.68000 10.48800 -44.03400 1.000 33.16000 607 CYS B C 1
ATOM 19632 O O . CYS B 1 607 ? 27.91500 10.98500 -45.14300 1.000 32.73000 607 CYS B O 1
ATOM 19640 N N . TRP B 1 608 ? 28.11600 11.03500 -42.89200 1.000 33.94000 608 TRP B N 1
ATOM 19641 C CA . TRP B 1 608 ? 28.63200 12.39000 -42.81000 1.000 30.76000 608 TRP B CA 1
ATOM 19642 C C . TRP B 1 608 ? 30.13100 12.43900 -42.56400 1.000 34.25000 608 TRP B C 1
ATOM 19643 O O . TRP B 1 608 ? 30.82900 13.23400 -43.19900 1.000 33.86000 608 TRP B O 1
ATOM 19664 N N . THR B 1 609 ? 30.63700 11.65200 -41.61200 1.000 35.00000 609 THR B N 1
ATOM 19665 C CA . THR B 1 609 ? 31.99100 11.84500 -41.1050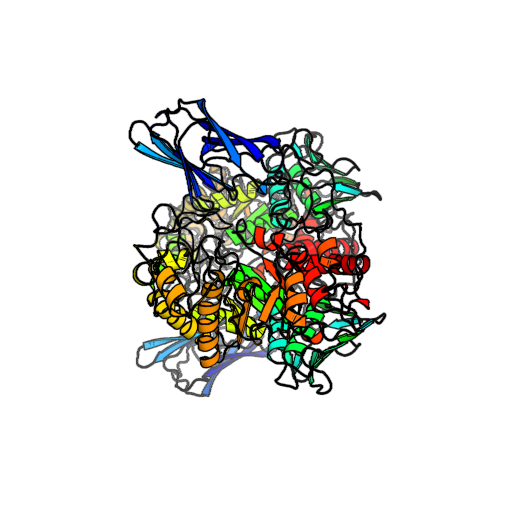0 1.000 35.38000 609 THR B CA 1
ATOM 19666 C C . THR B 1 609 ? 32.95200 10.97500 -41.88900 1.000 42.19000 609 THR B C 1
ATOM 19667 O O . THR B 1 609 ? 32.67000 9.80100 -42.12300 1.000 41.19000 609 THR B O 1
ATOM 19678 N N . GLU B 1 610 ? 34.08200 11.54600 -42.29400 1.000 37.17000 610 GLU B N 1
ATOM 19679 C CA . GLU B 1 610 ? 35.08700 10.76700 -42.99000 1.000 41.58000 610 GLU B CA 1
ATOM 19680 C C . GLU B 1 610 ? 35.52700 9.56200 -42.14300 1.000 42.45000 610 GLU B C 1
ATOM 19681 O O . GLU B 1 610 ? 35.63900 9.62900 -40.91400 1.000 34.08000 610 GLU B O 1
ATOM 19693 N N . LYS B 1 611 ? 35.79800 8.45600 -42.84100 1.000 34.39000 611 LYS B N 1
ATOM 19694 C CA . LYS B 1 611 ? 36.14900 7.19700 -42.19800 1.000 39.42000 611 LYS B CA 1
ATOM 19695 C C . LYS B 1 611 ? 37.31600 7.36600 -41.25700 1.000 34.94000 611 LYS B C 1
ATOM 19696 O O . LYS B 1 611 ? 37.32500 6.76200 -40.18400 1.000 44.96000 611 LYS B O 1
ATOM 19715 N N . GLN B 1 612 ? 38.27900 8.20700 -41.60600 1.000 33.33000 612 GLN B N 1
ATOM 19716 C CA . GLN B 1 612 ? 39.43200 8.38500 -40.73300 1.000 37.25000 612 GLN B CA 1
ATOM 19717 C C . GLN B 1 612 ? 39.10500 9.13700 -39.45000 1.000 41.53000 612 GLN B C 1
ATOM 19718 O O . GLN B 1 612 ? 39.92900 9.13400 -38.52900 1.000 49.32000 612 GLN B O 1
ATOM 19732 N N . HIS B 1 613 ? 37.96600 9.81400 -39.36200 1.000 36.07000 613 HIS B N 1
ATOM 19733 C CA . HIS B 1 613 ? 37.60400 10.43600 -38.09900 1.000 37.85000 613 HIS B CA 1
ATOM 19734 C C . HIS B 1 613 ? 36.61900 9.59400 -37.31300 1.000 36.22000 613 HIS B C 1
ATOM 19735 O O . HIS B 1 613 ? 35.99600 10.09100 -36.36900 1.000 34.34000 613 HIS B O 1
ATOM 19749 N N . ARG B 1 614 ? 36.40800 8.35500 -37.70900 1.000 32.35000 614 ARG B N 1
ATOM 19750 C CA . ARG B 1 614 ? 35.35700 7.55700 -37.09800 1.000 41.45000 614 ARG B CA 1
ATOM 19751 C C . ARG B 1 614 ? 35.99300 6.56900 -36.13100 1.000 41.75000 614 ARG B C 1
ATOM 19752 O O . ARG B 1 614 ? 36.93300 5.86900 -36.49300 1.000 44.05000 614 ARG B O 1
ATOM 19773 N N . ASP B 1 615 ? 35.52300 6.56600 -34.88200 1.000 48.27000 615 ASP B N 1
ATOM 19774 C CA . ASP B 1 615 ? 36.12100 5.76300 -33.82300 1.000 42.14000 615 ASP B CA 1
ATOM 19775 C C . ASP B 1 615 ? 35.02600 5.39400 -32.85300 1.000 36.71000 615 ASP B C 1
ATOM 19776 O O . ASP B 1 615 ? 34.30700 6.26600 -32.37700 1.000 37.30000 615 ASP B O 1
ATOM 19785 N N . TRP B 1 616 ? 34.92900 4.10500 -32.54900 1.000 39.99000 616 TRP B N 1
ATOM 19786 C CA . TRP B 1 616 ? 33.82300 3.62000 -31.74200 1.000 41.94000 616 TRP B CA 1
ATOM 19787 C C . TRP B 1 616 ? 33.83800 4.24000 -30.36100 1.000 40.08000 616 TRP B C 1
ATOM 19788 O O . TRP B 1 616 ? 32.78700 4.61500 -29.82100 1.000 34.58000 616 TRP B O 1
ATOM 19809 N N . THR B 1 617 ? 35.03200 4.30200 -29.75800 1.000 43.67000 617 THR B N 1
ATOM 19810 C CA . THR B 1 617 ? 35.19700 4.82500 -28.40500 1.000 38.54000 617 THR B CA 1
ATOM 19811 C C . THR B 1 617 ? 34.88900 6.31200 -28.35000 1.000 41.96000 617 THR B C 1
ATOM 19812 O O . THR B 1 617 ? 34.22400 6.78500 -27.40700 1.000 41.98000 617 THR B O 1
ATOM 19823 N N . ASP B 1 618 ? 35.38200 7.06800 -29.34400 1.000 33.03000 618 ASP B N 1
ATOM 19824 C CA . ASP B 1 618 ? 35.09500 8.49500 -29.41200 1.000 37.84000 618 ASP B CA 1
ATOM 19825 C C . ASP B 1 618 ? 33.60100 8.72800 -29.61700 1.000 41.25000 618 ASP B C 1
ATOM 19826 O O . ASP B 1 618 ? 33.01000 9.61700 -28.98100 1.000 36.04000 618 ASP B O 1
ATOM 19835 N N . TYR B 1 619 ? 32.96200 7.90800 -30.47200 1.000 36.26000 619 TYR B N 1
ATOM 19836 C CA . TYR B 1 619 ? 31.53000 8.06700 -30.70500 1.000 36.96000 619 TYR B CA 1
ATOM 19837 C C . TYR B 1 619 ? 30.72500 7.81900 -29.44000 1.000 38.91000 619 TYR B C 1
ATOM 19838 O O . TYR B 1 619 ? 29.74900 8.52600 -29.15600 1.000 33.06000 619 TYR B O 1
ATOM 19856 N N . LEU B 1 620 ? 31.09300 6.79800 -28.67200 1.000 41.44000 620 LEU B N 1
ATOM 19857 C CA . LEU B 1 620 ? 30.30800 6.50400 -27.47900 1.000 39.67000 620 LEU B CA 1
ATOM 19858 C C . LEU B 1 620 ? 30.38200 7.67300 -26.49000 1.000 44.98000 620 LEU B C 1
ATOM 19859 O O . LEU B 1 620 ? 29.36700 8.06600 -25.88900 1.000 36.81000 620 LEU B O 1
ATOM 19875 N N . SER B 1 621 ? 31.57000 8.27300 -26.33900 1.000 36.93000 621 SER B N 1
ATOM 19876 C CA . SER B 1 621 ? 31.69800 9.40000 -25.42100 1.000 39.24000 621 SER B CA 1
ATOM 19877 C C . SER B 1 621 ? 30.87400 10.60500 -25.88600 1.000 42.70000 621 SER B C 1
ATOM 19878 O O . SER B 1 621 ? 30.35300 11.34900 -25.03800 1.000 39.82000 621 SER B O 1
ATOM 19886 N N . ARG B 1 622 ? 30.68300 10.77000 -27.21200 1.000 39.99000 622 ARG B N 1
ATOM 19887 C CA . ARG B 1 622 ? 29.82700 11.84300 -27.73000 1.000 38.54000 622 ARG B CA 1
ATOM 19888 C C . ARG B 1 622 ? 28.35000 11.47100 -27.62500 1.000 38.22000 622 ARG B C 1
ATOM 19889 O O . ARG B 1 622 ? 27.53700 12.29000 -27.18300 1.000 31.86000 622 ARG B O 1
ATOM 19910 N N . LEU B 1 623 ? 27.99400 10.23500 -28.00500 1.000 37.03000 623 LEU B N 1
ATOM 19911 C CA . LEU B 1 623 ? 26.63600 9.73400 -27.77800 1.000 35.49000 623 LEU B CA 1
ATOM 19912 C C . LEU B 1 623 ? 26.22500 9.87100 -26.31100 1.000 41.85000 623 LEU B C 1
ATOM 19913 O O . LEU B 1 623 ? 25.09500 10.28500 -25.99900 1.000 33.94000 623 LEU B O 1
ATOM 19929 N N . LYS B 1 624 ? 27.12900 9.50000 -25.38600 1.000 44.82000 624 LYS B N 1
ATOM 19930 C CA . LYS B 1 624 ? 26.82500 9.58800 -23.95200 1.000 41.66000 624 LYS B CA 1
ATOM 19931 C C . LYS B 1 624 ? 26.45700 11.00600 -23.55700 1.000 37.16000 624 LYS B C 1
ATOM 19932 O O . LYS B 1 624 ? 25.50100 11.23200 -22.81000 1.000 30.40000 624 LYS B O 1
ATOM 19951 N N . GLY B 1 625 ? 27.21700 11.98000 -24.05400 1.000 41.28000 625 GLY B N 1
ATOM 19952 C CA . GLY B 1 625 ? 26.92100 13.38000 -23.77800 1.000 40.21000 625 GLY B CA 1
ATOM 19953 C C . GLY B 1 625 ? 25.73800 13.95000 -24.53500 1.000 37.25000 625 GLY B C 1
ATOM 19954 O O . GLY B 1 625 ? 25.25500 15.03800 -24.17800 1.000 36.01000 625 GLY B O 1
ATOM 19958 N N . HIS B 1 626 ? 25.27200 13.25300 -25.58200 1.000 35.44000 626 HIS B N 1
ATOM 19959 C CA . HIS B 1 626 ? 24.16800 13.73600 -26.40100 1.000 34.88000 626 HIS B CA 1
ATOM 19960 C C . HIS B 1 626 ? 22.82700 13.24300 -25.92000 1.000 34.09000 626 HIS B C 1
ATOM 19961 O O . HIS B 1 626 ? 21.80100 13.85600 -26.23900 1.000 34.33000 626 HIS B O 1
ATOM 19975 N N . LEU B 1 627 ? 22.82200 12.16300 -25.14900 1.000 36.25000 627 LEU B N 1
ATOM 19976 C CA . LEU B 1 627 ? 21.56200 11.57800 -24.69600 1.000 44.93000 627 LEU B CA 1
ATOM 19977 C C . LEU B 1 627 ? 20.69700 12.53400 -23.86600 1.000 38.49000 627 LEU B C 1
ATOM 19978 O O . LEU B 1 627 ? 19.46200 12.54100 -24.06500 1.000 31.67000 627 LEU B O 1
ATOM 19994 N N . PRO B 1 628 ? 21.24700 13.35500 -22.95500 1.000 36.40000 628 PRO B N 1
ATOM 19995 C CA . PRO B 1 628 ? 20.35800 14.26400 -22.20700 1.000 39.17000 628 PRO B CA 1
ATOM 19996 C C . PRO B 1 628 ? 19.54700 15.13400 -23.12700 1.000 39.31000 628 PRO B C 1
ATOM 19997 O O . PRO B 1 628 ? 18.41500 15.49800 -22.75200 1.000 37.69000 628 PRO B O 1
ATOM 20008 N N . LEU B 1 629 ? 20.07400 15.41200 -24.34400 1.000 39.50000 629 LEU B N 1
ATOM 20009 C CA . LEU B 1 629 ? 19.32800 16.18000 -25.33400 1.000 36.54000 629 LEU B CA 1
ATOM 20010 C C . LEU B 1 629 ? 18.10400 15.41800 -25.79900 1.000 34.00000 629 LEU B C 1
ATOM 20011 O O . LEU B 1 629 ? 17.02000 15.99300 -25.94100 1.000 34.14000 629 LEU B O 1
ATOM 20027 N N . LEU B 1 630 ? 18.24100 14.11300 -25.99600 1.000 41.92000 630 LEU B N 1
ATOM 20028 C CA . LEU B 1 630 ? 17.06700 13.33300 -26.35900 1.000 40.55000 630 LEU B CA 1
ATOM 20029 C C . LEU B 1 630 ? 16.14700 13.10900 -25.17300 1.000 36.09000 630 LEU B C 1
ATOM 20030 O O . LEU B 1 630 ? 14.91600 13.14200 -25.34900 1.000 29.81000 630 LEU B O 1
ATOM 20046 N N . ASP B 1 631 ? 16.71000 12.89000 -23.96700 1.000 43.16000 631 ASP B N 1
ATOM 20047 C CA . ASP B 1 631 ? 15.85600 12.86200 -22.77700 1.000 35.42000 631 ASP B CA 1
ATOM 20048 C C . ASP B 1 631 ? 15.02100 14.14400 -22.69100 1.000 37.80000 631 ASP B C 1
ATOM 20049 O O . ASP B 1 631 ? 13.81800 14.09600 -22.42000 1.000 39.40000 631 ASP B O 1
ATOM 20058 N N . LEU B 1 632 ? 15.65100 15.31000 -22.91700 1.000 33.88000 632 LEU B N 1
ATOM 20059 C CA . LEU B 1 632 ? 14.92600 16.58200 -22.83500 1.000 36.17000 632 LEU B CA 1
ATOM 20060 C C . LEU B 1 632 ? 13.74300 16.63200 -23.80100 1.000 36.19000 632 LEU B C 1
ATOM 20061 O O . LEU B 1 632 ? 12.70000 17.23300 -23.50300 1.000 36.18000 632 LEU B O 1
ATOM 20077 N N . GLN B 1 633 ? 13.90700 16.05100 -24.99200 1.000 46.40000 633 GLN B N 1
ATOM 20078 C CA . GLN B 1 633 ? 12.84900 16.00200 -26.00400 1.000 34.35000 633 GLN B CA 1
ATOM 20079 C C . GLN B 1 633 ? 11.86400 14.85600 -25.75600 1.000 37.95000 633 GLN B C 1
ATOM 20080 O O . GLN B 1 633 ? 10.83900 14.78600 -26.44100 1.000 35.94000 633 GLN B O 1
ATOM 20094 N N . GLY B 1 634 ? 12.10500 14.00600 -24.75700 1.000 30.57000 634 GLY B N 1
ATOM 20095 C CA . GLY B 1 634 ? 11.20800 12.88100 -24.54100 1.000 33.98000 634 GLY B CA 1
ATOM 20096 C C . GLY B 1 634 ? 11.31600 11.82100 -25.62400 1.000 33.38000 634 GLY B C 1
ATOM 20097 O O . GLY B 1 634 ? 10.30300 11.23200 -25.99600 1.000 34.15000 634 GLY B O 1
ATOM 20101 N N . VAL B 1 635 ? 12.51100 11.60400 -26.17800 1.000 30.73000 635 VAL B N 1
ATOM 20102 C CA . VAL B 1 635 ? 12.71700 10.58200 -27.20400 1.000 36.44000 635 VAL B CA 1
ATOM 20103 C C . VAL B 1 635 ? 13.06100 9.28400 -26.50500 1.000 31.22000 635 VAL B C 1
ATOM 20104 O O . VAL B 1 635 ? 14.02300 9.22500 -25.74400 1.000 27.59000 635 VAL B O 1
ATOM 20117 N N . ASN B 1 636 ? 12.26800 8.25100 -26.74100 1.000 31.85000 636 ASN B N 1
ATOM 20118 C CA . ASN B 1 636 ? 12.42200 7.00800 -25.98500 1.000 32.00000 636 ASN B CA 1
ATOM 20119 C C . ASN B 1 636 ? 13.41900 6.07500 -26.66400 1.000 36.00000 636 ASN B C 1
ATOM 20120 O O . ASN B 1 636 ? 13.09400 4.99600 -27.14700 1.000 39.94000 636 ASN B O 1
ATOM 20131 N N . TYR B 1 637 ? 14.66100 6.51200 -26.67800 1.000 37.00000 637 TYR B N 1
ATOM 20132 C CA . TYR B 1 637 ? 15.72800 5.71500 -27.24900 1.000 38.66000 637 TYR B CA 1
ATOM 20133 C C . TYR B 1 637 ? 16.03600 4.50000 -26.37800 1.000 38.62000 637 TYR B C 1
ATOM 20134 O O . TYR B 1 637 ? 15.80900 4.50900 -25.16700 1.000 39.04000 637 TYR B O 1
ATOM 20152 N N . ARG B 1 638 ? 16.60900 3.46400 -27.00000 1.000 38.98000 638 ARG B N 1
ATOM 20153 C CA . ARG B 1 638 ? 17.16100 2.35900 -26.22600 1.000 42.94000 638 ARG B CA 1
ATOM 20154 C C . ARG B 1 638 ? 18.42600 2.83300 -25.52300 1.000 45.90000 638 ARG B C 1
ATOM 20155 O O . ARG B 1 638 ? 19.32900 3.36600 -26.16200 1.000 41.85000 638 ARG B O 1
ATOM 20176 N N . LYS B 1 639 ? 18.52400 2.57900 -24.23300 1.000 46.17000 639 LYS B N 1
ATOM 20177 C CA . LYS B 1 639 ? 19.57500 3.14400 -23.39500 1.000 46.54000 639 LYS B CA 1
ATOM 20178 C C . LYS B 1 639 ? 20.82500 2.29400 -23.48800 1.000 32.89000 639 LYS B C 1
ATOM 20179 O O . LYS B 1 639 ? 20.80200 1.13000 -23.13600 1.000 39.31000 639 LYS B O 1
ATOM 20198 N N . PRO B 1 640 ? 21.92000 2.81500 -24.01400 1.000 43.21000 640 PRO B N 1
ATOM 20199 C CA . PRO B 1 640 ? 23.09400 1.95500 -24.20900 1.000 42.36000 640 PRO B CA 1
ATOM 20200 C C . PRO B 1 640 ? 23.64800 1.36600 -22.92600 1.000 40.47000 640 PRO B C 1
ATOM 20201 O O . PRO B 1 640 ? 24.22100 0.27000 -22.97000 1.000 41.04000 640 PRO B O 1
ATOM 20212 N N . TRP B 1 641 ? 23.45600 2.03400 -21.78800 1.000 46.35000 641 TRP B N 1
ATOM 20213 C CA . TRP B 1 641 ? 24.16600 1.72300 -20.55100 1.000 48.09000 641 TRP B CA 1
ATOM 20214 C C . TRP B 1 641 ? 23.28900 1.15000 -19.43800 1.000 54.93000 641 TRP B C 1
ATOM 20215 O O . TRP B 1 641 ? 23.78100 0.91800 -18.32000 1.000 49.63000 641 TRP B O 1
ATOM 20236 N N . LYS B 1 642 ? 22.02300 0.89200 -19.71200 1.000 49.56000 642 LYS B N 1
ATOM 20237 C CA . LYS B 1 642 ? 21.20300 0.09800 -18.81100 1.000 46.95000 642 LYS B CA 1
ATOM 20238 C C . LYS B 1 642 ? 21.66000 -1.35900 -18.83800 1.000 52.26000 642 LYS B C 1
ATOM 20239 O O . LYS B 1 642 ? 22.13400 -1.89100 -17.82300 1.000 61.25000 642 LYS B O 1
#

Nearest PDB structures (foldseek):
  6ezt-assembly1_A  TM=9.909E-01  e=0.000E+00  Vibrio harveyi
  6ezs-assembly1_A  TM=9.915E-01  e=0.000E+00  Vibrio harveyi
  7dvb-assembly3_C  TM=9.031E-01  e=1.179E-50  Bacteroides thetaiotaomicron
  7dva-assembly1_B  TM=9.046E-01  e=3.797E-50  Bacteroides thetaiotaomicron
  7dvb-assembly1_A  TM=8.907E-01  e=2.522E-49  Bacteroides thetaiotaomicron

Organism: Vibrio harveyi (NCBI:txid669)

Solvent-accessible surface area: 48752 Å² total; per-residue (Å²): 121,32,95,14,80,1,27,3,46,10,84,54,54,136,204,109,77,2,64,0,2,0,22,0,34,0,73,6,134,46,75,0,56,68,7,4,0,9,0,0,0,49,41,55,1,63,80,155,23,30,63,57,21,106,24,54,32,45,0,2,16,0,32,1,118,18,134,49,127,74,8,47,25,113,105,69,22,89,1,38,2,8,1,46,20,103,38,1,57,0,87,33,4,4,15,52,39,1,0,0,47,5,38,18,166,63,116,98,91,103,24,89,7,54,47,44,86,3,84,24,56,32,65,53,221,109,109,38,118,34,75,99,28,141,70,48,66,19,5,3,0,0,41,2,20,75,39,102,73,42,137,101,49,11,80,10,64,37,158,8,4,1,2,49,128,26,120,76,0,77,43,0,29,62,6,0,33,86,1,1,75,116,5,17,103,0,63,8,70,70,51,135,94,7,97,1,22,0,70,54,24,121,116,22,116,128,2,8,0,72,2,84,0,41,131,130,2,0,68,0,33,0,27,10,48,22,0,0,2,6,0,0,2,0,1,7,6,4,16,90,81,69,26,16,40,27,25,1,75,1,27,8,1,29,0,69,4,48,30,69,16,147,14,7,1,0,0,0,0,0,0,6,0,44,11,43,14,119,40,0,48,68,7,0,9,4,0,1,10,1,1,4,34,9,0,0,0,0,0,2,2,1,2,1,4,2,0,31,0,123,49,10,62,53,0,7,119,56,1,0,60,3,1,67,127,49,75,2,44,2,1,10,13,48,0,39,106,131,26,20,9,58,0,46,15,134,64,0,121,64,0,15,50,36,0,106,84,5,28,4,61,7,2,0,0,0,1,0,0,0,5,4,8,0,1,2,49,3,0,70,127,21,3,81,23,89,112,40,82,16,158,28,126,7,113,26,25,3,96,43,2,14,0,8,0,22,26,108,10,0,40,80,0,0,35,71,0,0,72,33,0,9,91,14,0,86,6,70,59,0,0,0,0,0,12,37,28,15,151,34,5,7,50,117,0,59,27,0,81,60,27,20,144,142,67,56,30,129,68,62,90,34,0,4,0,44,1,0,92,56,0,5,56,31,0,116,168,55,56,21,71,2,0,0,3,24,17,0,48,64,16,113,39,17,39,112,79,0,0,1,0,0,21,79,36,42,124,17,0,46,75,11,5,143,109,40,8,18,0,0,0,0,2,0,57,14,1,6,1,8,0,0,5,9,59,15,9,113,17,20,1,25,30,128,25,34,15,1,10,9,78,86,0,1,88,13,25,0,8,59,158,14,81,96,138,40,90,16,41,138,73,7,19,0,0,0,2,0,0,27,0,36,40,2,49,58,62,62,92,8,8,44,2,1,0,3,0,0,0,0,3,0,0,0,2,0,0,72,118,144,62,35,75,34,98,37,0,2,12,1,1,45,14,3,4,78,28,2,50,88,28,56,7,62,5,46,34,14,31,169,132,32,90,16,74,0,25,3,45,15,82,57,53,131,192,135,74,1,68,1,2,0,21,0,38,0,76,4,140,84,57,0,67,74,7,4,0,4,0,0,1,55,56,53,4,65,84,155,24,32,63,64,37,106,28,54,33,59,0,4,18,0,20,0,104,12,153,54,88,82,8,18,28,120,105,94,25,87,0,42,0,11,0,43,16,114,41,1,57,0,92,31,8,4,14,47,31,0,0,0,43,13,50,34,156,66,117,109,69,119,28,86,6,59,45,47,89,5,81,26,55,37,60,50,212,101,108,42,120,38,69,101,21,157,81,53,66,20,11,2,0,0,38,0,25,72,38,117,71,53,145,125,40,7,76,11,64,39,155,8,5,1,2,47,125,25,120,75,0,84,49,0,28,58,6,1,35,83,1,2,79,113,10,13,97,0,64,8,66,77,41,141,99,8,90,3,22,0,63,53,22,120,114,22,117,129,2,9,0,54,0,57,7,50,114,132,13,0,70,0,19,0,27,11,47,27,0,0,6,11,0,0,1,0,2,8,8,6,17,90,74,66,30,10,40,25,25,1,70,2,28,13,9,32,0,70,4,49,30,52,20,155,13,5,1,0,0,0,0,0,0,4,0,49,9,44,18,112,44,0,41,74,8,0,11,5,0,2,10,1,3,5,33,7,0,0,0,0,0,2,2,1,2,1,2,2,0,30,1,121,52,8,57,52,0,8,117,54,0,0,56,3,2,78,139,49,84,1,47,1,1,9,13,50,0,34,113,130,24,20,7,60,0,44,17,131,64,0,124,65,0,17,45,40,0,111,87,5,34,6,57,7,1,0,0,0,0,0,0,0,5,3,7,0,1,6,42,2,0,59,132,26,4,82,28,96,133,43,93,17,167,30,125,8,114,24,29,4,100,47,2,15,0,7,0,20,25,110,11,0,41,70,0,0,32,71,0,0,74,34,0,10,91,16,1,84,10,67,58,0,0,0,0,0,10,37,19,9,139,27,2,6,19,111,0,61,30,0,78,57,25,21,148,143,69,56,37,131,64,57,48,30,0,1,0,53,0,0,78,50,0,6,45,36,0,114,165,56,52,21,70,1,0,0,2,29,16,0,44,71,18,116,50,8,24,110,75,0,0,0,0,0,22,78,34,42,111,14,0,28,82,8,5,141,112,37,2,15,0,0,0,0,2,0,55,14,0,5,1,8,0,0,6,10,59,15,8,117,14,21,2,27,26,132,28,30,12,1,11,14,70,90,0,2,86,16,32,0,7,61,167,17,78,88,135,34,92,21,44,145,77,5,22,0,2,0,2,0,0,28,0,36,41,3,50,57,61,58,91,10,8,46,2,1,1,3,0,0,0,0,5,0,0,0,2,0,0,66,116,147,69,37,70,32,95,41,0,3,14,1,0,53,16,4,3,78,29,0,44,87,36,55,6,54,4,53,28,14,36,162